Protein AF-A0A9D6YKF4-F1 (afdb_monomer_lite)

Foldseek 3Di:
DDDDDDDDDDPPPPPPPDDDPPDDDAAFFWFWQDKDDWKWWDDPPHNDTDTDDHGDTDHAFTKMAAAPPMKTWIQGPLFKIKIFFHRWIWGWHDDVQEIEIETEAAKMKMAGHQVPADDSHWYWYHYLWKIKIDHHFIKMKGWDWQDDDPDDDGTWIKIKIATQAAKIWMFTAQNPPRDTDDHTDIAGHQWMWMDTHPDDIDIDGHDPVCVCVSCPRRDDPDNPDPDDDDPPPPDVSSVVSVVVRVCVVPPDDDDDDDDDDDDDDDDDDDDDDDDDDDDDDDDDDDDDDDDDDDDDDDDDDDDDDDDDDDDDDDDDDEAAEDELEEDEAEAPDALEEADAEEEEEDYANYEAYNYEYAYPYQDEHYEDDAAYHYEYQHAPYHYANYEYHEAHEPYYFNAEYAHPHQDANYEDHEYEYEHLYEPYEQEAAGEYEHAYANYAHEAYEYHHAAEDYEFHNGYAYYNYAEANYEEELYEYAHHAAAAAHEPYEFDDANGEHEHAYAPYDYEQYAYEYRHAEHYEFYQLGEYHHNHAEENYEYEHYEYAYHVNYAPYEFENNGEHAHLHEHDAYANYEYHYALVEANYEYEQAGEYEHNEEPEHYHLYEDASDQEYENYEYENQYEYHHPDDPNYHEHLYEYHYQEPYEQAYANYEYHEEFAPYAYANYEYEYQAHYDHPDDVHNYDYHYAYDAQGENYEAHLYEYEHDHAAYEHEEPAPLDDAAEEYHHAHYDHEHQYEYEERHEDYEDASYEYPHAEANYHAYNYEYHYNYPYANYEYDHHEYEYNHAHEDHAQYEYEYAAENYEAAAAYEYNHQDANYEAEQYEYAYLHEHYEHDDDQHEYEHAAEPYAYAAYEYEHAAEPYEYEHYEYYYDQAQHENYHAENYAYEYAYEHYEYDHAYEAEGSHAPEAYAHHEEYYQAEPYEWDAQYEHAAPDQYANYEEHQYEYEYAEPYHWEHLYEYAYQHAHYDYAHPEHYYHHQAAHEDFDHNAAYHYADAEENYEYEAYEYEGAAHPPHANHEEEADDWDFDWDDDPQDIDGFTAADRARYHYNYAHDEYANYEYEHAEHEEYESHEYEAQDANEAYYHAYEYEHAEAHYEYEARYEYAYPYQENYEHENYEYEYNAYEPYAFENRYEAHALHEDYEWYDQYEYYHNEYAHYEFAHNGEYEHAAAPYEYYAANYEYEHEYQQAFPDADQQFGEREPDDLEEEEEENVHRNYHQDPHRNYFYAYNNRTRDGRDDDDGRHGNYYYYHNTYYYYHRDHDD

Secondary structure (DSSP, 8-state):
---------TTSSSSS-PPP--PPPPPEEEEEEEEES-EEEE-TT-SSPEEP-TTPEEETT-EEEE-TT-EEEEEETTTEEEEE-TT-EEEEEEETTEEEEEEEEEEEEEEE-GGGSPTT-EEEEE-SSEEEEESS-EEEEEEEE-PPPSSS-PPPEEEEEEEEES-EEEEEE-TTT--EEEEEEEE-TTEEEEEETTSPPEEEEPPHHHHHHHHTT-S-SS-S--S----TTS-HHHHHHHHHTTTTTS------------------------------------------------------PPPPPP-PPP-S---EEEESSEEEEPTT--SEEE-SEEEE-SS-SEEEES-EEEE-SSS-SEEE-TT-EEEESS-SEEEEEEEEEESS-SEEESSEEEE--SS-SEEEEEEEEEESS-SEEE-TT-EEEESS-SEEEES-EEEESS-SSEEES-EEEE--SS-SEEEES-EEEES-TTS--EEEEEESTT-EEEESS-SEEEES-EEEE-SSEEEEEETT-EEEE-SSS-SEEEESSEEEE-TT-EEEEEETT-EEEESS-SEEEES-EEE--SSS-SEEEESS-EEEESS-SEEEES-EEE--SSSEEEEE-SS-EEEESSS-SEEEES-EEE-SEEEE--SSS-EEEEES-SEEEES-EEEES-SEE--STT---EEEEE--TT-EEEEEES-EEEE-STB--SEEE--SSSSPEEE-SEEEEEESS-EEEESB-SEEESSEEE--SS-SEEEES-EEEE-SSS-SEEE-SS-EEESS-SEEEES-EEEESS-SEEE-S-EEE--SS-SEEEES-EEEESS-SEEE--TT-EEEESS-SEEEESSEEEESS-SEEEES-EEEE-SS---SEEEES-EEEESS-SEEEETT-EEEESS-SEEEESSEEEESS-SEEE-TT-EEEE-SSS-SEEEES--EEEEEEEEE-SS-EEEESS-SEEEEESS--EEEEEEEEEE-TT-EEEE--SS-SEEEEESEEEES-STT--SEEEE---EEEEEEE-SSSEEEEEEE---SEEESS-SEEEES-EEEES-SEEEES-EEEESS-SEEEETT-EEEESS-SEEEETT-EEEE-SSEEEEEES-EEEESSS-SEEE-TT-EEEESSEEEEEETT-EEEESSS-SEEE-TT-EEEESS-SEEEESSS-EEEE--S----EEETTEEEEE-SSS-EEEE-SSS-SEESTTSTT-EEEETTEEPPTT--S--SS-SEEE-TT-EEEESSPPP-

pLDDT: mean 86.77, std 19.15, range [21.38, 98.88]

Structure (mmCIF, N/CA/C/O backbone):
data_AF-A0A9D6YKF4-F1
#
_entry.id   AF-A0A9D6YKF4-F1
#
loop_
_atom_site.group_PDB
_atom_site.id
_atom_site.type_symbol
_atom_site.label_atom_id
_atom_site.label_alt_id
_atom_site.label_comp_id
_atom_site.label_asym_id
_atom_site.label_entity_id
_atom_site.label_seq_id
_atom_site.pdbx_PDB_ins_code
_atom_site.Cartn_x
_atom_site.Cartn_y
_atom_site.Cartn_z
_atom_site.occupancy
_atom_site.B_iso_or_equiv
_atom_site.auth_seq_id
_atom_site.auth_comp_id
_atom_site.auth_asym_id
_atom_site.auth_atom_id
_atom_site.pdbx_PDB_model_num
ATOM 1 N N . MET A 1 1 ? 38.698 -15.172 72.729 1.00 34.56 1 MET A N 1
ATOM 2 C CA . MET A 1 1 ? 38.782 -16.650 72.629 1.00 34.56 1 MET A CA 1
ATOM 3 C C . MET A 1 1 ? 39.152 -17.042 71.193 1.00 34.56 1 MET A C 1
ATOM 5 O O . MET A 1 1 ? 39.134 -16.173 70.329 1.00 34.56 1 MET A O 1
ATOM 9 N N . LEU A 1 2 ? 39.599 -18.284 70.977 1.00 32.84 2 LEU A N 1
ATOM 10 C CA . LEU A 1 2 ? 40.195 -18.828 69.737 1.00 32.84 2 LEU A CA 1
ATOM 11 C C . LEU A 1 2 ? 39.171 -18.828 68.568 1.00 32.84 2 LEU A C 1
ATOM 13 O O . LEU A 1 2 ? 37.990 -18.978 68.854 1.00 32.84 2 LEU A O 1
ATOM 17 N N . ARG A 1 3 ? 39.447 -18.636 67.260 1.00 37.81 3 ARG A N 1
ATOM 18 C CA . ARG A 1 3 ? 40.645 -18.526 66.376 1.00 37.81 3 ARG A CA 1
ATOM 19 C C . ARG A 1 3 ? 41.132 -19.825 65.668 1.00 37.81 3 ARG A C 1
ATOM 21 O O . ARG A 1 3 ? 41.648 -20.719 66.322 1.00 37.81 3 ARG A O 1
ATOM 28 N N . PHE A 1 4 ? 41.106 -19.782 64.319 1.00 36.00 4 PHE A N 1
ATOM 29 C CA . PHE A 1 4 ? 41.789 -20.601 63.273 1.00 36.00 4 PHE A CA 1
ATOM 30 C C . PHE A 1 4 ? 41.055 -21.710 62.463 1.00 36.00 4 PHE A C 1
ATOM 32 O O . PHE A 1 4 ? 39.895 -22.019 62.699 1.00 36.00 4 PHE A O 1
ATOM 39 N N . ARG A 1 5 ? 41.706 -22.124 61.352 1.00 40.22 5 ARG A N 1
ATOM 40 C CA . ARG A 1 5 ? 41.169 -22.691 60.083 1.00 40.22 5 ARG A CA 1
ATOM 41 C C . ARG A 1 5 ? 41.543 -24.177 59.879 1.00 40.22 5 ARG A C 1
ATOM 43 O O . ARG A 1 5 ? 42.599 -24.540 60.369 1.00 40.22 5 ARG A O 1
ATOM 50 N N . ARG A 1 6 ? 40.788 -24.884 59.000 1.00 42.84 6 ARG A N 1
ATOM 51 C CA . ARG A 1 6 ? 41.163 -25.951 58.001 1.00 42.84 6 ARG A CA 1
ATOM 52 C C . ARG A 1 6 ? 42.121 -27.098 58.447 1.00 42.84 6 ARG A C 1
ATOM 54 O O . ARG A 1 6 ? 43.123 -26.811 59.083 1.00 42.84 6 ARG A O 1
ATOM 61 N N . PRO A 1 7 ? 41.929 -28.370 58.004 1.00 43.72 7 PRO A N 1
ATOM 62 C CA . PRO A 1 7 ? 41.644 -28.702 56.595 1.00 43.72 7 PRO A CA 1
ATOM 63 C C . PRO A 1 7 ? 40.648 -29.851 56.317 1.00 43.72 7 PRO A C 1
ATOM 65 O O . PRO A 1 7 ? 40.443 -30.747 57.126 1.00 43.72 7 PRO A O 1
ATOM 68 N N . ALA A 1 8 ? 40.115 -29.868 55.092 1.00 37.78 8 ALA A N 1
ATOM 69 C CA . ALA A 1 8 ? 39.428 -31.010 54.484 1.00 37.78 8 ALA A CA 1
ATOM 70 C C . ALA A 1 8 ? 39.888 -31.111 53.019 1.00 37.78 8 ALA A C 1
ATOM 72 O O . ALA A 1 8 ? 39.495 -30.284 52.201 1.00 37.78 8 ALA A O 1
ATOM 73 N N . VAL A 1 9 ? 40.809 -32.039 52.721 1.00 41.12 9 VAL A N 1
ATOM 74 C CA . VAL A 1 9 ? 41.468 -32.154 51.396 1.00 41.12 9 VAL A CA 1
ATOM 75 C C . VAL A 1 9 ? 41.734 -33.615 50.998 1.00 41.12 9 VAL A C 1
ATOM 77 O O . VAL A 1 9 ? 41.424 -34.010 49.881 1.00 41.12 9 VAL A O 1
ATOM 80 N N . SER A 1 10 ? 42.281 -34.443 51.894 1.00 38.00 10 SER A N 1
ATOM 81 C CA . SER A 1 10 ? 43.006 -35.660 51.479 1.00 38.00 10 SER A CA 1
ATOM 82 C C . SER A 1 10 ? 42.198 -36.955 51.290 1.00 38.00 10 SER A C 1
ATOM 84 O O . SER A 1 10 ? 42.817 -37.981 51.031 1.00 38.00 10 SER A O 1
ATOM 86 N N . LEU A 1 11 ? 40.862 -36.958 51.418 1.00 39.47 11 LEU A N 1
ATOM 87 C CA . LEU A 1 11 ? 40.054 -38.196 51.311 1.00 39.47 11 LEU A CA 1
ATOM 88 C C . LEU A 1 11 ? 39.027 -38.218 50.162 1.00 39.47 11 LEU A C 1
ATOM 90 O O . LEU A 1 11 ? 38.420 -39.254 49.920 1.00 39.47 11 LEU A O 1
ATOM 94 N N . LEU A 1 12 ? 38.855 -37.118 49.418 1.00 40.81 12 LEU A N 1
ATOM 95 C CA . LEU A 1 12 ? 37.931 -37.048 48.269 1.00 40.81 12 LEU A CA 1
ATOM 96 C C . LEU A 1 12 ? 38.642 -37.205 46.906 1.00 40.81 12 LEU A C 1
ATOM 98 O O . LEU A 1 12 ? 38.023 -37.079 45.857 1.00 40.81 12 LEU A O 1
ATOM 102 N N . VAL A 1 13 ? 39.952 -37.474 46.911 1.00 44.94 13 VAL A N 1
ATOM 103 C CA . VAL A 1 13 ? 40.814 -37.462 45.709 1.00 44.94 13 VAL A CA 1
ATOM 104 C C . VAL A 1 13 ? 40.966 -38.852 45.064 1.00 44.94 13 VAL A C 1
ATOM 106 O O . VAL A 1 13 ? 41.466 -38.962 43.951 1.00 44.94 13 VAL A O 1
ATOM 109 N N . MET A 1 14 ? 40.516 -39.928 45.725 1.00 39.34 14 MET A N 1
ATOM 110 C CA . MET A 1 14 ? 40.787 -41.313 45.295 1.00 39.34 14 MET A CA 1
ATOM 111 C C . MET A 1 14 ? 39.572 -42.078 44.735 1.00 39.34 14 MET A C 1
ATOM 113 O O . MET A 1 14 ? 39.664 -43.282 44.521 1.00 39.34 14 MET A O 1
ATOM 117 N N . LEU A 1 15 ? 38.443 -41.401 44.477 1.00 39.53 15 LEU A N 1
ATOM 118 C CA . LEU A 1 15 ? 37.226 -42.025 43.920 1.00 39.53 15 LEU A CA 1
ATOM 119 C C . LEU A 1 15 ? 36.815 -41.500 42.530 1.00 39.53 15 LEU A C 1
ATOM 121 O O . LEU A 1 15 ? 35.823 -41.956 41.975 1.00 39.53 15 LEU A O 1
ATOM 125 N N . THR A 1 16 ? 37.567 -40.5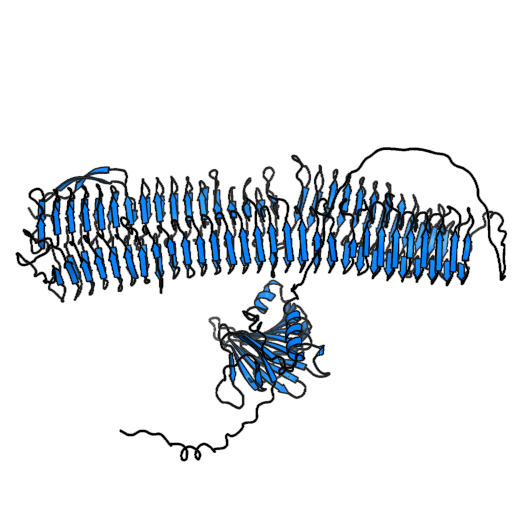58 41.957 1.00 41.94 16 THR A N 1
ATOM 126 C CA . THR A 1 16 ? 37.279 -39.921 40.655 1.00 41.94 16 THR A CA 1
ATOM 127 C C . THR A 1 16 ? 38.113 -40.475 39.493 1.00 41.94 16 THR A C 1
ATOM 129 O O . THR A 1 16 ? 37.946 -40.043 38.357 1.00 41.94 16 THR A O 1
ATOM 132 N N . LEU A 1 17 ? 38.994 -41.448 39.749 1.00 41.19 17 LEU A N 1
ATOM 133 C CA . LEU A 1 17 ? 39.866 -42.087 38.754 1.00 41.19 17 LEU A CA 1
ATOM 134 C C . LEU A 1 17 ? 39.233 -43.352 38.147 1.00 41.19 17 LEU A C 1
ATOM 136 O O . LEU A 1 17 ? 39.831 -44.426 38.132 1.00 41.19 17 LEU A O 1
ATOM 140 N N . TRP A 1 18 ? 38.007 -43.222 37.639 1.00 30.59 18 TRP A N 1
ATOM 141 C CA . TRP A 1 18 ? 37.447 -44.184 36.686 1.00 30.59 18 TRP A CA 1
ATOM 142 C C . TRP A 1 18 ? 37.701 -43.643 35.273 1.00 30.59 18 TRP A C 1
ATOM 144 O O . TRP A 1 18 ? 37.288 -42.516 34.994 1.00 30.59 18 TRP A O 1
ATOM 154 N N . PRO A 1 19 ? 38.383 -44.383 34.379 1.00 35.16 19 PRO A N 1
ATOM 155 C CA . PRO A 1 19 ? 38.598 -43.918 33.017 1.00 35.16 19 PRO A CA 1
ATOM 156 C C . PRO A 1 19 ? 37.252 -43.848 32.294 1.00 35.16 19 PRO A C 1
ATOM 158 O O . PRO A 1 19 ? 36.581 -44.865 32.105 1.00 35.16 19 PRO A O 1
ATOM 161 N N . THR A 1 20 ? 36.851 -42.648 31.881 1.00 33.00 20 THR A N 1
ATOM 162 C CA . THR A 1 20 ? 35.724 -42.484 30.967 1.00 33.00 20 THR A CA 1
ATOM 163 C C . THR A 1 20 ? 36.057 -43.178 29.652 1.00 33.00 20 THR A C 1
ATOM 165 O O . THR A 1 20 ? 37.099 -42.928 29.044 1.00 33.00 20 THR A O 1
ATOM 168 N N . LEU A 1 21 ? 35.170 -44.069 29.204 1.00 32.75 21 LEU A N 1
ATOM 169 C CA . LEU A 1 21 ? 35.268 -44.656 27.874 1.00 32.75 21 LEU A CA 1
ATOM 170 C C . LEU A 1 21 ? 35.082 -43.536 26.849 1.00 32.75 21 LEU A C 1
ATOM 172 O O . LEU A 1 21 ? 33.969 -43.055 26.636 1.00 32.75 21 LEU A O 1
ATOM 176 N N . VAL A 1 22 ? 36.185 -43.111 26.233 1.00 33.59 22 VAL A N 1
ATOM 177 C CA . VAL A 1 22 ? 36.159 -42.202 25.087 1.00 33.59 22 VAL A CA 1
ATOM 178 C C . VAL A 1 22 ? 35.598 -42.984 23.906 1.00 33.59 22 VAL A C 1
ATOM 180 O O . VAL A 1 22 ? 36.328 -43.647 23.170 1.00 33.59 22 VAL A O 1
ATOM 183 N N . PHE A 1 23 ? 34.276 -42.930 23.746 1.00 41.81 23 PHE A N 1
ATOM 184 C CA . PHE A 1 23 ? 33.636 -43.281 22.487 1.00 41.81 23 PHE A CA 1
ATOM 185 C C . PHE A 1 23 ? 34.255 -42.404 21.398 1.00 41.81 23 PHE A C 1
ATOM 187 O O . PHE A 1 23 ? 34.275 -41.178 21.528 1.00 41.81 23 PHE A O 1
ATOM 194 N N . GLY A 1 24 ? 34.805 -43.035 20.358 1.00 42.47 24 GLY A N 1
ATOM 195 C CA . GLY A 1 24 ? 35.419 -42.315 19.249 1.00 42.47 24 GLY A CA 1
ATOM 196 C C . GLY A 1 24 ? 34.422 -41.327 18.648 1.00 42.47 24 GLY A C 1
ATOM 197 O O . GLY A 1 24 ? 33.269 -41.685 18.398 1.00 42.47 24 GLY A O 1
ATOM 198 N N . GLN A 1 25 ? 34.858 -40.083 18.443 1.00 54.41 25 GLN A N 1
ATOM 199 C CA . GLN A 1 25 ? 34.055 -39.097 17.727 1.00 54.41 25 GLN A CA 1
ATOM 200 C C . GLN A 1 25 ? 33.746 -39.636 16.326 1.00 54.41 25 GLN A C 1
ATOM 202 O O . GLN A 1 25 ? 34.602 -40.261 15.694 1.00 54.41 25 GLN A O 1
ATOM 207 N N . GLY A 1 26 ? 32.517 -39.415 15.857 1.00 61.69 26 GLY A N 1
ATOM 208 C CA . GLY A 1 26 ? 32.136 -39.781 14.497 1.00 61.69 26 GLY A CA 1
ATOM 209 C C . GLY A 1 26 ? 32.982 -39.033 13.465 1.00 61.69 26 GLY A C 1
ATOM 210 O O . GLY A 1 26 ? 33.617 -38.020 13.766 1.00 61.69 26 GLY A O 1
ATOM 211 N N . VAL A 1 27 ? 32.968 -39.504 12.221 1.00 76.25 27 VAL A N 1
ATOM 212 C CA . VAL A 1 27 ? 33.533 -38.727 11.112 1.00 76.25 27 VAL A CA 1
ATOM 213 C C . VAL A 1 27 ? 32.683 -37.465 10.943 1.00 76.25 27 VAL A C 1
ATOM 215 O O . VAL A 1 27 ? 31.461 -37.551 10.825 1.00 76.25 27 VAL A O 1
ATOM 218 N N . LYS A 1 28 ? 33.320 -36.291 10.979 1.00 83.00 28 LYS A N 1
ATOM 219 C CA . LYS A 1 28 ? 32.652 -34.993 10.830 1.00 83.00 28 LYS A CA 1
ATOM 220 C C . LYS A 1 28 ? 32.140 -34.828 9.397 1.00 83.00 28 LYS A C 1
ATOM 222 O O . LYS A 1 28 ? 32.935 -34.756 8.466 1.00 83.00 28 LYS A O 1
ATOM 227 N N . ALA A 1 29 ? 30.823 -34.722 9.248 1.00 81.31 29 ALA A N 1
ATOM 228 C CA . ALA A 1 29 ? 30.140 -34.472 7.981 1.00 81.31 29 ALA A CA 1
ATOM 229 C C . ALA A 1 29 ? 30.063 -32.971 7.649 1.00 81.31 29 ALA A C 1
ATOM 231 O O . ALA A 1 29 ? 30.102 -32.573 6.482 1.00 81.31 29 ALA A O 1
ATOM 232 N N . GLY A 1 30 ? 29.955 -32.124 8.678 1.00 86.19 30 GLY A N 1
ATOM 233 C CA . GLY A 1 30 ? 29.786 -30.686 8.507 1.00 86.19 30 GLY A CA 1
ATOM 234 C C . GLY A 1 30 ? 29.794 -29.891 9.808 1.00 86.19 30 GLY A C 1
ATOM 235 O O . GLY A 1 30 ? 30.208 -30.384 10.858 1.00 86.19 30 GLY A O 1
ATOM 236 N N . VAL A 1 31 ? 29.350 -28.638 9.725 1.00 87.62 31 VAL A N 1
ATOM 237 C CA . VAL A 1 31 ? 29.249 -27.700 10.854 1.00 87.62 31 VAL A CA 1
ATOM 238 C C . VAL A 1 31 ? 27.980 -26.850 10.742 1.00 87.62 31 VAL A C 1
ATOM 240 O O . VAL A 1 31 ? 27.573 -26.480 9.637 1.00 87.62 31 VAL A O 1
ATOM 243 N N . VAL A 1 32 ? 27.358 -26.530 11.877 1.00 88.31 32 VAL A N 1
ATOM 244 C CA . VAL A 1 32 ? 26.195 -25.631 11.953 1.00 88.31 32 VAL A CA 1
ATOM 245 C C . VAL A 1 32 ? 26.634 -24.177 11.736 1.00 88.31 32 VAL A C 1
ATOM 247 O O . VAL A 1 32 ? 27.400 -23.626 12.529 1.00 88.31 32 VAL A O 1
ATOM 250 N N . THR A 1 33 ? 26.123 -23.531 10.687 1.00 84.88 33 THR A N 1
ATOM 251 C CA . THR A 1 33 ? 26.432 -22.133 10.330 1.00 84.88 33 THR A CA 1
ATOM 252 C C . THR A 1 33 ? 25.321 -21.138 10.674 1.00 84.88 33 THR A C 1
ATOM 254 O O . THR A 1 33 ? 25.572 -19.936 10.671 1.00 84.88 33 THR A O 1
ATOM 257 N N . THR A 1 34 ? 24.098 -21.605 10.944 1.00 84.69 34 THR A N 1
ATOM 258 C CA . THR A 1 34 ? 22.957 -20.794 11.428 1.00 84.69 34 THR A CA 1
ATOM 259 C C . THR A 1 34 ? 21.958 -21.731 12.111 1.00 84.69 34 THR A C 1
ATOM 261 O O . THR A 1 34 ? 21.789 -22.860 11.642 1.00 84.69 34 THR A O 1
ATOM 264 N N . LEU A 1 35 ? 21.330 -21.317 13.213 1.00 85.75 35 LEU A N 1
ATOM 265 C CA . LEU A 1 35 ? 20.374 -22.141 13.962 1.00 85.75 35 LEU A CA 1
ATOM 266 C C . LEU A 1 35 ? 19.364 -21.280 14.728 1.00 85.75 35 LEU A C 1
ATOM 268 O O . LEU A 1 35 ? 19.699 -20.669 15.742 1.00 85.75 35 LEU A O 1
ATOM 272 N N . GLU A 1 36 ? 18.118 -21.287 14.272 1.00 86.12 36 GLU A N 1
ATOM 273 C CA . GLU A 1 36 ? 16.974 -20.642 14.917 1.00 86.12 36 GLU A CA 1
ATOM 274 C C . GLU A 1 36 ? 15.996 -21.690 15.466 1.00 86.12 36 GLU A C 1
ATOM 276 O O . GLU A 1 36 ? 15.887 -22.800 14.938 1.00 86.12 36 GLU A O 1
ATOM 281 N N . GLY A 1 37 ? 15.276 -21.333 16.531 1.00 86.00 37 GLY A N 1
ATOM 282 C CA . GLY A 1 37 ? 14.347 -22.229 17.223 1.00 86.00 37 GLY A CA 1
ATOM 283 C C . GLY A 1 37 ? 15.033 -23.408 17.926 1.00 86.00 37 GLY A C 1
ATOM 284 O O . GLY A 1 37 ? 16.145 -23.292 18.442 1.00 86.00 37 GLY A O 1
ATOM 285 N N . ASN A 1 38 ? 14.345 -24.550 17.991 1.00 86.94 38 ASN A N 1
ATOM 286 C CA . ASN A 1 38 ? 14.835 -25.774 18.621 1.00 86.94 38 ASN A CA 1
ATOM 287 C C . ASN A 1 38 ? 15.274 -26.783 17.554 1.00 86.94 38 ASN A C 1
ATOM 289 O O . ASN A 1 38 ? 14.454 -27.305 16.796 1.00 86.94 38 ASN A O 1
ATOM 293 N N . VAL A 1 39 ? 16.568 -27.097 17.528 1.00 91.69 39 VAL A N 1
ATOM 294 C CA . VAL A 1 39 ? 17.145 -28.090 16.619 1.00 91.69 39 VAL A CA 1
ATOM 295 C C . VAL A 1 39 ? 17.958 -29.093 17.426 1.00 91.69 39 VAL A C 1
ATOM 297 O O . VAL A 1 39 ? 18.748 -28.724 18.299 1.00 91.69 39 VAL A O 1
ATOM 300 N N . THR A 1 40 ? 17.767 -30.378 17.138 1.00 91.12 40 THR A N 1
ATOM 301 C CA . THR A 1 40 ? 18.436 -31.481 17.839 1.00 91.12 40 THR A CA 1
ATOM 302 C C . THR A 1 40 ? 19.096 -32.447 16.863 1.00 91.12 40 THR A C 1
ATOM 304 O O . THR A 1 40 ? 18.608 -32.639 15.751 1.00 91.12 40 THR A O 1
ATOM 307 N N . ALA A 1 41 ? 20.191 -33.074 17.289 1.00 89.00 41 ALA A N 1
ATOM 308 C CA . ALA A 1 41 ? 20.840 -34.189 16.613 1.00 89.00 41 ALA A CA 1
ATOM 309 C C . ALA A 1 41 ? 20.846 -35.422 17.527 1.00 89.00 41 ALA A C 1
ATOM 311 O O . ALA A 1 41 ? 21.423 -35.400 18.617 1.00 89.00 41 ALA A O 1
ATOM 312 N N . ALA A 1 42 ? 20.228 -36.514 17.081 1.00 86.50 42 ALA A N 1
ATOM 313 C CA . ALA A 1 42 ? 20.439 -37.831 17.671 1.00 86.50 42 ALA A CA 1
ATOM 314 C C . ALA A 1 42 ? 21.666 -38.471 17.007 1.00 86.50 42 ALA A C 1
ATOM 316 O O . ALA A 1 42 ? 21.659 -38.727 15.802 1.00 86.50 42 ALA A O 1
ATOM 317 N N . ARG A 1 43 ? 22.727 -38.691 17.790 1.00 83.06 43 ARG A N 1
ATOM 318 C CA . ARG A 1 43 ? 24.005 -39.228 17.301 1.00 83.06 43 ARG A CA 1
ATOM 319 C C . ARG A 1 43 ? 23.975 -40.750 17.295 1.00 83.06 43 ARG A C 1
ATOM 321 O O . ARG A 1 43 ? 23.533 -41.348 18.274 1.00 83.06 43 ARG A O 1
ATOM 328 N N . ALA A 1 44 ? 24.539 -41.388 16.270 1.00 64.56 44 ALA A N 1
ATOM 329 C CA . ALA A 1 44 ? 24.547 -42.853 16.139 1.00 64.56 44 ALA A CA 1
ATOM 330 C C . ALA A 1 44 ? 25.181 -43.608 17.336 1.00 64.56 44 ALA A C 1
ATOM 332 O O . ALA A 1 44 ? 24.902 -44.786 17.547 1.00 64.56 44 ALA A O 1
ATOM 333 N N . THR A 1 45 ? 26.008 -42.935 18.145 1.00 59.19 45 THR A N 1
ATOM 334 C CA . THR A 1 45 ? 26.661 -43.480 19.349 1.00 59.19 45 THR A CA 1
ATOM 335 C C . THR A 1 45 ? 26.023 -43.055 20.682 1.00 59.19 45 THR A C 1
ATOM 337 O O . THR A 1 45 ? 26.493 -43.495 21.731 1.00 59.19 45 THR A O 1
ATOM 340 N N . VAL A 1 46 ? 24.971 -42.220 20.689 1.00 60.56 46 VAL A N 1
ATOM 341 C CA . VAL A 1 46 ? 24.375 -41.646 21.915 1.00 60.56 46 VAL A CA 1
ATOM 342 C C . VAL A 1 46 ? 22.840 -41.786 21.903 1.00 60.56 46 VAL A C 1
ATOM 344 O O . VAL A 1 46 ? 22.188 -41.121 21.103 1.00 60.56 46 VAL A O 1
ATOM 347 N N . PRO A 1 47 ? 22.221 -42.573 22.811 1.00 54.34 47 PRO A N 1
ATOM 348 C CA . PRO A 1 47 ? 20.774 -42.856 22.786 1.00 54.34 47 PRO A CA 1
ATOM 349 C C . PRO A 1 47 ? 19.806 -41.689 23.065 1.00 54.34 47 PRO A C 1
ATOM 351 O O . PRO A 1 47 ? 18.603 -41.925 23.156 1.00 54.34 47 PRO A O 1
ATOM 354 N N . GLN A 1 48 ? 20.287 -40.459 23.260 1.00 70.25 48 GLN A N 1
ATOM 355 C CA . GLN A 1 48 ? 19.458 -39.284 23.552 1.00 70.25 48 GLN A CA 1
ATOM 356 C C . GLN A 1 48 ? 19.791 -38.133 22.587 1.00 70.25 48 GLN A C 1
ATOM 358 O O . GLN A 1 48 ? 20.978 -37.866 22.374 1.00 70.25 48 GLN A O 1
ATOM 363 N N . PRO A 1 49 ? 18.786 -37.434 22.018 1.00 81.12 49 PRO A N 1
ATOM 364 C CA . PRO A 1 49 ? 19.017 -36.262 21.178 1.00 81.12 49 PRO A CA 1
ATOM 365 C C . PRO A 1 49 ? 19.741 -35.142 21.931 1.00 81.12 49 PRO A C 1
ATOM 367 O O . PRO A 1 49 ? 19.382 -34.795 23.056 1.00 81.12 49 PRO A O 1
ATOM 370 N N . VAL A 1 50 ? 20.739 -34.547 21.283 1.00 85.38 50 VAL A N 1
ATOM 371 C CA . VAL A 1 50 ? 21.498 -33.395 21.780 1.00 85.38 50 VAL A CA 1
ATOM 372 C C . VAL A 1 50 ? 20.993 -32.143 21.067 1.00 85.38 50 VAL A C 1
ATOM 374 O O . VAL A 1 50 ? 20.893 -32.142 19.844 1.00 85.38 50 VAL A O 1
ATOM 377 N N . SER A 1 51 ? 20.676 -31.073 21.799 1.00 88.19 51 SER A N 1
ATOM 378 C CA . SER A 1 51 ? 20.358 -29.775 21.184 1.00 88.19 51 SER A CA 1
ATOM 379 C C . SER A 1 51 ? 21.612 -29.176 20.543 1.00 88.19 51 SER A C 1
ATOM 381 O O . SER A 1 51 ? 22.648 -29.075 21.204 1.00 88.19 51 SER A O 1
ATOM 383 N N . LEU A 1 52 ? 21.510 -28.827 19.258 1.00 87.94 52 LEU A N 1
ATOM 384 C CA . LEU A 1 52 ? 22.588 -28.228 18.473 1.00 87.94 52 LEU A CA 1
ATOM 385 C C . LEU A 1 52 ? 22.701 -26.721 18.739 1.00 87.94 52 LEU A C 1
ATOM 387 O O . LEU A 1 52 ? 21.732 -26.056 19.106 1.00 87.94 52 LEU A O 1
ATOM 391 N N . LYS A 1 53 ? 23.893 -26.177 18.496 1.00 87.50 53 LYS A N 1
ATOM 392 C CA . LYS A 1 53 ? 24.227 -24.750 18.572 1.00 87.50 53 LYS A CA 1
ATOM 393 C C . LYS A 1 53 ? 25.021 -24.311 17.342 1.00 87.50 53 LYS A C 1
ATOM 395 O O . LYS A 1 53 ? 25.555 -25.129 16.597 1.00 87.50 53 LYS A O 1
ATOM 400 N N . PHE A 1 54 ? 25.136 -23.001 17.133 1.00 83.62 54 PHE A N 1
ATOM 401 C CA . PHE A 1 54 ? 26.060 -22.450 16.138 1.00 83.62 54 PHE A CA 1
ATOM 402 C C . PHE A 1 54 ? 27.502 -22.931 16.383 1.00 83.62 54 PHE A C 1
ATOM 404 O O . PHE A 1 54 ? 27.952 -22.976 17.527 1.00 83.62 54 PHE A O 1
ATOM 411 N N . LYS A 1 55 ? 28.220 -23.257 15.297 1.00 81.88 55 LYS A N 1
ATOM 412 C CA . LYS A 1 55 ? 29.551 -23.893 15.278 1.00 81.88 55 LYS A CA 1
ATOM 413 C C . LYS A 1 55 ? 29.630 -25.315 15.863 1.00 81.88 55 LYS A C 1
ATOM 415 O O . LYS A 1 55 ? 30.736 -25.849 15.909 1.00 81.88 55 LYS A O 1
ATOM 420 N N . ASP A 1 56 ? 28.520 -25.964 16.229 1.00 86.12 56 ASP A N 1
ATOM 421 C CA . ASP A 1 56 ? 28.562 -27.394 16.567 1.00 86.12 56 ASP A CA 1
ATOM 422 C C . ASP A 1 56 ? 28.912 -28.248 15.337 1.00 86.12 56 ASP A C 1
ATOM 424 O O . ASP A 1 56 ? 28.456 -27.998 14.214 1.00 86.12 56 ASP A O 1
ATOM 428 N N . ASP A 1 57 ? 29.705 -29.291 15.576 1.00 86.25 57 ASP A N 1
ATOM 429 C CA . ASP A 1 57 ? 30.030 -30.314 14.587 1.00 86.25 57 ASP A CA 1
ATOM 430 C C . ASP A 1 57 ? 28.845 -31.262 14.367 1.00 86.25 57 ASP A C 1
ATOM 432 O O . ASP A 1 57 ? 28.251 -31.777 15.319 1.00 86.25 57 ASP A O 1
ATOM 436 N N . VAL A 1 58 ? 28.560 -31.531 13.091 1.00 86.94 58 VAL A N 1
ATOM 437 C CA . VAL A 1 58 ? 27.617 -32.560 12.640 1.00 86.94 58 VAL A CA 1
ATOM 438 C C . VAL A 1 58 ? 28.412 -33.761 12.147 1.00 86.94 58 VAL A C 1
ATOM 440 O O . VAL A 1 58 ? 29.330 -33.611 11.332 1.00 86.94 58 VAL A O 1
ATOM 443 N N . PHE A 1 59 ? 28.056 -34.954 12.610 1.00 86.38 59 PHE A N 1
ATOM 444 C CA . PHE A 1 59 ? 28.733 -36.205 12.277 1.00 86.38 59 PHE A CA 1
ATOM 445 C C . PHE A 1 59 ? 27.941 -37.034 11.257 1.00 86.38 59 PHE A C 1
ATOM 447 O O . PHE A 1 59 ? 26.733 -36.865 11.084 1.00 86.38 59 PHE A O 1
ATOM 454 N N . LEU A 1 60 ? 28.620 -37.946 10.558 1.00 83.88 60 LEU A N 1
ATOM 455 C CA . LEU A 1 60 ? 27.939 -38.936 9.722 1.00 83.88 60 LEU A CA 1
ATOM 456 C C . LEU A 1 60 ? 26.993 -39.789 10.577 1.00 83.88 60 LEU A C 1
ATOM 458 O O . LEU A 1 60 ? 27.342 -40.195 11.684 1.00 83.88 60 LEU A O 1
ATOM 462 N N . GLN A 1 61 ? 25.822 -40.091 10.017 1.00 84.88 61 GLN A N 1
ATOM 463 C CA . GLN A 1 61 ? 24.697 -40.769 10.669 1.00 84.88 61 GLN A CA 1
ATOM 464 C C . GLN A 1 61 ? 24.008 -39.973 11.796 1.00 84.88 61 GLN A C 1
ATOM 466 O O . GLN A 1 61 ? 23.117 -40.519 12.446 1.00 84.88 61 GLN A O 1
ATOM 471 N N . ASP A 1 62 ? 24.332 -38.689 12.005 1.00 86.25 62 ASP A N 1
ATOM 472 C CA . ASP A 1 62 ? 23.521 -37.829 12.874 1.00 86.25 62 ASP A CA 1
ATOM 473 C C . ASP A 1 62 ? 22.132 -37.608 12.259 1.00 86.25 62 ASP A C 1
ATOM 475 O O . ASP A 1 62 ? 21.991 -37.169 11.111 1.00 86.25 62 ASP A O 1
ATOM 479 N N . LYS A 1 63 ? 21.091 -37.885 13.051 1.00 90.69 63 LYS A N 1
ATOM 480 C CA . LYS A 1 63 ? 19.698 -37.607 12.702 1.00 90.69 63 LYS A CA 1
ATOM 481 C C . LYS A 1 63 ? 19.290 -36.246 13.252 1.00 90.69 63 LYS A C 1
ATOM 483 O O . LYS A 1 63 ? 19.067 -36.099 14.454 1.00 90.69 63 LYS A O 1
ATOM 488 N N . ILE A 1 64 ? 19.202 -35.262 12.363 1.00 91.69 64 ILE A N 1
ATOM 489 C CA . ILE A 1 64 ? 18.863 -33.874 12.677 1.00 91.69 64 ILE A CA 1
ATOM 490 C C . ILE A 1 64 ? 17.347 -33.698 12.595 1.00 91.69 64 ILE A C 1
ATOM 492 O O . ILE A 1 64 ? 16.718 -34.132 11.631 1.00 91.69 64 ILE A O 1
ATOM 496 N N . THR A 1 65 ? 16.765 -33.076 13.618 1.00 93.81 65 THR A N 1
ATOM 497 C CA . THR A 1 65 ? 15.331 -32.778 13.733 1.00 93.81 65 THR A CA 1
ATOM 498 C C . THR A 1 65 ? 15.141 -31.313 14.117 1.00 93.81 65 THR A C 1
ATOM 500 O O . THR A 1 65 ? 15.651 -30.881 15.156 1.00 93.81 65 THR A O 1
ATOM 503 N N . THR A 1 66 ? 14.406 -30.560 13.297 1.00 93.44 66 THR A N 1
ATOM 504 C CA . THR A 1 66 ? 13.962 -29.187 13.587 1.00 93.44 66 THR A CA 1
ATOM 505 C C . THR A 1 66 ? 12.557 -29.199 14.201 1.00 93.44 66 THR A C 1
ATOM 507 O O . THR A 1 66 ? 11.678 -29.950 13.771 1.00 93.44 66 THR A O 1
ATOM 510 N N . GLY A 1 67 ? 12.336 -28.376 15.227 1.00 89.31 67 GLY A N 1
ATOM 511 C CA . GLY A 1 67 ? 11.017 -28.147 15.820 1.00 89.31 67 GLY A CA 1
ATOM 512 C C . GLY A 1 67 ? 10.143 -27.203 14.988 1.00 89.31 67 GLY A C 1
ATOM 513 O O . GLY A 1 67 ? 10.459 -26.896 13.839 1.00 89.31 67 GLY A O 1
ATOM 514 N N . ASP A 1 68 ? 9.056 -26.721 15.586 1.00 85.75 68 ASP A N 1
ATOM 515 C CA . ASP A 1 68 ? 8.246 -25.617 15.051 1.00 85.75 68 ASP A CA 1
ATOM 516 C C . ASP A 1 68 ? 9.026 -24.294 15.101 1.00 85.75 68 ASP A C 1
ATOM 518 O O . ASP A 1 68 ? 9.844 -24.107 16.007 1.00 85.75 68 ASP A O 1
ATOM 522 N N . ARG A 1 69 ? 8.797 -23.376 14.147 1.00 84.06 69 ARG A N 1
ATOM 523 C CA . ARG A 1 69 ? 9.489 -22.070 14.050 1.00 84.06 69 ARG A CA 1
ATOM 524 C C . ARG A 1 69 ? 11.019 -22.180 14.193 1.00 84.06 69 ARG A C 1
ATOM 526 O O . ARG A 1 69 ? 11.651 -21.394 14.894 1.00 84.06 69 ARG A O 1
ATOM 533 N N . SER A 1 70 ? 11.603 -23.219 13.597 1.00 88.00 70 SER A N 1
ATOM 534 C CA . SER A 1 70 ? 13.015 -23.584 13.763 1.00 88.00 70 SER A CA 1
ATOM 535 C C . SER A 1 70 ? 13.695 -23.775 12.409 1.00 88.00 70 SER A C 1
ATOM 537 O O . SER A 1 70 ? 13.177 -24.513 11.581 1.00 88.00 70 SER A O 1
ATOM 539 N N . VAL A 1 71 ? 14.862 -23.174 12.179 1.00 90.56 71 VAL A N 1
ATOM 540 C CA . VAL A 1 71 ? 15.606 -23.274 10.907 1.00 90.56 71 VAL A CA 1
ATOM 541 C C . VAL A 1 71 ? 17.064 -23.608 11.200 1.00 90.56 71 VAL A C 1
ATOM 543 O O . VAL A 1 71 ? 17.691 -22.963 12.037 1.00 90.56 71 VAL A O 1
ATOM 546 N N . ALA A 1 72 ? 17.631 -24.596 10.508 1.00 90.56 72 ALA A N 1
ATOM 547 C CA . ALA A 1 72 ? 19.044 -24.963 10.645 1.00 90.56 72 ALA A CA 1
ATOM 548 C C . ALA A 1 72 ? 19.780 -24.820 9.314 1.00 90.56 72 ALA A C 1
ATOM 550 O O . ALA A 1 72 ? 19.282 -25.261 8.284 1.00 90.56 72 ALA A O 1
ATOM 551 N N . ARG A 1 73 ? 20.995 -24.271 9.326 1.00 90.50 73 ARG A N 1
ATOM 552 C CA . ARG A 1 73 ? 21.863 -24.182 8.149 1.00 90.50 73 ARG A CA 1
ATOM 553 C C . ARG A 1 73 ? 23.189 -24.875 8.421 1.00 90.50 73 ARG A C 1
ATOM 555 O O . ARG A 1 73 ? 23.850 -24.588 9.419 1.00 90.50 73 ARG A O 1
ATOM 562 N N . LEU A 1 74 ? 23.560 -25.792 7.534 1.00 90.19 74 LEU A N 1
ATOM 563 C CA . LEU A 1 74 ? 24.668 -26.729 7.687 1.00 90.19 74 LEU A CA 1
ATOM 564 C C . LEU A 1 74 ? 25.627 -26.592 6.499 1.00 90.19 74 LEU A C 1
ATOM 566 O O . LEU A 1 74 ? 25.193 -26.666 5.350 1.00 90.19 74 LEU A O 1
ATOM 570 N N . LEU A 1 75 ? 26.927 -26.451 6.763 1.00 88.62 75 LEU A N 1
ATOM 571 C CA . LEU A 1 75 ? 27.971 -26.537 5.738 1.00 88.62 75 LEU A CA 1
ATOM 572 C C . LEU A 1 75 ? 28.542 -27.961 5.732 1.00 88.62 75 LEU A C 1
ATOM 574 O O . LEU A 1 75 ? 29.227 -28.352 6.680 1.00 88.62 75 LEU A O 1
ATOM 578 N N . LEU A 1 76 ? 28.256 -28.726 4.677 1.00 85.31 76 LEU A N 1
ATOM 579 C CA . LEU A 1 76 ? 28.670 -30.121 4.498 1.00 85.31 76 LEU A CA 1
ATOM 580 C C . LEU A 1 76 ? 29.862 -30.211 3.535 1.00 85.31 76 LEU A C 1
ATOM 582 O O . LEU A 1 76 ? 29.891 -29.535 2.502 1.00 85.31 76 LEU A O 1
ATOM 586 N N . GLY A 1 77 ? 30.878 -31.002 3.894 1.00 74.50 77 GLY A N 1
ATOM 587 C CA . GLY A 1 77 ? 32.104 -31.216 3.098 1.00 74.50 77 GLY A CA 1
ATOM 588 C C . GLY A 1 77 ? 32.963 -29.970 2.792 1.00 74.50 77 GLY A C 1
ATOM 589 O O . GLY A 1 77 ? 34.057 -30.095 2.254 1.00 74.50 77 GLY A O 1
ATOM 590 N N . GLY A 1 78 ? 32.496 -28.759 3.123 1.00 74.25 78 GLY A N 1
ATOM 591 C CA . GLY A 1 78 ? 33.078 -27.486 2.680 1.00 74.25 78 GLY A CA 1
ATOM 592 C C . GLY A 1 78 ? 32.649 -27.035 1.272 1.00 74.25 78 GLY A C 1
ATOM 593 O O . GLY A 1 78 ? 33.094 -25.974 0.829 1.00 74.25 78 GLY A O 1
ATOM 594 N N . ALA A 1 79 ? 31.789 -27.798 0.587 1.00 77.88 79 ALA A N 1
ATOM 595 C CA . ALA A 1 79 ? 31.347 -27.547 -0.793 1.00 77.88 79 ALA A CA 1
ATOM 596 C C . ALA A 1 79 ? 29.815 -27.444 -0.959 1.00 77.88 79 ALA A C 1
ATOM 598 O O . ALA A 1 79 ? 29.346 -26.964 -1.991 1.00 77.88 79 ALA A O 1
ATOM 599 N N . ALA A 1 80 ? 29.032 -27.864 0.040 1.00 83.94 80 ALA A N 1
ATOM 600 C CA . ALA A 1 80 ? 27.573 -27.871 -0.015 1.00 83.94 80 ALA A CA 1
ATOM 601 C C . ALA A 1 80 ? 26.951 -27.197 1.214 1.00 83.94 80 ALA A C 1
ATOM 603 O O . ALA A 1 80 ? 27.403 -27.404 2.341 1.00 83.94 80 ALA A O 1
ATOM 604 N N . VAL A 1 81 ? 25.888 -26.421 1.006 1.00 89.31 81 VAL A N 1
ATOM 605 C CA . VAL A 1 81 ? 25.091 -25.804 2.074 1.00 89.31 81 VAL A CA 1
ATOM 606 C C . VAL A 1 81 ? 23.696 -26.409 2.055 1.00 89.31 81 VAL A C 1
ATOM 608 O O . VAL A 1 81 ? 23.005 -26.322 1.042 1.00 89.31 81 VAL A O 1
ATOM 611 N N . VAL A 1 82 ? 23.282 -26.989 3.182 1.00 91.56 82 VAL A N 1
ATOM 612 C CA . VAL A 1 82 ? 21.912 -27.466 3.410 1.00 91.56 82 VAL A CA 1
ATOM 613 C C . VAL A 1 82 ? 21.222 -26.519 4.385 1.00 91.56 82 VAL A C 1
ATOM 615 O O . VAL A 1 82 ? 21.673 -26.387 5.524 1.00 91.56 82 VAL A O 1
ATOM 618 N N . THR A 1 83 ? 20.120 -25.899 3.970 1.00 92.50 83 THR A N 1
ATOM 619 C CA . THR A 1 83 ? 19.190 -25.220 4.884 1.00 92.50 83 THR A CA 1
ATOM 620 C C . THR A 1 83 ? 17.979 -26.114 5.118 1.00 92.50 83 THR A C 1
ATOM 622 O O . THR A 1 83 ? 17.419 -26.669 4.177 1.00 92.50 83 THR A O 1
ATOM 625 N N . VAL A 1 84 ? 17.584 -26.265 6.375 1.00 93.44 84 VAL A N 1
ATOM 626 C CA . VAL A 1 84 ? 16.557 -27.183 6.865 1.00 93.44 84 VAL A CA 1
ATOM 627 C C . VAL A 1 84 ? 15.439 -26.350 7.477 1.00 93.44 84 VAL A C 1
ATOM 629 O O . VAL A 1 84 ? 15.681 -25.634 8.451 1.00 93.44 84 VAL A O 1
ATOM 632 N N . ARG A 1 85 ? 14.233 -26.438 6.905 1.00 92.75 85 ARG A N 1
ATOM 633 C CA . ARG A 1 85 ? 13.028 -25.780 7.429 1.00 92.75 85 ARG A CA 1
ATOM 634 C C . ARG A 1 85 ? 12.604 -26.418 8.764 1.00 92.75 85 ARG A C 1
ATOM 636 O O . ARG A 1 85 ? 13.055 -27.506 9.118 1.00 92.75 85 ARG A O 1
ATOM 643 N N . GLU A 1 86 ? 11.704 -25.770 9.491 1.00 91.00 86 GLU A N 1
ATOM 644 C CA . GLU A 1 86 ? 10.958 -26.329 10.628 1.00 91.00 86 GLU A CA 1
ATOM 645 C C . GLU A 1 86 ? 10.321 -27.699 10.329 1.00 91.00 86 GLU A C 1
ATOM 647 O O . GLU A 1 86 ? 10.111 -28.071 9.169 1.00 91.00 86 GLU A O 1
ATOM 652 N N . ARG A 1 87 ? 10.001 -28.451 11.392 1.00 91.19 87 ARG A N 1
ATOM 653 C CA . ARG A 1 87 ? 9.289 -29.747 11.349 1.00 91.19 87 ARG A CA 1
ATOM 654 C C . ARG A 1 87 ? 9.920 -30.782 10.398 1.00 91.19 87 ARG A C 1
ATOM 656 O O . ARG A 1 87 ? 9.234 -31.670 9.888 1.00 91.19 87 ARG A O 1
ATOM 663 N N . SER A 1 88 ? 11.223 -30.664 10.153 1.00 93.94 88 SER A N 1
ATOM 664 C CA . SER A 1 88 ? 11.966 -31.439 9.160 1.00 93.94 88 SER A CA 1
ATOM 665 C C . SER A 1 88 ? 12.947 -32.399 9.826 1.00 93.94 88 SER A C 1
ATOM 667 O O . SER A 1 88 ? 13.513 -32.116 10.885 1.00 93.94 88 SER A O 1
ATOM 669 N N . VAL A 1 89 ? 13.142 -33.559 9.200 1.00 93.75 89 VAL A N 1
ATOM 670 C CA . VAL A 1 89 ? 13.935 -34.668 9.742 1.00 93.75 89 VAL A CA 1
ATOM 671 C C . VAL A 1 89 ? 14.861 -35.199 8.657 1.00 93.75 89 VAL A C 1
ATOM 673 O O . VAL A 1 89 ? 14.383 -35.684 7.629 1.00 93.75 89 VAL A O 1
ATOM 676 N N . LEU A 1 90 ? 16.176 -35.134 8.883 1.00 93.25 90 LEU A N 1
ATOM 677 C CA . LEU A 1 90 ? 17.170 -35.640 7.935 1.00 93.25 90 LEU A CA 1
ATOM 678 C C . LEU A 1 90 ? 18.312 -36.420 8.593 1.00 93.25 90 LEU A C 1
ATOM 680 O O . LEU A 1 90 ? 18.601 -36.264 9.780 1.00 93.25 90 LEU A O 1
ATOM 684 N N . THR A 1 91 ? 18.996 -37.248 7.808 1.00 90.94 91 THR A N 1
ATOM 685 C CA . THR A 1 91 ? 20.212 -37.969 8.212 1.00 90.94 91 THR A CA 1
ATOM 686 C C . THR A 1 91 ? 21.244 -37.938 7.092 1.00 90.94 91 THR A C 1
ATOM 688 O O . THR A 1 91 ? 20.957 -38.317 5.955 1.00 90.94 91 THR A O 1
ATOM 691 N N . ILE A 1 92 ? 22.461 -37.499 7.411 1.00 86.38 92 ILE A N 1
ATOM 692 C CA . ILE A 1 92 ? 23.568 -37.413 6.451 1.00 86.38 92 ILE A CA 1
ATOM 693 C C . ILE A 1 92 ? 24.356 -38.724 6.489 1.00 86.38 92 ILE A C 1
ATOM 695 O O . ILE A 1 92 ? 24.829 -39.143 7.546 1.00 86.38 92 ILE A O 1
ATOM 699 N N . THR A 1 93 ? 24.515 -39.371 5.339 1.00 82.25 93 THR A N 1
ATOM 700 C CA . THR A 1 93 ? 25.281 -40.617 5.188 1.00 82.25 93 THR A CA 1
ATOM 701 C C . THR A 1 93 ? 26.288 -40.479 4.057 1.00 82.25 93 THR A C 1
ATOM 703 O O . THR A 1 93 ? 25.968 -39.886 3.033 1.00 82.25 93 THR A O 1
ATOM 706 N N . GLU A 1 94 ? 27.472 -41.066 4.201 1.00 69.88 94 GLU A N 1
ATOM 707 C CA . GLU A 1 94 ? 28.503 -41.061 3.161 1.00 69.88 94 GLU A CA 1
ATOM 708 C C . GLU A 1 94 ? 28.882 -42.495 2.780 1.00 69.88 94 GLU A C 1
ATOM 710 O O . GLU A 1 94 ? 29.033 -43.374 3.632 1.00 69.88 94 GLU A O 1
ATOM 715 N N . VAL A 1 95 ? 29.045 -42.709 1.479 1.00 65.75 95 VAL A N 1
ATOM 716 C CA . VAL A 1 95 ? 29.662 -43.877 0.846 1.00 65.75 95 VAL A CA 1
ATOM 717 C C . VAL A 1 95 ? 30.879 -43.342 0.076 1.00 65.75 95 VAL A C 1
ATOM 719 O O . VAL A 1 95 ? 30.795 -42.233 -0.441 1.00 65.75 95 VAL A O 1
ATOM 722 N N . PRO A 1 96 ? 32.022 -44.045 -0.037 1.00 57.41 96 PRO A N 1
ATOM 723 C CA . PRO A 1 96 ? 33.215 -43.479 -0.677 1.00 57.41 96 PRO A CA 1
ATOM 724 C C . PRO A 1 96 ? 32.952 -42.883 -2.077 1.00 57.41 96 PRO A C 1
ATOM 726 O O . PRO A 1 96 ? 32.627 -43.606 -3.016 1.00 57.41 96 PRO A O 1
ATOM 729 N N . GLY A 1 97 ? 33.088 -41.554 -2.203 1.00 63.59 97 GLY A N 1
ATOM 730 C CA . GLY A 1 97 ? 32.808 -40.780 -3.427 1.00 63.59 97 GLY A CA 1
ATOM 731 C C . GLY A 1 97 ? 31.380 -40.216 -3.560 1.00 63.59 97 GLY A C 1
ATOM 732 O O . GLY A 1 97 ? 31.125 -39.426 -4.472 1.00 63.59 97 GLY A O 1
ATOM 733 N N . LYS A 1 98 ? 30.462 -40.577 -2.654 1.00 72.00 98 LYS A N 1
ATOM 734 C CA . LYS A 1 98 ? 29.064 -40.125 -2.618 1.00 72.00 98 LYS A CA 1
ATOM 735 C C . LYS A 1 98 ? 28.619 -39.719 -1.214 1.00 72.00 98 LYS A C 1
ATOM 737 O O . LYS A 1 98 ? 28.459 -40.558 -0.330 1.00 72.00 98 LYS A O 1
ATOM 742 N N . SER A 1 99 ? 28.324 -38.437 -1.037 1.00 79.19 99 SER A N 1
ATOM 743 C CA . SER A 1 99 ? 27.539 -37.976 0.113 1.00 79.19 99 SER A CA 1
ATOM 744 C C . SER A 1 99 ? 26.043 -38.070 -0.207 1.00 79.19 99 SER A C 1
ATOM 746 O O . SER A 1 99 ? 25.633 -37.785 -1.330 1.00 79.19 99 SER A O 1
ATOM 748 N N . THR A 1 100 ? 25.216 -38.431 0.772 1.00 86.62 100 THR A N 1
ATOM 749 C CA . THR A 1 100 ? 23.756 -38.534 0.630 1.00 86.62 100 THR A CA 1
ATOM 750 C C . THR A 1 100 ? 23.058 -37.846 1.802 1.00 86.62 100 THR A C 1
ATOM 752 O O . THR A 1 100 ? 23.285 -38.185 2.966 1.00 86.62 100 THR A O 1
ATOM 755 N N . VAL A 1 101 ? 22.170 -36.898 1.500 1.00 91.00 101 VAL A N 1
ATOM 756 C CA . VAL A 1 101 ? 21.253 -36.276 2.464 1.00 91.00 101 VAL A CA 1
ATOM 757 C C . VAL A 1 101 ? 19.923 -37.019 2.393 1.00 91.00 101 VAL A C 1
ATOM 759 O O . VAL A 1 101 ? 19.183 -36.879 1.420 1.00 91.00 101 VAL A O 1
ATOM 762 N N . ASN A 1 102 ? 19.616 -37.825 3.408 1.00 92.12 102 ASN A N 1
ATOM 763 C CA . ASN A 1 102 ? 18.352 -38.555 3.492 1.00 92.12 102 ASN A CA 1
ATOM 764 C C . ASN A 1 102 ? 17.318 -37.676 4.203 1.00 92.12 102 ASN A C 1
ATOM 766 O O . ASN A 1 102 ? 17.498 -37.381 5.381 1.00 92.12 102 ASN A O 1
ATOM 770 N N . LEU A 1 103 ? 16.256 -37.263 3.514 1.00 94.44 103 LEU A N 1
ATOM 771 C CA . LEU A 1 103 ? 15.146 -36.471 4.047 1.00 94.44 103 LEU A CA 1
ATOM 772 C C . LEU A 1 103 ? 13.952 -37.394 4.336 1.00 94.44 103 LEU A C 1
ATOM 774 O O . LEU A 1 103 ? 13.357 -37.946 3.412 1.00 94.44 103 LEU A O 1
ATOM 778 N N . GLU A 1 104 ? 13.595 -37.570 5.610 1.00 91.12 104 GLU A N 1
ATOM 779 C CA . GLU A 1 104 ? 12.465 -38.420 6.028 1.00 91.12 104 GLU A CA 1
ATOM 780 C C . GLU A 1 104 ? 11.115 -37.687 5.971 1.00 91.12 104 GLU A C 1
ATOM 782 O O . GLU A 1 104 ? 10.078 -38.301 5.706 1.00 91.12 104 GLU A O 1
ATOM 787 N N . SER A 1 105 ? 11.123 -36.383 6.260 1.00 91.44 105 SER A N 1
ATOM 788 C CA . SER A 1 105 ? 9.953 -35.499 6.238 1.00 91.44 105 SER A CA 1
ATOM 789 C C . SER A 1 105 ? 10.370 -34.030 6.283 1.00 91.44 105 SER A C 1
ATOM 791 O O . SER A 1 105 ? 11.410 -33.707 6.858 1.00 91.44 105 SER A O 1
ATOM 793 N N . GLY A 1 106 ? 9.520 -33.142 5.764 1.00 92.06 106 GLY A N 1
ATOM 794 C CA . GLY A 1 106 ? 9.724 -31.691 5.795 1.00 92.06 106 GLY A CA 1
ATOM 795 C C . GLY A 1 106 ? 10.405 -31.158 4.533 1.00 92.06 106 GLY A C 1
ATOM 796 O O . GLY A 1 106 ? 10.290 -31.775 3.475 1.00 92.06 106 GLY A O 1
ATOM 797 N N . LYS A 1 107 ? 11.083 -30.008 4.622 1.00 93.88 107 LYS A N 1
ATOM 798 C CA . LYS A 1 107 ? 11.639 -29.280 3.466 1.00 93.88 107 LYS A CA 1
ATOM 799 C C . LYS A 1 107 ? 13.095 -28.863 3.705 1.00 93.88 107 LYS A C 1
ATOM 801 O O . LYS A 1 107 ? 13.437 -28.364 4.778 1.00 93.88 107 LYS A O 1
ATOM 806 N N . ILE A 1 108 ? 13.943 -29.021 2.688 1.00 94.44 108 ILE A N 1
ATOM 807 C CA . ILE A 1 108 ? 15.328 -28.527 2.678 1.00 94.44 108 ILE A CA 1
ATOM 808 C C . ILE A 1 108 ? 15.640 -27.765 1.388 1.00 94.44 108 ILE A C 1
ATOM 810 O O . ILE A 1 108 ? 15.137 -28.114 0.323 1.00 94.44 108 ILE A O 1
ATOM 814 N N . ALA A 1 109 ? 16.530 -26.782 1.471 1.00 92.06 109 ALA A N 1
ATOM 815 C CA . ALA A 1 109 ? 17.270 -26.253 0.331 1.00 92.06 109 ALA A CA 1
ATOM 816 C C . ALA A 1 109 ? 18.685 -26.834 0.350 1.00 92.06 109 ALA A C 1
ATOM 818 O O . ALA A 1 109 ? 19.313 -26.892 1.408 1.00 92.06 109 ALA A O 1
ATOM 819 N N . LEU A 1 110 ? 19.195 -27.226 -0.813 1.00 91.12 110 LEU A N 1
ATOM 820 C CA . LEU A 1 110 ? 20.575 -27.643 -1.011 1.00 91.12 110 LEU A CA 1
ATOM 821 C C . LEU A 1 110 ? 21.188 -26.840 -2.162 1.00 91.12 110 LEU A C 1
ATOM 823 O O . LEU A 1 110 ? 20.712 -26.901 -3.297 1.00 91.12 110 LEU A O 1
ATOM 827 N N . THR A 1 111 ? 22.290 -26.154 -1.867 1.00 87.88 111 THR A N 1
ATOM 828 C CA . THR A 1 111 ? 23.130 -25.490 -2.870 1.00 87.88 111 THR A CA 1
ATOM 829 C C . THR A 1 111 ? 24.527 -26.098 -2.857 1.00 87.88 111 THR A C 1
ATOM 831 O O . THR A 1 111 ? 25.078 -26.374 -1.788 1.00 87.88 111 THR A O 1
ATOM 834 N N . VAL A 1 112 ? 25.112 -26.309 -4.041 1.00 85.62 112 VAL A N 1
ATOM 835 C CA . VAL A 1 112 ? 26.410 -26.987 -4.204 1.00 85.62 112 VAL A CA 1
ATOM 836 C C . VAL A 1 112 ? 27.344 -26.196 -5.114 1.00 85.62 112 VAL A C 1
ATOM 838 O O . VAL A 1 112 ? 27.023 -25.966 -6.278 1.00 85.62 112 VAL A O 1
ATOM 841 N N . ALA A 1 113 ? 28.525 -25.857 -4.599 1.00 80.50 113 ALA A N 1
ATOM 842 C CA . ALA A 1 113 ? 29.616 -25.206 -5.321 1.00 80.50 113 ALA A CA 1
ATOM 843 C C . ALA A 1 113 ? 30.344 -26.212 -6.237 1.00 80.50 113 ALA A C 1
ATOM 845 O O . ALA A 1 113 ? 31.078 -27.078 -5.751 1.00 80.50 113 ALA A O 1
ATOM 846 N N . ARG A 1 114 ? 30.153 -26.129 -7.563 1.00 76.50 114 ARG A N 1
ATOM 847 C CA . ARG A 1 114 ? 30.714 -27.096 -8.537 1.00 76.50 114 ARG A CA 1
ATOM 848 C C . ARG A 1 114 ? 32.241 -27.126 -8.495 1.00 76.50 114 ARG A C 1
ATOM 850 O O . ARG A 1 114 ? 32.847 -28.191 -8.541 1.00 76.50 114 ARG A O 1
ATOM 857 N N . GLU A 1 115 ? 32.827 -25.945 -8.393 1.00 77.06 115 GLU A N 1
ATOM 858 C CA . GLU A 1 115 ? 34.250 -25.630 -8.354 1.00 77.06 115 GLU A CA 1
ATOM 859 C C . GLU A 1 115 ? 34.956 -26.075 -7.063 1.00 77.06 115 GLU A C 1
ATOM 861 O O . GLU A 1 115 ? 36.184 -26.051 -6.999 1.00 77.06 115 GLU A O 1
ATOM 866 N N . ARG A 1 116 ? 34.204 -26.522 -6.044 1.00 75.56 116 ARG A N 1
ATOM 867 C CA . ARG A 1 116 ? 34.761 -27.086 -4.800 1.00 75.56 116 ARG A CA 1
ATOM 868 C C . ARG A 1 116 ? 34.611 -28.601 -4.668 1.00 75.56 116 ARG A C 1
ATOM 870 O O . ARG A 1 116 ? 35.168 -29.169 -3.732 1.00 75.56 116 ARG A O 1
ATOM 877 N N . MET A 1 117 ? 33.904 -29.254 -5.591 1.00 76.50 117 MET A N 1
ATOM 878 C CA . MET A 1 117 ? 33.792 -30.715 -5.637 1.00 76.50 117 MET A CA 1
ATOM 879 C C . MET A 1 117 ? 34.991 -31.331 -6.362 1.00 76.50 117 MET A C 1
ATOM 881 O O . MET A 1 117 ? 35.440 -30.829 -7.395 1.00 76.50 117 MET A O 1
ATOM 885 N N . ARG A 1 118 ? 35.484 -32.470 -5.874 1.00 77.00 118 ARG A N 1
ATOM 886 C CA . ARG A 1 118 ? 36.544 -33.237 -6.540 1.00 77.00 118 ARG A CA 1
ATOM 887 C C . ARG A 1 118 ? 36.019 -33.925 -7.804 1.00 77.00 118 ARG A C 1
ATOM 889 O O . ARG A 1 118 ? 34.827 -34.193 -7.962 1.00 77.00 118 ARG A O 1
ATOM 896 N N . ALA A 1 119 ? 36.923 -34.261 -8.722 1.00 65.31 119 ALA A N 1
ATOM 897 C CA . ALA A 1 119 ? 36.572 -35.057 -9.896 1.00 65.31 119 ALA A CA 1
ATOM 898 C C . ALA A 1 119 ? 36.064 -36.450 -9.466 1.00 65.31 119 ALA A C 1
ATOM 900 O O . ALA A 1 119 ? 36.791 -37.202 -8.821 1.00 65.31 119 ALA A O 1
ATOM 901 N N . GLY A 1 120 ? 34.815 -36.773 -9.816 1.00 67.69 120 GLY A N 1
ATOM 902 C CA . GLY A 1 120 ? 34.129 -38.007 -9.404 1.00 67.69 120 GLY A CA 1
ATOM 903 C C . GLY A 1 120 ? 33.312 -37.901 -8.108 1.00 67.69 120 GLY A C 1
ATOM 904 O O . GLY A 1 120 ? 32.614 -38.850 -7.767 1.00 67.69 120 GLY A O 1
ATOM 905 N N . GLU A 1 121 ? 33.351 -36.765 -7.409 1.00 73.75 121 GLU A N 1
ATOM 906 C CA . GLU A 1 121 ? 32.519 -36.508 -6.231 1.00 73.75 121 GLU A CA 1
ATOM 907 C C . GLU A 1 121 ? 31.086 -36.135 -6.645 1.00 73.75 121 GLU A C 1
ATOM 909 O O . GLU A 1 121 ? 30.875 -35.353 -7.578 1.00 73.75 121 GLU A O 1
ATOM 914 N N . SER A 1 122 ? 30.094 -36.684 -5.942 1.00 75.62 122 SER A N 1
ATOM 915 C CA . SER A 1 122 ? 28.677 -36.349 -6.133 1.00 75.62 122 SER A CA 1
ATOM 916 C C . SER A 1 122 ? 27.929 -36.295 -4.801 1.00 75.62 122 SER A C 1
ATOM 918 O O . SER A 1 122 ? 28.268 -37.003 -3.850 1.00 75.62 122 SER A O 1
ATOM 920 N N . LEU A 1 123 ? 26.917 -35.430 -4.741 1.00 87.31 123 LEU A N 1
ATOM 921 C CA . LEU A 1 123 ? 26.005 -35.299 -3.611 1.00 87.31 123 LEU A CA 1
ATOM 922 C C . LEU A 1 123 ? 24.611 -35.735 -4.068 1.00 87.31 123 LEU A C 1
ATOM 924 O O . LEU A 1 123 ? 24.161 -35.341 -5.142 1.00 87.31 123 LEU A O 1
ATOM 928 N N . GLU A 1 124 ? 23.936 -36.549 -3.269 1.00 91.06 124 GLU A N 1
ATOM 929 C CA . GLU A 1 124 ? 22.576 -37.017 -3.540 1.00 91.06 124 GLU A CA 1
ATOM 930 C C . GLU A 1 124 ? 21.602 -36.505 -2.476 1.00 91.06 124 GLU A C 1
ATOM 932 O O . GLU A 1 124 ? 21.914 -36.542 -1.284 1.00 91.06 124 GLU A O 1
ATOM 937 N N . ILE A 1 125 ? 20.396 -36.092 -2.875 1.00 93.44 125 ILE A N 1
ATOM 938 C CA . ILE A 1 125 ? 19.259 -36.015 -1.946 1.00 93.44 125 ILE A CA 1
ATOM 939 C C . ILE A 1 125 ? 18.439 -37.284 -2.119 1.00 93.44 125 ILE A C 1
ATOM 941 O O . ILE A 1 125 ? 17.993 -37.587 -3.224 1.00 93.44 125 ILE A O 1
ATOM 945 N N . ARG A 1 126 ? 18.199 -38.003 -1.026 1.00 92.69 126 ARG A N 1
ATOM 946 C CA . ARG A 1 126 ? 17.348 -39.192 -0.985 1.00 92.69 126 ARG A CA 1
ATOM 947 C C . ARG A 1 126 ? 16.100 -38.899 -0.161 1.00 92.69 126 ARG A C 1
ATOM 949 O O . ARG A 1 126 ? 16.185 -38.452 0.976 1.00 92.69 126 ARG A O 1
ATOM 956 N N . THR A 1 127 ? 14.945 -39.171 -0.741 1.00 93.12 127 THR A N 1
ATOM 957 C CA . THR A 1 127 ? 13.614 -39.072 -0.125 1.00 93.12 127 THR A CA 1
ATOM 958 C C . THR A 1 127 ? 12.988 -40.475 -0.068 1.00 93.12 127 THR A C 1
ATOM 960 O O . THR A 1 127 ? 13.598 -41.418 -0.579 1.00 93.12 127 THR A O 1
ATOM 963 N N . PRO A 1 128 ? 11.791 -40.673 0.516 1.00 89.50 128 PRO A N 1
ATOM 964 C CA . PRO A 1 128 ? 11.155 -41.992 0.539 1.00 89.50 128 PRO A CA 1
ATOM 965 C C . PRO A 1 128 ? 10.813 -42.555 -0.851 1.00 89.50 128 PRO A C 1
ATOM 967 O O . PRO A 1 128 ? 10.904 -43.765 -1.038 1.00 89.50 128 PRO A O 1
ATOM 970 N N . ASN A 1 129 ? 10.468 -41.700 -1.827 1.00 89.62 129 ASN A N 1
ATOM 971 C CA . ASN A 1 129 ? 10.026 -42.139 -3.160 1.00 89.62 129 ASN A CA 1
ATOM 972 C C . ASN A 1 129 ? 11.000 -41.787 -4.302 1.00 89.62 129 ASN A C 1
ATOM 974 O O . ASN A 1 129 ? 10.764 -42.192 -5.438 1.00 89.62 129 ASN A O 1
ATOM 978 N N . ALA A 1 130 ? 12.049 -40.995 -4.057 1.00 91.06 130 ALA A N 1
ATOM 979 C CA . ALA A 1 130 ? 12.951 -40.512 -5.108 1.00 91.06 130 ALA A CA 1
ATOM 980 C C . ALA A 1 130 ? 14.373 -40.201 -4.607 1.00 91.06 130 ALA A C 1
ATOM 982 O O . ALA A 1 130 ? 14.575 -39.826 -3.449 1.00 91.06 130 ALA A O 1
ATOM 983 N N . VAL A 1 131 ? 15.360 -40.289 -5.496 1.00 92.62 131 VAL A N 1
ATOM 984 C CA . VAL A 1 131 ? 16.735 -39.814 -5.282 1.00 92.62 131 VAL A CA 1
ATOM 985 C C . VAL A 1 131 ? 17.131 -38.856 -6.406 1.00 92.62 131 VAL A C 1
ATOM 987 O O . VAL A 1 131 ? 16.790 -39.098 -7.559 1.00 92.62 131 VAL A O 1
ATOM 990 N N . ALA A 1 132 ? 17.835 -37.774 -6.080 1.00 91.69 132 ALA A N 1
ATOM 991 C CA . ALA A 1 132 ? 18.351 -36.803 -7.043 1.00 91.69 132 ALA A CA 1
ATOM 992 C C . ALA A 1 132 ? 19.866 -36.641 -6.905 1.00 91.69 132 ALA A C 1
ATOM 994 O O . ALA A 1 132 ? 20.354 -36.400 -5.800 1.00 91.69 132 ALA A O 1
ATOM 995 N N . GLY A 1 133 ? 20.594 -36.726 -8.020 1.00 90.19 133 GLY A N 1
ATOM 996 C CA . GLY A 1 133 ? 22.009 -36.363 -8.121 1.00 90.19 133 GLY A CA 1
ATOM 997 C C . GLY A 1 133 ? 22.187 -34.855 -8.318 1.00 90.19 133 GLY A C 1
ATOM 998 O O . GLY A 1 133 ? 21.559 -34.261 -9.194 1.00 90.19 133 GLY A O 1
ATOM 999 N N . VAL A 1 134 ? 23.044 -34.236 -7.501 1.00 88.19 134 VAL A N 1
ATOM 1000 C CA . VAL A 1 134 ? 23.158 -32.777 -7.327 1.00 88.19 134 VAL A CA 1
ATOM 1001 C C . VAL A 1 134 ? 24.614 -32.335 -7.545 1.00 88.19 134 VAL A C 1
ATOM 1003 O O . VAL A 1 134 ? 25.518 -32.807 -6.849 1.00 88.19 134 VAL A O 1
ATOM 1006 N N . ARG A 1 135 ? 24.874 -31.446 -8.523 1.00 81.50 135 ARG A N 1
ATOM 1007 C CA . ARG A 1 135 ? 26.247 -31.025 -8.895 1.00 81.50 135 ARG A CA 1
ATOM 1008 C C . ARG A 1 135 ? 26.327 -29.647 -9.580 1.00 81.50 135 ARG A C 1
ATOM 1010 O O . ARG A 1 135 ? 26.324 -29.538 -10.812 1.00 81.50 135 ARG A O 1
ATOM 1017 N N . GLY A 1 136 ? 26.530 -28.590 -8.793 1.00 76.56 136 GLY A N 1
ATOM 1018 C CA . GLY A 1 136 ? 26.565 -27.212 -9.310 1.00 76.56 136 GLY A CA 1
ATOM 1019 C C . GLY A 1 136 ? 25.163 -26.683 -9.577 1.00 76.56 136 GLY A C 1
ATOM 1020 O O . GLY A 1 136 ? 24.824 -26.399 -10.722 1.00 76.56 136 GLY A O 1
ATOM 1021 N N . THR A 1 137 ? 24.334 -26.690 -8.538 1.00 83.31 137 THR A N 1
ATOM 1022 C CA . THR A 1 137 ? 22.874 -26.565 -8.626 1.00 83.31 137 THR A CA 1
ATOM 1023 C C . THR A 1 137 ? 22.303 -25.974 -7.341 1.00 83.31 137 THR A C 1
ATOM 1025 O O . THR A 1 137 ? 22.827 -26.255 -6.257 1.00 83.31 137 THR A O 1
ATOM 1028 N N . VAL A 1 138 ? 21.182 -25.261 -7.461 1.00 87.56 138 VAL A N 1
ATOM 1029 C CA . VAL A 1 138 ? 20.287 -24.897 -6.351 1.00 87.56 138 VAL A CA 1
ATOM 1030 C C . VAL A 1 138 ? 19.022 -25.742 -6.489 1.00 87.56 138 VAL A C 1
ATOM 1032 O O . VAL A 1 138 ? 18.308 -25.630 -7.489 1.00 87.56 138 VAL A O 1
ATOM 1035 N N . VAL A 1 139 ? 18.737 -26.586 -5.497 1.00 92.62 139 VAL A N 1
ATOM 1036 C CA . VAL A 1 139 ? 17.558 -27.462 -5.483 1.00 92.62 139 VAL A CA 1
ATOM 1037 C C . VAL A 1 139 ? 16.866 -27.415 -4.121 1.00 92.62 139 VAL A C 1
ATOM 1039 O O . VAL A 1 139 ? 17.514 -27.470 -3.076 1.00 92.62 139 VAL A O 1
ATOM 1042 N N . VAL A 1 140 ? 15.538 -27.327 -4.122 1.00 94.81 140 VAL A N 1
ATOM 1043 C CA . VAL A 1 140 ? 14.706 -27.526 -2.927 1.00 94.81 140 VAL A CA 1
ATOM 1044 C C . VAL A 1 140 ? 14.119 -28.932 -2.981 1.00 94.81 140 VAL A C 1
ATOM 1046 O O . VAL A 1 140 ? 13.635 -29.357 -4.027 1.00 94.81 140 VAL A O 1
ATOM 1049 N N . ALA A 1 141 ? 14.159 -29.658 -1.867 1.00 95.12 141 ALA A N 1
ATOM 1050 C CA . ALA A 1 141 ? 13.545 -30.973 -1.727 1.00 95.12 141 ALA A CA 1
ATOM 1051 C C . ALA A 1 141 ? 12.503 -30.953 -0.607 1.00 95.12 141 ALA A C 1
ATOM 1053 O O . ALA A 1 141 ? 12.755 -30.422 0.476 1.00 95.12 141 ALA A O 1
ATOM 1054 N N . GLU A 1 142 ? 11.342 -31.548 -0.861 1.00 94.94 142 GLU A N 1
ATOM 1055 C CA . GLU A 1 142 ? 10.218 -31.581 0.068 1.00 94.94 142 GLU A CA 1
ATOM 1056 C C . GLU A 1 142 ? 9.618 -32.986 0.158 1.00 94.94 142 GLU A C 1
ATOM 1058 O O . GLU A 1 142 ? 9.410 -33.664 -0.849 1.00 94.94 142 GLU A O 1
ATOM 1063 N N . VAL A 1 143 ? 9.346 -33.425 1.388 1.00 93.69 143 VAL A N 1
ATOM 1064 C CA . VAL A 1 143 ? 8.716 -34.707 1.704 1.00 93.69 143 VAL A CA 1
ATOM 1065 C C . VAL A 1 143 ? 7.514 -34.449 2.602 1.00 93.69 143 VAL A C 1
ATOM 1067 O O . VAL A 1 143 ? 7.639 -34.267 3.818 1.00 93.69 143 VAL A O 1
ATOM 1070 N N . SER A 1 144 ? 6.337 -34.439 1.985 1.00 89.50 144 SER A N 1
ATOM 1071 C CA . SER A 1 144 ? 5.050 -34.263 2.652 1.00 89.50 144 SER A CA 1
ATOM 1072 C C . SER A 1 144 ? 4.304 -35.597 2.761 1.00 89.50 144 SER A C 1
ATOM 1074 O O . SER A 1 144 ? 4.644 -36.599 2.124 1.00 89.50 144 SER A O 1
ATOM 1076 N N . ARG A 1 145 ? 3.277 -35.639 3.613 1.00 80.25 145 ARG A N 1
ATOM 1077 C CA . ARG A 1 145 ? 2.346 -36.769 3.710 1.00 80.25 145 ARG A CA 1
ATOM 1078 C C . ARG A 1 145 ? 0.956 -36.236 3.422 1.00 80.25 145 ARG A C 1
ATOM 1080 O O . ARG A 1 145 ? 0.491 -35.371 4.159 1.00 80.25 145 ARG A O 1
ATOM 1087 N N . ALA A 1 146 ? 0.308 -36.747 2.380 1.00 61.44 146 ALA A N 1
ATOM 1088 C CA . ALA A 1 146 ? -1.072 -36.404 2.078 1.00 61.44 146 ALA A CA 1
ATOM 1089 C C . ALA A 1 146 ? -1.965 -36.890 3.230 1.00 61.44 146 ALA A C 1
ATOM 1091 O O . ALA A 1 146 ? -2.156 -38.095 3.416 1.00 61.44 146 ALA A O 1
ATOM 1092 N N . THR A 1 147 ? -2.467 -35.959 4.041 1.00 48.47 147 THR A N 1
ATOM 1093 C CA . THR A 1 147 ? -3.455 -36.248 5.081 1.00 48.47 147 THR A CA 1
ATOM 1094 C C . THR A 1 147 ? -4.755 -36.696 4.422 1.00 48.47 147 THR A C 1
ATOM 1096 O O . THR A 1 147 ? -5.179 -36.145 3.408 1.00 48.47 147 THR A O 1
ATOM 1099 N N . ALA A 1 148 ? -5.354 -37.762 4.952 1.00 43.12 148 ALA A N 1
ATOM 1100 C CA . ALA A 1 148 ? -6.414 -38.470 4.249 1.00 43.12 148 ALA A CA 1
ATOM 1101 C C . ALA A 1 148 ? -7.673 -37.604 4.065 1.00 43.12 148 ALA A C 1
ATOM 1103 O O . ALA A 1 148 ? -8.287 -37.167 5.040 1.00 43.12 148 ALA A O 1
ATOM 1104 N N . GLN A 1 149 ? -8.112 -37.454 2.811 1.00 40.78 149 GLN A N 1
ATOM 1105 C CA . GLN A 1 149 ? -9.528 -37.234 2.517 1.00 40.78 149 GLN A CA 1
ATOM 1106 C C . GLN A 1 149 ? -10.346 -38.407 3.085 1.00 40.78 149 GLN A C 1
ATOM 1108 O O . GLN A 1 149 ? -9.822 -39.507 3.263 1.00 40.78 149 GLN A O 1
ATOM 1113 N N . VAL A 1 150 ? -11.631 -38.190 3.376 1.00 38.78 150 VAL A N 1
ATOM 1114 C CA . VAL A 1 150 ? -12.487 -39.187 4.044 1.00 38.78 150 VAL A CA 1
ATOM 1115 C C . VAL A 1 150 ? -12.798 -40.367 3.107 1.00 38.78 150 VAL A C 1
ATOM 1117 O O . VAL A 1 150 ? -13.815 -40.404 2.421 1.00 38.78 150 VAL A O 1
ATOM 1120 N N . GLY A 1 151 ? -11.891 -41.342 3.090 1.00 42.00 151 GLY A N 1
ATOM 1121 C CA . GLY A 1 151 ? -11.938 -42.571 2.304 1.00 42.00 151 GLY A CA 1
ATOM 1122 C C . GLY A 1 151 ? -10.752 -43.466 2.678 1.00 42.00 151 GLY A C 1
ATOM 1123 O O . GLY A 1 151 ? -9.667 -42.975 2.975 1.00 42.00 151 GLY A O 1
ATOM 1124 N N . ALA A 1 152 ? -10.955 -44.783 2.741 1.00 45.94 152 ALA A N 1
ATOM 1125 C CA . ALA A 1 152 ? -9.982 -45.691 3.350 1.00 45.94 152 ALA A CA 1
ATOM 1126 C C . ALA A 1 152 ? -8.723 -45.909 2.483 1.00 45.94 152 ALA A C 1
ATOM 1128 O O . ALA A 1 152 ? -8.696 -46.779 1.614 1.00 45.94 152 ALA A O 1
ATOM 1129 N N . GLY A 1 153 ? -7.657 -45.161 2.777 1.00 51.38 153 GLY A N 1
ATOM 1130 C CA . GLY A 1 153 ? -6.313 -45.358 2.235 1.00 51.38 153 GLY A CA 1
ATOM 1131 C C . GLY A 1 153 ? -5.241 -44.837 3.197 1.00 51.38 153 GLY A C 1
ATOM 1132 O O . GLY A 1 153 ? -5.476 -43.887 3.942 1.00 51.38 153 GLY A O 1
ATOM 1133 N N . SER A 1 154 ? -4.063 -45.465 3.205 1.00 54.03 154 SER A N 1
ATOM 1134 C CA . SER A 1 154 ? -2.915 -44.960 3.974 1.00 54.03 154 SER A CA 1
ATOM 1135 C C . SER A 1 154 ? -2.441 -43.611 3.412 1.00 54.03 154 SER A C 1
ATOM 1137 O O . SER A 1 154 ? -2.448 -43.446 2.190 1.00 54.03 154 SER A O 1
ATOM 1139 N N . PRO A 1 155 ? -1.985 -42.664 4.257 1.00 60.38 155 PRO A N 1
ATOM 1140 C CA . PRO A 1 155 ? -1.520 -41.357 3.798 1.00 60.38 155 PRO A CA 1
ATOM 1141 C C . PRO A 1 155 ? -0.322 -41.516 2.859 1.00 60.38 155 PRO A C 1
ATOM 1143 O O . PRO A 1 155 ? 0.739 -42.004 3.259 1.00 60.38 155 PRO A O 1
ATOM 1146 N N . VAL A 1 156 ? -0.498 -41.115 1.599 1.00 75.69 156 VAL A N 1
ATOM 1147 C CA . VAL A 1 156 ? 0.538 -41.236 0.570 1.00 75.69 156 VAL A CA 1
ATOM 1148 C C . VAL A 1 156 ? 1.647 -40.231 0.868 1.00 75.69 156 VAL A C 1
ATOM 1150 O O . VAL A 1 156 ? 1.403 -39.030 0.990 1.00 75.69 156 VAL A O 1
ATOM 1153 N N . VAL A 1 157 ? 2.879 -40.722 0.993 1.00 85.19 157 VAL A N 1
ATOM 1154 C CA . VAL A 1 157 ? 4.063 -39.859 1.036 1.00 85.19 157 VAL A CA 1
ATOM 1155 C C . VAL A 1 157 ? 4.264 -39.276 -0.357 1.00 85.19 157 VAL A C 1
ATOM 1157 O O . VAL A 1 157 ? 4.263 -40.025 -1.335 1.00 85.19 157 VAL A O 1
ATOM 1160 N N . VAL A 1 158 ? 4.470 -37.967 -0.449 1.00 89.88 158 VAL A N 1
ATOM 1161 C CA . VAL A 1 158 ? 4.855 -37.281 -1.686 1.00 89.88 158 VAL A CA 1
ATOM 1162 C C . VAL A 1 158 ? 6.284 -36.785 -1.520 1.00 89.88 158 VAL A C 1
ATOM 1164 O O . VAL A 1 158 ? 6.665 -36.303 -0.455 1.00 89.88 158 VAL A O 1
ATOM 1167 N N . SER A 1 159 ? 7.098 -36.950 -2.556 1.00 92.88 159 SER A N 1
ATOM 1168 C CA . SER A 1 159 ? 8.472 -36.456 -2.615 1.00 92.88 159 SER A CA 1
ATOM 1169 C C . SER A 1 159 ? 8.612 -35.567 -3.842 1.00 92.88 159 SER A C 1
ATOM 1171 O O . SER A 1 159 ? 8.309 -36.017 -4.946 1.00 92.88 159 SER A O 1
ATOM 1173 N N . ALA A 1 160 ? 9.038 -34.323 -3.643 1.00 93.81 160 ALA A N 1
ATOM 1174 C CA . ALA A 1 160 ? 9.198 -33.330 -4.696 1.00 93.81 160 ALA A CA 1
ATOM 1175 C C . ALA A 1 160 ? 10.614 -32.740 -4.680 1.00 93.81 160 ALA A C 1
ATOM 1177 O O . ALA A 1 160 ? 11.150 -32.420 -3.616 1.00 93.81 160 ALA A O 1
ATOM 1178 N N . PHE A 1 161 ? 11.197 -32.573 -5.864 1.00 95.75 161 PHE A N 1
ATOM 1179 C CA . PHE A 1 161 ? 12.406 -31.785 -6.097 1.00 95.75 161 PHE A CA 1
ATOM 1180 C C . PHE A 1 161 ? 12.057 -30.582 -6.973 1.00 95.75 161 PHE A C 1
ATOM 1182 O O . PHE A 1 161 ? 11.378 -30.750 -7.981 1.00 95.75 161 PHE A O 1
ATOM 1189 N N . TYR A 1 162 ? 12.546 -29.395 -6.622 1.00 95.06 162 TYR A N 1
ATOM 1190 C CA . TYR A 1 162 ? 12.340 -28.148 -7.360 1.00 95.06 162 TYR A CA 1
ATOM 1191 C C . TYR A 1 162 ? 13.700 -27.549 -7.728 1.00 95.06 162 TYR A C 1
ATOM 1193 O O . TYR A 1 162 ? 14.485 -27.207 -6.838 1.00 95.06 162 TYR A O 1
ATOM 1201 N N . VAL A 1 163 ? 14.002 -27.432 -9.021 1.00 93.94 163 VAL A N 1
ATOM 1202 C CA . VAL A 1 163 ? 15.312 -26.973 -9.506 1.00 93.94 163 VAL A CA 1
ATOM 1203 C C . VAL A 1 163 ? 15.262 -25.477 -9.790 1.00 93.94 163 VAL A C 1
ATOM 1205 O O . VAL A 1 163 ? 14.608 -25.024 -10.728 1.00 93.94 163 VAL A O 1
ATOM 1208 N N . LEU A 1 164 ? 15.976 -24.703 -8.975 1.00 87.88 164 LEU A N 1
ATOM 1209 C CA . LEU A 1 164 ? 16.044 -23.246 -9.104 1.00 87.88 164 LEU A CA 1
ATOM 1210 C C . LEU A 1 164 ? 17.279 -22.792 -9.898 1.00 87.88 164 LEU A C 1
ATOM 1212 O O . LEU A 1 164 ? 17.262 -21.709 -10.469 1.00 87.88 164 LEU A O 1
ATOM 1216 N N . GLN A 1 165 ? 18.333 -23.615 -9.968 1.00 85.75 165 GLN A N 1
ATOM 1217 C CA . GLN A 1 165 ? 19.517 -23.349 -10.791 1.00 85.75 165 GLN A CA 1
ATOM 1218 C C . GLN A 1 165 ? 20.236 -24.655 -11.173 1.00 85.75 165 GLN A C 1
ATOM 1220 O O . GLN A 1 165 ? 20.382 -25.552 -10.340 1.00 85.75 165 GLN A O 1
ATOM 1225 N N . GLY A 1 166 ? 20.733 -24.737 -12.411 1.00 86.19 166 GLY A N 1
ATOM 1226 C CA . GLY A 1 166 ? 21.396 -25.916 -12.978 1.00 86.19 166 GLY A CA 1
ATOM 1227 C C . GLY A 1 166 ? 20.432 -27.048 -13.377 1.00 86.19 166 GLY A C 1
ATOM 1228 O O . GLY A 1 166 ? 19.295 -26.798 -13.763 1.00 86.19 166 GLY A O 1
ATOM 1229 N N . VAL A 1 167 ? 20.902 -28.297 -13.331 1.00 88.75 167 VAL A N 1
ATOM 1230 C CA . VAL A 1 167 ? 20.144 -29.501 -13.720 1.00 88.75 167 VAL A CA 1
ATOM 1231 C C . VAL A 1 167 ? 20.446 -30.647 -12.751 1.00 88.75 167 VAL A C 1
ATOM 1233 O O . VAL A 1 167 ? 21.605 -30.835 -12.373 1.00 88.75 167 VAL A O 1
ATOM 1236 N N . ILE A 1 168 ? 19.423 -31.407 -12.354 1.00 92.75 168 ILE A N 1
ATOM 1237 C CA . ILE A 1 168 ? 19.572 -32.636 -11.553 1.00 92.75 168 ILE A CA 1
ATOM 1238 C C . ILE A 1 168 ? 19.170 -33.868 -12.367 1.00 92.75 168 ILE A C 1
ATOM 1240 O O . ILE A 1 168 ? 18.343 -33.794 -13.277 1.00 92.75 168 ILE A O 1
ATOM 1244 N N . GLU A 1 169 ? 19.728 -35.013 -11.989 1.00 92.00 169 GLU A N 1
ATOM 1245 C CA . GLU A 1 169 ? 19.311 -36.331 -12.469 1.00 92.00 169 GLU A CA 1
ATOM 1246 C C . GLU A 1 169 ? 18.476 -37.002 -11.369 1.00 92.00 169 GLU A C 1
ATOM 1248 O O . GLU A 1 169 ? 19.005 -37.339 -10.308 1.00 92.00 169 GLU A O 1
ATOM 1253 N N . ALA A 1 170 ? 17.169 -37.149 -11.589 1.00 92.38 170 ALA A N 1
ATOM 1254 C CA . ALA A 1 170 ? 16.224 -37.697 -10.619 1.00 92.38 170 ALA A CA 1
ATOM 1255 C C . ALA A 1 170 ? 15.787 -39.121 -10.997 1.00 92.38 170 ALA A C 1
ATOM 1257 O O . ALA A 1 170 ? 15.385 -39.384 -12.129 1.00 92.38 170 ALA A O 1
ATOM 1258 N N . LEU A 1 171 ? 15.834 -40.048 -10.041 1.00 90.44 171 LEU A N 1
ATOM 1259 C CA . LEU A 1 171 ? 15.336 -41.415 -10.181 1.00 90.44 171 LEU A CA 1
ATOM 1260 C C . LEU A 1 171 ? 14.240 -41.664 -9.145 1.00 90.44 171 LEU A C 1
ATOM 1262 O O . LEU A 1 171 ? 14.381 -41.308 -7.974 1.00 90.44 171 LEU A O 1
ATOM 1266 N N . GLN A 1 172 ? 13.165 -42.332 -9.558 1.00 90.25 172 GLN A N 1
ATOM 1267 C CA . GLN A 1 172 ? 12.187 -42.878 -8.623 1.00 90.25 172 GLN A CA 1
ATOM 1268 C C . GLN A 1 172 ? 12.809 -44.026 -7.815 1.00 90.25 172 GLN A C 1
ATOM 1270 O O . GLN A 1 172 ? 13.676 -44.747 -8.305 1.00 90.25 172 GLN A O 1
ATOM 1275 N N . LEU A 1 173 ? 12.353 -44.204 -6.578 1.00 88.00 173 LEU A N 1
ATOM 1276 C CA . LEU A 1 173 ? 12.686 -45.322 -5.704 1.00 88.00 173 LEU A CA 1
ATOM 1277 C C . LEU A 1 173 ? 11.458 -46.213 -5.495 1.00 88.00 173 LEU A C 1
ATOM 1279 O O . LEU A 1 173 ? 10.333 -45.725 -5.401 1.00 88.00 173 LEU A O 1
ATOM 1283 N N . ASP A 1 174 ? 11.684 -47.516 -5.357 1.00 78.50 174 ASP A N 1
ATOM 1284 C CA . ASP A 1 174 ? 10.682 -48.444 -4.835 1.00 78.50 174 ASP A CA 1
ATOM 1285 C C . ASP A 1 174 ? 10.406 -48.129 -3.344 1.00 78.50 174 ASP A C 1
ATOM 1287 O O . ASP A 1 174 ? 11.344 -48.194 -2.542 1.00 78.50 174 ASP A O 1
ATOM 1291 N N . PRO A 1 175 ? 9.158 -47.826 -2.926 1.00 71.88 175 PRO A N 1
ATOM 1292 C CA . PRO A 1 175 ? 8.865 -47.424 -1.544 1.00 71.88 175 PRO A CA 1
ATOM 1293 C C . PRO A 1 175 ? 9.077 -48.509 -0.472 1.00 71.88 175 PRO A C 1
ATOM 1295 O O . PRO A 1 175 ? 8.960 -48.213 0.716 1.00 71.88 175 PRO A O 1
ATOM 1298 N N . VAL A 1 176 ? 9.342 -49.764 -0.859 1.00 72.44 176 VAL A N 1
ATOM 1299 C CA . VAL A 1 176 ? 9.523 -50.905 0.056 1.00 72.44 176 VAL A CA 1
ATOM 1300 C C . VAL A 1 176 ? 10.981 -51.367 0.100 1.00 72.44 176 VAL A C 1
ATOM 1302 O O . VAL A 1 176 ? 11.502 -51.665 1.173 1.00 72.44 176 VAL A O 1
ATOM 1305 N N . THR A 1 177 ? 11.654 -51.424 -1.052 1.00 77.75 177 THR A N 1
ATOM 1306 C CA . THR A 1 177 ? 13.048 -51.881 -1.180 1.00 77.75 177 THR A CA 1
ATOM 1307 C C . THR A 1 177 ? 14.068 -50.744 -1.241 1.00 77.75 177 THR A C 1
ATOM 1309 O O . THR A 1 177 ? 15.262 -51.005 -1.112 1.00 77.75 177 THR A O 1
ATOM 1312 N N . LEU A 1 178 ? 13.618 -49.497 -1.431 1.00 75.06 178 LEU A N 1
ATOM 1313 C CA . LEU A 1 178 ? 14.432 -48.277 -1.523 1.00 75.06 178 LEU A CA 1
ATOM 1314 C C . LEU A 1 178 ? 15.493 -48.276 -2.646 1.00 75.06 178 LEU A C 1
ATOM 1316 O O . LEU A 1 178 ? 16.391 -47.424 -2.656 1.00 75.06 178 LEU A O 1
ATOM 1320 N N . ASN A 1 179 ? 15.374 -49.184 -3.617 1.00 81.06 179 ASN A N 1
ATOM 1321 C CA . ASN A 1 179 ? 16.201 -49.230 -4.826 1.00 81.06 179 ASN A CA 1
ATOM 1322 C C . ASN A 1 179 ? 15.645 -48.310 -5.930 1.00 81.06 179 ASN A C 1
ATOM 1324 O O . ASN A 1 179 ? 14.427 -48.147 -6.000 1.00 81.06 179 ASN A O 1
ATOM 1328 N N . PRO A 1 180 ? 16.490 -47.747 -6.817 1.00 82.12 180 PRO A N 1
ATOM 1329 C CA . PRO A 1 180 ? 16.024 -47.010 -7.990 1.00 82.12 180 PRO A CA 1
ATOM 1330 C C . PRO A 1 180 ? 15.197 -47.865 -8.960 1.00 82.12 180 PRO A C 1
ATOM 1332 O O . PRO A 1 180 ? 15.531 -49.022 -9.217 1.00 82.12 180 PRO A O 1
ATOM 1335 N N . VAL A 1 181 ? 14.143 -47.272 -9.522 1.00 79.75 181 VAL A N 1
ATOM 1336 C CA . VAL A 1 181 ? 13.218 -47.889 -10.484 1.00 79.75 181 VAL A CA 1
ATOM 1337 C C . VAL A 1 181 ? 12.965 -46.925 -11.645 1.00 79.75 181 VAL A C 1
ATOM 1339 O O . VAL A 1 181 ? 12.801 -45.724 -11.442 1.00 79.75 181 VAL A O 1
ATOM 1342 N N . GLY A 1 182 ? 12.892 -47.462 -12.864 1.00 77.19 182 GLY A N 1
ATOM 1343 C CA . GLY A 1 182 ? 12.654 -46.687 -14.083 1.00 77.19 182 GLY A CA 1
ATOM 1344 C C . GLY A 1 182 ? 13.934 -46.147 -14.727 1.00 77.19 182 GLY A C 1
ATOM 1345 O O . GLY A 1 182 ? 15.033 -46.634 -14.471 1.00 77.19 182 GLY A O 1
ATOM 1346 N N . VAL A 1 183 ? 13.766 -45.161 -15.609 1.00 77.62 183 VAL A N 1
ATOM 1347 C CA . VAL A 1 183 ? 14.860 -44.433 -16.273 1.00 77.62 183 VAL A CA 1
ATOM 1348 C C . VAL A 1 183 ? 15.071 -43.108 -15.544 1.00 77.62 183 VAL A C 1
ATOM 1350 O O . VAL A 1 183 ? 14.109 -42.512 -15.062 1.00 77.62 183 VAL A O 1
ATOM 1353 N N . ALA A 1 184 ? 16.319 -42.649 -15.463 1.00 83.44 184 ALA A N 1
ATOM 1354 C CA . ALA A 1 184 ? 16.644 -41.368 -14.855 1.00 83.44 184 ALA A CA 1
ATOM 1355 C C . ALA A 1 184 ? 16.068 -40.188 -15.655 1.00 83.44 184 ALA A C 1
ATOM 1357 O O . ALA A 1 184 ? 16.130 -40.150 -16.885 1.00 83.44 184 ALA A O 1
ATOM 1358 N N . ALA A 1 185 ? 15.504 -39.226 -14.933 1.00 87.44 185 ALA A N 1
ATOM 1359 C CA . ALA A 1 185 ? 14.822 -38.058 -15.458 1.00 87.44 185 ALA A CA 1
ATOM 1360 C C . ALA A 1 185 ? 15.692 -36.809 -15.251 1.00 87.44 185 ALA A C 1
ATOM 1362 O O . ALA A 1 185 ? 16.051 -36.479 -14.120 1.00 87.44 185 ALA A O 1
ATOM 1363 N N . LEU A 1 186 ? 16.030 -36.105 -16.334 1.00 91.38 186 LEU A N 1
ATOM 1364 C CA . LEU A 1 186 ? 16.716 -34.812 -16.255 1.00 91.38 186 LEU A CA 1
ATOM 1365 C C . LEU A 1 186 ? 15.704 -33.711 -15.934 1.00 91.38 186 LEU A C 1
ATOM 1367 O O . LEU A 1 186 ? 14.748 -33.513 -16.683 1.00 91.38 186 LEU A O 1
ATOM 1371 N N . VAL A 1 187 ? 15.933 -32.995 -14.835 1.00 92.44 187 VAL A N 1
ATOM 1372 C CA . VAL A 1 187 ? 15.063 -31.914 -14.349 1.00 92.44 187 VAL A CA 1
ATOM 1373 C C . VAL A 1 187 ? 15.852 -30.610 -14.429 1.00 92.44 187 VAL A C 1
ATOM 1375 O O . VAL A 1 187 ? 16.874 -30.454 -13.757 1.00 92.44 187 VAL A O 1
ATOM 1378 N N . ASN A 1 188 ? 15.415 -29.710 -15.307 1.00 93.38 188 ASN A N 1
ATOM 1379 C CA . ASN A 1 188 ? 16.126 -28.479 -15.661 1.00 93.38 188 ASN A CA 1
ATOM 1380 C C . ASN A 1 188 ? 15.723 -27.304 -14.753 1.00 93.38 188 ASN A C 1
ATOM 1382 O O . ASN A 1 188 ? 14.803 -27.419 -13.948 1.00 93.38 188 ASN A O 1
ATOM 1386 N N . VAL A 1 189 ? 16.387 -26.155 -14.913 1.00 90.56 189 VAL A N 1
ATOM 1387 C CA . VAL A 1 189 ? 16.005 -24.878 -14.280 1.00 90.56 189 VAL A CA 1
ATOM 1388 C C . VAL A 1 189 ? 14.511 -24.592 -14.475 1.00 90.56 189 VAL A C 1
ATOM 1390 O O . VAL A 1 189 ? 13.986 -24.775 -15.571 1.00 90.56 189 VAL A O 1
ATOM 1393 N N . LEU A 1 190 ? 13.838 -24.152 -13.405 1.00 88.25 190 LEU A N 1
ATOM 1394 C CA . LEU A 1 190 ? 12.386 -23.934 -13.351 1.00 88.25 190 LEU A CA 1
ATOM 1395 C C . LEU A 1 190 ? 11.563 -25.180 -13.724 1.00 88.25 190 LEU A C 1
ATOM 1397 O O . LEU A 1 190 ? 10.452 -25.081 -14.241 1.00 88.25 190 LEU A O 1
ATOM 1401 N N . GLN A 1 191 ? 12.070 -26.372 -13.404 1.00 94.81 191 GLN A N 1
ATOM 1402 C CA . GLN A 1 191 ? 11.295 -27.609 -13.421 1.00 94.81 191 GLN A CA 1
ATOM 1403 C C . GLN A 1 191 ? 11.283 -28.280 -12.049 1.00 94.81 191 GLN A C 1
ATOM 1405 O O . GLN A 1 191 ? 12.221 -28.191 -11.251 1.00 94.81 191 GLN A O 1
ATOM 1410 N N . SER A 1 192 ? 10.181 -28.971 -11.792 1.00 94.00 192 SER A N 1
ATOM 1411 C CA . SER A 1 192 ? 9.961 -29.815 -10.629 1.00 94.00 192 SER A CA 1
ATOM 1412 C C . SER A 1 192 ? 9.869 -31.279 -11.046 1.00 94.00 192 SER A C 1
ATOM 1414 O O . SER A 1 192 ? 9.505 -31.579 -12.182 1.00 94.00 192 SER A O 1
ATOM 1416 N N . PHE A 1 193 ? 10.180 -32.191 -10.128 1.00 94.00 193 PHE A N 1
ATOM 1417 C CA . PHE A 1 193 ? 9.967 -33.629 -10.278 1.00 94.00 193 PHE A CA 1
ATOM 1418 C C . PHE A 1 193 ? 9.281 -34.172 -9.030 1.00 94.00 193 PHE A C 1
ATOM 1420 O O . PHE A 1 193 ? 9.832 -34.072 -7.932 1.00 94.00 193 PHE A O 1
ATOM 1427 N N . THR A 1 194 ? 8.088 -34.743 -9.202 1.00 92.06 194 THR A N 1
ATOM 1428 C CA . THR A 1 194 ? 7.209 -35.146 -8.096 1.00 92.06 194 THR A CA 1
ATOM 1429 C C . THR A 1 194 ? 6.832 -36.622 -8.193 1.00 92.06 194 THR A C 1
ATOM 1431 O O . THR A 1 194 ? 6.416 -37.098 -9.251 1.00 92.06 194 THR A O 1
ATOM 1434 N N . VAL A 1 195 ? 6.949 -37.345 -7.073 1.00 90.44 195 VAL A N 1
ATOM 1435 C CA . VAL A 1 195 ? 6.643 -38.780 -6.944 1.00 90.44 195 VAL A CA 1
ATOM 1436 C C . VAL A 1 195 ? 5.746 -39.030 -5.729 1.00 90.44 195 VAL A C 1
ATOM 1438 O O . VAL A 1 195 ? 6.135 -38.764 -4.588 1.00 90.44 195 VAL A O 1
ATOM 1441 N N . ALA A 1 196 ? 4.556 -39.585 -5.962 1.00 86.25 196 ALA A N 1
ATOM 1442 C CA . ALA A 1 196 ? 3.584 -39.940 -4.927 1.00 86.25 196 ALA A CA 1
ATOM 1443 C C . ALA A 1 196 ? 3.550 -41.466 -4.717 1.00 86.25 196 ALA A C 1
ATOM 1445 O O . ALA A 1 196 ? 2.951 -42.210 -5.496 1.00 86.25 196 ALA A O 1
ATOM 1446 N N . GLY A 1 197 ? 4.219 -41.944 -3.665 1.00 79.31 197 GLY A N 1
ATOM 1447 C CA . GLY A 1 197 ? 4.404 -43.370 -3.394 1.00 79.31 197 GLY A CA 1
ATOM 1448 C C . GLY A 1 197 ? 5.017 -44.118 -4.586 1.00 79.31 197 GLY A C 1
ATOM 1449 O O . GLY A 1 197 ? 6.083 -43.759 -5.076 1.00 79.31 197 GLY A O 1
ATOM 1450 N N . GLY A 1 198 ? 4.329 -45.164 -5.052 1.00 70.44 198 GLY A N 1
ATOM 1451 C CA . GLY A 1 198 ? 4.739 -45.974 -6.207 1.00 70.44 198 GLY A CA 1
ATOM 1452 C C . GLY A 1 198 ? 4.247 -45.478 -7.575 1.00 70.44 198 GLY A C 1
ATOM 1453 O O . GLY A 1 198 ? 4.420 -46.191 -8.559 1.00 70.44 198 GLY A O 1
ATOM 1454 N N . ALA A 1 199 ? 3.599 -44.309 -7.666 1.00 78.06 199 ALA A N 1
ATOM 1455 C CA . ALA A 1 199 ? 3.187 -43.739 -8.953 1.00 78.06 199 ALA A CA 1
ATOM 1456 C C . ALA A 1 199 ? 4.399 -43.205 -9.734 1.00 78.06 199 ALA A C 1
ATOM 1458 O O . ALA A 1 199 ? 5.338 -42.702 -9.122 1.00 78.06 199 ALA A O 1
ATOM 1459 N N . ALA A 1 200 ? 4.380 -43.296 -11.067 1.00 77.81 200 ALA A N 1
ATOM 1460 C CA . ALA A 1 200 ? 5.480 -42.827 -11.912 1.00 77.81 200 ALA A CA 1
ATOM 1461 C C . ALA A 1 200 ? 5.767 -41.327 -11.703 1.00 77.81 200 ALA A C 1
ATOM 1463 O O . ALA A 1 200 ? 4.838 -40.518 -11.673 1.00 77.81 200 ALA A O 1
ATOM 1464 N N . GLY A 1 201 ? 7.046 -40.962 -11.576 1.00 82.75 201 GLY A N 1
ATOM 1465 C CA . GLY A 1 201 ? 7.459 -39.571 -11.374 1.00 82.75 201 GLY A CA 1
ATOM 1466 C C . GLY A 1 201 ? 7.092 -38.650 -12.542 1.00 82.75 201 GLY A C 1
ATOM 1467 O O . GLY A 1 201 ? 7.331 -38.985 -13.703 1.00 82.75 201 GLY A O 1
ATOM 1468 N N . ARG A 1 202 ? 6.532 -37.475 -12.233 1.00 88.19 202 ARG A N 1
ATOM 1469 C CA . ARG A 1 202 ? 6.128 -36.456 -13.217 1.00 88.19 202 ARG A CA 1
ATOM 1470 C C . ARG A 1 202 ? 7.064 -35.249 -13.158 1.00 88.19 202 ARG A C 1
ATOM 1472 O O . ARG A 1 202 ? 7.349 -34.763 -12.066 1.00 88.19 202 ARG A O 1
ATOM 1479 N N . ILE A 1 203 ? 7.497 -34.758 -14.325 1.00 90.56 203 ILE A N 1
ATOM 1480 C CA . ILE A 1 203 ? 8.142 -33.442 -14.463 1.00 90.56 203 ILE A CA 1
ATOM 1481 C C . ILE A 1 203 ? 7.076 -32.387 -14.765 1.00 90.56 203 ILE A C 1
ATOM 1483 O O . ILE A 1 203 ? 6.223 -32.605 -15.629 1.00 90.56 203 ILE A O 1
ATOM 1487 N N . GLU A 1 204 ? 7.146 -31.239 -14.089 1.00 92.00 204 GLU A N 1
ATOM 1488 C CA . GLU A 1 204 ? 6.268 -30.084 -14.327 1.00 92.00 204 GLU A CA 1
ATOM 1489 C C . GLU A 1 204 ? 7.065 -28.771 -14.297 1.00 92.00 204 GLU A C 1
ATOM 1491 O O . GLU A 1 204 ? 7.957 -28.639 -13.453 1.00 92.00 204 GLU A O 1
ATOM 1496 N N . PRO A 1 205 ? 6.770 -27.791 -15.173 1.00 90.25 205 PRO A N 1
ATOM 1497 C CA . PRO A 1 205 ? 7.369 -26.463 -15.080 1.00 90.25 205 PRO A CA 1
ATOM 1498 C C . PRO A 1 205 ? 6.929 -25.771 -13.784 1.00 90.25 205 PRO A C 1
ATOM 1500 O O . PRO A 1 205 ? 5.746 -25.770 -13.443 1.00 90.25 205 PRO A O 1
ATOM 1503 N N . ILE A 1 206 ? 7.886 -25.171 -13.081 1.00 89.56 206 ILE A N 1
ATOM 1504 C CA . ILE A 1 206 ? 7.642 -24.309 -11.923 1.00 89.56 206 ILE A CA 1
ATOM 1505 C C . ILE A 1 206 ? 7.197 -22.950 -12.456 1.00 89.56 206 ILE A C 1
ATOM 1507 O O . ILE A 1 206 ? 7.916 -22.319 -13.230 1.00 89.56 206 ILE A O 1
ATOM 1511 N N . ARG A 1 207 ? 6.019 -22.495 -12.034 1.00 86.31 207 ARG A N 1
ATOM 1512 C CA . ARG A 1 207 ? 5.521 -21.155 -12.364 1.00 86.31 207 ARG A CA 1
ATOM 1513 C C . ARG A 1 207 ? 6.113 -20.099 -11.412 1.00 86.31 207 ARG A C 1
ATOM 1515 O O . ARG A 1 207 ? 6.449 -20.453 -10.279 1.00 86.31 207 ARG A O 1
ATOM 1522 N N . PRO A 1 208 ? 6.231 -18.817 -11.815 1.00 76.31 208 PRO A N 1
ATOM 1523 C CA . PRO A 1 208 ? 6.826 -17.773 -10.973 1.00 76.31 208 PRO A CA 1
ATOM 1524 C C . PRO A 1 208 ? 6.173 -17.625 -9.587 1.00 76.31 208 PRO A C 1
ATOM 1526 O O . PRO A 1 208 ? 6.884 -17.555 -8.585 1.00 76.31 208 PRO A O 1
ATOM 1529 N N . ASP A 1 209 ? 4.839 -17.695 -9.512 1.00 70.88 209 ASP A N 1
ATOM 1530 C CA . ASP A 1 209 ? 4.040 -17.653 -8.275 1.00 70.88 209 ASP A CA 1
ATOM 1531 C C . ASP A 1 209 ? 4.427 -18.753 -7.268 1.00 70.88 209 ASP A C 1
ATOM 1533 O O . ASP A 1 209 ? 4.431 -18.552 -6.050 1.00 70.88 209 ASP A O 1
ATOM 1537 N N . GLN A 1 210 ? 4.842 -19.916 -7.770 1.00 79.56 210 GLN A N 1
ATOM 1538 C CA . GLN A 1 210 ? 5.216 -21.059 -6.942 1.00 79.56 210 GLN A CA 1
ATOM 1539 C C . GLN A 1 210 ? 6.599 -20.886 -6.299 1.00 79.56 210 GLN A C 1
ATOM 1541 O O . GLN A 1 210 ? 6.878 -21.521 -5.281 1.00 79.56 210 GLN A O 1
ATOM 1546 N N . ILE A 1 211 ? 7.477 -20.026 -6.835 1.00 78.62 211 ILE A N 1
ATOM 1547 C CA . ILE A 1 211 ? 8.862 -19.879 -6.352 1.00 78.62 211 ILE A CA 1
ATOM 1548 C C . ILE A 1 211 ? 8.891 -19.361 -4.906 1.00 78.62 211 ILE A C 1
ATOM 1550 O O . ILE A 1 211 ? 9.674 -19.864 -4.094 1.00 78.62 211 ILE A O 1
ATOM 1554 N N . GLY A 1 212 ? 8.003 -18.424 -4.553 1.00 73.62 212 GLY A N 1
ATOM 1555 C CA . GLY A 1 212 ? 7.851 -17.936 -3.178 1.00 73.62 212 GLY A CA 1
ATOM 1556 C C . GLY A 1 212 ? 7.423 -19.047 -2.213 1.00 73.62 212 GLY A C 1
ATOM 1557 O O . GLY A 1 212 ? 8.047 -19.249 -1.171 1.00 73.62 212 GLY A O 1
ATOM 1558 N N . GLN A 1 213 ? 6.430 -19.854 -2.598 1.00 83.38 213 GLN A N 1
ATOM 1559 C CA . GLN A 1 213 ? 5.951 -20.994 -1.803 1.00 83.38 213 GLN A CA 1
ATOM 1560 C C . GLN A 1 213 ? 7.015 -22.099 -1.660 1.00 83.38 213 GLN A C 1
ATOM 1562 O O . GLN A 1 213 ? 7.175 -22.693 -0.588 1.00 83.38 213 GLN A O 1
ATOM 1567 N N . ILE A 1 214 ? 7.797 -22.345 -2.716 1.00 86.06 214 ILE A N 1
ATOM 1568 C CA . ILE A 1 214 ? 8.929 -23.279 -2.713 1.00 86.06 214 ILE A CA 1
ATOM 1569 C C . ILE A 1 214 ? 9.998 -22.810 -1.718 1.00 86.06 214 ILE A C 1
ATOM 1571 O O . ILE A 1 214 ? 10.408 -23.615 -0.881 1.00 86.06 214 ILE A O 1
ATOM 1575 N N . ARG A 1 215 ? 10.388 -21.525 -1.748 1.00 84.75 215 ARG A N 1
ATOM 1576 C CA . ARG A 1 215 ? 11.387 -20.915 -0.843 1.00 84.75 215 ARG A CA 1
ATOM 1577 C C . ARG A 1 215 ? 10.877 -20.653 0.588 1.00 84.75 215 ARG A C 1
ATOM 1579 O O . ARG A 1 215 ? 11.693 -20.466 1.488 1.00 84.75 215 ARG A O 1
ATOM 1586 N N . SER A 1 216 ? 9.564 -20.645 0.821 1.00 83.12 216 SER A N 1
ATOM 1587 C CA . SER A 1 216 ? 8.971 -20.311 2.124 1.00 83.12 216 SER A CA 1
ATOM 1588 C C . SER A 1 216 ? 9.487 -21.201 3.268 1.00 83.12 216 SER A C 1
ATOM 1590 O O . SER A 1 216 ? 9.530 -22.433 3.163 1.00 83.12 216 SER A O 1
ATOM 1592 N N . GLY A 1 217 ? 9.900 -20.556 4.366 1.00 76.69 217 GLY A N 1
ATOM 1593 C CA . GLY A 1 217 ? 10.484 -21.191 5.553 1.00 76.69 217 GLY A CA 1
ATOM 1594 C C . GLY A 1 217 ? 11.919 -21.718 5.389 1.00 76.69 217 GLY A C 1
ATOM 1595 O O . GLY A 1 217 ? 12.369 -22.493 6.230 1.00 76.69 217 GLY A O 1
ATOM 1596 N N . LEU A 1 218 ? 12.632 -21.337 4.319 1.00 82.06 218 LEU A N 1
ATOM 1597 C CA . LEU A 1 218 ? 14.043 -21.695 4.082 1.00 82.06 218 LEU A CA 1
ATOM 1598 C C . LEU A 1 218 ? 15.023 -20.517 4.239 1.00 82.06 218 LEU A C 1
ATOM 1600 O O . LEU A 1 218 ? 16.221 -20.686 4.009 1.00 82.06 218 LEU A O 1
ATOM 1604 N N . ALA A 1 219 ? 14.537 -19.346 4.651 1.00 76.19 219 ALA A N 1
ATOM 1605 C CA . ALA A 1 219 ? 15.358 -18.223 5.095 1.00 76.19 219 ALA A CA 1
ATOM 1606 C C . ALA A 1 219 ? 15.360 -18.155 6.638 1.00 76.19 219 ALA A C 1
ATOM 1608 O O . ALA A 1 219 ? 14.304 -18.368 7.237 1.00 76.19 219 ALA A O 1
ATOM 1609 N N . PRO A 1 220 ? 16.507 -17.889 7.293 1.00 66.06 220 PRO A N 1
ATOM 1610 C CA . PRO A 1 220 ? 16.541 -17.526 8.707 1.00 66.06 220 PRO A CA 1
ATOM 1611 C C . PRO A 1 220 ? 16.015 -16.096 8.908 1.00 66.06 220 PRO A C 1
ATOM 1613 O O . PRO A 1 220 ? 16.150 -15.249 8.026 1.00 66.06 220 PRO A O 1
ATOM 1616 N N . SER A 1 221 ? 15.459 -15.835 10.085 1.00 56.00 221 SER A N 1
ATOM 1617 C CA . SER A 1 221 ? 14.858 -14.560 10.490 1.00 56.00 221 SER A CA 1
ATOM 1618 C C . SER A 1 221 ? 15.890 -13.441 10.664 1.00 56.00 221 SER A C 1
ATOM 1620 O O . SER A 1 221 ? 15.556 -12.276 10.469 1.00 56.00 221 SER A O 1
ATOM 1622 N N . ALA A 1 222 ? 17.137 -13.766 11.035 1.00 50.91 222 ALA A N 1
ATOM 1623 C CA . ALA A 1 222 ? 18.222 -12.784 11.120 1.00 50.91 222 ALA A CA 1
ATOM 1624 C C . ALA A 1 222 ? 19.631 -13.383 10.895 1.00 50.91 222 ALA A C 1
ATOM 1626 O O . ALA A 1 222 ? 19.900 -14.533 11.259 1.00 50.91 222 ALA A O 1
ATOM 1627 N N . PRO A 1 223 ? 20.605 -12.595 10.392 1.00 53.84 223 PRO A N 1
ATOM 1628 C CA . PRO A 1 223 ? 22.018 -12.970 10.416 1.00 53.84 223 PRO A CA 1
ATOM 1629 C C . PRO A 1 223 ? 22.544 -13.002 11.861 1.00 53.84 223 PRO A C 1
ATOM 1631 O O . PRO A 1 223 ? 22.907 -11.978 12.433 1.00 53.84 223 PRO A O 1
ATOM 1634 N N . GLN A 1 224 ? 22.626 -14.191 12.463 1.00 49.31 224 GLN A N 1
ATOM 1635 C CA . GLN A 1 224 ? 22.936 -14.355 13.896 1.00 49.31 224 GLN A CA 1
ATOM 1636 C C . GLN A 1 224 ? 24.310 -13.814 14.357 1.00 49.31 224 GLN A C 1
ATOM 1638 O O . GLN A 1 224 ? 24.559 -13.745 15.563 1.00 49.31 224 GLN A O 1
ATOM 1643 N N . HIS A 1 225 ? 25.218 -13.453 13.439 1.00 46.88 225 HIS A N 1
ATOM 1644 C CA . HIS A 1 225 ? 26.604 -13.087 13.755 1.00 46.88 225 HIS A CA 1
ATOM 1645 C C . HIS A 1 225 ? 27.129 -11.901 12.930 1.00 46.88 225 HIS A C 1
ATOM 1647 O O . HIS A 1 225 ? 27.844 -12.086 11.948 1.00 46.88 225 HIS A O 1
ATOM 1653 N N . THR A 1 226 ? 26.858 -10.682 13.396 1.00 39.84 226 THR A N 1
ATOM 1654 C CA . THR A 1 226 ? 27.581 -9.456 12.996 1.00 39.84 226 THR A CA 1
ATOM 1655 C C . THR A 1 226 ? 28.759 -9.122 13.931 1.00 39.84 226 THR A C 1
ATOM 1657 O O . THR A 1 226 ? 29.539 -8.218 13.649 1.00 39.84 226 THR A O 1
ATOM 1660 N N . GLY A 1 227 ? 28.922 -9.856 15.042 1.00 35.12 227 GLY A N 1
ATOM 1661 C CA . GLY A 1 227 ? 29.965 -9.625 16.051 1.00 35.12 227 GLY A CA 1
ATOM 1662 C C . GLY A 1 227 ? 31.264 -10.412 15.826 1.00 35.12 227 GLY A C 1
ATOM 1663 O O . GLY A 1 227 ? 31.254 -11.623 15.593 1.00 35.12 227 GLY A O 1
ATOM 1664 N N . THR A 1 228 ? 32.404 -9.734 15.963 1.00 41.91 228 THR A N 1
ATOM 1665 C CA . THR A 1 228 ? 33.753 -10.292 15.786 1.00 41.91 228 THR A CA 1
ATOM 1666 C C . THR A 1 228 ? 34.246 -11.073 17.011 1.00 41.91 228 THR A C 1
ATOM 1668 O O . THR A 1 228 ? 34.651 -10.502 18.019 1.00 41.91 228 THR A O 1
ATOM 1671 N N . ALA A 1 229 ? 34.298 -12.407 16.905 1.00 32.53 229 ALA A N 1
ATOM 1672 C CA . ALA A 1 229 ? 34.997 -13.262 17.870 1.00 32.53 229 ALA A CA 1
ATOM 1673 C C . ALA A 1 229 ? 35.641 -14.498 17.207 1.00 32.53 229 ALA A C 1
ATOM 1675 O O . ALA A 1 229 ? 34.955 -15.349 16.633 1.00 32.53 229 ALA A O 1
ATOM 1676 N N . ASN A 1 230 ? 36.965 -14.615 17.361 1.00 38.97 230 ASN A N 1
ATOM 1677 C CA . ASN A 1 230 ? 37.804 -15.782 17.048 1.00 38.97 230 ASN A CA 1
ATOM 1678 C C . ASN A 1 230 ? 37.715 -16.296 15.591 1.00 38.97 230 ASN A C 1
ATOM 1680 O O . ASN A 1 230 ? 37.150 -17.361 15.328 1.00 38.97 230 ASN A O 1
ATOM 1684 N N . GLN A 1 231 ? 38.328 -15.564 14.650 1.00 39.56 231 GLN A N 1
ATOM 1685 C CA . GLN A 1 231 ? 38.479 -15.993 13.247 1.00 39.56 231 GLN A CA 1
ATOM 1686 C C . GLN A 1 231 ? 39.600 -17.034 13.014 1.00 39.56 231 GLN A C 1
ATOM 1688 O O . GLN A 1 231 ? 39.533 -17.777 12.042 1.00 39.56 231 GLN A O 1
ATOM 1693 N N . GLU A 1 232 ? 40.604 -17.152 13.892 1.00 40.19 232 GLU A N 1
ATOM 1694 C CA . GLU A 1 232 ? 41.814 -17.958 13.613 1.00 40.19 232 GLU A CA 1
ATOM 1695 C C . GLU A 1 232 ? 41.655 -19.492 13.713 1.00 40.19 232 GLU A C 1
ATOM 1697 O O . GLU A 1 232 ? 42.560 -20.219 13.309 1.00 40.19 232 GLU A O 1
ATOM 1702 N N . GLN A 1 233 ? 40.529 -20.020 14.215 1.00 43.41 233 GLN A N 1
ATOM 1703 C CA . GLN A 1 233 ? 40.317 -21.477 14.363 1.00 43.41 233 GLN A CA 1
ATOM 1704 C C . GLN A 1 233 ? 39.179 -22.078 13.521 1.00 43.41 233 GLN A C 1
ATOM 1706 O O . GLN A 1 233 ? 38.920 -23.277 13.614 1.00 43.41 233 GLN A O 1
ATOM 1711 N N . VAL A 1 234 ? 38.542 -21.298 12.641 1.00 41.56 234 VAL A N 1
ATOM 1712 C CA . VAL A 1 234 ? 37.701 -21.840 11.558 1.00 41.56 234 VAL A CA 1
ATOM 1713 C C . VAL A 1 234 ? 38.157 -21.187 10.261 1.00 41.56 234 VAL A C 1
ATOM 1715 O O . VAL A 1 234 ? 37.913 -20.006 10.042 1.00 41.56 234 VAL A O 1
ATOM 1718 N N . SER A 1 235 ? 38.863 -21.950 9.422 1.00 44.31 235 SER A N 1
ATOM 1719 C CA . SER A 1 235 ? 39.566 -21.444 8.236 1.00 44.31 235 SER A CA 1
ATOM 1720 C C . SER A 1 235 ? 38.682 -20.545 7.365 1.00 44.31 235 SER A C 1
ATOM 1722 O O . SER A 1 235 ? 37.586 -20.961 6.979 1.00 44.31 235 SER A O 1
ATOM 1724 N N . GLY A 1 236 ? 39.185 -19.368 6.973 1.00 42.94 236 GLY A N 1
ATOM 1725 C CA . GLY A 1 236 ? 38.430 -18.381 6.186 1.00 42.94 236 GLY A CA 1
ATOM 1726 C C . GLY A 1 236 ? 37.801 -18.938 4.900 1.00 42.94 236 GLY A C 1
ATOM 1727 O O . GLY A 1 236 ? 36.719 -18.515 4.517 1.00 42.94 236 GLY A O 1
ATOM 1728 N N . GLN A 1 237 ? 38.392 -19.976 4.300 1.00 46.72 237 GLN A N 1
ATOM 1729 C CA . GLN A 1 237 ? 37.852 -20.714 3.148 1.00 46.72 237 GLN A CA 1
ATOM 1730 C C . GLN A 1 237 ? 36.581 -21.552 3.415 1.00 46.72 237 GLN A C 1
ATOM 1732 O O . GLN A 1 237 ? 36.050 -22.143 2.472 1.00 46.72 237 GLN A O 1
ATOM 1737 N N . GLN A 1 238 ? 36.083 -21.631 4.652 1.00 46.50 238 GLN A N 1
ATOM 1738 C CA . GLN A 1 238 ? 34.741 -22.148 4.960 1.00 46.50 238 GLN A CA 1
ATOM 1739 C C . GLN A 1 238 ? 33.720 -21.010 5.082 1.00 46.50 238 GLN A C 1
ATOM 1741 O O . GLN A 1 238 ? 32.618 -21.132 4.556 1.00 46.50 238 GLN A O 1
ATOM 1746 N N . VAL A 1 239 ? 34.103 -19.877 5.684 1.00 49.28 239 VAL A N 1
ATOM 1747 C CA . VAL A 1 239 ? 33.247 -18.681 5.775 1.00 49.28 239 VAL A CA 1
ATOM 1748 C C . VAL A 1 239 ? 33.062 -18.037 4.400 1.00 49.28 239 VAL A C 1
ATOM 1750 O O . VAL A 1 239 ? 31.930 -17.824 3.986 1.00 49.28 239 VAL A O 1
ATOM 1753 N N . ALA A 1 240 ? 34.143 -17.815 3.646 1.00 45.44 240 ALA A N 1
ATOM 1754 C CA . ALA A 1 240 ? 34.099 -17.201 2.318 1.00 45.44 240 ALA A CA 1
ATOM 1755 C C . ALA A 1 240 ? 33.208 -17.978 1.335 1.00 45.44 240 ALA A C 1
ATOM 1757 O O . ALA A 1 240 ? 32.464 -17.369 0.580 1.00 45.44 240 ALA A O 1
ATOM 1758 N N . THR A 1 241 ? 33.211 -19.315 1.389 1.00 49.69 241 THR A N 1
ATOM 1759 C CA . THR A 1 241 ? 32.301 -20.143 0.580 1.00 49.69 241 THR A CA 1
ATOM 1760 C C . THR A 1 241 ? 30.884 -20.170 1.141 1.00 49.69 241 THR A C 1
ATOM 1762 O O . THR A 1 241 ? 29.931 -20.135 0.372 1.00 49.69 241 THR A O 1
ATOM 1765 N N . ALA A 1 242 ? 30.701 -20.174 2.464 1.00 45.28 242 ALA A N 1
ATOM 1766 C CA . ALA A 1 242 ? 29.369 -20.013 3.042 1.00 45.28 242 ALA A CA 1
ATOM 1767 C C . ALA A 1 242 ? 28.743 -18.644 2.706 1.00 45.28 242 ALA A C 1
ATOM 1769 O O . ALA A 1 242 ? 27.518 -18.554 2.720 1.00 45.28 242 ALA A O 1
ATOM 1770 N N . VAL A 1 243 ? 29.554 -17.622 2.399 1.00 49.00 243 VAL A N 1
ATOM 1771 C CA . VAL A 1 243 ? 29.134 -16.291 1.928 1.00 49.00 243 VAL A CA 1
ATOM 1772 C C . VAL A 1 243 ? 28.954 -16.255 0.407 1.00 49.00 243 VAL A C 1
ATOM 1774 O O . VAL A 1 243 ? 27.888 -15.863 -0.044 1.00 49.00 243 VAL A O 1
ATOM 1777 N N . SER A 1 244 ? 29.893 -16.747 -0.410 1.00 46.25 244 SER A N 1
ATOM 1778 C CA . SER A 1 244 ? 29.707 -16.769 -1.874 1.00 46.25 244 SER A CA 1
ATOM 1779 C C . SER A 1 244 ? 28.498 -17.615 -2.297 1.00 46.25 244 SER A C 1
ATOM 1781 O O . SER A 1 244 ? 27.826 -17.291 -3.270 1.00 46.25 244 SER A O 1
ATOM 1783 N N . LEU A 1 245 ? 28.169 -18.658 -1.526 1.00 45.53 245 LEU A N 1
ATOM 1784 C CA . LEU A 1 245 ? 26.972 -19.478 -1.721 1.00 45.53 245 LEU A CA 1
ATOM 1785 C C . LEU A 1 245 ? 25.703 -18.904 -1.051 1.00 45.53 245 LEU A C 1
ATOM 1787 O O . LEU A 1 245 ? 24.613 -19.394 -1.332 1.00 45.53 245 LEU A O 1
ATOM 1791 N N . ILE A 1 246 ? 25.819 -17.875 -0.194 1.00 46.25 246 ILE A N 1
ATOM 1792 C CA . ILE A 1 246 ? 24.692 -16.977 0.135 1.00 46.25 246 ILE A CA 1
ATOM 1793 C C . ILE A 1 246 ? 24.436 -16.058 -1.056 1.00 46.25 246 ILE A C 1
ATOM 1795 O O . ILE A 1 246 ? 23.300 -15.992 -1.505 1.00 46.25 246 ILE A O 1
ATOM 1799 N N . ASN A 1 247 ? 25.478 -15.435 -1.613 1.00 40.03 247 ASN A N 1
ATOM 1800 C CA . ASN A 1 247 ? 25.367 -14.488 -2.728 1.00 40.03 247 ASN A CA 1
ATOM 1801 C C . ASN A 1 247 ? 24.886 -15.142 -4.049 1.00 40.03 247 ASN A C 1
ATOM 1803 O O . ASN A 1 247 ? 24.546 -14.449 -5.001 1.00 40.03 247 ASN A O 1
ATOM 1807 N N . ALA A 1 248 ? 24.850 -16.479 -4.110 1.00 43.75 248 ALA A N 1
ATOM 1808 C CA . ALA A 1 248 ? 24.232 -17.261 -5.188 1.00 43.75 248 ALA A CA 1
ATOM 1809 C C . ALA A 1 248 ? 22.759 -17.654 -4.915 1.00 43.75 248 ALA A C 1
ATOM 1811 O O . ALA A 1 248 ? 22.085 -18.181 -5.796 1.00 43.75 248 ALA A O 1
ATOM 1812 N N . LEU A 1 249 ? 22.259 -17.439 -3.692 1.00 38.84 249 LEU A N 1
ATOM 1813 C CA . LEU A 1 249 ? 20.880 -17.724 -3.262 1.00 38.84 249 LEU A CA 1
ATOM 1814 C C . LEU A 1 249 ? 20.077 -16.433 -2.989 1.00 38.84 249 LEU A C 1
ATOM 1816 O O . LEU A 1 249 ? 18.852 -16.419 -3.143 1.00 38.84 249 LEU A O 1
ATOM 1820 N N . ILE A 1 250 ? 20.790 -15.368 -2.619 1.00 47.56 250 ILE A N 1
ATOM 1821 C CA . ILE A 1 250 ? 20.358 -13.983 -2.420 1.00 47.56 250 ILE A CA 1
ATOM 1822 C C . ILE A 1 250 ? 21.255 -13.132 -3.329 1.00 47.56 250 ILE A C 1
ATOM 1824 O O . ILE A 1 250 ? 22.472 -13.190 -3.176 1.00 47.56 250 ILE A O 1
ATOM 1828 N N . GLY A 1 251 ? 20.686 -12.391 -4.284 1.00 30.28 251 GLY A N 1
ATOM 1829 C CA . GLY A 1 251 ? 21.471 -11.533 -5.184 1.00 30.28 251 GLY A CA 1
ATOM 1830 C C . GLY A 1 251 ? 22.248 -10.447 -4.418 1.00 30.28 251 GLY A C 1
ATOM 1831 O O . GLY A 1 251 ? 21.826 -10.059 -3.326 1.00 30.28 251 GLY A O 1
ATOM 1832 N N . PRO A 1 252 ? 23.400 -9.978 -4.931 1.00 31.88 252 PRO A N 1
ATOM 1833 C CA . PRO A 1 252 ? 24.249 -9.046 -4.201 1.00 31.88 252 PRO A CA 1
ATOM 1834 C C . PRO A 1 252 ? 23.670 -7.624 -4.183 1.00 31.88 252 PRO A C 1
ATOM 1836 O O . PRO A 1 252 ? 23.668 -6.939 -5.198 1.00 31.88 252 PRO A O 1
ATOM 1839 N N . ALA A 1 253 ? 23.298 -7.155 -2.994 1.00 28.73 253 ALA A N 1
ATOM 1840 C CA . ALA A 1 253 ? 23.144 -5.738 -2.674 1.00 28.73 253 ALA A CA 1
ATOM 1841 C C . ALA A 1 253 ? 24.129 -5.366 -1.552 1.00 28.73 253 ALA A C 1
ATOM 1843 O O . ALA A 1 253 ? 24.392 -6.176 -0.657 1.00 28.73 253 ALA A O 1
ATOM 1844 N N . GLY A 1 254 ? 24.690 -4.156 -1.581 1.00 27.64 254 GLY A N 1
ATOM 1845 C CA . GLY A 1 254 ? 25.595 -3.684 -0.532 1.00 27.64 254 GLY A CA 1
ATOM 1846 C C . GLY A 1 254 ? 26.178 -2.300 -0.802 1.00 27.64 254 GLY A C 1
ATOM 1847 O O . GLY A 1 254 ? 26.311 -1.891 -1.950 1.00 27.64 254 GLY A O 1
ATOM 1848 N N . GLY A 1 255 ? 26.572 -1.594 0.260 1.00 27.89 255 GLY A N 1
ATOM 1849 C CA . GLY A 1 255 ? 27.232 -0.295 0.145 1.00 27.89 255 GLY A CA 1
ATOM 1850 C C . GLY A 1 255 ? 28.031 0.099 1.389 1.00 27.89 255 GLY A C 1
ATOM 1851 O O . GLY A 1 255 ? 27.659 -0.289 2.490 1.00 27.89 255 GLY A O 1
ATOM 1852 N N . THR A 1 256 ? 29.069 0.926 1.165 1.00 29.27 256 THR A N 1
ATOM 1853 C CA . THR A 1 256 ? 29.545 2.071 1.999 1.00 29.27 256 THR A CA 1
ATOM 1854 C C . THR A 1 256 ? 29.911 1.866 3.496 1.00 29.27 256 THR A C 1
ATOM 1856 O O . THR A 1 256 ? 29.507 0.888 4.111 1.00 29.27 256 THR A O 1
ATOM 1859 N N . PRO A 1 257 ? 30.551 2.845 4.184 1.00 48.25 257 PRO A N 1
ATOM 1860 C CA . PRO A 1 257 ? 31.707 3.704 3.834 1.00 48.25 257 PRO A CA 1
ATOM 1861 C C . PRO A 1 257 ? 32.768 3.773 4.985 1.00 48.25 257 PRO A C 1
ATOM 1863 O O . PRO A 1 257 ? 32.606 3.085 5.983 1.00 48.25 257 PRO A O 1
ATOM 1866 N N . THR A 1 258 ? 33.814 4.627 4.874 1.00 24.72 258 THR A N 1
ATOM 1867 C CA . THR A 1 258 ? 34.488 5.458 5.943 1.00 24.72 258 THR A CA 1
ATOM 1868 C C . THR A 1 258 ? 35.692 6.219 5.321 1.00 24.72 258 THR A C 1
ATOM 1870 O O . THR A 1 258 ? 36.412 5.605 4.542 1.00 24.72 258 THR A O 1
ATOM 1873 N N . GLN A 1 259 ? 35.835 7.559 5.407 1.00 27.48 259 GLN A N 1
ATOM 1874 C CA . GLN A 1 259 ? 36.428 8.419 6.481 1.00 27.48 259 GLN A CA 1
ATOM 1875 C C . GLN A 1 259 ? 37.935 8.177 6.762 1.00 27.48 259 GLN A C 1
ATOM 1877 O O . GLN A 1 259 ? 38.341 7.023 6.835 1.00 27.48 259 GLN A O 1
ATOM 1882 N N . GLU A 1 260 ? 38.832 9.167 6.949 1.00 26.05 260 GLU A N 1
ATOM 1883 C CA . GLU A 1 260 ? 38.794 10.662 7.046 1.00 26.05 260 GLU A CA 1
ATOM 1884 C C . GLU A 1 260 ? 40.191 11.245 6.616 1.00 26.05 260 GLU A C 1
ATOM 1886 O O . GLU A 1 260 ? 41.053 10.447 6.254 1.00 26.05 260 GLU A O 1
ATOM 1891 N N . GLY A 1 261 ? 40.572 12.543 6.617 1.00 22.61 261 GLY A N 1
ATOM 1892 C CA . GLY A 1 261 ? 39.975 13.839 7.029 1.00 22.61 261 GLY A CA 1
ATOM 1893 C C . GLY A 1 261 ? 41.047 14.974 7.156 1.00 22.61 261 GLY A C 1
ATOM 1894 O O . GLY A 1 261 ? 42.232 14.650 7.190 1.00 22.61 261 GLY A O 1
ATOM 1895 N N . ALA A 1 262 ? 40.638 16.262 7.272 1.00 24.47 262 ALA A N 1
ATOM 1896 C CA . ALA A 1 262 ? 41.428 17.488 7.637 1.00 24.47 262 ALA A CA 1
ATOM 1897 C C . ALA A 1 262 ? 42.617 17.966 6.730 1.00 24.47 262 ALA A C 1
ATOM 1899 O O . ALA A 1 262 ? 43.379 17.150 6.231 1.00 24.47 262 ALA A O 1
ATOM 1900 N N . GLU A 1 263 ? 42.939 19.263 6.505 1.00 25.41 263 GLU A N 1
ATOM 1901 C CA . GLU A 1 263 ? 42.342 20.598 6.797 1.00 25.41 263 GLU A CA 1
ATOM 1902 C C . GLU A 1 263 ? 42.955 21.713 5.873 1.00 25.41 263 GLU A C 1
ATOM 1904 O O . GLU A 1 263 ? 44.086 21.554 5.422 1.00 25.41 263 GLU A O 1
ATOM 1909 N N . GLN A 1 264 ? 42.281 22.882 5.736 1.00 23.94 264 GLN A N 1
ATOM 1910 C CA . GLN A 1 264 ? 42.802 24.224 5.308 1.00 23.94 264 GLN A CA 1
ATOM 1911 C C . GLN A 1 264 ? 43.288 24.408 3.826 1.00 23.94 264 GLN A C 1
ATOM 1913 O O . GLN A 1 264 ? 43.666 23.447 3.174 1.00 23.94 264 GLN A O 1
ATOM 1918 N N . LEU A 1 265 ? 43.285 25.600 3.177 1.00 21.56 265 LEU A N 1
ATOM 1919 C CA . LEU A 1 265 ? 43.161 27.006 3.634 1.00 21.56 265 LEU A CA 1
ATOM 1920 C C . LEU A 1 265 ? 42.606 27.997 2.549 1.00 21.56 265 LEU A C 1
ATOM 1922 O O . LEU A 1 265 ? 42.928 27.859 1.378 1.00 21.56 265 LEU A O 1
ATOM 1926 N N . LEU A 1 266 ? 41.903 29.061 2.987 1.00 24.41 266 LEU A N 1
ATOM 1927 C CA . LEU A 1 266 ? 41.595 30.373 2.335 1.00 24.41 266 LEU A CA 1
ATOM 1928 C C . LEU A 1 266 ? 40.872 30.499 0.952 1.00 24.41 266 LEU A C 1
ATOM 1930 O O . LEU A 1 266 ? 41.436 30.305 -0.117 1.00 24.41 266 LEU A O 1
ATOM 1934 N N . THR A 1 267 ? 39.661 31.073 1.029 1.00 21.38 267 THR A N 1
ATOM 1935 C CA . THR A 1 267 ? 39.095 32.244 0.289 1.00 21.38 267 THR A CA 1
ATOM 1936 C C . THR A 1 267 ? 40.050 33.154 -0.522 1.00 21.38 267 THR A C 1
ATOM 1938 O O . THR A 1 267 ? 41.187 33.318 -0.089 1.00 21.38 267 THR A O 1
ATOM 1941 N N . LEU A 1 268 ? 39.689 33.989 -1.522 1.00 24.27 268 LEU A N 1
ATOM 1942 C CA . LEU A 1 268 ? 38.516 34.355 -2.383 1.00 24.27 268 LEU A CA 1
ATOM 1943 C C . LEU A 1 268 ? 39.086 35.383 -3.445 1.00 24.27 268 LEU A C 1
ATOM 1945 O O . LEU A 1 268 ? 40.292 35.615 -3.419 1.00 24.27 268 LEU A O 1
ATOM 1949 N N . THR A 1 269 ? 38.430 36.085 -4.397 1.00 24.22 269 THR A N 1
ATOM 1950 C CA . THR A 1 269 ? 37.026 36.424 -4.773 1.00 24.22 269 THR A CA 1
ATOM 1951 C C . THR A 1 269 ? 36.994 36.941 -6.239 1.00 24.22 269 THR A C 1
ATOM 1953 O O . THR A 1 269 ? 37.981 37.545 -6.651 1.00 24.22 269 THR A O 1
ATOM 1956 N N . GLY A 1 270 ? 35.838 36.917 -6.930 1.00 23.62 270 GLY A N 1
ATOM 1957 C CA . GLY A 1 270 ? 35.426 38.007 -7.853 1.00 23.62 270 GLY A CA 1
ATOM 1958 C C . GLY A 1 270 ? 35.362 37.745 -9.374 1.00 23.62 270 GLY A C 1
ATOM 1959 O O . GLY A 1 270 ? 36.379 37.499 -10.012 1.00 23.62 270 GLY A O 1
ATOM 1960 N N . ALA A 1 271 ? 34.168 37.928 -9.957 1.00 28.95 271 ALA A N 1
ATOM 1961 C CA . ALA A 1 271 ? 33.936 38.204 -11.390 1.00 28.95 271 ALA A CA 1
ATOM 1962 C C . ALA A 1 271 ? 34.023 39.737 -11.664 1.00 28.95 271 ALA A C 1
ATOM 1964 O O . ALA A 1 271 ? 34.066 40.490 -10.681 1.00 28.95 271 ALA A O 1
ATOM 1965 N N . PRO A 1 272 ? 34.080 40.239 -12.925 1.00 32.56 272 PRO A N 1
ATOM 1966 C CA . PRO A 1 272 ? 32.911 40.246 -13.832 1.00 32.56 272 PRO A CA 1
ATOM 1967 C C . PRO A 1 272 ? 33.224 40.091 -15.349 1.00 32.56 272 PRO A C 1
ATOM 1969 O O . PRO A 1 272 ? 34.380 40.032 -15.760 1.00 32.56 272 PRO A O 1
ATOM 1972 N N . GLU A 1 273 ? 32.176 40.093 -16.185 1.00 32.28 273 GLU A N 1
ATOM 1973 C CA . GLU A 1 273 ? 32.244 40.301 -17.651 1.00 32.28 273 GLU A CA 1
ATOM 1974 C C . GLU A 1 273 ? 32.629 41.762 -18.023 1.00 32.28 273 GLU A C 1
ATOM 1976 O O . GLU A 1 273 ? 32.618 42.629 -17.137 1.00 32.28 273 GLU A O 1
ATOM 1981 N N . PRO A 1 274 ? 32.952 42.089 -19.304 1.00 33.75 274 PRO A N 1
ATOM 1982 C CA . PRO A 1 274 ? 31.876 42.413 -20.264 1.00 33.75 274 PRO A CA 1
ATOM 1983 C C . PRO A 1 274 ? 32.103 42.091 -21.771 1.00 33.75 274 PRO A C 1
ATOM 1985 O O . PRO A 1 274 ? 33.175 42.283 -22.335 1.00 33.75 274 PRO A O 1
ATOM 1988 N N . ILE A 1 275 ? 30.990 41.706 -22.403 1.00 25.12 275 ILE A N 1
ATOM 1989 C CA . ILE A 1 275 ? 30.451 41.956 -23.765 1.00 25.12 275 ILE A CA 1
ATOM 1990 C C . ILE A 1 275 ? 31.171 42.905 -24.784 1.00 25.12 275 ILE A C 1
ATOM 1992 O O . ILE A 1 275 ? 31.676 43.964 -24.420 1.00 25.12 275 ILE A O 1
ATOM 1996 N N . ILE A 1 276 ? 30.939 42.600 -26.083 1.00 24.72 276 ILE A N 1
ATOM 1997 C CA . ILE A 1 276 ? 30.905 43.441 -27.326 1.00 24.72 276 ILE A CA 1
ATOM 1998 C C . ILE A 1 276 ? 32.123 43.466 -28.300 1.00 24.72 276 ILE A C 1
ATOM 2000 O O . ILE A 1 276 ? 33.168 44.037 -28.018 1.00 24.72 276 ILE A O 1
ATOM 2004 N N . GLU A 1 277 ? 31.847 42.921 -29.503 1.00 24.27 277 GLU A N 1
ATOM 2005 C CA . GLU A 1 277 ? 32.278 43.218 -30.899 1.00 24.27 277 GLU A CA 1
ATOM 2006 C C . GLU A 1 277 ? 33.730 43.556 -31.318 1.00 24.27 277 GLU A C 1
ATOM 2008 O O . GLU A 1 277 ? 34.448 44.339 -30.704 1.00 24.27 277 GLU A O 1
ATOM 2013 N N . GLY A 1 278 ? 34.087 43.095 -32.534 1.00 24.86 278 GLY A N 1
ATOM 2014 C CA . GLY A 1 278 ? 35.236 43.611 -33.292 1.00 24.86 278 GLY A CA 1
ATOM 2015 C C . GLY A 1 278 ? 35.538 42.907 -34.627 1.00 24.86 278 GLY A C 1
ATOM 2016 O O . GLY A 1 278 ? 36.533 42.194 -34.723 1.00 24.86 278 GLY A O 1
ATOM 2017 N N . PHE A 1 279 ? 34.747 43.132 -35.686 1.00 31.44 279 PHE A N 1
ATOM 2018 C CA . PHE A 1 279 ? 35.142 42.721 -37.049 1.00 31.44 279 PHE A CA 1
ATOM 2019 C C . PHE A 1 279 ? 36.368 43.522 -37.537 1.00 31.44 279 PHE A C 1
ATOM 2021 O O . PHE A 1 279 ? 36.357 44.753 -37.520 1.00 31.44 279 PHE A O 1
ATOM 2028 N N . GLY A 1 280 ? 37.394 42.840 -38.057 1.00 24.56 280 GLY A N 1
ATOM 2029 C CA . GLY A 1 280 ? 38.574 43.471 -38.661 1.00 24.56 280 GLY A CA 1
ATOM 2030 C C . GLY A 1 280 ? 39.300 42.523 -39.618 1.00 24.56 280 GLY A C 1
ATOM 2031 O O . GLY A 1 280 ? 39.539 41.370 -39.278 1.00 24.56 280 GLY A O 1
ATOM 2032 N N . ALA A 1 281 ? 39.629 42.991 -40.825 1.00 27.25 281 ALA A N 1
ATOM 2033 C CA . ALA A 1 281 ? 40.121 42.148 -41.919 1.00 27.25 281 ALA A CA 1
ATOM 2034 C C . ALA A 1 281 ? 41.449 42.642 -42.528 1.00 27.25 281 ALA A C 1
ATOM 2036 O O . ALA A 1 281 ? 41.806 43.811 -42.397 1.00 27.25 281 ALA A O 1
ATOM 2037 N N . VAL A 1 282 ? 42.078 41.751 -43.310 1.00 27.38 282 VAL A N 1
ATOM 2038 C CA . VAL A 1 282 ? 43.237 41.963 -44.208 1.00 27.38 282 VAL A CA 1
ATOM 2039 C C . VAL A 1 282 ? 44.617 42.070 -43.531 1.00 27.38 282 VAL A C 1
ATOM 2041 O O . VAL A 1 282 ? 44.894 42.981 -42.761 1.00 27.38 282 VAL A O 1
ATOM 2044 N N . GLY A 1 283 ? 45.539 41.184 -43.937 1.00 24.41 283 GLY A N 1
ATOM 2045 C CA . GLY A 1 283 ? 46.958 41.237 -43.563 1.00 24.41 283 GLY A CA 1
ATOM 2046 C C . GLY A 1 283 ? 47.818 40.205 -44.305 1.00 24.41 283 GLY A C 1
ATOM 2047 O O . GLY A 1 283 ? 48.020 39.100 -43.820 1.00 24.41 283 GLY A O 1
ATOM 2048 N N . VAL A 1 284 ? 48.338 40.556 -45.485 1.00 27.56 284 VAL A N 1
ATOM 2049 C CA . VAL A 1 284 ? 49.254 39.705 -46.277 1.00 27.56 284 VAL A CA 1
ATOM 2050 C C . VAL A 1 284 ? 50.707 40.116 -46.008 1.00 27.56 284 VAL A C 1
ATOM 2052 O O . VAL A 1 284 ? 50.998 41.299 -46.180 1.00 27.56 284 VAL A O 1
ATOM 2055 N N . SER A 1 285 ? 51.613 39.174 -45.676 1.00 25.50 285 SER A N 1
ATOM 2056 C CA . SER A 1 285 ? 52.982 39.017 -46.262 1.00 25.50 285 SER A CA 1
ATOM 2057 C C . SER A 1 285 ? 54.003 38.256 -45.382 1.00 25.50 285 SER A C 1
ATOM 2059 O O . SER A 1 285 ? 54.363 38.720 -44.310 1.00 25.50 285 SER A O 1
ATOM 2061 N N . THR A 1 286 ? 54.550 37.164 -45.941 1.00 28.48 286 THR A N 1
ATOM 2062 C CA . THR A 1 286 ? 55.976 36.717 -45.943 1.00 28.48 286 THR A CA 1
ATOM 2063 C C . THR A 1 286 ? 56.852 36.662 -44.674 1.00 28.48 286 THR A C 1
ATOM 2065 O O . THR A 1 286 ? 57.098 37.688 -44.053 1.00 28.48 286 THR A O 1
ATOM 2068 N N . LEU A 1 287 ? 57.507 35.503 -44.478 1.00 26.28 287 LEU A N 1
ATOM 2069 C CA . LEU A 1 287 ? 58.923 35.225 -44.096 1.00 26.28 287 LEU A CA 1
ATOM 2070 C C . LEU A 1 287 ? 59.047 33.667 -44.155 1.00 26.28 287 LEU A C 1
ATOM 2072 O O . LEU A 1 287 ? 58.133 33.014 -43.667 1.00 26.28 287 LEU A O 1
ATOM 2076 N N . THR A 1 288 ? 59.961 32.928 -44.813 1.00 26.72 288 THR A N 1
ATOM 2077 C CA . THR A 1 288 ? 61.439 32.968 -44.986 1.00 26.72 288 THR A CA 1
ATOM 2078 C C . THR A 1 288 ? 62.173 33.165 -43.654 1.00 26.72 288 THR A C 1
ATOM 2080 O O . THR A 1 288 ? 62.023 34.215 -43.049 1.00 26.72 288 THR A O 1
ATOM 2083 N N . ASP A 1 289 ? 62.974 32.232 -43.129 1.00 28.78 289 ASP A N 1
ATOM 2084 C CA . ASP A 1 289 ? 63.983 31.420 -43.835 1.00 28.78 289 ASP A CA 1
ATOM 2085 C C . ASP A 1 289 ? 64.310 30.064 -43.142 1.00 28.78 289 ASP A C 1
ATOM 2087 O O . ASP A 1 289 ? 63.711 29.710 -42.128 1.00 28.78 289 ASP A O 1
ATOM 2091 N N . ILE A 1 290 ? 65.256 29.297 -43.705 1.00 34.56 290 ILE A N 1
ATOM 2092 C CA . ILE A 1 290 ? 65.607 27.902 -43.326 1.00 34.56 290 ILE A CA 1
ATOM 2093 C C . ILE A 1 290 ? 66.681 27.808 -42.207 1.00 34.56 290 ILE A C 1
ATOM 2095 O O . ILE A 1 290 ? 67.424 28.762 -41.965 1.00 34.56 290 ILE A O 1
ATOM 2099 N N . PRO A 1 291 ? 66.874 26.624 -41.586 1.00 30.56 291 PRO A N 1
ATOM 2100 C CA . PRO A 1 291 ? 68.191 25.976 -41.722 1.00 30.56 291 PRO A CA 1
ATOM 2101 C C . PRO A 1 291 ? 68.129 24.496 -42.158 1.00 30.56 291 PRO A C 1
ATOM 2103 O O . PRO A 1 291 ? 67.168 23.778 -41.901 1.00 30.56 291 PRO A O 1
ATOM 2106 N N . LEU A 1 292 ? 69.191 24.038 -42.828 1.00 28.89 292 LEU A N 1
ATOM 2107 C CA . LEU A 1 292 ? 69.260 22.785 -43.596 1.00 28.89 292 LEU A CA 1
ATOM 2108 C C . LEU A 1 292 ? 70.394 21.855 -43.101 1.00 28.89 292 LEU A C 1
ATOM 2110 O O . LEU A 1 292 ? 71.353 22.349 -42.512 1.00 28.89 292 LEU A O 1
ATOM 2114 N N . LEU A 1 293 ? 70.326 20.572 -43.516 1.00 28.19 293 LEU A N 1
ATOM 2115 C CA . LEU A 1 293 ? 71.381 19.520 -43.585 1.00 28.19 293 LEU A CA 1
ATOM 2116 C C . LEU A 1 293 ? 71.591 18.588 -42.359 1.00 28.19 293 LEU A C 1
ATOM 2118 O O . LEU A 1 293 ? 71.406 19.047 -41.234 1.00 28.19 293 LEU A O 1
ATOM 2122 N N . PRO A 1 294 ? 72.103 17.334 -42.541 1.00 39.97 294 PRO A N 1
ATOM 2123 C CA . PRO A 1 294 ? 72.341 16.567 -43.793 1.00 39.97 294 PRO A CA 1
ATOM 2124 C C . PRO A 1 294 ? 71.915 15.065 -43.810 1.00 39.97 294 PRO A C 1
ATOM 2126 O O . PRO A 1 294 ? 72.141 14.346 -42.845 1.00 39.97 294 PRO A O 1
ATOM 2129 N N . GLY A 1 295 ? 71.535 14.557 -44.997 1.00 26.03 295 GLY A N 1
ATOM 2130 C CA . GLY A 1 295 ? 71.674 13.136 -45.415 1.00 26.03 295 GLY A CA 1
ATOM 2131 C C . GLY A 1 295 ? 70.652 12.117 -44.863 1.00 26.03 295 GLY A C 1
ATOM 2132 O O . GLY A 1 295 ? 70.091 12.321 -43.798 1.00 26.03 295 GLY A O 1
ATOM 2133 N N . GLU A 1 296 ? 70.347 10.996 -45.535 1.00 29.14 296 GLU A N 1
ATOM 2134 C CA . GLU A 1 296 ? 70.858 10.443 -46.812 1.00 29.14 296 GLU A CA 1
ATOM 2135 C C . GLU A 1 296 ? 69.725 10.111 -47.825 1.00 29.14 296 GLU A C 1
ATOM 2137 O O . GLU A 1 296 ? 68.581 10.524 -47.658 1.00 29.14 296 GLU A O 1
ATOM 2142 N N . SER A 1 297 ? 70.055 9.456 -48.947 1.00 28.56 297 SER A N 1
ATOM 2143 C CA . SER A 1 297 ? 69.247 9.389 -50.181 1.00 28.56 297 SER A CA 1
ATOM 2144 C C . SER A 1 297 ? 68.457 8.090 -50.402 1.00 28.56 297 SER A C 1
ATOM 2146 O O . SER A 1 297 ? 68.996 7.013 -50.154 1.00 28.56 297 SER A O 1
ATOM 2148 N N . GLY A 1 298 ? 67.285 8.163 -51.058 1.00 25.08 298 GLY A N 1
ATOM 2149 C CA . GLY A 1 298 ? 66.566 6.963 -51.519 1.00 25.08 298 GLY A CA 1
ATOM 2150 C C . GLY A 1 298 ? 65.389 7.173 -52.490 1.00 25.08 298 GLY A C 1
ATOM 2151 O O . GLY A 1 298 ? 64.247 7.047 -52.083 1.00 25.08 298 GLY A O 1
ATOM 2152 N N . GLY A 1 299 ? 65.666 7.407 -53.781 1.00 26.36 299 GLY A N 1
ATOM 2153 C CA . GLY A 1 299 ? 64.776 7.023 -54.898 1.00 26.36 299 GLY A CA 1
ATOM 2154 C C . GLY A 1 299 ? 63.451 7.780 -55.117 1.00 26.36 299 GLY A C 1
ATOM 2155 O O . GLY A 1 299 ? 62.394 7.331 -54.692 1.00 26.36 299 GLY A O 1
ATOM 2156 N N . SER A 1 300 ? 63.467 8.837 -55.937 1.00 25.44 300 SER A N 1
ATOM 2157 C CA . SER A 1 300 ? 62.242 9.379 -56.553 1.00 25.44 300 SER A CA 1
ATOM 2158 C C . SER A 1 300 ? 61.835 8.571 -57.793 1.00 25.44 300 SER A C 1
ATOM 2160 O O . SER A 1 300 ? 62.655 8.386 -58.694 1.00 25.44 300 SER A O 1
ATOM 2162 N N . ILE A 1 301 ? 60.563 8.171 -57.890 1.00 27.69 301 ILE A N 1
ATOM 2163 C CA . ILE A 1 301 ? 59.953 7.606 -59.107 1.00 27.69 301 ILE A CA 1
ATOM 2164 C C . ILE A 1 301 ? 58.710 8.409 -59.505 1.00 27.69 301 ILE A C 1
ATOM 2166 O O . ILE A 1 301 ? 57.628 8.234 -58.957 1.00 27.69 301 ILE A O 1
ATOM 2170 N N . SER A 1 302 ? 58.866 9.309 -60.476 1.00 25.23 302 SER A N 1
ATOM 2171 C CA . SER A 1 302 ? 57.749 10.067 -61.048 1.00 25.23 302 SER A CA 1
ATOM 2172 C C . SER A 1 302 ? 57.036 9.248 -62.122 1.00 25.23 302 SER A C 1
ATOM 2174 O O . SER A 1 302 ? 57.590 9.040 -63.203 1.00 25.23 302 SER A O 1
ATOM 2176 N N . PHE A 1 303 ? 55.790 8.847 -61.869 1.00 29.17 303 PHE A N 1
ATOM 2177 C CA . PHE A 1 303 ? 54.888 8.385 -62.924 1.00 29.17 303 PHE A CA 1
ATOM 2178 C C . PHE A 1 303 ? 54.096 9.566 -63.487 1.00 29.17 303 PHE A C 1
ATOM 2180 O O . PHE A 1 303 ? 53.220 10.121 -62.832 1.00 29.17 303 PHE A O 1
ATOM 2187 N N . LEU A 1 304 ? 54.420 9.951 -64.723 1.00 28.38 304 LEU A N 1
ATOM 2188 C CA . LEU A 1 304 ? 53.648 10.926 -65.486 1.00 28.38 304 LEU A CA 1
ATOM 2189 C C . LEU A 1 304 ? 52.470 10.207 -66.159 1.00 28.38 304 LEU A C 1
ATOM 2191 O O . LEU A 1 304 ? 52.612 9.681 -67.264 1.00 28.38 304 LEU A O 1
ATOM 2195 N N . LEU A 1 305 ? 51.317 10.177 -65.491 1.00 31.52 305 LEU A N 1
ATOM 2196 C CA . LEU A 1 305 ? 50.061 9.783 -66.127 1.00 31.52 305 LEU A CA 1
ATOM 2197 C C . LEU A 1 305 ? 49.533 10.942 -66.984 1.00 31.52 305 LEU A C 1
ATOM 2199 O O . LEU A 1 305 ? 49.534 12.098 -66.568 1.00 31.52 305 LEU A O 1
ATOM 2203 N N . THR A 1 306 ? 49.120 10.613 -68.205 1.00 29.88 306 THR A N 1
ATOM 2204 C CA . THR A 1 306 ? 48.424 11.518 -69.134 1.00 29.88 306 THR A CA 1
ATOM 2205 C C . THR A 1 306 ? 46.923 11.236 -69.083 1.00 29.88 306 THR A C 1
ATOM 2207 O O . THR A 1 306 ? 46.527 10.161 -68.636 1.00 29.88 306 THR A O 1
ATOM 2210 N N . GLU A 1 307 ? 46.097 12.198 -69.509 1.00 32.91 307 GLU A N 1
ATOM 2211 C CA . GLU A 1 307 ? 44.629 12.112 -69.440 1.00 32.91 307 GLU A CA 1
ATOM 2212 C C . GLU A 1 307 ? 44.074 10.779 -69.989 1.00 32.91 307 GLU A C 1
ATOM 2214 O O . GLU A 1 307 ? 44.401 10.396 -71.121 1.00 32.91 307 GLU A O 1
ATOM 2219 N N . PRO A 1 308 ? 43.197 10.081 -69.243 1.00 38.16 308 PRO A N 1
ATOM 2220 C CA . PRO A 1 308 ? 42.522 8.898 -69.748 1.00 38.16 308 PRO A CA 1
ATOM 2221 C C . PRO A 1 308 ? 41.387 9.292 -70.703 1.00 38.16 308 PRO A C 1
ATOM 2223 O O . PRO A 1 308 ? 40.437 9.978 -70.333 1.00 38.16 308 PRO A O 1
ATOM 2226 N N . THR A 1 309 ? 41.440 8.783 -71.934 1.00 31.38 309 THR A N 1
ATOM 2227 C CA . THR A 1 309 ? 40.231 8.650 -72.764 1.00 31.38 309 THR A CA 1
ATOM 2228 C C . THR A 1 309 ? 39.526 7.334 -72.410 1.00 31.38 309 THR A C 1
ATOM 2230 O O . THR A 1 309 ? 40.205 6.359 -72.082 1.00 31.38 309 THR A O 1
ATOM 2233 N N . PRO A 1 310 ? 38.181 7.272 -72.444 1.00 39.62 310 PRO A N 1
ATOM 2234 C CA . PRO A 1 310 ? 37.446 6.116 -71.938 1.00 39.62 310 PRO A CA 1
ATOM 2235 C C . PRO A 1 310 ? 37.676 4.863 -72.794 1.00 39.62 310 PRO A C 1
ATOM 2237 O O . PRO A 1 310 ? 37.518 4.884 -74.017 1.00 39.62 310 PRO A O 1
ATOM 2240 N N . ALA A 1 311 ? 38.004 3.755 -72.129 1.00 30.00 311 ALA A N 1
ATOM 2241 C CA . ALA A 1 311 ? 38.211 2.433 -72.715 1.00 30.00 311 ALA A CA 1
ATOM 2242 C C . ALA A 1 311 ? 37.337 1.385 -71.987 1.00 30.00 311 ALA A C 1
ATOM 2244 O O . ALA A 1 311 ? 37.032 1.571 -70.809 1.00 30.00 311 ALA A O 1
ATOM 2245 N N . PRO A 1 312 ? 36.893 0.306 -72.661 1.00 37.88 312 PRO A N 1
ATOM 2246 C CA . PRO A 1 312 ? 35.949 -0.656 -72.085 1.00 37.88 312 PRO A CA 1
ATOM 2247 C C . PRO A 1 312 ? 36.555 -1.482 -70.937 1.00 37.88 312 PRO A C 1
ATOM 2249 O O . PRO A 1 312 ? 37.750 -1.772 -70.930 1.00 37.88 312 PRO A O 1
ATOM 2252 N N . GLY A 1 313 ? 35.699 -1.859 -69.980 1.00 36.25 313 GLY A N 1
ATOM 2253 C CA . GLY A 1 313 ? 36.095 -2.346 -68.655 1.00 36.25 313 GLY A CA 1
ATOM 2254 C C . GLY A 1 313 ? 36.825 -3.703 -68.589 1.00 36.25 313 GLY A C 1
ATOM 2255 O O . GLY A 1 313 ? 36.780 -4.499 -69.532 1.00 36.25 313 GLY A O 1
ATOM 2256 N N . PRO A 1 314 ? 37.495 -3.985 -67.453 1.00 38.47 314 PRO A N 1
ATOM 2257 C CA . PRO A 1 314 ? 38.384 -5.133 -67.291 1.00 38.47 314 PRO A CA 1
ATOM 2258 C C . PRO A 1 314 ? 37.632 -6.450 -67.043 1.00 38.47 314 PRO A C 1
ATOM 2260 O O . PRO A 1 314 ? 36.968 -6.635 -66.027 1.00 38.47 314 PRO A O 1
ATOM 2263 N N . THR A 1 315 ? 37.815 -7.432 -67.927 1.00 38.53 315 THR A N 1
ATOM 2264 C CA . THR A 1 315 ? 37.354 -8.810 -67.695 1.00 38.53 315 THR A CA 1
ATOM 2265 C C . THR A 1 315 ? 38.440 -9.652 -67.015 1.00 38.53 315 THR A C 1
ATOM 2267 O O . THR A 1 315 ? 39.272 -10.244 -67.703 1.00 38.53 315 THR A O 1
ATOM 2270 N N . GLY A 1 316 ? 38.400 -9.746 -65.682 1.00 38.19 316 GLY A N 1
ATOM 2271 C CA . GLY A 1 316 ? 39.120 -10.764 -64.900 1.00 38.19 316 GLY A CA 1
ATOM 2272 C C . GLY A 1 316 ? 40.635 -10.563 -64.761 1.00 38.19 316 GLY A C 1
ATOM 2273 O O . GLY A 1 316 ? 41.419 -11.255 -65.410 1.00 38.19 316 GLY A O 1
ATOM 2274 N N . GLY A 1 317 ? 41.038 -9.666 -63.859 1.00 38.69 317 GLY A N 1
ATOM 2275 C CA . GLY A 1 317 ? 42.398 -9.571 -63.311 1.00 38.69 317 GLY A CA 1
ATOM 2276 C C . GLY A 1 317 ? 42.376 -9.623 -61.773 1.00 38.69 317 GLY A C 1
ATOM 2277 O O . GLY A 1 317 ? 41.289 -9.527 -61.202 1.00 38.69 317 GLY A O 1
ATOM 2278 N N . PRO A 1 318 ? 43.533 -9.795 -61.107 1.00 47.28 318 PRO A N 1
ATOM 2279 C CA . PRO A 1 318 ? 43.628 -9.741 -59.646 1.00 47.28 318 PRO A CA 1
ATOM 2280 C C . PRO A 1 318 ? 43.372 -8.322 -59.112 1.00 47.28 318 PRO A C 1
ATOM 2282 O O . PRO A 1 318 ? 43.508 -7.345 -59.853 1.00 47.28 318 PRO A O 1
ATOM 2285 N N . GLY A 1 319 ? 43.028 -8.224 -57.825 1.00 65.19 319 GLY A N 1
ATOM 2286 C CA . GLY A 1 319 ? 42.772 -6.958 -57.134 1.00 65.19 319 GLY A CA 1
ATOM 2287 C C . GLY A 1 319 ? 43.984 -6.022 -57.028 1.00 65.19 319 GLY A C 1
ATOM 2288 O O . GLY A 1 319 ? 45.138 -6.413 -57.236 1.00 65.19 319 GLY A O 1
ATOM 2289 N N . LEU A 1 320 ? 43.712 -4.760 -56.693 1.00 84.06 320 LEU A N 1
ATOM 2290 C CA . LEU A 1 320 ? 44.712 -3.712 -56.502 1.00 84.06 320 LEU A CA 1
ATOM 2291 C C . LEU A 1 320 ? 45.410 -3.876 -55.144 1.00 84.06 320 LEU A C 1
ATOM 2293 O O . LEU A 1 320 ? 44.944 -3.354 -54.135 1.00 84.06 320 LEU A O 1
ATOM 2297 N N . LEU A 1 321 ? 46.540 -4.583 -55.131 1.00 88.56 321 LEU A N 1
ATOM 2298 C CA . LEU A 1 321 ? 47.412 -4.694 -53.959 1.00 88.56 321 LEU A CA 1
ATOM 2299 C C . LEU A 1 321 ? 48.390 -3.510 -53.873 1.00 88.56 321 LEU A C 1
ATOM 2301 O O . LEU A 1 321 ? 49.190 -3.293 -54.787 1.00 88.56 321 LEU A O 1
ATOM 2305 N N . ILE A 1 322 ? 48.388 -2.807 -52.740 1.00 89.94 322 ILE A N 1
ATOM 2306 C CA . ILE A 1 322 ? 49.419 -1.838 -52.341 1.00 89.94 322 ILE A CA 1
ATOM 2307 C C . ILE A 1 322 ? 50.063 -2.350 -51.050 1.00 89.94 322 ILE A C 1
ATOM 2309 O O . ILE A 1 322 ? 49.373 -2.601 -50.067 1.00 89.94 322 ILE A O 1
ATOM 2313 N N . GLN A 1 323 ? 51.389 -2.511 -51.041 1.00 92.88 323 GLN A N 1
ATOM 2314 C CA . GLN A 1 323 ? 52.109 -3.042 -49.882 1.00 92.88 323 GLN A CA 1
ATOM 2315 C C . GLN A 1 323 ? 53.362 -2.222 -49.553 1.00 92.88 323 GLN A C 1
ATOM 2317 O O . GLN A 1 323 ? 54.108 -1.842 -50.460 1.00 92.88 323 GLN A O 1
ATOM 2322 N N . GLY A 1 324 ? 53.599 -1.952 -48.264 1.00 91.81 324 GLY A N 1
ATOM 2323 C CA . GLY A 1 324 ? 54.839 -1.355 -47.744 1.00 91.81 324 GLY A CA 1
ATOM 2324 C C . GLY A 1 324 ? 55.183 0.044 -48.276 1.00 91.81 324 GLY A C 1
ATOM 2325 O O . GLY A 1 324 ? 56.353 0.432 -48.264 1.00 91.81 324 GLY A O 1
ATOM 2326 N N . THR A 1 325 ? 54.211 0.772 -48.834 1.00 93.00 325 THR A N 1
ATOM 2327 C CA . THR A 1 325 ? 54.422 2.025 -49.582 1.00 93.00 325 THR A CA 1
ATOM 2328 C C . THR A 1 325 ? 53.244 2.985 -49.431 1.00 93.00 325 THR A C 1
ATOM 2330 O O . THR A 1 325 ? 52.116 2.564 -49.184 1.00 93.00 325 THR A O 1
ATOM 2333 N N . THR A 1 326 ? 53.499 4.285 -49.610 1.00 92.56 326 THR A N 1
ATOM 2334 C CA . THR A 1 326 ? 52.457 5.322 -49.653 1.00 92.56 326 THR A CA 1
ATOM 2335 C C . THR A 1 326 ? 52.152 5.724 -51.096 1.00 92.56 326 THR A C 1
ATOM 2337 O O . THR A 1 326 ? 53.020 6.261 -51.786 1.00 92.56 326 THR A O 1
ATOM 2340 N N . LEU A 1 327 ? 50.915 5.504 -51.542 1.00 92.44 327 LEU A N 1
ATOM 2341 C CA . LEU A 1 327 ? 50.369 6.065 -52.776 1.00 92.44 327 LEU A CA 1
ATOM 2342 C C . LEU A 1 327 ? 49.856 7.486 -52.511 1.00 92.44 327 LEU A C 1
ATOM 2344 O O . LEU A 1 327 ? 49.170 7.727 -51.520 1.00 92.44 327 LEU A O 1
ATOM 2348 N N . VAL A 1 328 ? 50.159 8.420 -53.415 1.00 91.25 328 VAL A N 1
ATOM 2349 C CA . VAL A 1 328 ? 49.645 9.795 -53.368 1.00 91.25 328 VAL A CA 1
ATOM 2350 C C . VAL A 1 328 ? 48.799 10.057 -54.610 1.00 91.25 328 VAL A C 1
ATOM 2352 O O . VAL A 1 328 ? 49.317 9.990 -55.725 1.00 91.25 328 VAL A O 1
ATOM 2355 N N . LEU A 1 329 ? 47.518 10.359 -54.406 1.00 88.56 329 LEU A N 1
ATOM 2356 C CA . LEU A 1 329 ? 46.572 10.754 -55.449 1.00 88.56 329 LEU A CA 1
ATOM 2357 C C . LEU A 1 329 ? 46.533 12.284 -55.555 1.00 88.56 329 LEU A C 1
ATOM 2359 O O . LEU A 1 329 ? 46.486 12.994 -54.545 1.00 88.56 329 LEU A O 1
ATOM 2363 N N . LEU A 1 330 ? 46.580 12.790 -56.786 1.00 89.12 330 LEU A N 1
ATOM 2364 C CA . LEU A 1 330 ? 46.479 14.220 -57.096 1.00 89.12 330 LEU A CA 1
ATOM 2365 C C . LEU A 1 330 ? 45.019 14.605 -57.400 1.00 89.12 330 LEU A C 1
ATOM 2367 O O . LEU A 1 330 ? 44.275 13.737 -57.846 1.00 89.12 330 LEU A O 1
ATOM 2371 N N . PRO A 1 331 ? 44.618 15.885 -57.249 1.00 85.44 331 PRO A N 1
ATOM 2372 C CA . PRO A 1 331 ? 43.278 16.344 -57.626 1.00 85.44 331 PRO A CA 1
ATOM 2373 C C . PRO A 1 331 ? 42.861 15.900 -59.035 1.00 85.44 331 PRO A C 1
ATOM 2375 O O . PRO A 1 331 ? 43.656 15.988 -59.978 1.00 85.44 331 PRO A O 1
ATOM 2378 N N . GLY A 1 332 ? 41.617 15.441 -59.173 1.00 80.62 332 GLY A N 1
ATOM 2379 C CA . GLY A 1 332 ? 41.079 14.817 -60.382 1.00 80.62 332 GLY A CA 1
ATOM 2380 C C . GLY A 1 332 ? 41.463 13.342 -60.575 1.00 80.62 332 GLY A C 1
ATOM 2381 O O . GLY A 1 332 ? 41.373 12.842 -61.698 1.00 80.62 332 GLY A O 1
ATOM 2382 N N . GLN A 1 333 ? 41.927 12.641 -59.534 1.00 85.75 333 GLN A N 1
ATOM 2383 C CA . GLN A 1 333 ? 42.225 11.202 -59.567 1.00 85.75 333 GLN A CA 1
ATOM 2384 C C . GLN A 1 333 ? 41.372 10.452 -58.545 1.00 85.75 333 GLN A C 1
ATOM 2386 O O . GLN A 1 333 ? 41.247 10.878 -57.410 1.00 85.75 333 GLN A O 1
ATOM 2391 N N . THR A 1 334 ? 40.849 9.285 -58.908 1.00 86.81 334 THR A N 1
ATOM 2392 C CA . THR A 1 334 ? 40.217 8.353 -57.959 1.00 86.81 334 THR A CA 1
ATOM 2393 C C . THR A 1 334 ? 41.071 7.090 -57.866 1.00 86.81 334 THR A C 1
ATOM 2395 O O . THR A 1 334 ? 41.796 6.760 -58.810 1.00 86.81 334 THR A O 1
ATOM 2398 N N . LEU A 1 335 ? 41.020 6.370 -56.741 1.00 88.62 335 LEU A N 1
ATOM 2399 C CA . LEU A 1 335 ? 41.725 5.090 -56.605 1.00 88.62 335 LEU A CA 1
ATOM 2400 C C . LEU A 1 335 ? 41.080 4.020 -57.496 1.00 88.62 335 LEU A C 1
ATOM 2402 O O . LEU A 1 335 ? 41.786 3.207 -58.093 1.00 88.62 335 LEU A O 1
ATOM 2406 N N . LEU A 1 336 ? 39.746 4.039 -57.602 1.00 90.31 336 LEU A N 1
ATOM 2407 C CA . LEU A 1 336 ? 38.987 3.171 -58.498 1.00 90.31 336 LEU A CA 1
ATOM 2408 C C . LEU A 1 336 ? 37.617 3.771 -58.852 1.00 90.31 336 LEU A C 1
ATOM 2410 O O . LEU A 1 336 ? 36.845 4.139 -57.969 1.00 90.31 336 LEU A O 1
ATOM 2414 N N . THR A 1 337 ? 37.284 3.798 -60.147 1.00 91.25 337 THR A N 1
ATOM 2415 C CA . THR A 1 337 ? 35.931 4.101 -60.648 1.00 91.25 337 THR A CA 1
ATOM 2416 C C . THR A 1 337 ? 35.304 2.851 -61.263 1.00 91.25 337 THR A C 1
ATOM 2418 O O . THR A 1 337 ? 35.838 2.291 -62.224 1.00 91.25 337 THR A O 1
ATOM 2421 N N . PHE A 1 338 ? 34.144 2.433 -60.764 1.00 92.69 338 PHE A N 1
ATOM 2422 C CA . PHE A 1 338 ? 33.317 1.399 -61.376 1.00 92.69 338 PHE A CA 1
ATOM 2423 C C . PHE A 1 338 ? 32.309 2.030 -62.337 1.00 92.69 338 PHE A C 1
ATOM 2425 O O . PHE A 1 338 ? 31.548 2.911 -61.948 1.00 92.69 338 PHE A O 1
ATOM 2432 N N . SER A 1 339 ? 32.264 1.546 -63.578 1.00 90.88 339 SER A N 1
ATOM 2433 C CA . SER A 1 339 ? 31.321 2.004 -64.605 1.00 90.88 339 SER A CA 1
ATOM 2434 C C . SER A 1 339 ? 30.714 0.829 -65.377 1.00 90.88 339 SER A C 1
ATOM 2436 O O . SER A 1 339 ? 31.349 -0.216 -65.568 1.00 90.88 339 SER A O 1
ATOM 2438 N N . GLY A 1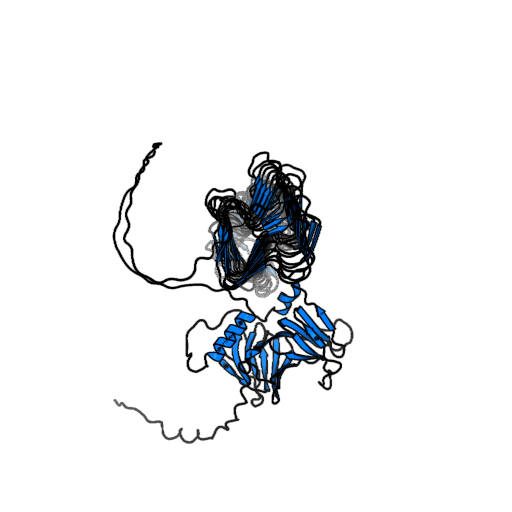 340 ? 29.463 0.995 -65.820 1.00 90.81 340 GLY A N 1
ATOM 2439 C CA . GLY A 1 340 ? 28.689 -0.054 -66.491 1.00 90.81 340 GLY A CA 1
ATOM 2440 C C . GLY A 1 340 ? 28.347 -1.249 -65.588 1.00 90.81 340 GLY A C 1
ATOM 2441 O O . GLY A 1 340 ? 28.469 -1.186 -64.367 1.00 90.81 340 GLY A O 1
ATOM 2442 N N . ALA A 1 341 ? 27.889 -2.348 -66.192 1.00 91.50 341 ALA A N 1
ATOM 2443 C CA . ALA A 1 341 ? 27.534 -3.566 -65.463 1.00 91.50 341 ALA A CA 1
ATOM 2444 C C . ALA A 1 341 ? 28.749 -4.497 -65.291 1.00 91.50 341 ALA A C 1
ATOM 2446 O O . ALA A 1 341 ? 29.385 -4.857 -66.285 1.00 91.50 341 ALA A O 1
ATOM 2447 N N . GLN A 1 342 ? 29.056 -4.913 -64.057 1.00 89.62 342 GLN A N 1
ATOM 2448 C CA . GLN A 1 342 ? 30.210 -5.769 -63.740 1.00 89.62 342 GLN A CA 1
ATOM 2449 C C . GLN A 1 342 ? 29.865 -6.812 -62.667 1.00 89.62 342 GLN A C 1
ATOM 2451 O O . GLN A 1 342 ? 29.125 -6.523 -61.732 1.00 89.62 342 GLN A O 1
ATOM 2456 N N . ASN A 1 343 ? 30.444 -8.012 -62.773 1.00 88.12 343 ASN A N 1
ATOM 2457 C CA . ASN A 1 343 ? 30.333 -9.078 -61.772 1.00 88.12 343 ASN A CA 1
ATOM 2458 C C . ASN A 1 343 ? 31.746 -9.501 -61.348 1.00 88.12 343 ASN A C 1
ATOM 2460 O O . ASN A 1 343 ? 32.523 -9.954 -62.190 1.00 88.12 343 ASN A O 1
ATOM 2464 N N . LEU A 1 344 ? 32.076 -9.340 -60.067 1.00 87.06 344 LEU A N 1
ATOM 2465 C CA . LEU A 1 344 ? 33.433 -9.434 -59.524 1.00 87.06 344 LEU A CA 1
ATOM 2466 C C . LEU A 1 344 ? 33.476 -10.465 -58.383 1.00 87.06 344 LEU A C 1
ATOM 2468 O O . LEU A 1 344 ? 32.743 -10.354 -57.401 1.00 87.06 344 LEU A O 1
ATOM 2472 N N . THR A 1 345 ? 34.293 -11.512 -58.538 1.00 79.94 345 THR A N 1
ATOM 2473 C CA . THR A 1 345 ? 34.147 -12.767 -57.766 1.00 79.94 345 THR A CA 1
ATOM 2474 C C . THR A 1 345 ? 35.467 -13.392 -57.290 1.00 79.94 345 THR A C 1
ATOM 2476 O O . THR A 1 345 ? 35.503 -14.593 -57.021 1.00 79.94 345 THR A O 1
ATOM 2479 N N . SER A 1 346 ? 36.565 -12.636 -57.246 1.00 70.12 346 SER A N 1
ATOM 2480 C CA . SER A 1 346 ? 37.903 -13.153 -56.916 1.00 70.12 346 SER A CA 1
ATOM 2481 C C . SER A 1 346 ? 38.784 -12.076 -56.288 1.00 70.12 346 SER A C 1
ATOM 2483 O O . SER A 1 346 ? 38.907 -11.007 -56.882 1.00 70.12 346 SER A O 1
ATOM 2485 N N . ASP A 1 347 ? 39.419 -12.421 -55.162 1.00 74.88 347 ASP A N 1
ATOM 2486 C CA . ASP A 1 347 ? 40.294 -11.586 -54.316 1.00 74.88 347 ASP A CA 1
ATOM 2487 C C . ASP A 1 347 ? 39.626 -10.291 -53.783 1.00 74.88 347 ASP A C 1
ATOM 2489 O O . ASP A 1 347 ? 38.556 -9.905 -54.264 1.00 74.88 347 ASP A O 1
ATOM 2493 N N . PRO A 1 348 ? 40.172 -9.622 -52.747 1.00 78.19 348 PRO A N 1
ATOM 2494 C CA . PRO A 1 348 ? 39.726 -8.278 -52.382 1.00 78.19 348 PRO A CA 1
ATOM 2495 C C . PRO A 1 348 ? 39.995 -7.308 -53.539 1.00 78.19 348 PRO A C 1
ATOM 2497 O O . PRO A 1 348 ? 41.062 -7.366 -54.152 1.00 78.19 348 PRO A O 1
ATOM 2500 N N . ILE A 1 349 ? 39.048 -6.423 -53.866 1.00 90.38 349 ILE A N 1
ATOM 2501 C CA . ILE A 1 349 ? 39.192 -5.543 -55.043 1.00 90.38 349 ILE A CA 1
ATOM 2502 C C . ILE A 1 349 ? 40.317 -4.516 -54.848 1.00 90.38 349 ILE A C 1
ATOM 2504 O O . ILE A 1 349 ? 41.066 -4.239 -55.787 1.00 90.38 349 ILE A O 1
ATOM 2508 N N . VAL A 1 350 ? 40.467 -4.005 -53.626 1.00 91.88 350 VAL A N 1
ATOM 2509 C CA . VAL A 1 350 ? 41.619 -3.235 -53.150 1.00 91.88 350 VAL A CA 1
ATOM 2510 C C . VAL A 1 350 ? 42.143 -3.908 -51.882 1.00 91.88 350 VAL A C 1
ATOM 2512 O O . VAL A 1 350 ? 41.365 -4.181 -50.968 1.00 91.88 350 VAL A O 1
ATOM 2515 N N . GLN A 1 351 ? 43.451 -4.158 -51.816 1.00 92.81 351 GLN A N 1
ATOM 2516 C CA . GLN A 1 351 ? 44.119 -4.692 -50.630 1.00 92.81 351 GLN A CA 1
ATOM 2517 C C . GLN A 1 351 ? 45.306 -3.803 -50.237 1.00 92.81 351 GLN A C 1
ATOM 2519 O O . GLN A 1 351 ? 46.150 -3.486 -51.077 1.00 92.81 351 GLN A O 1
ATOM 2524 N N . LEU A 1 352 ? 45.382 -3.408 -48.967 1.00 94.44 352 LEU A N 1
ATOM 2525 C CA . LEU A 1 352 ? 46.438 -2.564 -48.406 1.00 94.44 352 LEU A CA 1
ATOM 2526 C C . LEU A 1 352 ? 47.136 -3.314 -47.260 1.00 94.44 352 LEU A C 1
ATOM 2528 O O . LEU A 1 352 ? 46.474 -3.826 -46.359 1.00 94.44 352 LEU A O 1
ATOM 2532 N N . ILE A 1 353 ? 48.466 -3.406 -47.286 1.00 94.06 353 ILE A N 1
ATOM 2533 C CA . ILE A 1 353 ? 49.244 -4.104 -46.246 1.00 94.06 353 ILE A CA 1
ATOM 2534 C C . ILE A 1 353 ? 50.480 -3.271 -45.902 1.00 94.06 353 ILE A C 1
ATOM 2536 O O . ILE A 1 353 ? 51.321 -3.037 -46.770 1.00 94.06 353 ILE A O 1
ATOM 2540 N N . ASP A 1 354 ? 50.609 -2.815 -44.655 1.00 95.38 354 ASP A N 1
ATOM 2541 C CA . ASP A 1 354 ? 51.687 -1.904 -44.226 1.00 95.38 354 ASP A CA 1
ATOM 2542 C C . ASP A 1 354 ? 51.787 -0.643 -45.127 1.00 95.38 354 ASP A C 1
ATOM 2544 O O . ASP A 1 354 ? 52.881 -0.183 -45.472 1.00 95.38 354 ASP A O 1
ATOM 2548 N N . ALA A 1 355 ? 50.647 -0.139 -45.619 1.00 94.06 355 ALA A N 1
ATOM 2549 C CA . ALA A 1 355 ? 50.573 0.796 -46.743 1.00 94.06 355 ALA A CA 1
ATOM 2550 C C . ALA A 1 355 ? 49.830 2.097 -46.403 1.00 94.06 355 ALA A C 1
ATOM 2552 O O . ALA A 1 355 ? 49.043 2.168 -45.465 1.00 94.06 355 ALA A O 1
ATOM 2553 N N . GLY A 1 356 ? 50.070 3.142 -47.198 1.00 92.00 356 GLY A N 1
ATOM 2554 C CA . GLY A 1 356 ? 49.375 4.423 -47.081 1.00 92.00 356 GLY A CA 1
ATOM 2555 C C . GLY A 1 356 ? 48.691 4.833 -48.383 1.00 92.00 356 GLY A C 1
ATOM 2556 O O . GLY A 1 356 ? 49.238 4.619 -49.465 1.00 92.00 356 GLY A O 1
ATOM 2557 N N . VAL A 1 357 ? 47.540 5.490 -48.289 1.00 93.00 357 VAL A N 1
ATOM 2558 C CA . VAL A 1 357 ? 46.898 6.212 -49.396 1.00 93.00 357 VAL A CA 1
ATOM 2559 C C . VAL A 1 357 ? 46.642 7.642 -48.933 1.00 93.00 357 VAL A C 1
ATOM 2561 O O . VAL A 1 357 ? 45.968 7.847 -47.931 1.00 93.00 357 VAL A O 1
ATOM 2564 N N . ILE A 1 358 ? 47.183 8.633 -49.643 1.00 90.88 358 ILE A N 1
ATOM 2565 C CA . ILE A 1 358 ? 46.978 10.058 -49.347 1.00 90.88 358 ILE A CA 1
ATOM 2566 C C . ILE A 1 358 ? 46.386 10.735 -50.577 1.00 90.88 358 ILE A C 1
ATOM 2568 O O . ILE A 1 358 ? 47.031 10.804 -51.623 1.00 90.88 358 ILE A O 1
ATOM 2572 N N . HIS A 1 359 ? 45.180 11.272 -50.446 1.00 89.62 359 HIS A N 1
ATOM 2573 C CA . HIS A 1 359 ? 44.515 12.033 -51.489 1.00 89.62 359 HIS A CA 1
ATOM 2574 C C . HIS A 1 359 ? 44.644 13.538 -51.223 1.00 89.62 359 HIS A C 1
ATOM 2576 O O . HIS A 1 359 ? 44.226 14.034 -50.182 1.00 89.62 359 HIS A O 1
ATOM 2582 N N . LEU A 1 360 ? 45.246 14.267 -52.167 1.00 80.38 360 LEU A N 1
ATOM 2583 C CA . LEU A 1 360 ? 45.514 15.707 -52.063 1.00 80.38 360 LEU A CA 1
ATOM 2584 C C . LEU A 1 360 ? 44.456 16.592 -52.757 1.00 80.38 360 LEU A C 1
ATOM 2586 O O . LEU A 1 360 ? 44.737 17.759 -53.037 1.00 80.38 360 LEU A O 1
ATOM 2590 N N . GLY A 1 361 ? 43.276 16.051 -53.074 1.00 74.44 361 GLY A N 1
ATOM 2591 C CA . GLY A 1 361 ? 42.193 16.738 -53.787 1.00 74.44 361 GLY A CA 1
ATOM 2592 C C . GLY A 1 361 ? 40.803 16.329 -53.302 1.00 74.44 361 GLY A C 1
ATOM 2593 O O . GLY A 1 361 ? 40.659 15.312 -52.630 1.00 74.44 361 GLY A O 1
ATOM 2594 N N . PHE A 1 362 ? 39.799 17.139 -53.645 1.00 79.62 362 PHE A N 1
ATOM 2595 C CA . PHE A 1 362 ? 38.396 16.986 -53.232 1.00 79.62 362 PHE A CA 1
ATOM 2596 C C . PHE A 1 362 ? 37.626 15.988 -54.113 1.00 79.62 362 PHE A C 1
ATOM 2598 O O . PHE A 1 362 ? 36.513 16.262 -54.552 1.00 79.62 362 PHE A O 1
ATOM 2605 N N . ASP A 1 363 ? 38.251 14.854 -54.420 1.00 85.62 363 ASP A N 1
ATOM 2606 C CA . ASP A 1 363 ? 37.690 13.803 -55.262 1.00 85.62 363 ASP A CA 1
ATOM 2607 C C . ASP A 1 363 ? 37.531 12.524 -54.416 1.00 85.62 363 ASP A C 1
ATOM 2609 O O . ASP A 1 363 ? 38.406 12.169 -53.617 1.00 85.62 363 ASP A O 1
ATOM 2613 N N . SER A 1 364 ? 36.415 11.812 -54.564 1.00 89.75 364 SER A N 1
ATOM 2614 C CA . SER A 1 364 ? 36.128 10.626 -53.751 1.00 89.75 364 SER A CA 1
ATOM 2615 C C . SER A 1 364 ? 37.063 9.456 -54.112 1.00 89.75 364 SER A C 1
ATOM 2617 O O . SER A 1 364 ? 37.417 9.254 -55.276 1.00 89.75 364 SER A O 1
ATOM 2619 N N . THR A 1 365 ? 37.504 8.661 -53.132 1.00 89.31 365 THR A N 1
ATOM 2620 C CA . THR A 1 365 ? 38.554 7.645 -53.353 1.00 89.31 365 THR A CA 1
ATOM 2621 C C . THR A 1 365 ? 38.062 6.446 -54.166 1.00 89.31 365 THR A C 1
ATOM 2623 O O . THR A 1 365 ? 38.740 6.040 -55.113 1.00 89.31 365 THR A O 1
ATOM 2626 N N . LEU A 1 366 ? 36.897 5.893 -53.836 1.00 93.44 366 LEU A N 1
ATOM 2627 C CA . LEU A 1 366 ? 36.225 4.831 -54.587 1.00 93.44 366 LEU A CA 1
ATOM 2628 C C . LEU A 1 366 ? 34.888 5.371 -55.106 1.00 93.44 366 LEU A C 1
ATOM 2630 O O . LEU A 1 366 ? 34.132 5.959 -54.339 1.00 93.44 366 LEU A O 1
ATOM 2634 N N . VAL A 1 367 ? 34.577 5.168 -56.388 1.00 94.38 367 VAL A N 1
ATOM 2635 C CA . VAL A 1 367 ? 33.358 5.712 -57.017 1.00 94.38 367 VAL A CA 1
ATOM 2636 C C . VAL A 1 367 ? 32.609 4.629 -57.787 1.00 94.38 367 VAL A C 1
ATOM 2638 O O . VAL A 1 367 ? 33.185 3.971 -58.651 1.00 94.38 367 VAL A O 1
ATOM 2641 N N . VAL A 1 368 ? 31.310 4.473 -57.531 1.00 96.50 368 VAL A N 1
ATOM 2642 C CA . VAL A 1 368 ? 30.376 3.716 -58.381 1.00 96.50 368 VAL A CA 1
ATOM 2643 C C . VAL A 1 368 ? 29.575 4.718 -59.209 1.00 96.50 368 VAL A C 1
ATOM 2645 O O . VAL A 1 368 ? 28.698 5.390 -58.676 1.00 96.50 368 VAL A O 1
ATOM 2648 N N . ASP A 1 369 ? 29.909 4.841 -60.494 1.00 95.12 369 ASP A N 1
ATOM 2649 C CA . ASP A 1 369 ? 29.429 5.894 -61.402 1.00 95.12 369 ASP A CA 1
ATOM 2650 C C . ASP A 1 369 ? 27.935 5.755 -61.774 1.00 95.12 369 ASP A C 1
ATOM 2652 O O . ASP A 1 369 ? 27.325 4.691 -61.626 1.00 95.12 369 ASP A O 1
ATOM 2656 N N . VAL A 1 370 ? 27.335 6.835 -62.283 1.00 93.12 370 VAL A N 1
ATOM 2657 C CA . VAL A 1 370 ? 25.911 6.924 -62.640 1.00 93.12 370 VAL A CA 1
ATOM 2658 C C . VAL A 1 370 ? 25.535 5.828 -63.641 1.00 93.12 370 VAL A C 1
ATOM 2660 O O . VAL A 1 370 ? 26.052 5.754 -64.756 1.00 93.12 370 VAL A O 1
ATOM 2663 N N . GLY A 1 371 ? 24.589 4.969 -63.256 1.00 88.44 371 GLY A N 1
ATOM 2664 C CA . GLY A 1 371 ? 24.143 3.846 -64.088 1.00 88.44 371 GLY A CA 1
ATOM 2665 C C . GLY A 1 371 ? 25.116 2.659 -64.153 1.00 88.44 371 GLY A C 1
ATOM 2666 O O . GLY A 1 371 ? 24.907 1.749 -64.961 1.00 88.44 371 GLY A O 1
ATOM 2667 N N . ALA A 1 372 ? 26.156 2.625 -63.313 1.00 94.19 372 ALA A N 1
ATOM 2668 C CA . ALA A 1 372 ? 26.900 1.401 -63.038 1.00 94.19 372 ALA A CA 1
ATOM 2669 C C . ALA A 1 372 ? 26.019 0.377 -62.293 1.00 94.19 372 ALA A C 1
ATOM 2671 O O . ALA A 1 372 ? 25.106 0.744 -61.554 1.00 94.19 372 ALA A O 1
ATOM 2672 N N . ALA A 1 373 ? 26.295 -0.914 -62.487 1.00 94.69 373 ALA A N 1
ATOM 2673 C CA . ALA A 1 373 ? 25.559 -2.019 -61.869 1.00 94.69 373 ALA A CA 1
ATOM 2674 C C . ALA A 1 373 ? 26.533 -3.143 -61.489 1.00 94.69 373 ALA A C 1
ATOM 2676 O O . ALA A 1 373 ? 26.860 -4.016 -62.299 1.00 94.69 373 ALA A O 1
ATOM 2677 N N . ILE A 1 374 ? 27.055 -3.075 -60.269 1.00 95.38 374 ILE A N 1
ATOM 2678 C CA . ILE A 1 374 ? 28.216 -3.839 -59.814 1.00 95.38 374 ILE A CA 1
ATOM 2679 C C . ILE A 1 374 ? 27.776 -4.909 -58.815 1.00 95.38 374 ILE A C 1
ATOM 2681 O O . ILE A 1 374 ? 27.265 -4.584 -57.746 1.00 95.38 374 ILE A O 1
ATOM 2685 N N . THR A 1 375 ? 28.016 -6.183 -59.128 1.00 94.19 375 THR A N 1
ATOM 2686 C CA . THR A 1 375 ? 27.818 -7.294 -58.184 1.00 94.19 375 THR A CA 1
ATOM 2687 C C . THR A 1 375 ? 29.165 -7.799 -57.680 1.00 94.19 375 THR A C 1
ATOM 2689 O O . THR A 1 375 ? 29.998 -8.245 -58.469 1.00 94.19 375 THR A O 1
ATOM 2692 N N . LEU A 1 376 ? 29.365 -7.772 -56.365 1.00 92.00 376 LEU A N 1
ATOM 2693 C CA . LEU A 1 376 ? 30.522 -8.333 -55.672 1.00 92.00 376 LEU A CA 1
ATOM 2694 C C . LEU A 1 376 ? 30.152 -9.668 -55.017 1.00 92.00 376 LEU A C 1
ATOM 2696 O O . LEU A 1 376 ? 29.080 -9.805 -54.433 1.00 92.00 376 LEU A O 1
ATOM 2700 N N . ALA A 1 377 ? 31.057 -10.642 -55.060 1.00 89.31 377 ALA A N 1
ATOM 2701 C CA . ALA A 1 377 ? 31.023 -11.843 -54.213 1.00 89.31 377 ALA A CA 1
ATOM 2702 C C . ALA A 1 377 ? 32.237 -11.904 -53.258 1.00 89.31 377 ALA A C 1
ATOM 2704 O O . ALA A 1 377 ? 32.598 -12.968 -52.762 1.00 89.31 377 ALA A O 1
ATOM 2705 N N . THR A 1 378 ? 32.889 -10.758 -53.050 1.00 87.94 378 THR A N 1
ATOM 2706 C CA . THR A 1 378 ? 34.180 -10.581 -52.372 1.00 87.94 378 THR A CA 1
ATOM 2707 C C . THR A 1 378 ? 34.237 -9.202 -51.698 1.00 87.94 378 THR A C 1
ATOM 2709 O O . THR A 1 378 ? 33.386 -8.351 -51.966 1.00 87.94 378 THR A O 1
ATOM 2712 N N . THR A 1 379 ? 35.225 -8.983 -50.835 1.00 91.94 379 THR A N 1
ATOM 2713 C CA . THR A 1 379 ? 35.485 -7.710 -50.145 1.00 91.94 379 THR A CA 1
ATOM 2714 C C . THR A 1 379 ? 35.946 -6.626 -51.132 1.00 91.94 379 THR A C 1
ATOM 2716 O O . THR A 1 379 ? 36.706 -6.900 -52.062 1.00 91.94 379 THR A O 1
ATOM 2719 N N . LEU A 1 380 ? 35.480 -5.387 -50.951 1.00 94.12 380 LEU A N 1
ATOM 2720 C CA . LEU A 1 380 ? 35.858 -4.231 -51.774 1.00 94.12 380 LEU A CA 1
ATOM 2721 C C . LEU A 1 380 ? 37.192 -3.631 -51.316 1.00 94.12 380 LEU A C 1
ATOM 2723 O O . LEU A 1 380 ? 38.045 -3.361 -52.158 1.00 94.12 380 LEU A O 1
ATOM 2727 N N . LEU A 1 381 ? 37.371 -3.456 -50.004 1.00 94.44 381 LEU A N 1
ATOM 2728 C CA . LEU A 1 381 ? 38.588 -2.922 -49.391 1.00 94.44 381 LEU A CA 1
ATOM 2729 C C . LEU A 1 381 ? 39.004 -3.780 -48.188 1.00 94.44 381 LEU A C 1
ATOM 2731 O O . LEU A 1 381 ? 38.227 -3.950 -47.254 1.00 94.44 381 LEU A O 1
ATOM 2735 N N . ASP A 1 382 ? 40.229 -4.290 -48.218 1.00 95.19 382 ASP A N 1
ATOM 2736 C CA . ASP A 1 382 ? 40.868 -5.059 -47.145 1.00 95.19 382 ASP A CA 1
ATOM 2737 C C . ASP A 1 382 ? 42.183 -4.359 -46.764 1.00 95.19 382 ASP A C 1
ATOM 2739 O O . ASP A 1 382 ? 43.100 -4.315 -47.584 1.00 95.19 382 ASP A O 1
ATOM 2743 N N . ALA A 1 383 ? 42.277 -3.734 -45.584 1.00 95.44 383 ALA A N 1
ATOM 2744 C CA . ALA A 1 383 ? 43.460 -2.957 -45.192 1.00 95.44 383 ALA A CA 1
ATOM 2745 C C . ALA A 1 383 ? 44.000 -3.328 -43.807 1.00 95.44 383 ALA A C 1
ATOM 2747 O O . ALA A 1 383 ? 43.299 -3.239 -42.799 1.00 95.44 383 ALA A O 1
ATOM 2748 N N . SER A 1 384 ? 45.290 -3.662 -43.750 1.00 96.25 384 SER A N 1
ATOM 2749 C CA . SER A 1 384 ? 45.975 -4.054 -42.516 1.00 96.25 384 SER A CA 1
ATOM 2750 C C . SER A 1 384 ? 47.243 -3.244 -42.254 1.00 96.25 384 SER A C 1
ATOM 2752 O O . SER A 1 384 ? 48.007 -2.946 -43.178 1.00 96.25 384 SER A O 1
ATOM 2754 N N . ASN A 1 385 ? 47.449 -2.851 -40.992 1.00 96.00 385 ASN A N 1
ATOM 2755 C CA . ASN A 1 385 ? 48.514 -1.941 -40.530 1.00 96.00 385 ASN A CA 1
ATOM 2756 C C . ASN A 1 385 ? 48.703 -0.704 -41.437 1.00 96.00 385 ASN A C 1
ATOM 2758 O O . ASN A 1 385 ? 49.829 -0.311 -41.749 1.00 96.00 385 ASN A O 1
ATOM 2762 N N . SER A 1 386 ? 47.599 -0.133 -41.924 1.00 97.31 386 SER A N 1
ATOM 2763 C CA . SER A 1 386 ? 47.598 0.825 -43.038 1.00 97.31 386 SER A CA 1
ATOM 2764 C C . SER A 1 386 ? 47.008 2.190 -42.660 1.00 97.31 386 SER A C 1
ATOM 2766 O O . SER A 1 386 ? 46.458 2.377 -41.572 1.00 97.31 386 SER A O 1
ATOM 2768 N N . SER A 1 387 ? 47.117 3.171 -43.558 1.00 96.00 387 SER A N 1
ATOM 2769 C CA . SER A 1 387 ? 46.462 4.474 -43.411 1.00 96.00 387 SER A CA 1
ATOM 2770 C C . SER A 1 387 ? 45.806 4.973 -44.700 1.00 96.00 387 SER A C 1
ATOM 2772 O O . SER A 1 387 ? 46.349 4.832 -45.796 1.00 96.00 387 SER A O 1
ATOM 2774 N N . LEU A 1 388 ? 44.626 5.580 -44.569 1.00 95.19 388 LEU A N 1
ATOM 2775 C CA . LEU A 1 388 ? 43.907 6.250 -45.648 1.00 95.19 388 LEU A CA 1
ATOM 2776 C C . LEU A 1 388 ? 43.610 7.691 -45.226 1.00 95.19 388 LEU A C 1
ATOM 2778 O O . LEU A 1 388 ? 42.915 7.927 -44.242 1.00 95.19 388 LEU A O 1
ATOM 2782 N N . THR A 1 389 ? 44.112 8.655 -45.988 1.00 93.75 389 THR A N 1
ATOM 2783 C CA . THR A 1 389 ? 43.750 10.071 -45.891 1.00 93.75 389 THR A CA 1
ATOM 2784 C C . THR A 1 389 ? 43.041 10.459 -47.180 1.00 93.75 389 THR A C 1
ATOM 2786 O O . THR A 1 389 ? 43.653 10.471 -48.248 1.00 93.75 389 THR A O 1
ATOM 2789 N N . VAL A 1 390 ? 41.749 10.747 -47.084 1.00 90.06 390 VAL A N 1
ATOM 2790 C CA . VAL A 1 390 ? 40.842 11.009 -48.203 1.00 90.06 390 VAL A CA 1
ATOM 2791 C C . VAL A 1 390 ? 40.440 12.483 -48.199 1.00 90.06 390 VAL A C 1
ATOM 2793 O O . VAL A 1 390 ? 40.106 13.030 -47.151 1.00 90.06 390 VAL A O 1
ATOM 2796 N N . GLY A 1 391 ? 40.507 13.130 -49.365 1.00 80.69 391 GLY A N 1
ATOM 2797 C CA . GLY A 1 391 ? 40.257 14.568 -49.521 1.00 80.69 391 GLY A CA 1
ATOM 2798 C C . GLY A 1 391 ? 38.811 14.947 -49.867 1.00 80.69 391 GLY A C 1
ATOM 2799 O O . GLY A 1 391 ? 38.505 16.138 -49.903 1.00 80.69 391 GLY A O 1
ATOM 2800 N N . ASP A 1 392 ? 37.938 13.954 -50.043 1.00 89.38 392 ASP A N 1
ATOM 2801 C CA . ASP A 1 392 ? 36.470 14.044 -50.026 1.00 89.38 392 ASP A CA 1
ATOM 2802 C C . ASP A 1 392 ? 35.921 12.764 -49.343 1.00 89.38 392 ASP A C 1
ATOM 2804 O O . ASP A 1 392 ? 36.232 12.533 -48.170 1.00 89.38 392 ASP A O 1
ATOM 2808 N N . THR A 1 393 ? 35.197 11.901 -50.065 1.00 93.62 393 THR A N 1
ATOM 2809 C CA . THR A 1 393 ? 34.487 10.725 -49.550 1.00 93.62 393 THR A CA 1
ATOM 2810 C C . THR A 1 393 ? 35.259 9.432 -49.821 1.00 93.62 393 THR A C 1
ATOM 2812 O O . THR A 1 393 ? 35.833 9.272 -50.903 1.00 93.62 393 THR A O 1
ATOM 2815 N N . LEU A 1 394 ? 35.294 8.467 -48.888 1.00 95.50 394 LEU A N 1
ATOM 2816 C CA . LEU A 1 394 ? 36.006 7.196 -49.133 1.00 95.50 394 LEU A CA 1
ATOM 2817 C C . LEU A 1 394 ? 35.292 6.324 -50.186 1.00 95.50 394 LEU A C 1
ATOM 2819 O O . LEU A 1 394 ? 35.961 5.846 -51.107 1.00 95.50 394 LEU A O 1
ATOM 2823 N N . LEU A 1 395 ? 33.969 6.137 -50.089 1.00 96.62 395 LEU A N 1
ATOM 2824 C CA . LEU A 1 395 ? 33.163 5.406 -51.080 1.00 96.62 395 LEU A CA 1
ATOM 2825 C C . LEU A 1 395 ? 31.898 6.176 -51.495 1.00 96.62 395 LEU A C 1
ATOM 2827 O O . LEU A 1 395 ? 30.934 6.277 -50.739 1.00 96.62 395 LEU A O 1
ATOM 2831 N N . GLN A 1 396 ? 31.896 6.642 -52.742 1.00 96.62 396 GLN A N 1
ATOM 2832 C CA . GLN A 1 396 ? 30.798 7.345 -53.401 1.00 96.62 396 GLN A CA 1
ATOM 2833 C C . GLN A 1 396 ? 29.933 6.379 -54.223 1.00 96.62 396 GLN A C 1
ATOM 2835 O O . GLN A 1 396 ? 30.461 5.643 -55.066 1.00 96.62 396 GLN A O 1
ATOM 2840 N N . ILE A 1 397 ? 28.607 6.409 -54.054 1.00 97.88 397 ILE A N 1
ATOM 2841 C CA . ILE A 1 397 ? 27.679 5.528 -54.783 1.00 97.88 397 ILE A CA 1
ATOM 2842 C C . ILE A 1 397 ? 26.615 6.342 -55.538 1.00 97.88 397 ILE A C 1
ATOM 2844 O O . ILE A 1 397 ? 25.636 6.801 -54.961 1.00 97.88 397 ILE A O 1
ATOM 2848 N N . LEU A 1 398 ? 26.814 6.477 -56.856 1.00 96.44 398 LEU A N 1
ATOM 2849 C CA . LEU A 1 398 ? 25.891 7.095 -57.828 1.00 96.44 398 LEU A CA 1
ATOM 2850 C C . LEU A 1 398 ? 25.151 6.053 -58.696 1.00 96.44 398 LEU A C 1
ATOM 2852 O O . LEU A 1 398 ? 24.154 6.358 -59.350 1.00 96.44 398 LEU A O 1
ATOM 2856 N N . GLY A 1 399 ? 25.677 4.827 -58.759 1.00 95.75 399 GLY A N 1
ATOM 2857 C CA . GLY A 1 399 ? 25.068 3.668 -59.417 1.00 95.75 399 GLY A CA 1
ATOM 2858 C C . GLY A 1 399 ? 24.568 2.626 -58.413 1.00 95.75 399 GLY A C 1
ATOM 2859 O O . GLY A 1 399 ? 24.297 2.932 -57.255 1.00 95.75 399 GLY A O 1
ATOM 2860 N N . SER A 1 400 ? 24.458 1.369 -58.843 1.00 97.00 400 SER A N 1
ATOM 2861 C CA . SER A 1 400 ? 24.082 0.244 -57.976 1.00 97.00 400 SER A CA 1
ATOM 2862 C C . SER A 1 400 ? 25.287 -0.636 -57.627 1.00 97.00 400 SER A C 1
ATOM 2864 O O . SER A 1 400 ? 25.989 -1.113 -58.521 1.00 97.00 400 SER A O 1
ATOM 2866 N N . LEU A 1 401 ? 25.481 -0.911 -56.337 1.00 97.44 401 LEU A N 1
ATOM 2867 C CA . LEU A 1 401 ? 26.486 -1.822 -55.785 1.00 97.44 401 LEU A CA 1
ATOM 2868 C C . LEU A 1 401 ? 25.795 -2.912 -54.952 1.00 97.44 401 LEU A C 1
ATOM 2870 O O . LEU A 1 401 ? 25.023 -2.616 -54.047 1.00 97.44 401 LEU A O 1
ATOM 2874 N N . THR A 1 402 ? 26.043 -4.185 -55.252 1.00 96.94 402 THR A N 1
ATOM 2875 C CA . THR A 1 402 ? 25.422 -5.336 -54.574 1.00 96.94 402 THR A CA 1
ATOM 2876 C C . THR A 1 402 ? 26.484 -6.335 -54.126 1.00 96.94 402 THR A C 1
ATOM 2878 O O . THR A 1 402 ? 27.030 -7.072 -54.945 1.00 96.94 402 THR A O 1
ATOM 2881 N N . SER A 1 403 ? 26.768 -6.398 -52.825 1.00 95.62 403 SER A N 1
ATOM 2882 C CA . SER A 1 403 ? 27.614 -7.437 -52.237 1.00 95.62 403 SER A CA 1
ATOM 2883 C C . SER A 1 403 ? 26.795 -8.663 -51.845 1.00 95.62 403 SER A C 1
ATOM 2885 O O . SER A 1 403 ? 25.918 -8.608 -50.987 1.00 95.62 403 SER A O 1
ATOM 2887 N N . THR A 1 404 ? 27.127 -9.785 -52.474 1.00 93.62 404 THR A N 1
ATOM 2888 C CA . THR A 1 404 ? 26.580 -11.131 -52.243 1.00 93.62 404 THR A CA 1
ATOM 2889 C C . THR A 1 404 ? 27.559 -12.046 -51.496 1.00 93.62 404 THR A C 1
ATOM 2891 O O . THR A 1 404 ? 27.269 -13.223 -51.284 1.00 93.62 404 THR A O 1
ATOM 2894 N N . GLY A 1 405 ? 28.734 -11.524 -51.123 1.00 86.31 405 GLY A N 1
ATOM 2895 C CA . GLY A 1 405 ? 29.754 -12.260 -50.378 1.00 86.31 405 GLY A CA 1
ATOM 2896 C C . GLY A 1 405 ? 29.371 -12.491 -48.913 1.00 86.31 405 GLY A C 1
ATOM 2897 O O . GLY A 1 405 ? 28.493 -11.827 -48.370 1.00 86.31 405 GLY A O 1
ATOM 2898 N N . THR A 1 406 ? 30.058 -13.435 -48.264 1.00 89.00 406 THR A N 1
ATOM 2899 C CA . THR A 1 406 ? 29.940 -13.696 -46.814 1.00 89.00 406 THR A CA 1
ATOM 2900 C C . THR A 1 406 ? 31.019 -12.996 -45.981 1.00 89.00 406 THR A C 1
ATOM 2902 O O . THR A 1 406 ? 30.978 -13.056 -44.757 1.00 89.00 406 THR A O 1
ATOM 2905 N N . ALA A 1 407 ? 32.005 -12.384 -46.639 1.00 90.81 407 ALA A N 1
ATOM 2906 C CA . ALA A 1 407 ? 32.991 -11.489 -46.038 1.00 90.81 407 ALA A CA 1
ATOM 2907 C C . ALA A 1 407 ? 32.447 -10.046 -46.055 1.00 90.81 407 ALA A C 1
ATOM 2909 O O . ALA A 1 407 ? 31.619 -9.740 -46.920 1.00 90.81 407 ALA A O 1
ATOM 2910 N N . PRO A 1 408 ? 32.878 -9.165 -45.135 1.00 95.69 408 PRO A N 1
ATOM 2911 C CA . PRO A 1 408 ? 32.412 -7.783 -45.111 1.00 95.69 408 PRO A CA 1
ATOM 2912 C C . PRO A 1 408 ? 32.833 -7.020 -46.374 1.00 95.69 408 PRO A C 1
ATOM 2914 O O . PRO A 1 408 ? 33.799 -7.394 -47.049 1.00 95.69 408 PRO A O 1
ATOM 2917 N N . LEU A 1 409 ? 32.113 -5.942 -46.701 1.00 96.25 409 LEU A N 1
ATOM 2918 C CA . LEU A 1 409 ? 32.464 -5.101 -47.851 1.00 96.25 409 LEU A CA 1
ATOM 2919 C C . LEU A 1 409 ? 33.783 -4.349 -47.611 1.00 96.25 409 LEU A C 1
ATOM 2921 O O . LEU A 1 409 ? 34.590 -4.244 -48.534 1.00 96.25 409 LEU A O 1
ATOM 2925 N N . ILE A 1 410 ? 34.013 -3.885 -46.382 1.00 97.00 410 ILE A N 1
ATOM 2926 C CA . ILE A 1 410 ? 35.250 -3.249 -45.925 1.00 97.00 410 ILE A CA 1
ATOM 2927 C C . ILE A 1 410 ? 35.766 -3.998 -44.680 1.00 97.00 410 ILE A C 1
ATOM 2929 O O . ILE A 1 410 ? 34.999 -4.252 -43.749 1.00 97.00 410 ILE A O 1
ATOM 2933 N N . ALA A 1 411 ? 37.049 -4.364 -44.667 1.00 96.88 411 ALA A N 1
ATOM 2934 C CA . ALA A 1 411 ? 37.739 -5.028 -43.556 1.00 96.88 411 ALA A CA 1
ATOM 2935 C C . ALA A 1 411 ? 39.008 -4.248 -43.179 1.00 96.88 411 ALA A C 1
ATOM 2937 O O . ALA A 1 411 ? 39.814 -3.959 -44.065 1.00 96.88 411 ALA A O 1
ATOM 2938 N N . LEU A 1 412 ? 39.179 -3.894 -41.899 1.00 97.00 412 LEU A N 1
ATOM 2939 C CA . LEU A 1 412 ? 40.251 -3.006 -41.422 1.00 97.00 412 LEU A CA 1
ATOM 2940 C C . LEU A 1 412 ? 40.902 -3.555 -40.126 1.00 97.00 412 LEU A C 1
ATOM 2942 O O . LEU A 1 412 ? 40.207 -3.743 -39.133 1.00 97.00 412 LEU A O 1
ATOM 2946 N N . ASP A 1 413 ? 42.215 -3.845 -40.131 1.00 95.06 413 ASP A N 1
ATOM 2947 C CA . ASP A 1 413 ? 42.915 -4.514 -39.000 1.00 95.06 413 ASP A CA 1
ATOM 2948 C C . ASP A 1 413 ? 44.434 -4.208 -38.889 1.00 95.06 413 ASP A C 1
ATOM 2950 O O . ASP A 1 413 ? 45.260 -4.793 -39.600 1.00 95.06 413 ASP A O 1
ATOM 2954 N N . PRO A 1 414 ? 44.852 -3.332 -37.962 1.00 95.25 414 PRO A N 1
ATOM 2955 C CA . PRO A 1 414 ? 44.237 -2.042 -37.681 1.00 95.25 414 PRO A CA 1
ATOM 2956 C C . PRO A 1 414 ? 44.543 -1.056 -38.817 1.00 95.25 414 PRO A C 1
ATOM 2958 O O . PRO A 1 414 ? 45.585 -1.143 -39.474 1.00 95.25 414 PRO A O 1
ATOM 2961 N N . THR A 1 415 ? 43.664 -0.079 -39.043 1.00 96.81 415 THR A N 1
ATOM 2962 C CA . THR A 1 415 ? 43.889 0.979 -40.043 1.00 96.81 415 THR A CA 1
ATOM 2963 C C . THR A 1 415 ? 43.452 2.349 -39.523 1.00 96.81 415 THR A C 1
ATOM 2965 O O . THR A 1 415 ? 42.400 2.487 -38.900 1.00 96.81 415 THR A O 1
ATOM 2968 N N . THR A 1 416 ? 44.247 3.388 -39.797 1.00 97.62 416 THR A N 1
ATOM 2969 C CA . THR A 1 416 ? 43.836 4.784 -39.575 1.00 97.62 416 THR A CA 1
ATOM 2970 C C . THR A 1 416 ? 43.110 5.314 -40.808 1.00 97.62 416 THR A C 1
ATOM 2972 O O . THR A 1 416 ? 43.694 5.357 -41.889 1.00 97.62 416 THR A O 1
ATOM 2975 N N . VAL A 1 417 ? 41.873 5.781 -40.649 1.00 97.25 417 VAL A N 1
ATOM 2976 C CA . VAL A 1 417 ? 41.108 6.466 -41.696 1.00 97.25 417 VAL A CA 1
ATOM 2977 C C . VAL A 1 417 ? 40.896 7.929 -41.308 1.00 97.25 417 VAL A C 1
ATOM 2979 O O . VAL A 1 417 ? 40.531 8.259 -40.179 1.00 97.25 417 VAL A O 1
ATOM 2982 N N . THR A 1 418 ? 41.121 8.829 -42.256 1.00 96.06 418 THR A N 1
ATOM 2983 C CA . THR A 1 418 ? 40.764 10.245 -42.161 1.00 96.06 418 THR A CA 1
ATOM 2984 C C . THR A 1 418 ? 40.072 10.657 -43.448 1.00 96.06 418 THR A C 1
ATOM 2986 O O . THR A 1 418 ? 40.651 10.487 -44.521 1.00 96.06 418 THR A O 1
ATOM 2989 N N . THR A 1 419 ? 38.866 11.206 -43.351 1.00 94.50 419 THR A N 1
ATOM 2990 C CA . THR A 1 419 ? 38.137 11.813 -44.475 1.00 94.50 419 THR A CA 1
ATOM 2991 C C . THR A 1 419 ? 37.927 13.296 -44.180 1.00 94.50 419 THR A C 1
ATOM 2993 O O . THR A 1 419 ? 37.862 13.703 -43.021 1.00 94.50 419 THR A O 1
ATOM 2996 N N . THR A 1 420 ? 37.842 14.130 -45.211 1.00 91.19 420 THR A N 1
ATOM 2997 C CA . THR A 1 420 ? 37.386 15.528 -45.070 1.00 91.19 420 THR A CA 1
ATOM 2998 C C . THR A 1 420 ? 35.867 15.642 -45.170 1.00 91.19 420 THR A C 1
ATOM 3000 O O . THR A 1 420 ? 35.301 16.583 -44.622 1.00 91.19 420 THR A O 1
ATOM 3003 N N . ASN A 1 421 ? 35.240 14.692 -45.866 1.00 91.94 421 ASN A N 1
ATOM 3004 C CA . ASN A 1 421 ? 33.803 14.554 -46.046 1.00 91.94 421 ASN A CA 1
ATOM 3005 C C . ASN A 1 421 ? 33.381 13.162 -45.525 1.00 91.94 421 ASN A C 1
ATOM 3007 O O . ASN A 1 421 ? 33.871 12.742 -44.468 1.00 91.94 421 ASN A O 1
ATOM 3011 N N . ASP A 1 422 ? 32.537 12.425 -46.244 1.00 94.81 422 ASP A N 1
ATOM 3012 C CA . ASP A 1 422 ? 31.933 11.191 -45.738 1.00 94.81 422 ASP A CA 1
ATOM 3013 C C . ASP A 1 422 ? 32.864 9.964 -45.770 1.00 94.81 422 ASP A C 1
ATOM 3015 O O . ASP A 1 422 ? 33.810 9.857 -46.556 1.00 94.81 422 ASP A O 1
ATOM 3019 N N . PHE A 1 423 ? 32.577 8.959 -44.945 1.00 96.94 423 PHE A N 1
ATOM 3020 C CA . PHE A 1 423 ? 33.167 7.627 -45.115 1.00 96.94 423 PHE A CA 1
ATOM 3021 C C . PHE A 1 423 ? 32.427 6.852 -46.224 1.00 96.94 423 PHE A C 1
ATOM 3023 O O . PHE A 1 423 ? 33.068 6.285 -47.113 1.00 96.94 423 PHE A O 1
ATOM 3030 N N . ILE A 1 424 ? 31.090 6.882 -46.255 1.00 97.81 424 ILE A N 1
ATOM 3031 C CA . ILE A 1 424 ? 30.279 6.322 -47.351 1.00 97.81 424 ILE A CA 1
ATOM 3032 C C . ILE A 1 424 ? 29.074 7.233 -47.616 1.00 97.81 424 ILE A C 1
ATOM 3034 O O . ILE A 1 424 ? 28.320 7.515 -46.691 1.00 97.81 424 ILE A O 1
ATOM 3038 N N . HIS A 1 425 ? 28.840 7.606 -48.877 1.00 97.62 425 HIS A N 1
ATOM 3039 C CA . HIS A 1 425 ? 27.672 8.396 -49.290 1.00 97.62 425 HIS A CA 1
ATOM 3040 C C . HIS A 1 425 ? 26.939 7.725 -50.464 1.00 97.62 425 HIS A C 1
ATOM 3042 O O . HIS A 1 425 ? 27.532 7.381 -51.497 1.00 97.62 425 HIS A O 1
ATOM 3048 N N . VAL A 1 426 ? 25.635 7.495 -50.282 1.00 97.94 426 VAL A N 1
ATOM 3049 C CA . VAL A 1 426 ? 24.724 6.881 -51.259 1.00 97.94 426 VAL A CA 1
ATOM 3050 C C . VAL A 1 426 ? 23.761 7.949 -51.773 1.00 97.94 426 VAL A C 1
ATOM 3052 O O . VAL A 1 426 ? 22.706 8.174 -51.185 1.00 97.94 426 VAL A O 1
ATOM 3055 N N . ALA A 1 427 ? 24.147 8.593 -52.873 1.00 95.31 427 ALA A N 1
ATOM 3056 C CA . ALA A 1 427 ? 23.456 9.751 -53.434 1.00 95.31 427 ALA A CA 1
ATOM 3057 C C . ALA A 1 427 ? 22.156 9.391 -54.181 1.00 95.31 427 ALA A C 1
ATOM 3059 O O . ALA A 1 427 ? 21.848 8.219 -54.426 1.00 95.31 427 ALA A O 1
ATOM 3060 N N . ALA A 1 428 ? 21.431 10.424 -54.623 1.00 94.25 428 ALA A N 1
ATOM 3061 C CA . ALA A 1 428 ? 20.095 10.313 -55.197 1.00 94.25 428 ALA A CA 1
ATOM 3062 C C . ALA A 1 428 ? 20.009 9.325 -56.378 1.00 94.25 428 ALA A C 1
ATOM 3064 O O . ALA A 1 428 ? 20.627 9.506 -57.431 1.00 94.25 428 ALA A O 1
ATOM 3065 N N . GLY A 1 429 ? 19.202 8.272 -56.213 1.00 89.56 429 GLY A N 1
ATOM 3066 C CA . GLY A 1 429 ? 19.048 7.185 -57.192 1.00 89.56 429 GLY A CA 1
ATOM 3067 C C . GLY A 1 429 ? 20.173 6.136 -57.209 1.00 89.56 429 GLY A C 1
ATOM 3068 O O . GLY A 1 429 ? 20.059 5.144 -57.936 1.00 89.56 429 GLY A O 1
ATOM 3069 N N . GLY A 1 430 ? 21.223 6.310 -56.405 1.00 96.75 430 GLY A N 1
ATOM 3070 C CA . GLY A 1 430 ? 22.219 5.285 -56.105 1.00 96.75 430 GLY A CA 1
ATOM 3071 C C . GLY A 1 430 ? 21.659 4.197 -55.182 1.00 96.75 430 GLY A C 1
ATOM 3072 O O . GLY A 1 430 ? 20.678 4.399 -54.461 1.00 96.75 430 GLY A O 1
ATOM 3073 N N . SER A 1 431 ? 22.270 3.009 -55.190 1.00 97.81 431 SER A N 1
ATOM 3074 C CA . SER A 1 431 ? 21.861 1.924 -54.292 1.00 97.81 431 SER A CA 1
ATOM 3075 C C . SER A 1 431 ? 23.016 1.044 -53.826 1.00 97.81 431 SER A C 1
ATOM 3077 O O . SER A 1 431 ? 23.845 0.608 -54.625 1.00 97.81 431 SER A O 1
ATOM 3079 N N . LEU A 1 432 ? 23.020 0.733 -52.530 1.00 98.31 432 LEU A N 1
ATOM 3080 C CA . LEU A 1 432 ? 23.951 -0.172 -51.870 1.00 98.31 432 LEU A CA 1
ATOM 3081 C C . LEU A 1 432 ? 23.182 -1.341 -51.243 1.00 98.31 432 LEU A C 1
ATOM 3083 O O . LEU A 1 432 ? 22.395 -1.155 -50.321 1.00 98.31 432 LEU A O 1
ATOM 3087 N N . THR A 1 433 ? 23.433 -2.561 -51.713 1.00 98.12 433 THR A N 1
ATOM 3088 C CA . THR A 1 433 ? 22.926 -3.802 -51.108 1.00 98.12 433 THR A CA 1
ATOM 3089 C C . THR A 1 433 ? 24.085 -4.637 -50.563 1.00 98.12 433 THR A C 1
ATOM 3091 O O . THR A 1 433 ? 25.067 -4.842 -51.275 1.00 98.12 433 THR A O 1
ATOM 3094 N N . VAL A 1 434 ? 23.983 -5.161 -49.338 1.00 97.44 434 VAL A N 1
ATOM 3095 C CA . VAL A 1 434 ? 25.000 -6.034 -48.721 1.00 97.44 434 VAL A CA 1
ATOM 3096 C C . VAL A 1 434 ? 24.391 -7.272 -48.045 1.00 97.44 434 VAL A C 1
ATOM 3098 O O . VAL A 1 434 ? 23.390 -7.188 -47.339 1.00 97.44 434 VAL A O 1
ATOM 3101 N N . ALA A 1 435 ? 25.001 -8.441 -48.258 1.00 95.25 435 ALA A N 1
ATOM 3102 C CA . ALA A 1 435 ? 24.609 -9.715 -47.637 1.00 95.25 435 ALA A CA 1
ATOM 3103 C C . ALA A 1 435 ? 25.393 -10.055 -46.350 1.00 95.25 435 ALA A C 1
ATOM 3105 O O . ALA A 1 435 ? 25.008 -10.951 -45.598 1.00 95.25 435 ALA A O 1
ATOM 3106 N N . ALA A 1 436 ? 26.479 -9.327 -46.103 1.00 94.69 436 ALA A N 1
ATOM 3107 C CA . ALA A 1 436 ? 27.371 -9.402 -44.949 1.00 94.69 436 ALA A CA 1
ATOM 3108 C C . ALA A 1 436 ? 27.575 -7.971 -44.391 1.00 94.69 436 ALA A C 1
ATOM 3110 O O . ALA A 1 436 ? 27.008 -7.034 -44.962 1.00 94.69 436 ALA A O 1
ATOM 3111 N N . PRO A 1 437 ? 28.340 -7.760 -43.301 1.00 97.38 437 PRO A N 1
ATOM 3112 C CA . PRO A 1 437 ? 28.579 -6.418 -42.769 1.00 97.38 437 PRO A CA 1
ATOM 3113 C C . PRO A 1 437 ? 29.168 -5.467 -43.817 1.00 97.38 437 PRO A C 1
ATOM 3115 O O . PRO A 1 437 ? 29.922 -5.872 -44.705 1.00 97.38 437 PRO A O 1
ATOM 3118 N N . LEU A 1 438 ? 28.841 -4.185 -43.698 1.00 97.88 438 LEU A N 1
ATOM 3119 C CA . LEU A 1 438 ? 29.436 -3.132 -44.514 1.00 97.88 438 LEU A CA 1
ATOM 3120 C C . LEU A 1 438 ? 30.883 -2.880 -44.081 1.00 97.88 438 LEU A C 1
ATOM 3122 O O . LEU A 1 438 ? 31.762 -2.777 -44.933 1.00 97.88 438 LEU A O 1
ATOM 3126 N N . LEU A 1 439 ? 31.120 -2.871 -42.767 1.00 98.00 439 LEU A N 1
ATOM 3127 C CA . LEU A 1 439 ? 32.427 -2.695 -42.146 1.00 98.00 439 LEU A CA 1
ATOM 3128 C C . LEU A 1 439 ? 32.635 -3.703 -41.007 1.00 98.00 439 LEU A C 1
ATOM 3130 O O . LEU A 1 439 ? 31.753 -3.881 -40.165 1.00 98.00 439 LEU A O 1
ATOM 3134 N N . VAL A 1 440 ? 33.825 -4.304 -40.956 1.00 98.19 440 VAL A N 1
ATOM 3135 C CA . VAL A 1 440 ? 34.387 -4.936 -39.752 1.00 98.19 440 VAL A CA 1
ATOM 3136 C C . VAL A 1 440 ? 35.766 -4.338 -39.489 1.00 98.19 440 VAL A C 1
ATOM 3138 O O . VAL A 1 440 ? 36.628 -4.367 -40.369 1.00 98.19 440 VAL A O 1
ATOM 3141 N N . ASP A 1 441 ? 35.960 -3.825 -38.279 1.00 98.19 441 ASP A N 1
ATOM 3142 C CA . ASP A 1 441 ? 37.192 -3.195 -37.813 1.00 98.19 441 ASP A CA 1
ATOM 3143 C C . ASP A 1 441 ? 37.742 -3.860 -36.541 1.00 98.19 441 ASP A C 1
ATOM 3145 O O . ASP A 1 441 ? 36.982 -4.260 -35.650 1.00 98.19 441 ASP A O 1
ATOM 3149 N N . LEU A 1 442 ? 39.071 -3.932 -36.456 1.00 97.94 442 LEU A N 1
ATOM 3150 C CA . LEU A 1 442 ? 39.825 -4.318 -35.269 1.00 97.94 442 LEU A CA 1
ATOM 3151 C C . LEU A 1 442 ? 40.951 -3.301 -35.018 1.00 97.94 442 LEU A C 1
ATOM 3153 O O . LEU A 1 442 ? 41.896 -3.205 -35.798 1.00 97.94 442 LEU A O 1
ATOM 3157 N N . GLY A 1 443 ? 40.868 -2.543 -33.923 1.00 96.25 443 GLY A N 1
ATOM 3158 C CA . GLY A 1 443 ? 41.902 -1.592 -33.498 1.00 96.25 443 GLY A CA 1
ATOM 3159 C C . GLY A 1 443 ? 42.095 -0.367 -34.404 1.00 96.25 443 GLY A C 1
ATOM 3160 O O . GLY A 1 443 ? 43.140 0.283 -34.327 1.00 96.25 443 GLY A O 1
ATOM 3161 N N . GLY A 1 444 ? 41.144 -0.057 -35.290 1.00 97.31 444 GLY A N 1
ATOM 3162 C CA . GLY A 1 444 ? 41.218 1.079 -36.204 1.00 97.31 444 GLY A CA 1
ATOM 3163 C C . GLY A 1 444 ? 41.022 2.441 -35.535 1.00 97.31 444 GLY A C 1
ATOM 3164 O O . GLY A 1 444 ? 40.612 2.567 -34.380 1.00 97.31 444 GLY A O 1
ATOM 3165 N N . THR A 1 445 ? 41.332 3.502 -36.281 1.00 98.06 445 THR A N 1
ATOM 3166 C CA . THR A 1 445 ? 41.197 4.894 -35.821 1.00 98.06 445 THR A CA 1
ATOM 3167 C C . THR A 1 445 ? 40.573 5.752 -36.914 1.00 98.06 445 THR A C 1
ATOM 3169 O O . THR A 1 445 ? 41.208 5.991 -37.939 1.00 98.06 445 THR A O 1
ATOM 3172 N N . TYR A 1 446 ? 39.358 6.248 -36.693 1.00 97.88 446 TYR A N 1
ATOM 3173 C CA . TYR A 1 446 ? 38.570 6.987 -37.679 1.00 97.88 446 TYR A CA 1
ATOM 3174 C C . TYR A 1 446 ? 38.451 8.454 -37.275 1.00 97.88 446 TYR A C 1
ATOM 3176 O O . TYR A 1 446 ? 38.099 8.765 -36.141 1.00 97.88 446 TYR A O 1
ATOM 3184 N N . ASN A 1 447 ? 38.732 9.347 -38.220 1.00 96.19 447 ASN A N 1
ATOM 3185 C CA . ASN A 1 447 ? 38.560 10.791 -38.092 1.00 96.19 447 ASN A CA 1
ATOM 3186 C C . ASN A 1 447 ? 37.750 11.246 -39.312 1.00 96.19 447 ASN A C 1
ATOM 3188 O O . ASN A 1 447 ? 38.324 11.539 -40.362 1.00 96.19 447 ASN A O 1
ATOM 3192 N N . ILE A 1 448 ? 36.426 11.175 -39.210 1.00 96.25 448 ILE A N 1
ATOM 3193 C CA . ILE A 1 448 ? 35.513 11.428 -40.326 1.00 96.25 448 ILE A CA 1
ATOM 3194 C C . ILE A 1 448 ? 35.110 12.900 -40.311 1.00 96.25 448 ILE A C 1
ATOM 3196 O O . ILE A 1 448 ? 34.622 13.387 -39.294 1.00 96.25 448 ILE A O 1
ATOM 3200 N N . GLY A 1 449 ? 35.359 13.618 -41.406 1.00 91.44 449 GLY A N 1
ATOM 3201 C CA . GLY A 1 449 ? 35.150 15.069 -41.479 1.00 91.44 449 GLY A CA 1
ATOM 3202 C C . GLY A 1 449 ? 33.686 15.495 -41.611 1.00 91.44 449 GLY A C 1
ATOM 3203 O O . GLY A 1 449 ? 33.331 16.577 -41.143 1.00 91.44 449 GLY A O 1
ATOM 3204 N N . PHE A 1 450 ? 32.846 14.639 -42.199 1.00 92.06 450 PHE A N 1
ATOM 3205 C CA . PHE A 1 450 ? 31.395 14.818 -42.251 1.00 92.06 450 PHE A CA 1
ATOM 3206 C C . PHE A 1 450 ? 30.685 13.551 -41.732 1.00 92.06 450 PHE A C 1
ATOM 3208 O O . PHE A 1 450 ? 30.812 13.279 -40.535 1.00 92.06 450 PHE A O 1
ATOM 3215 N N . ASP A 1 451 ? 30.020 12.744 -42.562 1.00 95.12 451 ASP A N 1
ATOM 3216 C CA . ASP A 1 451 ? 29.181 11.621 -42.110 1.00 95.12 451 ASP A CA 1
ATOM 3217 C C . ASP A 1 451 ? 29.831 10.242 -42.261 1.00 95.12 451 ASP A C 1
ATOM 3219 O O . ASP A 1 451 ? 30.563 9.953 -43.210 1.00 95.12 451 ASP A O 1
ATOM 3223 N N . PHE A 1 452 ? 29.557 9.321 -41.333 1.00 97.31 452 PHE A N 1
ATOM 3224 C CA . PHE A 1 452 ? 30.105 7.961 -41.452 1.00 97.31 452 PHE A CA 1
ATOM 3225 C C . PHE A 1 452 ? 29.352 7.125 -42.506 1.00 97.31 452 PHE A C 1
ATOM 3227 O O . PHE A 1 452 ? 29.956 6.330 -43.230 1.00 97.31 452 PHE A O 1
ATOM 3234 N N . LEU A 1 453 ? 28.033 7.293 -42.613 1.00 97.75 453 LEU A N 1
ATOM 3235 C CA . LEU A 1 453 ? 27.223 6.653 -43.646 1.00 97.75 453 LEU A CA 1
ATOM 3236 C C . LEU A 1 453 ? 25.973 7.487 -43.945 1.00 97.75 453 LEU A C 1
ATOM 3238 O O . LEU A 1 453 ? 25.045 7.527 -43.138 1.00 97.75 453 LEU A O 1
ATOM 3242 N N . ASP A 1 454 ? 25.938 8.100 -45.122 1.00 97.31 454 ASP A N 1
ATOM 3243 C CA . ASP A 1 454 ? 24.817 8.914 -45.587 1.00 97.31 454 ASP A CA 1
ATOM 3244 C C . ASP A 1 454 ? 24.039 8.257 -46.739 1.00 97.31 454 ASP A C 1
ATOM 3246 O O . ASP A 1 454 ? 24.594 7.540 -47.581 1.00 97.31 454 ASP A O 1
ATOM 3250 N N . VAL A 1 455 ? 22.732 8.520 -46.769 1.00 98.06 455 VAL A N 1
ATOM 3251 C CA . VAL A 1 455 ? 21.778 8.067 -47.785 1.00 98.06 455 VAL A CA 1
ATOM 3252 C C . VAL A 1 455 ? 20.865 9.243 -48.159 1.00 98.06 455 VAL A C 1
ATOM 3254 O O . VAL A 1 455 ? 19.739 9.354 -47.671 1.00 98.06 455 VAL A O 1
ATOM 3257 N N . GLU A 1 456 ? 21.361 10.111 -49.041 1.00 96.38 456 GLU A N 1
ATOM 3258 C CA . GLU A 1 456 ? 20.655 11.272 -49.602 1.00 96.38 456 GLU A CA 1
ATOM 3259 C C . GLU A 1 456 ? 19.922 10.857 -50.887 1.00 96.38 456 GLU A C 1
ATOM 3261 O O . GLU A 1 456 ? 20.543 10.547 -51.901 1.00 96.38 456 GLU A O 1
ATOM 3266 N N . GLY A 1 457 ? 18.592 10.740 -50.842 1.00 94.38 457 GLY A N 1
ATOM 3267 C CA . GLY A 1 457 ? 17.758 10.278 -51.967 1.00 94.38 457 GLY A CA 1
ATOM 3268 C C . GLY A 1 457 ? 18.064 8.857 -52.499 1.00 94.38 457 GLY A C 1
ATOM 3269 O O . GLY A 1 457 ? 17.557 8.466 -53.558 1.00 94.38 457 GLY A O 1
ATOM 3270 N N . GLY A 1 458 ? 18.933 8.098 -51.823 1.00 96.56 458 GLY A N 1
ATOM 3271 C CA . GLY A 1 458 ? 19.454 6.794 -52.250 1.00 96.56 458 GLY A CA 1
ATOM 3272 C C . GLY A 1 458 ? 18.709 5.579 -51.677 1.00 96.56 458 GLY A C 1
ATOM 3273 O O . GLY A 1 458 ? 17.627 5.674 -51.097 1.00 96.56 458 GLY A O 1
ATOM 3274 N N . THR A 1 459 ? 19.268 4.376 -51.837 1.00 98.19 459 THR A N 1
ATOM 3275 C CA . THR A 1 459 ? 18.697 3.146 -51.247 1.00 98.19 459 THR A CA 1
ATOM 3276 C C . THR A 1 459 ? 19.756 2.208 -50.672 1.00 98.19 459 THR A C 1
ATOM 3278 O O . THR A 1 459 ? 20.508 1.577 -51.419 1.00 98.19 459 THR A O 1
ATOM 3281 N N . LEU A 1 460 ? 19.753 2.045 -49.348 1.00 98.38 460 LEU A N 1
ATOM 3282 C CA . LEU A 1 460 ? 20.571 1.086 -48.604 1.00 98.38 460 LEU A CA 1
ATOM 3283 C C . LEU A 1 460 ? 19.760 -0.173 -48.245 1.00 98.38 460 LEU A C 1
ATOM 3285 O O . LEU A 1 460 ? 18.614 -0.103 -47.802 1.00 98.38 460 LEU A O 1
ATOM 3289 N N . THR A 1 461 ? 20.347 -1.358 -48.395 1.00 98.19 461 THR A N 1
ATOM 3290 C CA . THR A 1 461 ? 19.735 -2.628 -47.975 1.00 98.19 461 THR A CA 1
ATOM 3291 C C . THR A 1 461 ? 20.783 -3.588 -47.417 1.00 98.19 461 THR A C 1
ATOM 3293 O O . THR A 1 461 ? 21.704 -3.984 -48.123 1.00 98.19 461 THR A O 1
ATOM 3296 N N . SER A 1 462 ? 20.624 -4.028 -46.169 1.00 97.44 462 SER A N 1
ATOM 3297 C CA . SER A 1 462 ? 21.396 -5.133 -45.596 1.00 97.44 462 SER A CA 1
ATOM 3298 C C . SER A 1 462 ? 20.504 -6.343 -45.376 1.00 97.44 462 SER A C 1
ATOM 3300 O O . SER A 1 462 ? 19.543 -6.282 -44.610 1.00 97.44 462 SER A O 1
ATOM 3302 N N . THR A 1 463 ? 20.841 -7.461 -46.017 1.00 96.00 463 THR A N 1
ATOM 3303 C CA . THR A 1 463 ? 20.165 -8.753 -45.816 1.00 96.00 463 THR A CA 1
ATOM 3304 C C . THR A 1 463 ? 20.918 -9.667 -44.843 1.00 96.00 463 THR A C 1
ATOM 3306 O O . THR A 1 463 ? 20.507 -10.809 -44.637 1.00 96.00 463 THR A O 1
ATOM 3309 N N . GLY A 1 464 ? 22.034 -9.201 -44.273 1.00 93.56 464 GLY A N 1
ATOM 3310 C CA . GLY A 1 464 ? 22.799 -9.919 -43.253 1.00 93.56 464 GLY A CA 1
ATOM 3311 C C . GLY A 1 464 ? 22.200 -9.741 -41.854 1.00 93.56 464 GLY A C 1
ATOM 3312 O O . GLY A 1 464 ? 21.691 -8.675 -41.529 1.00 93.56 464 GLY A O 1
ATOM 3313 N N . LEU A 1 465 ? 22.280 -10.780 -41.015 1.00 93.50 465 LEU A N 1
ATOM 3314 C CA . LEU A 1 465 ? 21.777 -10.752 -39.627 1.00 93.50 465 LEU A CA 1
ATOM 3315 C C . LEU A 1 465 ? 22.786 -10.186 -38.607 1.00 93.50 465 LEU A C 1
ATOM 3317 O O . LEU A 1 465 ? 22.426 -9.949 -37.457 1.00 93.50 465 LEU A O 1
ATOM 3321 N N . GLY A 1 466 ? 24.051 -10.013 -39.002 1.00 93.75 466 GLY A N 1
ATOM 3322 C CA . GLY A 1 466 ? 25.061 -9.326 -38.192 1.00 93.75 466 GLY A CA 1
ATOM 3323 C C . GLY A 1 466 ? 24.935 -7.806 -38.305 1.00 93.75 466 GLY A C 1
ATOM 3324 O O . GLY A 1 466 ? 24.275 -7.310 -39.216 1.00 93.75 466 GLY A O 1
ATOM 3325 N N . ALA A 1 467 ? 25.585 -7.070 -37.402 1.00 97.56 467 ALA A N 1
ATOM 3326 C CA . ALA A 1 467 ? 25.578 -5.611 -37.452 1.00 97.56 467 ALA A CA 1
ATOM 3327 C C . ALA A 1 467 ? 26.239 -5.083 -38.737 1.00 97.56 467 ALA A C 1
ATOM 3329 O O . ALA A 1 467 ? 27.211 -5.676 -39.217 1.00 97.56 467 ALA A O 1
ATOM 3330 N N . LEU A 1 468 ? 25.717 -3.977 -39.273 1.00 98.12 468 LEU A N 1
ATOM 3331 C CA . LEU A 1 468 ? 26.214 -3.333 -40.490 1.00 98.12 468 LEU A CA 1
ATOM 3332 C C . LEU A 1 468 ? 27.636 -2.787 -40.301 1.00 98.12 468 LEU A C 1
ATOM 3334 O O . LEU A 1 468 ? 28.493 -3.022 -41.152 1.00 98.12 468 LEU A O 1
ATOM 3338 N N . LEU A 1 469 ? 27.870 -2.100 -39.182 1.00 98.44 469 LEU A N 1
ATOM 3339 C CA . LEU A 1 469 ? 29.161 -1.579 -38.745 1.00 98.44 469 LEU A CA 1
ATOM 3340 C C . LEU A 1 469 ? 29.602 -2.335 -37.483 1.00 98.44 469 LEU A C 1
ATOM 3342 O O . LEU A 1 469 ? 28.843 -2.427 -36.512 1.00 98.44 469 LEU A O 1
ATOM 3346 N N . GLN A 1 470 ? 30.812 -2.893 -37.498 1.00 98.44 470 GLN A N 1
ATOM 3347 C CA . GLN A 1 470 ? 31.381 -3.646 -36.377 1.00 98.44 470 GLN A CA 1
ATOM 3348 C C . GLN A 1 470 ? 32.746 -3.083 -35.991 1.00 98.44 470 GLN A C 1
ATOM 3350 O O . GLN A 1 470 ? 33.634 -3.008 -36.835 1.00 98.44 470 GLN A O 1
ATOM 3355 N N . PHE A 1 471 ? 32.900 -2.726 -34.715 1.00 98.56 471 PHE A N 1
ATOM 3356 C CA . PHE A 1 471 ? 34.111 -2.126 -34.146 1.00 98.56 471 PHE A CA 1
ATOM 3357 C C . PHE A 1 471 ? 34.593 -2.945 -32.942 1.00 98.56 471 PHE A C 1
ATOM 3359 O O . PHE A 1 471 ? 33.781 -3.359 -32.106 1.00 98.56 471 PHE A O 1
ATOM 3366 N N . THR A 1 472 ? 35.900 -3.191 -32.849 1.00 98.44 472 THR A N 1
ATOM 3367 C CA . THR A 1 472 ? 36.527 -3.949 -31.755 1.00 98.44 472 THR A CA 1
ATOM 3368 C C . THR A 1 472 ? 37.832 -3.278 -31.349 1.00 98.44 472 THR A C 1
ATOM 3370 O O . THR A 1 472 ? 38.745 -3.184 -32.163 1.00 98.44 472 THR A O 1
ATOM 3373 N N . ASP A 1 473 ? 37.927 -2.829 -30.094 1.00 98.25 473 ASP A N 1
ATOM 3374 C CA . ASP A 1 473 ? 39.067 -2.062 -29.563 1.00 98.25 473 ASP A CA 1
ATOM 3375 C C . ASP A 1 473 ? 39.410 -0.795 -30.408 1.00 98.25 473 ASP A C 1
ATOM 3377 O O . ASP A 1 473 ? 40.556 -0.345 -30.432 1.00 98.25 473 ASP A O 1
ATOM 3381 N N . SER A 1 474 ? 38.424 -0.233 -31.125 1.00 98.44 474 SER A N 1
ATOM 3382 C CA . SER A 1 474 ? 38.569 0.858 -32.108 1.00 98.44 474 SER A CA 1
ATOM 3383 C C . SER A 1 474 ? 38.334 2.256 -31.512 1.00 98.44 474 SER A C 1
ATOM 3385 O O . SER A 1 474 ? 37.648 2.408 -30.502 1.00 98.44 474 SER A O 1
ATOM 3387 N N . THR A 1 475 ? 38.789 3.314 -32.192 1.00 98.31 475 THR A N 1
ATOM 3388 C CA . THR A 1 475 ? 38.409 4.711 -31.886 1.00 98.31 475 THR A CA 1
ATOM 3389 C C . THR A 1 475 ? 37.761 5.374 -33.100 1.00 98.31 475 THR A C 1
ATOM 3391 O O . THR A 1 475 ? 38.335 5.365 -34.189 1.00 98.31 475 THR A O 1
ATOM 3394 N N . VAL A 1 476 ? 36.583 5.975 -32.926 1.00 98.19 476 VAL A N 1
ATOM 3395 C CA . VAL A 1 476 ? 35.795 6.605 -33.995 1.00 98.19 476 VAL A CA 1
ATOM 3396 C C . VAL A 1 476 ? 35.400 8.026 -33.598 1.00 98.19 476 VAL A C 1
ATOM 3398 O O . VAL A 1 476 ? 34.635 8.205 -32.656 1.00 98.19 476 VAL A O 1
ATOM 3401 N N . THR A 1 477 ? 35.865 9.023 -34.349 1.00 97.25 477 THR A N 1
ATOM 3402 C CA . THR A 1 477 ? 35.483 10.437 -34.204 1.00 97.25 477 THR A CA 1
ATOM 3403 C C . THR A 1 477 ? 34.823 10.928 -35.491 1.00 97.25 477 THR A C 1
ATOM 3405 O O . THR A 1 477 ? 35.372 10.723 -36.577 1.00 97.25 477 THR A O 1
ATOM 3408 N N . ILE A 1 478 ? 33.653 11.562 -35.373 1.00 96.31 478 ILE A N 1
ATOM 3409 C CA . ILE A 1 478 ? 32.804 11.988 -36.497 1.00 96.31 478 ILE A CA 1
ATOM 3410 C C . ILE A 1 478 ? 32.427 13.470 -36.356 1.00 96.31 478 ILE A C 1
ATOM 3412 O O . ILE A 1 478 ? 31.832 13.879 -35.354 1.00 96.31 478 ILE A O 1
ATOM 3416 N N . GLY A 1 479 ? 32.741 14.244 -37.397 1.00 91.75 479 GLY A N 1
ATOM 3417 C CA . GLY A 1 479 ? 32.509 15.680 -37.521 1.00 91.75 479 GLY A CA 1
ATOM 3418 C C . GLY A 1 479 ? 33.363 16.557 -36.606 1.00 91.75 479 GLY A C 1
ATOM 3419 O O . GLY A 1 479 ? 34.326 16.113 -35.977 1.00 91.75 479 GLY A O 1
ATOM 3420 N N . ALA A 1 480 ? 32.962 17.822 -36.513 1.00 84.88 480 ALA A N 1
ATOM 3421 C CA . ALA A 1 480 ? 33.415 18.779 -35.512 1.00 84.88 480 ALA A CA 1
ATOM 3422 C C . ALA A 1 480 ? 32.230 19.599 -34.974 1.00 84.88 480 ALA A C 1
ATOM 3424 O O . ALA A 1 480 ? 31.168 19.655 -35.599 1.00 84.88 480 ALA A O 1
ATOM 3425 N N . ASP A 1 481 ? 32.438 20.242 -33.822 1.00 77.06 481 ASP A N 1
ATOM 3426 C CA . ASP A 1 481 ? 31.408 20.983 -33.088 1.00 77.06 481 ASP A CA 1
ATOM 3427 C C . ASP A 1 481 ? 30.608 21.945 -33.988 1.00 77.06 481 ASP A C 1
ATOM 3429 O O . ASP A 1 481 ? 31.177 22.745 -34.736 1.00 77.06 481 ASP A O 1
ATOM 3433 N N . SER A 1 482 ? 29.278 21.940 -33.842 1.00 76.94 482 SER A N 1
ATOM 3434 C CA . SER A 1 482 ? 28.338 22.803 -34.589 1.00 76.94 482 SER A CA 1
ATOM 3435 C C . SER A 1 482 ? 28.238 22.544 -36.106 1.00 76.94 482 SER A C 1
ATOM 3437 O O . SER A 1 482 ? 27.749 23.410 -36.839 1.00 76.94 482 SER A O 1
ATOM 3439 N N . GLN A 1 483 ? 28.662 21.376 -36.599 1.00 84.62 483 GLN A N 1
ATOM 3440 C CA . GLN A 1 483 ? 28.344 20.908 -37.956 1.00 84.62 483 GLN A CA 1
ATOM 3441 C C . GLN A 1 483 ? 27.122 19.975 -37.954 1.00 84.62 483 GLN A C 1
ATOM 3443 O O . GLN A 1 483 ? 26.854 19.293 -36.974 1.00 84.62 483 GLN A O 1
ATOM 3448 N N . LEU A 1 484 ? 26.382 19.902 -39.063 1.00 87.94 484 LEU A N 1
ATOM 3449 C CA . LEU A 1 484 ? 25.312 18.910 -39.229 1.00 87.94 484 LEU A CA 1
ATOM 3450 C C . LEU A 1 484 ? 25.922 17.570 -39.662 1.00 87.94 484 LEU A C 1
ATOM 3452 O O . LEU A 1 484 ? 25.927 17.271 -40.851 1.00 87.94 484 LEU A O 1
ATOM 3456 N N . THR A 1 485 ? 26.493 16.819 -38.714 1.00 91.25 485 THR A N 1
ATOM 3457 C CA . THR A 1 485 ? 27.149 15.526 -38.989 1.00 91.25 485 THR A CA 1
ATOM 3458 C C . THR A 1 485 ? 26.636 14.372 -38.130 1.00 91.25 485 THR A C 1
ATOM 3460 O O . THR A 1 485 ? 26.139 14.578 -37.013 1.00 91.25 485 THR A O 1
ATOM 3463 N N . TYR A 1 486 ? 26.769 13.158 -38.676 1.00 95.06 486 TYR A N 1
ATOM 3464 C CA . TYR A 1 486 ? 26.037 11.964 -38.264 1.00 95.06 486 TYR A CA 1
ATOM 3465 C C . TYR A 1 486 ? 26.863 10.668 -38.395 1.00 95.06 486 TYR A C 1
ATOM 3467 O O . TYR A 1 486 ? 27.655 10.491 -39.323 1.00 95.06 486 TYR A O 1
ATOM 3475 N N . LEU A 1 487 ? 26.636 9.692 -37.502 1.00 96.81 487 LEU A N 1
ATOM 3476 C CA . LEU A 1 487 ? 27.104 8.311 -37.732 1.00 96.81 487 LEU A CA 1
ATOM 3477 C C . LEU A 1 487 ? 26.253 7.637 -38.820 1.00 96.81 487 LEU A C 1
ATOM 3479 O O . LEU A 1 487 ? 26.760 6.814 -39.580 1.00 96.81 487 LEU A O 1
ATOM 3483 N N . PHE A 1 488 ? 24.967 7.981 -38.901 1.00 98.00 488 PHE A N 1
ATOM 3484 C CA . PHE A 1 488 ? 24.083 7.495 -39.949 1.00 98.00 488 PHE A CA 1
ATOM 3485 C C . PHE A 1 488 ? 22.931 8.465 -40.244 1.00 98.00 488 PHE A C 1
ATOM 3487 O O . PHE A 1 488 ? 22.207 8.843 -39.320 1.00 98.00 488 PHE A O 1
ATOM 3494 N N . ARG A 1 489 ? 22.725 8.808 -41.522 1.00 97.25 489 ARG A N 1
ATOM 3495 C CA . ARG A 1 489 ? 21.622 9.663 -41.993 1.00 97.25 489 ARG A CA 1
ATOM 3496 C C . ARG A 1 489 ? 20.829 8.997 -43.123 1.00 97.25 489 ARG A C 1
ATOM 3498 O O . ARG A 1 489 ? 21.391 8.327 -43.988 1.00 97.25 489 ARG A O 1
ATOM 3505 N N . VAL A 1 490 ? 19.511 9.214 -43.123 1.00 97.81 490 VAL A N 1
ATOM 3506 C CA . VAL A 1 490 ? 18.605 8.943 -44.254 1.00 97.81 490 VAL A CA 1
ATOM 3507 C C . VAL A 1 490 ? 17.789 10.205 -44.523 1.00 97.81 490 VAL A C 1
ATOM 3509 O O . VAL A 1 490 ? 16.980 10.599 -43.678 1.00 97.81 490 VAL A O 1
ATOM 3512 N N . ILE A 1 491 ? 17.999 10.843 -45.676 1.00 96.38 491 ILE A N 1
ATOM 3513 C CA . ILE A 1 491 ? 17.479 12.187 -45.969 1.00 96.38 491 ILE A CA 1
ATOM 3514 C C . ILE A 1 491 ? 16.957 12.320 -47.407 1.00 96.38 491 ILE A C 1
ATOM 3516 O O . ILE A 1 491 ? 17.472 11.688 -48.323 1.00 96.38 491 ILE A O 1
ATOM 3520 N N . GLU A 1 492 ? 15.959 13.185 -47.588 1.00 93.88 492 GLU A N 1
ATOM 3521 C CA . GLU A 1 492 ? 15.181 13.457 -48.809 1.00 93.88 492 GLU A CA 1
ATOM 3522 C C . GLU A 1 492 ? 14.047 12.455 -49.141 1.00 93.88 492 GLU A C 1
ATOM 3524 O O . GLU A 1 492 ? 14.161 11.242 -48.913 1.00 93.88 492 GLU A O 1
ATOM 3529 N N . PRO A 1 493 ? 12.951 12.927 -49.782 1.00 90.94 493 PRO A N 1
ATOM 3530 C CA . PRO A 1 493 ? 11.839 12.082 -50.206 1.00 90.94 493 PRO A CA 1
ATOM 3531 C C . PRO A 1 493 ? 12.242 11.002 -51.220 1.00 90.94 493 PRO A C 1
ATOM 3533 O O . PRO A 1 493 ? 12.431 11.259 -52.410 1.00 90.94 493 PRO A O 1
ATOM 3536 N N . GLY A 1 494 ? 12.279 9.755 -50.752 1.00 86.88 494 GLY A N 1
ATOM 3537 C CA . GLY A 1 494 ? 12.666 8.583 -51.542 1.00 86.88 494 GLY A CA 1
ATOM 3538 C C . GLY A 1 494 ? 13.912 7.875 -51.017 1.00 86.88 494 GLY A C 1
ATOM 3539 O O . GLY A 1 494 ? 14.147 6.731 -51.410 1.00 86.88 494 GLY A O 1
ATOM 3540 N N . ALA A 1 495 ? 14.653 8.493 -50.091 1.00 97.44 495 ALA A N 1
ATOM 3541 C CA . ALA A 1 495 ? 15.722 7.819 -49.376 1.00 97.44 495 ALA A CA 1
ATOM 3542 C C . ALA A 1 495 ? 15.177 6.689 -48.502 1.00 97.44 495 ALA A C 1
ATOM 3544 O O . ALA A 1 495 ? 14.267 6.882 -47.687 1.00 97.44 495 ALA A O 1
ATOM 3545 N N . THR A 1 496 ? 15.740 5.493 -48.670 1.00 97.69 496 THR A N 1
ATOM 3546 C CA . THR A 1 496 ? 15.340 4.316 -47.892 1.00 97.69 496 THR A CA 1
ATOM 3547 C C . THR A 1 496 ? 16.539 3.523 -47.395 1.00 97.69 496 THR A C 1
ATOM 3549 O O . THR A 1 496 ? 17.526 3.335 -48.107 1.00 97.69 496 THR A O 1
ATOM 3552 N N . ALA A 1 497 ? 16.439 3.010 -46.172 1.00 98.31 497 ALA A N 1
ATOM 3553 C CA . ALA A 1 497 ? 17.431 2.117 -45.592 1.00 98.31 497 ALA A CA 1
ATOM 3554 C C . ALA A 1 497 ? 16.751 0.955 -44.862 1.00 98.31 497 ALA A C 1
ATOM 3556 O O . ALA A 1 497 ? 16.001 1.164 -43.909 1.00 98.31 497 ALA A O 1
ATOM 3557 N N . SER A 1 498 ? 17.014 -0.281 -45.295 1.00 98.12 498 SER A N 1
ATOM 3558 C CA . SER A 1 498 ? 16.438 -1.486 -44.685 1.00 98.12 498 SER A CA 1
ATOM 3559 C C . SER A 1 498 ? 17.520 -2.451 -44.206 1.00 98.12 498 SER A C 1
ATOM 3561 O O . SER A 1 498 ? 18.307 -2.932 -45.017 1.00 98.12 498 SER A O 1
ATOM 3563 N N . LEU A 1 499 ? 17.574 -2.748 -42.902 1.00 98.19 499 LEU A N 1
ATOM 3564 C CA . LEU A 1 499 ? 18.588 -3.633 -42.308 1.00 98.19 499 LEU A CA 1
ATOM 3565 C C . LEU A 1 499 ? 17.951 -4.884 -41.677 1.00 98.19 499 LEU A C 1
ATOM 3567 O O . LEU A 1 499 ? 16.957 -4.792 -40.956 1.00 98.19 499 LEU A O 1
ATOM 3571 N N . ALA A 1 500 ? 18.529 -6.061 -41.924 1.00 96.81 500 ALA A N 1
ATOM 3572 C CA . ALA A 1 500 ? 18.127 -7.330 -41.301 1.00 96.81 500 ALA A CA 1
ATOM 3573 C C . ALA A 1 500 ? 18.851 -7.634 -39.972 1.00 96.81 500 ALA A C 1
ATOM 3575 O O . ALA A 1 500 ? 18.371 -8.450 -39.183 1.00 96.81 500 ALA A O 1
ATOM 3576 N N . GLY A 1 501 ? 19.971 -6.960 -39.710 1.00 95.19 501 GLY A N 1
ATOM 3577 C CA . GLY A 1 501 ? 20.694 -6.945 -38.436 1.00 95.19 501 GLY A CA 1
ATOM 3578 C C . GLY A 1 501 ? 20.798 -5.525 -37.856 1.00 95.19 501 GLY A C 1
ATOM 3579 O O . GLY A 1 501 ? 20.204 -4.598 -38.414 1.00 95.19 501 GLY A O 1
ATOM 3580 N N . PRO A 1 502 ? 21.543 -5.337 -36.751 1.00 97.94 502 PRO A N 1
ATOM 3581 C CA . PRO A 1 502 ? 21.812 -4.018 -36.174 1.00 97.94 502 PRO A CA 1
ATOM 3582 C C . PRO A 1 502 ? 22.516 -3.062 -37.152 1.00 97.94 502 PRO A C 1
ATOM 3584 O O . PRO A 1 502 ? 23.161 -3.488 -38.112 1.00 97.94 502 PRO A O 1
ATOM 3587 N N . LEU A 1 503 ? 22.468 -1.762 -36.870 1.00 98.25 503 LEU A N 1
ATOM 3588 C CA . LEU A 1 503 ? 23.327 -0.765 -37.511 1.00 98.25 503 LEU A CA 1
ATOM 3589 C C . LEU A 1 503 ? 24.751 -0.839 -36.940 1.00 98.25 503 LEU A C 1
ATOM 3591 O O . LEU A 1 503 ? 25.708 -0.879 -37.709 1.00 98.25 503 LEU A O 1
ATOM 3595 N N . VAL A 1 504 ? 24.892 -0.915 -35.611 1.00 98.44 504 VAL A N 1
ATOM 3596 C CA . VAL A 1 504 ? 26.193 -0.876 -34.916 1.00 98.44 504 VAL A CA 1
ATOM 3597 C C . VAL A 1 504 ? 26.314 -2.005 -33.895 1.00 98.44 504 VAL A C 1
ATOM 3599 O O . VAL A 1 504 ? 25.399 -2.236 -33.106 1.00 98.44 504 VAL A O 1
ATOM 3602 N N . SER A 1 505 ? 27.479 -2.652 -33.867 1.00 98.25 505 SER A N 1
ATOM 3603 C CA . SER A 1 505 ? 27.947 -3.486 -32.754 1.00 98.25 505 SER A CA 1
ATOM 3604 C C . SER A 1 505 ? 29.382 -3.092 -32.406 1.00 98.25 505 SER A C 1
ATOM 3606 O O . SER A 1 505 ? 30.292 -3.358 -33.193 1.00 98.25 505 SER A O 1
ATOM 3608 N N . ALA A 1 506 ? 29.602 -2.489 -31.238 1.00 98.50 506 ALA A N 1
ATOM 3609 C CA . ALA A 1 506 ? 30.924 -2.033 -30.806 1.00 98.50 506 ALA A CA 1
ATOM 3610 C C . ALA A 1 506 ? 31.364 -2.703 -29.494 1.00 98.50 506 ALA A C 1
ATOM 3612 O O . ALA A 1 506 ? 30.634 -2.693 -28.502 1.00 98.50 506 ALA A O 1
ATOM 3613 N N . THR A 1 507 ? 32.573 -3.267 -29.480 1.00 98.69 507 THR A N 1
ATOM 3614 C CA . THR A 1 507 ? 33.200 -3.874 -28.293 1.00 98.69 507 THR A CA 1
ATOM 3615 C C . THR A 1 507 ? 34.461 -3.102 -27.920 1.00 98.69 507 THR A C 1
ATOM 3617 O O . THR A 1 507 ? 35.309 -2.877 -28.781 1.00 98.69 507 THR A O 1
ATOM 3620 N N . ASN A 1 508 ? 34.592 -2.688 -26.654 1.00 98.12 508 ASN A N 1
ATOM 3621 C CA . ASN A 1 508 ? 35.730 -1.921 -26.115 1.00 98.12 508 ASN A CA 1
ATOM 3622 C C . ASN A 1 508 ? 36.119 -0.667 -26.930 1.00 98.12 508 ASN A C 1
ATOM 3624 O O . ASN A 1 508 ? 37.253 -0.209 -26.843 1.00 98.12 508 ASN A O 1
ATOM 3628 N N . SER A 1 509 ? 35.212 -0.145 -27.754 1.00 98.69 509 SER A N 1
ATOM 3629 C CA . SER A 1 509 ? 35.515 0.917 -28.716 1.00 98.69 509 SER A CA 1
ATOM 3630 C C . SER A 1 509 ? 34.978 2.258 -28.230 1.00 98.69 509 SER A C 1
ATOM 3632 O O . SER A 1 509 ? 33.930 2.307 -27.584 1.00 98.69 509 SER A O 1
ATOM 3634 N N . ASP A 1 510 ? 35.678 3.336 -28.564 1.00 98.44 510 ASP A N 1
ATOM 3635 C CA . ASP A 1 510 ? 35.313 4.702 -28.192 1.00 98.44 510 ASP A CA 1
ATOM 3636 C C . ASP A 1 510 ? 34.698 5.423 -29.396 1.00 98.44 510 ASP A C 1
ATOM 3638 O O . ASP A 1 510 ? 35.370 5.645 -30.404 1.00 98.44 510 ASP A O 1
ATOM 3642 N N . LEU A 1 511 ? 33.410 5.766 -29.304 1.00 98.19 511 LEU A N 1
ATOM 3643 C CA . LEU A 1 511 ? 32.646 6.457 -30.344 1.00 98.19 511 LEU A CA 1
ATOM 3644 C C . LEU A 1 511 ? 32.387 7.907 -29.915 1.00 98.19 511 LEU A C 1
ATOM 3646 O O . LEU A 1 511 ? 31.849 8.150 -28.838 1.00 98.19 511 LEU A O 1
ATOM 3650 N N . THR A 1 512 ? 32.732 8.871 -30.764 1.00 97.62 512 THR A N 1
ATOM 3651 C CA . THR A 1 512 ? 32.540 10.309 -30.538 1.00 97.62 512 THR A CA 1
ATOM 3652 C C . THR A 1 512 ? 31.863 10.946 -31.750 1.00 97.62 512 THR A C 1
ATOM 3654 O O . THR A 1 512 ? 32.394 10.884 -32.858 1.00 97.62 512 THR A O 1
ATOM 3657 N N . VAL A 1 513 ? 30.707 11.581 -31.544 1.00 95.75 513 VAL A N 1
ATOM 3658 C CA . VAL A 1 513 ? 29.966 12.330 -32.576 1.00 95.75 513 VAL A CA 1
ATOM 3659 C C . VAL A 1 513 ? 29.848 13.781 -32.122 1.00 95.75 513 VAL A C 1
ATOM 3661 O O . VAL A 1 513 ? 29.307 14.031 -31.049 1.00 95.75 513 VAL A O 1
ATOM 3664 N N . LEU A 1 514 ? 30.351 14.730 -32.916 1.00 93.25 514 LEU A N 1
ATOM 3665 C CA . LEU A 1 514 ? 30.415 16.161 -32.561 1.00 93.25 514 LEU A CA 1
ATOM 3666 C C . LEU A 1 514 ? 29.377 17.039 -33.296 1.00 93.25 514 LEU A C 1
ATOM 3668 O O . LEU A 1 514 ? 29.384 18.257 -33.137 1.00 93.25 514 LEU A O 1
ATOM 3672 N N . GLY A 1 515 ? 28.522 16.422 -34.118 1.00 87.12 515 GLY A N 1
ATOM 3673 C CA . GLY A 1 515 ? 27.667 17.097 -35.097 1.00 87.12 515 GLY A CA 1
ATOM 3674 C C . GLY A 1 515 ? 26.272 17.511 -34.622 1.00 87.12 515 GLY A C 1
ATOM 3675 O O . GLY A 1 515 ? 26.125 18.428 -33.818 1.00 87.12 515 GLY A O 1
ATOM 3676 N N . HIS A 1 516 ? 25.239 16.834 -35.147 1.00 90.44 516 HIS A N 1
ATOM 3677 C CA . HIS A 1 516 ? 23.832 17.075 -34.784 1.00 90.44 516 HIS A CA 1
ATOM 3678 C C . HIS A 1 516 ? 23.148 15.844 -34.176 1.00 90.44 516 HIS A C 1
ATOM 3680 O O . HIS A 1 516 ? 22.452 15.975 -33.168 1.00 90.44 516 HIS A O 1
ATOM 3686 N N . ALA A 1 517 ? 23.336 14.648 -34.736 1.00 94.88 517 ALA A N 1
ATOM 3687 C CA . ALA A 1 517 ? 22.784 13.432 -34.146 1.00 94.88 517 ALA A CA 1
ATOM 3688 C C . ALA A 1 517 ? 23.632 12.202 -34.473 1.00 94.88 517 ALA A C 1
ATOM 3690 O O . ALA A 1 517 ? 24.265 12.146 -35.520 1.00 94.88 517 ALA A O 1
ATOM 3691 N N . LEU A 1 518 ? 23.622 11.174 -33.623 1.00 96.69 518 LEU A N 1
ATOM 3692 C CA . LEU A 1 518 ? 24.240 9.893 -33.984 1.00 96.69 518 LEU A CA 1
ATOM 3693 C C . LEU A 1 518 ? 23.454 9.218 -35.123 1.00 96.69 518 LEU A C 1
ATOM 3695 O O . LEU A 1 518 ? 24.053 8.822 -36.123 1.00 96.69 518 LEU A O 1
ATOM 3699 N N . PHE A 1 519 ? 22.127 9.131 -35.004 1.00 97.75 519 PHE A N 1
ATOM 3700 C CA . PHE A 1 519 ? 21.223 8.657 -36.057 1.00 97.75 519 PHE A CA 1
ATOM 3701 C C . PHE A 1 519 ? 20.240 9.763 -36.461 1.00 97.75 519 PHE A C 1
ATOM 3703 O O . PHE A 1 519 ? 19.595 10.352 -35.589 1.00 97.75 519 PHE A O 1
ATOM 3710 N N . GLU A 1 520 ? 20.032 9.963 -37.766 1.00 96.88 520 GLU A N 1
ATOM 3711 C CA . GLU A 1 520 ? 18.976 10.830 -38.306 1.00 96.88 520 GLU A CA 1
ATOM 3712 C C . GLU A 1 520 ? 18.096 10.152 -39.376 1.00 96.88 520 GLU A C 1
ATOM 3714 O O . GLU A 1 520 ? 18.589 9.473 -40.280 1.00 96.88 520 GLU A O 1
ATOM 3719 N N . ALA A 1 521 ? 16.783 10.410 -39.312 1.00 97.19 521 ALA A N 1
ATOM 3720 C CA . ALA A 1 521 ? 15.857 10.244 -40.437 1.00 97.19 521 ALA A CA 1
ATOM 3721 C C . ALA A 1 521 ? 15.079 11.554 -40.684 1.00 97.19 521 ALA A C 1
ATOM 3723 O O . ALA A 1 521 ? 14.299 11.986 -39.830 1.00 97.19 521 ALA A O 1
ATOM 3724 N N . PHE A 1 522 ? 15.287 12.186 -41.843 1.00 95.62 522 PHE A N 1
ATOM 3725 C CA . PHE A 1 522 ? 14.865 13.568 -42.121 1.00 95.62 522 PHE A CA 1
ATOM 3726 C C . PHE A 1 522 ? 14.160 13.719 -43.479 1.00 95.62 522 PHE A C 1
ATOM 3728 O O . PHE A 1 522 ? 14.398 12.944 -44.402 1.00 95.62 522 PHE A O 1
ATOM 3735 N N . ASP A 1 523 ? 13.283 14.722 -43.592 1.00 95.69 523 ASP A N 1
ATOM 3736 C CA . ASP A 1 523 ? 12.528 15.111 -44.801 1.00 95.69 523 ASP A CA 1
ATOM 3737 C C . ASP A 1 523 ? 11.966 13.920 -45.597 1.00 95.69 523 ASP A C 1
ATOM 3739 O O . ASP A 1 523 ? 12.352 13.634 -46.729 1.00 95.69 523 ASP A O 1
ATOM 3743 N N . SER A 1 524 ? 11.038 13.192 -44.972 1.00 95.38 524 SER A N 1
ATOM 3744 C CA . SER A 1 524 ? 10.415 11.969 -45.511 1.00 95.38 524 SER A CA 1
ATOM 3745 C C . SER A 1 524 ? 11.352 10.769 -45.766 1.00 95.38 524 SER A C 1
ATOM 3747 O O . SER A 1 524 ? 10.910 9.787 -46.369 1.00 95.38 524 SER A O 1
ATOM 3749 N N . GLY A 1 525 ? 12.604 10.793 -45.294 1.00 97.19 525 GLY A N 1
ATOM 3750 C CA . GLY A 1 525 ? 13.501 9.630 -45.290 1.00 97.19 525 GLY A CA 1
ATOM 3751 C C . GLY A 1 525 ? 12.970 8.471 -44.430 1.00 97.19 525 GLY A C 1
ATOM 3752 O O . GLY A 1 525 ? 12.371 8.688 -43.370 1.00 97.19 525 GLY A O 1
ATOM 3753 N N . VAL A 1 526 ? 13.165 7.224 -44.883 1.00 98.00 526 VAL A N 1
ATOM 3754 C CA . VAL A 1 526 ? 12.567 6.024 -44.257 1.00 98.00 526 VAL A CA 1
ATOM 3755 C C . VAL A 1 526 ? 13.615 4.981 -43.866 1.00 98.00 526 VAL A C 1
ATOM 3757 O O . VAL A 1 526 ? 14.254 4.362 -44.721 1.00 98.00 526 VAL A O 1
ATOM 3760 N N . PHE A 1 527 ? 13.714 4.694 -42.568 1.00 98.56 527 PHE A N 1
ATOM 3761 C CA . PHE A 1 527 ? 14.497 3.585 -42.028 1.00 98.56 527 PHE A CA 1
ATOM 3762 C C . PHE A 1 527 ? 13.619 2.403 -41.586 1.00 98.56 527 PHE A C 1
ATOM 3764 O O . PHE A 1 527 ? 12.565 2.572 -40.966 1.00 98.56 527 PHE A O 1
ATOM 3771 N N . THR A 1 528 ? 14.060 1.172 -41.858 1.00 98.25 528 THR A N 1
ATOM 3772 C CA . THR A 1 528 ? 13.384 -0.064 -41.432 1.00 98.25 528 THR A CA 1
ATOM 3773 C C . THR A 1 528 ? 14.375 -1.138 -40.966 1.00 98.25 528 THR A C 1
ATOM 3775 O O . THR A 1 528 ? 14.985 -1.837 -41.777 1.00 98.25 528 THR A O 1
ATOM 3778 N N . GLY A 1 529 ? 14.486 -1.329 -39.652 1.00 97.94 529 GLY A N 1
ATOM 3779 C CA . GLY A 1 529 ? 15.189 -2.454 -39.036 1.00 97.94 529 GLY A CA 1
ATOM 3780 C C . GLY A 1 529 ? 14.256 -3.656 -38.881 1.00 97.94 529 GLY A C 1
ATOM 3781 O O . GLY A 1 529 ? 13.300 -3.601 -38.115 1.00 97.94 529 GLY A O 1
ATOM 3782 N N . THR A 1 530 ? 14.523 -4.753 -39.588 1.00 96.69 530 THR A N 1
ATOM 3783 C CA . THR A 1 530 ? 13.707 -5.988 -39.545 1.00 96.69 530 THR A CA 1
ATOM 3784 C C . THR A 1 530 ? 14.250 -7.058 -38.590 1.00 96.69 530 THR A C 1
ATOM 3786 O O . THR A 1 530 ? 13.581 -8.064 -38.352 1.00 96.69 530 THR A O 1
ATOM 3789 N N . GLY A 1 531 ? 15.437 -6.842 -38.016 1.00 94.62 531 GLY A N 1
ATOM 3790 C CA . GLY A 1 531 ? 15.993 -7.679 -36.953 1.00 94.62 531 GLY A CA 1
ATOM 3791 C C . GLY A 1 531 ? 15.319 -7.434 -35.597 1.00 94.62 531 GLY A C 1
ATOM 3792 O O . GLY A 1 531 ? 14.862 -6.331 -35.312 1.00 94.62 531 GLY A O 1
ATOM 3793 N N . THR A 1 532 ? 15.289 -8.458 -34.740 1.00 93.50 532 THR A N 1
ATOM 3794 C CA . THR A 1 532 ? 14.677 -8.406 -33.394 1.00 93.50 532 THR A CA 1
ATOM 3795 C C . THR A 1 532 ? 15.664 -8.027 -32.278 1.00 93.50 532 THR A C 1
ATOM 3797 O O . THR A 1 532 ? 15.338 -8.150 -31.100 1.00 93.50 532 THR A O 1
ATOM 3800 N N . GLY A 1 533 ? 16.898 -7.651 -32.627 1.00 94.38 533 GLY A N 1
ATOM 3801 C CA . GLY A 1 533 ? 17.901 -7.135 -31.688 1.00 94.38 533 GLY A CA 1
ATOM 3802 C C . GLY A 1 533 ? 17.781 -5.618 -31.487 1.00 94.38 533 GLY A C 1
ATOM 3803 O O . GLY A 1 533 ? 16.887 -5.000 -32.065 1.00 94.38 533 GLY A O 1
ATOM 3804 N N . PRO A 1 534 ? 18.665 -5.000 -30.687 1.00 97.38 534 PRO A N 1
ATOM 3805 C CA . PRO A 1 534 ? 18.832 -3.548 -30.693 1.00 97.38 534 PRO A CA 1
ATOM 3806 C C . PRO A 1 534 ? 19.375 -3.064 -32.051 1.00 97.38 534 PRO A C 1
ATOM 3808 O O . PRO A 1 534 ? 20.106 -3.791 -32.728 1.00 97.38 534 PRO A O 1
ATOM 3811 N N . LEU A 1 535 ? 19.067 -1.825 -32.436 1.00 98.25 535 LEU A N 1
ATOM 3812 C CA . LEU A 1 535 ? 19.680 -1.170 -33.597 1.00 98.25 535 LEU A CA 1
ATOM 3813 C C . LEU A 1 535 ? 21.161 -0.844 -33.345 1.00 98.25 535 LEU A C 1
ATOM 3815 O O . LEU A 1 535 ? 21.980 -0.961 -34.256 1.00 98.25 535 LEU A O 1
ATOM 3819 N N . ILE A 1 536 ? 21.503 -0.445 -32.119 1.00 98.44 536 ILE A N 1
ATOM 3820 C CA . ILE A 1 536 ? 22.863 -0.101 -31.688 1.00 98.44 536 ILE A CA 1
ATOM 3821 C C . ILE A 1 536 ? 23.176 -0.868 -30.399 1.00 98.44 536 ILE A C 1
ATOM 3823 O O . ILE A 1 536 ? 22.478 -0.703 -29.397 1.00 98.44 536 ILE A O 1
ATOM 3827 N N . GLU A 1 537 ? 24.229 -1.688 -30.422 1.00 98.38 537 GLU A N 1
ATOM 3828 C CA . GLU A 1 537 ? 24.729 -2.439 -29.265 1.00 98.38 537 GLU A CA 1
ATOM 3829 C C . GLU A 1 537 ? 26.180 -2.056 -28.939 1.00 98.38 537 GLU A C 1
ATOM 3831 O O . GLU A 1 537 ? 27.076 -2.196 -29.774 1.00 98.38 537 GLU A O 1
ATOM 3836 N N . LEU A 1 538 ? 26.414 -1.586 -27.710 1.00 98.69 538 LEU A N 1
ATOM 3837 C CA . LEU A 1 538 ? 27.737 -1.231 -27.187 1.00 98.69 538 LEU A CA 1
ATOM 3838 C C . LEU A 1 538 ? 28.087 -2.119 -25.982 1.00 98.69 538 LEU A C 1
ATOM 3840 O O . LEU A 1 538 ? 27.246 -2.364 -25.114 1.00 98.69 538 LEU A O 1
ATOM 3844 N N . THR A 1 539 ? 29.324 -2.613 -25.911 1.00 98.56 539 THR A N 1
ATOM 3845 C CA . THR A 1 539 ? 29.839 -3.394 -24.773 1.00 98.56 539 THR A CA 1
ATOM 3846 C C . THR A 1 539 ? 31.241 -2.926 -24.394 1.00 98.56 539 THR A C 1
ATOM 3848 O O . THR A 1 539 ? 32.174 -3.041 -25.187 1.00 98.56 539 THR A O 1
ATOM 3851 N N . GLY A 1 540 ? 31.407 -2.406 -23.175 1.00 97.81 540 GLY A N 1
ATOM 3852 C CA . GLY A 1 540 ? 32.617 -1.675 -22.783 1.00 97.81 540 GLY A CA 1
ATOM 3853 C C . GLY A 1 540 ? 32.789 -0.374 -23.581 1.00 97.81 540 GLY A C 1
ATOM 3854 O O . GLY A 1 540 ? 31.837 0.099 -24.203 1.00 97.81 540 GLY A O 1
ATOM 3855 N N . GLY A 1 541 ? 33.998 0.195 -23.565 1.00 97.94 541 GLY A N 1
ATOM 3856 C CA . GLY A 1 541 ? 34.327 1.421 -24.307 1.00 97.94 541 GLY A CA 1
ATOM 3857 C C . GLY A 1 541 ? 33.515 2.645 -23.866 1.00 97.94 541 GLY A C 1
ATOM 3858 O O . GLY A 1 541 ? 33.058 2.730 -22.715 1.00 97.94 541 GLY A O 1
ATOM 3859 N N . SER A 1 542 ? 33.310 3.583 -24.789 1.00 98.25 542 SER A N 1
ATOM 3860 C CA . SER A 1 542 ? 32.533 4.798 -24.547 1.00 98.25 542 SER A CA 1
ATOM 3861 C C . SER A 1 542 ? 31.700 5.254 -25.746 1.00 98.25 542 SER A C 1
ATOM 3863 O O . SER A 1 542 ? 32.004 4.959 -26.901 1.00 98.25 542 SER A O 1
ATOM 3865 N N . LEU A 1 543 ? 30.642 6.009 -25.449 1.00 98.38 543 LEU A N 1
ATOM 3866 C CA . LEU A 1 543 ? 29.923 6.845 -26.403 1.00 98.38 543 LEU A CA 1
ATOM 3867 C C . LEU A 1 543 ? 29.898 8.281 -25.873 1.00 98.38 543 LEU A C 1
ATOM 3869 O O . LEU A 1 543 ? 29.376 8.528 -24.786 1.00 98.38 543 LEU A O 1
ATOM 3873 N N . THR A 1 544 ? 30.430 9.213 -26.656 1.00 97.75 544 THR A N 1
ATOM 3874 C CA . THR A 1 544 ? 30.427 10.652 -26.381 1.00 97.75 544 THR A CA 1
ATOM 3875 C C . THR A 1 544 ? 29.642 11.384 -27.464 1.00 97.75 544 THR A C 1
ATOM 3877 O O . THR A 1 544 ? 29.923 11.233 -28.655 1.00 97.75 544 THR A O 1
ATOM 3880 N N . LEU A 1 545 ? 28.663 12.182 -27.049 1.00 96.12 545 LEU A N 1
ATOM 3881 C CA . LEU A 1 545 ? 27.895 13.080 -27.906 1.00 96.12 545 LEU A CA 1
ATOM 3882 C C . LEU A 1 545 ? 28.331 14.520 -27.590 1.00 96.12 545 LEU A C 1
ATOM 3884 O O . LEU A 1 545 ? 28.427 14.899 -26.423 1.00 96.12 545 LEU A O 1
ATOM 3888 N N . GLY A 1 546 ? 28.665 15.293 -28.622 1.00 93.31 546 GLY A N 1
ATOM 3889 C CA . GLY A 1 546 ? 29.078 16.693 -28.505 1.00 93.31 546 GLY A CA 1
ATOM 3890 C C . GLY A 1 546 ? 27.932 17.638 -28.125 1.00 93.31 546 GLY A C 1
ATOM 3891 O O . GLY A 1 546 ? 26.774 17.240 -28.023 1.00 93.31 546 GLY A O 1
ATOM 3892 N N . ALA A 1 547 ? 28.251 18.919 -27.937 1.00 92.00 547 ALA A N 1
ATOM 3893 C CA . ALA A 1 547 ? 27.250 19.927 -27.592 1.00 92.00 547 ALA A CA 1
ATOM 3894 C C . ALA A 1 547 ? 26.213 20.094 -28.721 1.00 92.00 547 ALA A C 1
ATOM 3896 O O . ALA A 1 547 ? 26.576 20.391 -29.859 1.00 92.00 547 ALA A O 1
ATOM 3897 N N . GLY A 1 548 ? 24.930 19.928 -28.395 1.00 91.19 548 GLY A N 1
ATOM 3898 C CA . GLY A 1 548 ? 23.815 19.921 -29.343 1.00 91.19 548 GLY A CA 1
ATOM 3899 C C . GLY A 1 548 ? 23.517 18.565 -29.997 1.00 91.19 548 GLY A C 1
ATOM 3900 O O . GLY A 1 548 ? 22.614 18.502 -30.831 1.00 91.19 548 GLY A O 1
ATOM 3901 N N . VAL A 1 549 ? 24.237 17.491 -29.646 1.00 94.69 549 VAL A N 1
ATOM 3902 C CA . VAL A 1 549 ? 24.138 16.192 -30.334 1.00 94.69 549 VAL A CA 1
ATOM 3903 C C . VAL A 1 549 ? 23.093 15.273 -29.692 1.00 94.69 549 VAL A C 1
ATOM 3905 O O . VAL A 1 549 ? 23.280 14.777 -28.580 1.00 94.69 549 VAL A O 1
ATOM 3908 N N . ASN A 1 550 ? 22.021 14.963 -30.427 1.00 96.19 550 ASN A N 1
ATOM 3909 C CA . ASN A 1 550 ? 21.055 13.930 -30.038 1.00 96.19 550 ASN A CA 1
ATOM 3910 C C . ASN A 1 550 ? 21.620 12.513 -30.293 1.00 96.19 550 ASN A C 1
ATOM 3912 O O . ASN A 1 550 ? 22.447 12.296 -31.179 1.00 96.19 550 ASN A O 1
ATOM 3916 N N . PHE A 1 551 ? 21.123 11.494 -29.591 1.00 97.62 551 PHE A N 1
ATOM 3917 C CA . PHE A 1 551 ? 21.370 10.101 -29.990 1.00 97.62 551 PHE A CA 1
ATOM 3918 C C . PHE A 1 551 ? 20.527 9.722 -31.219 1.00 97.62 551 PHE A C 1
ATOM 3920 O O . PHE A 1 551 ? 21.012 9.061 -32.138 1.00 97.62 551 PHE A O 1
ATOM 3927 N N . LEU A 1 552 ? 19.273 10.175 -31.252 1.00 98.06 552 LEU A N 1
ATOM 3928 C CA . LEU A 1 552 ? 18.328 9.944 -32.343 1.00 98.06 552 LEU A CA 1
ATOM 3929 C C . LEU A 1 552 ? 17.550 11.227 -32.647 1.00 98.06 552 LEU A C 1
ATOM 3931 O O . LEU A 1 552 ? 16.903 11.778 -31.756 1.00 98.06 552 LEU A O 1
ATOM 3935 N N . PHE A 1 553 ? 17.566 11.650 -33.910 1.00 97.38 553 PHE A N 1
ATOM 3936 C CA . PHE A 1 553 ? 16.744 12.739 -34.432 1.00 97.38 553 PHE A CA 1
ATOM 3937 C C . PHE A 1 553 ? 15.833 12.224 -35.557 1.00 97.38 553 PHE A C 1
ATOM 3939 O O . PHE A 1 553 ? 16.298 11.588 -36.504 1.00 97.38 553 PHE A O 1
ATOM 3946 N N . VAL A 1 554 ? 14.522 12.463 -35.465 1.00 97.75 554 VAL A N 1
ATOM 3947 C CA . VAL A 1 554 ? 13.560 12.094 -36.522 1.00 97.75 554 VAL A CA 1
ATOM 3948 C C . VAL A 1 554 ? 12.657 13.285 -36.813 1.00 97.75 554 VAL A C 1
ATOM 3950 O O . VAL A 1 554 ? 11.882 13.699 -35.953 1.00 97.75 554 VAL A O 1
ATOM 3953 N N . SER A 1 555 ? 12.749 13.861 -38.011 1.00 96.25 555 SER A N 1
ATOM 3954 C CA . SER A 1 555 ? 12.123 15.160 -38.288 1.00 96.25 555 SER A CA 1
ATOM 3955 C C . SER A 1 555 ? 11.529 15.283 -39.689 1.00 96.25 555 SER A C 1
ATOM 3957 O O . SER A 1 555 ? 11.884 14.541 -40.604 1.00 96.25 555 SER A O 1
ATOM 3959 N N . ASN A 1 556 ? 10.610 16.238 -39.857 1.00 95.81 556 ASN A N 1
ATOM 3960 C CA . ASN A 1 556 ? 9.960 16.592 -41.124 1.00 95.81 556 ASN A CA 1
ATOM 3961 C C . ASN A 1 556 ? 9.368 15.365 -41.843 1.00 95.81 556 ASN A C 1
ATOM 3963 O O . ASN A 1 556 ? 9.747 15.029 -42.963 1.00 95.81 556 ASN A O 1
ATOM 3967 N N . SER A 1 557 ? 8.448 14.662 -41.174 1.00 95.25 557 SER A N 1
ATOM 3968 C CA . SER A 1 557 ? 7.835 13.410 -41.664 1.00 95.25 557 SER A CA 1
ATOM 3969 C C . SER A 1 557 ? 8.811 12.252 -41.963 1.00 95.25 557 SER A C 1
ATOM 3971 O O . SER A 1 557 ? 8.408 11.256 -42.565 1.00 95.25 557 SER A O 1
ATOM 3973 N N . GLY A 1 558 ? 10.078 12.343 -41.536 1.00 97.56 558 GLY A N 1
ATOM 3974 C CA . GLY A 1 558 ? 11.003 11.208 -41.502 1.00 97.56 558 GLY A CA 1
ATOM 3975 C C . GLY A 1 558 ? 10.508 10.094 -40.570 1.00 97.56 558 GLY A C 1
ATOM 3976 O O . GLY A 1 558 ? 9.710 10.329 -39.656 1.00 97.56 558 GLY A O 1
ATOM 3977 N N . SER A 1 559 ? 10.957 8.857 -40.799 1.00 97.81 559 SER A N 1
ATOM 3978 C CA . SER A 1 559 ? 10.484 7.705 -40.019 1.00 97.81 559 SER A CA 1
ATOM 3979 C C . SER A 1 559 ? 11.532 6.616 -39.785 1.00 97.81 559 SER A C 1
ATOM 3981 O O . SER A 1 559 ? 12.334 6.296 -40.662 1.00 97.81 559 SER A O 1
ATOM 3983 N N . ALA A 1 560 ? 11.477 5.996 -38.604 1.00 98.25 560 ALA A N 1
ATOM 3984 C CA . ALA A 1 560 ? 12.287 4.844 -38.224 1.00 98.25 560 ALA A CA 1
ATOM 3985 C C . ALA A 1 560 ? 11.409 3.743 -37.607 1.00 98.25 560 ALA A C 1
ATOM 3987 O O . ALA A 1 560 ? 10.779 3.937 -36.567 1.00 98.25 560 ALA A O 1
ATOM 3988 N N . THR A 1 561 ? 11.365 2.571 -38.245 1.00 98.50 561 THR A N 1
ATOM 3989 C CA . THR A 1 561 ? 10.611 1.398 -37.764 1.00 98.50 561 THR A CA 1
ATOM 3990 C C . THR A 1 561 ? 11.557 0.244 -37.447 1.00 98.50 561 THR A C 1
ATOM 3992 O O . THR A 1 561 ? 12.276 -0.217 -38.330 1.00 98.50 561 THR A O 1
ATOM 3995 N N . LEU A 1 562 ? 11.551 -0.244 -36.208 1.00 98.25 562 LEU A N 1
ATOM 3996 C CA . LEU A 1 562 ? 12.403 -1.324 -35.707 1.00 98.25 562 LEU A CA 1
ATOM 3997 C C . LEU A 1 562 ? 11.544 -2.506 -35.238 1.00 98.25 562 LEU A C 1
ATOM 3999 O O . LEU A 1 562 ? 10.623 -2.335 -34.444 1.00 98.25 562 LEU A O 1
ATOM 4003 N N . ALA A 1 563 ? 11.872 -3.720 -35.680 1.00 97.50 563 ALA A N 1
ATOM 4004 C CA . ALA A 1 563 ? 11.268 -4.966 -35.195 1.00 97.50 563 ALA A CA 1
ATOM 4005 C C . ALA A 1 563 ? 11.869 -5.461 -33.860 1.00 97.50 563 ALA A C 1
ATOM 4007 O O . ALA A 1 563 ? 11.409 -6.459 -33.307 1.00 97.50 563 ALA A O 1
ATOM 4008 N N . GLY A 1 564 ? 12.890 -4.769 -33.352 1.00 96.88 564 GLY A N 1
ATOM 4009 C CA . GLY A 1 564 ? 13.497 -4.960 -32.038 1.00 96.88 564 GLY A CA 1
ATOM 4010 C C . GLY A 1 564 ? 13.649 -3.628 -31.300 1.00 96.88 564 GLY A C 1
ATOM 4011 O O . GLY A 1 564 ? 12.878 -2.695 -31.534 1.00 96.88 564 GLY A O 1
ATOM 4012 N N . GLY A 1 565 ? 14.625 -3.547 -30.396 1.00 97.38 565 GLY A N 1
ATOM 4013 C CA . GLY A 1 565 ? 14.905 -2.334 -29.622 1.00 97.38 565 GLY A CA 1
ATOM 4014 C C . GLY A 1 565 ? 15.724 -1.286 -30.384 1.00 97.38 565 GLY A C 1
ATOM 4015 O O . GLY A 1 565 ? 16.270 -1.555 -31.454 1.00 97.38 565 GLY A O 1
ATOM 4016 N N . LEU A 1 566 ? 15.855 -0.095 -29.804 1.00 98.44 566 LEU A N 1
ATOM 4017 C CA . LEU A 1 566 ? 16.690 0.987 -30.331 1.00 98.44 566 LEU A CA 1
ATOM 4018 C C . LEU A 1 566 ? 18.135 0.872 -29.819 1.00 98.44 566 LEU A C 1
ATOM 4020 O O . LEU A 1 566 ? 19.031 0.542 -30.597 1.00 98.44 566 LEU A O 1
ATOM 4024 N N . PHE A 1 567 ? 18.367 1.103 -28.525 1.00 98.50 567 PHE A N 1
ATOM 4025 C CA . PHE A 1 567 ? 19.714 1.220 -27.964 1.00 98.50 567 PHE A CA 1
ATOM 4026 C C . PHE A 1 567 ? 19.968 0.247 -26.812 1.00 98.50 567 PHE A C 1
ATOM 4028 O O . PHE A 1 567 ? 19.151 0.128 -25.897 1.00 98.50 567 PHE A O 1
ATOM 4035 N N . LYS A 1 568 ? 21.136 -0.405 -26.835 1.00 98.62 568 LYS A N 1
ATOM 4036 C CA . LYS A 1 568 ? 21.644 -1.232 -25.742 1.00 98.62 568 LYS A CA 1
ATOM 4037 C C . LYS A 1 568 ? 23.099 -0.894 -25.407 1.00 98.62 568 LYS A C 1
ATOM 4039 O O . LYS A 1 568 ? 23.953 -0.897 -26.293 1.00 98.62 568 LYS A O 1
ATOM 4044 N N . ALA A 1 569 ? 23.396 -0.715 -24.122 1.00 98.69 569 ALA A N 1
ATOM 4045 C CA . ALA A 1 569 ? 24.754 -0.546 -23.604 1.00 98.69 569 ALA A CA 1
ATOM 4046 C C . ALA A 1 569 ? 25.050 -1.527 -22.458 1.00 98.69 569 ALA A C 1
ATOM 4048 O O . ALA A 1 569 ? 24.179 -1.858 -21.651 1.00 98.69 569 ALA A O 1
ATOM 4049 N N . THR A 1 570 ? 26.284 -2.029 -22.376 1.00 98.69 570 THR A N 1
ATOM 4050 C CA . THR A 1 570 ? 26.703 -2.988 -21.340 1.00 98.69 570 THR A CA 1
ATOM 4051 C C . THR A 1 570 ? 28.109 -2.666 -20.836 1.00 98.69 570 THR A C 1
ATOM 4053 O O . THR A 1 570 ? 29.102 -2.970 -21.494 1.00 98.69 570 THR A O 1
ATOM 4056 N N . GLY A 1 571 ? 28.202 -2.029 -19.666 1.00 97.88 571 GLY A N 1
ATOM 4057 C CA . GLY A 1 571 ? 29.466 -1.556 -19.086 1.00 97.88 571 GLY A CA 1
ATOM 4058 C C . GLY A 1 571 ? 30.163 -0.459 -19.903 1.00 97.88 571 GLY A C 1
ATOM 4059 O O . GLY A 1 571 ? 31.362 -0.246 -19.744 1.00 97.88 571 GLY A O 1
ATOM 4060 N N . THR A 1 572 ? 29.431 0.200 -20.802 1.00 98.44 572 THR A N 1
ATOM 4061 C CA . THR A 1 572 ? 29.899 1.321 -21.629 1.00 98.44 572 THR A CA 1
ATOM 4062 C C . THR A 1 572 ? 29.779 2.628 -20.850 1.00 98.44 572 THR A C 1
ATOM 4064 O O . THR A 1 572 ? 28.809 2.824 -20.112 1.00 98.44 572 THR A O 1
ATOM 4067 N N . THR A 1 573 ? 30.739 3.535 -21.036 1.00 98.50 573 THR A N 1
ATOM 4068 C CA . THR A 1 573 ? 30.668 4.908 -20.507 1.00 98.50 573 THR A CA 1
ATOM 4069 C C . THR A 1 573 ? 29.845 5.775 -21.458 1.00 98.50 573 THR A C 1
ATOM 4071 O O . THR A 1 573 ? 30.225 5.915 -22.617 1.00 98.50 573 THR A O 1
ATOM 4074 N N . LEU A 1 574 ? 28.737 6.360 -20.998 1.00 98.44 574 LEU A N 1
ATOM 4075 C CA . LEU A 1 574 ? 27.924 7.273 -21.808 1.00 98.44 574 LEU A CA 1
ATOM 4076 C C . LEU A 1 574 ? 28.153 8.717 -21.355 1.00 98.44 574 LEU A C 1
ATOM 4078 O O . LEU A 1 574 ? 27.999 9.026 -20.176 1.00 98.44 574 LEU A O 1
ATOM 4082 N N . THR A 1 575 ? 28.486 9.583 -22.308 1.00 97.56 575 THR A N 1
ATOM 4083 C CA . THR A 1 575 ? 28.635 11.030 -22.123 1.00 97.56 575 THR A CA 1
ATOM 4084 C C . THR A 1 575 ? 27.730 11.734 -23.142 1.00 97.56 575 THR A C 1
ATOM 4086 O O . THR A 1 575 ? 28.203 12.095 -24.220 1.00 97.56 575 THR A O 1
ATOM 4089 N N . PRO A 1 576 ? 26.416 11.845 -22.882 1.00 95.88 576 PRO A N 1
ATOM 4090 C CA . PRO A 1 576 ? 25.527 12.656 -23.707 1.00 95.88 576 PRO A CA 1
ATOM 4091 C C . PRO A 1 576 ? 25.764 14.153 -23.442 1.00 95.88 576 PRO A C 1
ATOM 4093 O O . PRO A 1 576 ? 26.386 14.525 -22.443 1.00 95.88 576 PRO A O 1
ATOM 4096 N N . ASP A 1 577 ? 25.199 15.017 -24.283 1.00 92.94 577 ASP A N 1
ATOM 4097 C CA . ASP A 1 577 ? 24.937 16.397 -23.875 1.00 92.94 577 ASP A CA 1
ATOM 4098 C C . ASP A 1 577 ? 23.719 16.448 -22.927 1.00 92.94 577 ASP A C 1
ATOM 4100 O O . ASP A 1 577 ? 22.815 15.616 -22.991 1.00 92.94 577 ASP A O 1
ATOM 4104 N N . THR A 1 578 ? 23.717 17.431 -22.029 1.00 93.25 578 THR A N 1
ATOM 4105 C CA . THR A 1 578 ? 22.652 17.712 -21.048 1.00 93.25 578 THR A CA 1
ATOM 4106 C C . THR A 1 578 ? 21.831 18.957 -21.414 1.00 93.25 578 THR A C 1
ATOM 4108 O O . THR A 1 578 ? 20.886 19.316 -20.712 1.00 93.25 578 THR A O 1
ATOM 4111 N N . ALA A 1 579 ? 22.177 19.629 -22.520 1.00 93.88 579 ALA A N 1
ATOM 4112 C CA . ALA A 1 579 ? 21.439 20.764 -23.074 1.00 93.88 579 ALA A CA 1
ATOM 4113 C C . ALA A 1 579 ? 20.423 20.381 -24.173 1.00 93.88 579 ALA A C 1
ATOM 4115 O O . ALA A 1 579 ? 19.719 21.262 -24.671 1.00 93.88 579 ALA A O 1
ATOM 4116 N N . VAL A 1 580 ? 20.326 19.096 -24.536 1.00 93.69 580 VAL A N 1
ATOM 4117 C CA . VAL A 1 580 ? 19.384 18.540 -25.527 1.00 93.69 580 VAL A CA 1
ATOM 4118 C C . VAL A 1 580 ? 18.814 17.190 -25.057 1.00 93.69 580 VAL A C 1
ATOM 4120 O O . VAL A 1 580 ? 19.454 16.515 -24.250 1.00 93.69 580 VAL A O 1
ATOM 4123 N N . PRO A 1 581 ? 17.636 16.759 -25.548 1.00 95.56 581 PRO A N 1
ATOM 4124 C CA . PRO A 1 581 ? 17.083 15.442 -25.236 1.00 95.56 581 PRO A CA 1
ATOM 4125 C C . PRO A 1 581 ? 17.883 14.316 -25.908 1.00 95.56 581 PRO A C 1
ATOM 4127 O O . PRO A 1 581 ? 18.501 14.508 -26.960 1.00 95.56 581 PRO A O 1
ATOM 4130 N N . PHE A 1 582 ? 17.836 13.104 -25.346 1.00 97.25 582 PHE A N 1
ATOM 4131 C CA . PHE A 1 582 ? 18.543 11.953 -25.931 1.00 97.25 582 PHE A CA 1
ATOM 4132 C C . PHE A 1 582 ? 17.924 11.540 -27.278 1.00 97.25 582 PHE A C 1
ATOM 4134 O O . PHE A 1 582 ? 18.635 11.308 -28.256 1.00 97.25 582 PHE A O 1
ATOM 4141 N N . ILE A 1 583 ? 16.593 11.492 -27.342 1.00 98.06 583 ILE A N 1
ATOM 4142 C CA . ILE A 1 583 ? 15.801 11.180 -28.534 1.00 98.06 583 ILE A CA 1
ATOM 4143 C C . ILE A 1 583 ? 14.860 12.364 -28.799 1.00 98.06 583 ILE A C 1
ATOM 4145 O O . ILE A 1 583 ? 14.122 12.755 -27.902 1.00 98.06 583 ILE A O 1
ATOM 4149 N N . SER A 1 584 ? 14.847 12.911 -30.017 1.00 96.62 584 SER A N 1
ATOM 4150 C CA . SER A 1 584 ? 13.945 14.004 -30.416 1.00 96.62 584 SER A CA 1
ATOM 4151 C C . SER A 1 584 ? 13.183 13.654 -31.692 1.00 96.62 584 SER A C 1
ATOM 4153 O O . SER A 1 584 ? 13.774 13.211 -32.682 1.00 96.62 584 SER A O 1
ATOM 4155 N N . LEU A 1 585 ? 11.864 13.853 -31.669 1.00 97.25 585 LEU A N 1
ATOM 4156 C CA . LEU A 1 585 ? 10.975 13.709 -32.814 1.00 97.25 585 LEU A CA 1
ATOM 4157 C C . LEU A 1 585 ? 10.239 15.025 -33.064 1.00 97.25 585 LEU A C 1
ATOM 4159 O O . LEU A 1 585 ? 9.595 15.553 -32.159 1.00 97.25 585 LEU A O 1
ATOM 4163 N N . ARG A 1 586 ? 10.309 15.553 -34.290 1.00 94.81 586 ARG A N 1
ATOM 4164 C CA . ARG A 1 586 ? 9.758 16.878 -34.626 1.00 94.81 586 ARG A CA 1
ATOM 4165 C C . ARG A 1 586 ? 8.989 16.871 -35.945 1.00 94.81 586 ARG A C 1
ATOM 4167 O O . ARG A 1 586 ? 9.295 16.097 -36.848 1.00 94.81 586 ARG A O 1
ATOM 4174 N N . ASN A 1 587 ? 8.021 17.775 -36.095 1.00 94.75 587 ASN A N 1
ATOM 4175 C CA . ASN A 1 587 ? 7.314 18.033 -37.360 1.00 94.75 587 ASN A CA 1
ATOM 4176 C C . ASN A 1 587 ? 6.758 16.752 -38.027 1.00 94.75 587 ASN A C 1
ATOM 4178 O O . ASN A 1 587 ? 7.029 16.469 -39.201 1.00 94.75 587 ASN A O 1
ATOM 4182 N N . GLY A 1 588 ? 6.007 15.955 -37.263 1.00 94.56 588 GLY A N 1
ATOM 4183 C CA . GLY A 1 588 ? 5.432 14.688 -37.725 1.00 94.56 588 GLY A CA 1
ATOM 4184 C C . GLY A 1 588 ? 6.431 13.533 -37.853 1.00 94.56 588 GLY A C 1
ATOM 4185 O O . GLY A 1 588 ? 6.189 12.619 -38.639 1.00 94.56 588 GLY A O 1
ATOM 4186 N N . GLY A 1 589 ? 7.556 13.569 -37.132 1.00 97.12 589 GLY A N 1
ATOM 4187 C CA . GLY A 1 589 ? 8.516 12.463 -37.089 1.00 97.12 589 GLY A CA 1
ATOM 4188 C C . GLY A 1 589 ? 7.921 11.212 -36.430 1.00 97.12 589 GLY A C 1
ATOM 4189 O O . GLY A 1 589 ? 7.146 11.317 -35.477 1.00 97.12 589 GLY A O 1
ATOM 4190 N N . VAL A 1 590 ? 8.276 10.018 -36.924 1.00 98.19 590 VAL A N 1
ATOM 4191 C CA . VAL A 1 590 ? 7.712 8.743 -36.432 1.00 98.19 590 VAL A CA 1
ATOM 4192 C C . VAL A 1 590 ? 8.793 7.736 -36.038 1.00 98.19 590 VAL A C 1
ATOM 4194 O O . VAL A 1 590 ? 9.558 7.272 -36.883 1.00 98.19 590 VAL A O 1
ATOM 4197 N N . LEU A 1 591 ? 8.786 7.309 -34.774 1.00 98.44 591 LEU A N 1
ATOM 4198 C CA . LEU A 1 591 ? 9.554 6.168 -34.268 1.00 98.44 591 LEU A CA 1
ATOM 4199 C C . LEU A 1 591 ? 8.609 5.016 -33.911 1.00 98.44 591 LEU A C 1
ATOM 4201 O O . LEU A 1 591 ? 7.591 5.198 -33.246 1.00 98.44 591 LEU A O 1
ATOM 4205 N N . THR A 1 592 ? 8.940 3.799 -34.324 1.00 98.50 592 THR A N 1
ATOM 4206 C CA . THR A 1 592 ? 8.237 2.577 -33.905 1.00 98.50 592 THR A CA 1
ATOM 4207 C C . THR A 1 592 ? 9.257 1.501 -33.562 1.00 98.50 592 THR A C 1
ATOM 4209 O O . THR A 1 592 ? 10.174 1.274 -34.346 1.00 98.50 592 THR A O 1
ATOM 4212 N N . VAL A 1 593 ? 9.113 0.844 -32.410 1.00 98.31 593 VAL A N 1
ATOM 4213 C CA . VAL A 1 593 ? 10.052 -0.174 -31.907 1.00 98.31 593 VAL A CA 1
ATOM 4214 C C . VAL A 1 593 ? 9.339 -1.443 -31.430 1.00 98.31 593 VAL A C 1
ATOM 4216 O O . VAL A 1 593 ? 8.203 -1.397 -30.951 1.00 98.31 593 VAL A O 1
ATOM 4219 N N . GLY A 1 594 ? 10.012 -2.586 -31.559 1.00 97.44 594 GLY A N 1
ATOM 4220 C CA . GLY A 1 594 ? 9.564 -3.926 -31.147 1.00 97.44 594 GLY A CA 1
ATOM 4221 C C . GLY A 1 594 ? 10.215 -4.427 -29.855 1.00 97.44 594 GLY A C 1
ATOM 4222 O O . GLY A 1 594 ? 10.220 -5.627 -29.591 1.00 97.44 594 GLY A O 1
ATOM 4223 N N . GLY A 1 595 ? 10.813 -3.523 -29.082 1.00 96.00 595 GLY A N 1
ATOM 4224 C CA . GLY A 1 595 ? 11.514 -3.791 -27.830 1.00 96.00 595 GLY A CA 1
ATOM 4225 C C . GLY A 1 595 ? 11.917 -2.479 -27.144 1.00 96.00 595 GLY A C 1
ATOM 4226 O O . GLY A 1 595 ? 11.381 -1.426 -27.501 1.00 96.00 595 GLY A O 1
ATOM 4227 N N . PRO A 1 596 ? 12.883 -2.505 -26.207 1.00 98.00 596 PRO A N 1
ATOM 4228 C CA . PRO A 1 596 ? 13.287 -1.316 -25.462 1.00 98.00 596 PRO A CA 1
ATOM 4229 C C . PRO A 1 596 ? 13.780 -0.173 -26.355 1.00 98.00 596 PRO A C 1
ATOM 4231 O O . PRO A 1 596 ? 14.579 -0.379 -27.271 1.00 98.00 596 PRO A O 1
ATOM 4234 N N . LEU A 1 597 ? 13.369 1.053 -26.030 1.00 98.12 597 LEU A N 1
ATOM 4235 C CA . LEU A 1 597 ? 14.032 2.275 -26.486 1.00 98.12 597 LEU A CA 1
ATOM 4236 C C . LEU A 1 597 ? 15.442 2.364 -25.876 1.00 98.12 597 LEU A C 1
ATOM 4238 O O . LEU A 1 597 ? 16.391 2.749 -26.556 1.00 98.12 597 LEU A O 1
ATOM 4242 N N . LEU A 1 598 ? 15.566 1.957 -24.608 1.00 98.25 598 LEU A N 1
ATOM 4243 C CA . LEU A 1 598 ? 16.785 2.034 -23.808 1.00 98.25 598 LEU A CA 1
ATOM 4244 C C . LEU A 1 598 ? 16.978 0.750 -22.982 1.00 98.25 598 LEU A C 1
ATOM 4246 O O . LEU A 1 598 ? 16.136 0.419 -22.148 1.00 98.25 598 LEU A O 1
ATOM 4250 N N . ASP A 1 599 ? 18.092 0.047 -23.186 1.00 98.56 599 ASP A N 1
ATOM 4251 C CA . ASP A 1 599 ? 18.519 -1.117 -22.396 1.00 98.56 599 ASP A CA 1
ATOM 4252 C C . ASP A 1 599 ? 19.937 -0.882 -21.834 1.00 98.56 599 ASP A C 1
ATOM 4254 O O . ASP A 1 599 ? 20.920 -0.887 -22.578 1.00 98.56 599 ASP A O 1
ATOM 4258 N N . LEU A 1 600 ? 20.050 -0.642 -20.523 1.00 98.81 600 LEU A N 1
ATOM 4259 C CA . LEU A 1 600 ? 21.326 -0.389 -19.843 1.00 98.81 600 LEU A CA 1
ATOM 4260 C C . LEU A 1 600 ? 21.665 -1.511 -18.856 1.00 98.81 600 LEU A C 1
ATOM 4262 O O . LEU A 1 600 ? 20.858 -1.868 -17.993 1.00 98.81 600 LEU A O 1
ATOM 4266 N N . ILE A 1 601 ? 22.894 -2.029 -18.955 1.00 98.69 601 ILE A N 1
ATOM 4267 C CA . ILE A 1 601 ? 23.452 -3.032 -18.039 1.00 98.69 601 ILE A CA 1
ATOM 4268 C C . ILE A 1 601 ? 24.786 -2.524 -17.473 1.00 98.69 601 ILE A C 1
ATOM 4270 O O . ILE A 1 601 ? 25.770 -2.422 -18.203 1.00 98.69 601 ILE A O 1
ATOM 4274 N N . GLY A 1 602 ? 24.854 -2.236 -16.173 1.00 98.00 602 GLY A N 1
ATOM 4275 C CA . GLY A 1 602 ? 26.059 -1.706 -15.523 1.00 98.00 602 GLY A CA 1
ATOM 4276 C C . GLY A 1 602 ? 26.524 -0.337 -16.044 1.00 98.00 602 GLY A C 1
ATOM 4277 O O . GLY A 1 602 ? 27.726 -0.075 -16.037 1.00 98.00 602 GLY A O 1
ATOM 4278 N N . THR A 1 603 ? 25.605 0.504 -16.530 1.00 97.69 603 THR A N 1
ATOM 4279 C CA . THR A 1 603 ? 25.901 1.779 -17.211 1.00 97.69 603 THR A CA 1
ATOM 4280 C C . THR A 1 603 ? 25.065 2.923 -16.622 1.00 97.69 603 THR A C 1
ATOM 4282 O O . THR A 1 603 ? 23.938 2.714 -16.179 1.00 97.69 603 THR A O 1
ATOM 4285 N N . SER A 1 604 ? 25.606 4.144 -16.629 1.00 97.25 604 SER A N 1
ATOM 4286 C CA . SER A 1 604 ? 24.858 5.365 -16.298 1.00 97.25 604 SER A CA 1
ATOM 4287 C C . SER A 1 604 ? 24.502 6.138 -17.563 1.00 97.25 604 SER A C 1
ATOM 4289 O O . SER A 1 604 ? 25.357 6.287 -18.434 1.00 97.25 604 SER A O 1
ATOM 4291 N N . LEU A 1 605 ? 23.288 6.682 -17.622 1.00 98.31 605 LEU A N 1
ATOM 4292 C CA . LEU A 1 605 ? 22.888 7.740 -18.546 1.00 98.31 605 LEU A CA 1
ATOM 4293 C C . LEU A 1 605 ? 22.390 8.936 -17.725 1.00 98.31 605 LEU A C 1
ATOM 4295 O O . LEU A 1 605 ? 21.436 8.811 -16.962 1.00 98.31 605 LEU A O 1
ATOM 4299 N N . ASP A 1 606 ? 23.046 10.083 -17.864 1.00 97.38 606 ASP A N 1
ATOM 4300 C CA . ASP A 1 606 ? 22.653 11.336 -17.216 1.00 97.38 606 ASP A CA 1
ATOM 4301 C C . ASP A 1 606 ? 22.535 12.413 -18.293 1.00 97.38 606 ASP A C 1
ATOM 4303 O O . ASP A 1 606 ? 23.543 12.806 -18.874 1.00 97.38 606 ASP A O 1
ATOM 4307 N N . ILE A 1 607 ? 21.303 12.831 -18.590 1.00 94.44 607 ILE A N 1
ATOM 4308 C CA . ILE A 1 607 ? 20.996 13.912 -19.541 1.00 94.44 607 ILE A CA 1
ATOM 4309 C C . ILE A 1 607 ? 20.603 15.213 -18.820 1.00 94.44 607 ILE A C 1
ATOM 4311 O O . ILE A 1 607 ? 20.031 16.121 -19.418 1.00 94.44 607 ILE A O 1
ATOM 4315 N N . GLY A 1 608 ? 20.932 15.329 -17.530 1.00 92.56 608 GLY A N 1
ATOM 4316 C CA . GLY A 1 608 ? 20.601 16.481 -16.700 1.00 92.56 608 GLY A CA 1
ATOM 4317 C C . GLY A 1 608 ? 19.138 16.516 -16.249 1.00 92.56 608 GLY A C 1
ATOM 4318 O O . GLY A 1 608 ? 18.328 15.650 -16.562 1.00 92.56 608 GLY A O 1
ATOM 4319 N N . THR A 1 609 ? 18.786 17.544 -15.478 1.00 91.38 609 THR A N 1
ATOM 4320 C CA . THR A 1 609 ? 17.452 17.704 -14.865 1.00 91.38 609 THR A CA 1
ATOM 4321 C C . THR A 1 609 ? 16.591 18.745 -15.589 1.00 91.38 609 THR A C 1
ATOM 4323 O O . THR A 1 609 ? 15.776 19.408 -14.951 1.00 91.38 609 THR A O 1
ATOM 4326 N N . THR A 1 610 ? 16.850 18.966 -16.880 1.00 92.06 610 THR A N 1
ATOM 4327 C CA . THR A 1 610 ? 16.213 20.008 -17.716 1.00 92.06 610 THR A CA 1
ATOM 4328 C C . THR A 1 610 ? 15.928 19.532 -19.147 1.00 92.06 610 THR A C 1
ATOM 4330 O O . THR A 1 610 ? 15.817 20.352 -20.056 1.00 92.06 610 THR A O 1
ATOM 4333 N N . GLN A 1 611 ? 15.955 18.216 -19.381 1.00 94.06 611 GLN A N 1
ATOM 4334 C CA . GLN A 1 611 ? 15.792 17.580 -20.692 1.00 94.06 611 GLN A CA 1
ATOM 4335 C C . GLN A 1 611 ? 15.079 16.236 -20.544 1.00 94.06 611 GLN A C 1
ATOM 4337 O O . GLN A 1 611 ? 15.287 15.512 -19.566 1.00 94.06 611 GLN A O 1
ATOM 4342 N N . ALA A 1 612 ? 14.260 15.880 -21.529 1.00 94.50 612 ALA A N 1
ATOM 4343 C CA . ALA A 1 612 ? 13.584 14.590 -21.573 1.00 94.50 612 ALA A CA 1
ATOM 4344 C C . ALA A 1 612 ? 14.442 13.508 -22.246 1.00 94.50 612 ALA A C 1
ATOM 4346 O O . ALA A 1 612 ? 15.254 13.789 -23.130 1.00 94.50 612 ALA A O 1
ATOM 4347 N N . LEU A 1 613 ? 14.230 12.244 -21.873 1.00 97.06 613 LEU A N 1
ATOM 4348 C CA . LEU A 1 613 ? 14.825 11.115 -22.593 1.00 97.06 613 LEU A CA 1
ATOM 4349 C C . LEU A 1 613 ? 14.266 11.027 -24.021 1.00 97.06 613 LEU A C 1
ATOM 4351 O O . LEU A 1 613 ? 15.016 10.743 -24.955 1.00 97.06 613 LEU A O 1
ATOM 4355 N N . VAL A 1 614 ? 12.969 11.300 -24.177 1.00 96.81 614 VAL A N 1
ATOM 4356 C CA . VAL A 1 614 ? 12.261 11.380 -25.456 1.00 96.81 614 VAL A CA 1
ATOM 4357 C C . VAL A 1 614 ? 11.476 12.691 -25.518 1.00 96.81 614 VAL A C 1
ATOM 4359 O O . VAL A 1 614 ? 10.676 12.971 -24.633 1.00 96.81 614 VAL A O 1
ATOM 4362 N N . ASP A 1 615 ? 11.693 13.473 -26.566 1.00 95.06 615 ASP A N 1
ATOM 4363 C CA . ASP A 1 615 ? 11.054 14.765 -26.849 1.00 95.06 615 ASP A CA 1
ATOM 4364 C C . ASP A 1 615 ? 10.184 14.637 -28.110 1.00 95.06 615 ASP A C 1
ATOM 4366 O O . ASP A 1 615 ? 10.665 14.156 -29.140 1.00 95.06 615 ASP A O 1
ATOM 4370 N N . LEU A 1 616 ? 8.901 15.011 -28.027 1.00 93.94 616 LEU A N 1
ATOM 4371 C CA . LEU A 1 616 ? 7.945 14.970 -29.138 1.00 93.94 616 LEU A CA 1
ATOM 4372 C C . LEU A 1 616 ? 7.359 16.363 -29.403 1.00 93.94 616 LEU A C 1
ATOM 4374 O O . LEU A 1 616 ? 6.616 16.902 -28.588 1.00 93.94 616 LEU A O 1
ATOM 4378 N N . ASP A 1 617 ? 7.605 16.902 -30.594 1.00 91.31 617 ASP A N 1
ATOM 4379 C CA . ASP A 1 617 ? 7.124 18.219 -31.021 1.00 91.31 617 ASP A CA 1
ATOM 4380 C C . ASP A 1 617 ? 6.366 18.158 -32.362 1.00 91.31 617 ASP A C 1
ATOM 4382 O O . ASP A 1 617 ? 6.664 17.345 -33.245 1.00 91.31 617 ASP A O 1
ATOM 4386 N N . ASN A 1 618 ? 5.407 19.072 -32.537 1.00 90.12 618 ASN A N 1
ATOM 4387 C CA . ASN A 1 618 ? 4.654 19.315 -33.771 1.00 90.12 618 ASN A CA 1
ATOM 4388 C C . ASN A 1 618 ? 4.079 18.040 -34.438 1.00 90.12 618 ASN A C 1
ATOM 4390 O O . ASN A 1 618 ? 4.305 17.784 -35.625 1.00 90.12 618 ASN A O 1
ATOM 4394 N N . GLY A 1 619 ? 3.301 17.255 -33.684 1.00 91.12 619 GLY A N 1
ATOM 4395 C CA . GLY A 1 619 ? 2.502 16.137 -34.205 1.00 91.12 619 GLY A CA 1
ATOM 4396 C C . GLY A 1 619 ? 3.271 14.827 -34.392 1.00 91.12 619 GLY A C 1
ATOM 4397 O O . GLY A 1 619 ? 2.944 14.041 -35.282 1.00 91.12 619 GLY A O 1
ATOM 4398 N N . SER A 1 620 ? 4.327 14.616 -33.608 1.00 95.88 620 SER A N 1
ATOM 4399 C CA . SER A 1 620 ? 5.232 13.468 -33.731 1.00 95.88 620 SER A CA 1
ATOM 4400 C C . SER A 1 620 ? 4.717 12.220 -32.999 1.00 95.88 620 SER A C 1
ATOM 4402 O O . SER A 1 620 ? 3.842 12.302 -32.141 1.00 95.88 620 SER A O 1
ATOM 4404 N N . THR A 1 621 ? 5.216 11.030 -33.349 1.00 96.19 621 THR A N 1
ATOM 4405 C CA . THR A 1 621 ? 4.686 9.747 -32.840 1.00 96.19 621 THR A CA 1
ATOM 4406 C C . THR A 1 621 ? 5.779 8.772 -32.401 1.00 96.19 621 THR A C 1
ATOM 4408 O O . THR A 1 621 ? 6.674 8.451 -33.181 1.00 96.19 621 THR A O 1
ATOM 4411 N N . VAL A 1 622 ? 5.645 8.209 -31.195 1.00 97.12 622 VAL A N 1
ATOM 4412 C CA . VAL A 1 622 ? 6.457 7.089 -30.689 1.00 97.12 622 VAL A CA 1
ATOM 4413 C C . VAL A 1 622 ? 5.563 5.889 -30.369 1.00 97.12 622 VAL A C 1
ATOM 4415 O O . VAL A 1 622 ? 4.646 5.987 -29.557 1.00 97.12 622 VAL A O 1
ATOM 4418 N N . ASN A 1 623 ? 5.857 4.731 -30.964 1.00 97.75 623 ASN A N 1
ATOM 4419 C CA . ASN A 1 623 ? 5.152 3.474 -30.695 1.00 97.75 623 ASN A CA 1
ATOM 4420 C C . ASN A 1 623 ? 6.111 2.404 -30.150 1.00 97.75 623 ASN A C 1
ATOM 4422 O O . ASN A 1 623 ? 6.934 1.873 -30.897 1.00 97.75 623 ASN A O 1
ATOM 4426 N N . VAL A 1 624 ? 5.968 2.021 -28.881 1.00 97.88 624 VAL A N 1
ATOM 4427 C CA . VAL A 1 624 ? 6.616 0.832 -28.305 1.00 97.88 624 VAL A CA 1
ATOM 4428 C C . VAL A 1 624 ? 5.636 -0.333 -28.389 1.00 97.88 624 VAL A C 1
ATOM 4430 O O . VAL A 1 624 ? 4.647 -0.384 -27.661 1.00 97.88 624 VAL A O 1
ATOM 4433 N N . THR A 1 625 ? 5.893 -1.268 -29.302 1.00 97.06 625 THR A N 1
ATOM 4434 C CA . THR A 1 625 ? 4.970 -2.377 -29.617 1.00 97.06 625 THR A CA 1
ATOM 4435 C C . THR A 1 625 ? 5.202 -3.645 -28.786 1.00 97.06 625 THR A C 1
ATOM 4437 O O . THR A 1 625 ? 4.366 -4.548 -28.820 1.00 97.06 625 THR A O 1
ATOM 4440 N N . ALA A 1 626 ? 6.289 -3.696 -28.007 1.00 95.56 626 ALA A N 1
ATOM 4441 C CA . ALA A 1 626 ? 6.505 -4.663 -26.933 1.00 95.56 626 ALA A CA 1
ATOM 4442 C C . ALA A 1 626 ? 7.481 -4.103 -25.879 1.00 95.56 626 ALA A C 1
ATOM 4444 O O . ALA A 1 626 ? 8.569 -3.642 -26.225 1.00 95.56 626 ALA A O 1
ATOM 4445 N N . GLY A 1 627 ? 7.093 -4.154 -24.604 1.00 90.50 627 GLY A N 1
ATOM 4446 C CA . GLY A 1 627 ? 7.902 -3.706 -23.470 1.00 90.50 627 GLY A CA 1
ATOM 4447 C C . GLY A 1 627 ? 8.928 -4.740 -22.961 1.00 90.50 627 GLY A C 1
ATOM 4448 O O . GLY A 1 627 ? 8.933 -5.892 -23.405 1.00 90.50 627 GLY A O 1
ATOM 4449 N N . PRO A 1 628 ? 9.786 -4.361 -21.992 1.00 97.69 628 PRO A N 1
ATOM 4450 C CA . PRO A 1 628 ? 9.817 -3.054 -21.336 1.00 97.69 628 PRO A CA 1
ATOM 4451 C C . PRO A 1 628 ? 10.334 -1.942 -22.260 1.00 97.69 628 PRO A C 1
ATOM 4453 O O . PRO A 1 628 ? 11.296 -2.159 -22.991 1.00 97.69 628 PRO A O 1
ATOM 4456 N N . ALA A 1 629 ? 9.727 -0.751 -22.227 1.00 97.75 629 ALA A N 1
ATOM 4457 C CA . ALA A 1 629 ? 10.193 0.387 -23.031 1.00 97.75 629 ALA A CA 1
ATOM 4458 C C . ALA A 1 629 ? 11.579 0.888 -22.579 1.00 97.75 629 ALA A C 1
ATOM 4460 O O . ALA A 1 629 ? 12.406 1.263 -23.411 1.00 97.75 629 ALA A O 1
ATOM 4461 N N . ILE A 1 630 ? 11.849 0.843 -21.272 1.00 98.62 630 ILE A N 1
ATOM 4462 C CA . ILE A 1 630 ? 13.147 1.122 -20.654 1.00 98.62 630 ILE A CA 1
ATOM 4463 C C . ILE A 1 630 ? 13.506 -0.036 -19.722 1.00 98.62 630 ILE A C 1
ATOM 4465 O O . ILE A 1 630 ? 12.729 -0.387 -18.829 1.00 98.62 630 ILE A O 1
ATOM 4469 N N . ARG A 1 631 ? 14.701 -0.606 -19.902 1.00 98.62 631 ARG A N 1
ATOM 4470 C CA . ARG A 1 631 ? 15.247 -1.678 -19.063 1.00 98.62 631 ARG A CA 1
ATOM 4471 C C . ARG A 1 631 ? 16.562 -1.241 -18.426 1.00 98.62 631 ARG A C 1
ATOM 4473 O O . ARG A 1 631 ? 17.487 -0.850 -19.133 1.00 98.62 631 ARG A O 1
ATOM 4480 N N . LEU A 1 632 ? 16.657 -1.344 -17.102 1.00 98.88 632 LEU A N 1
ATOM 4481 C CA . LEU A 1 632 ? 17.850 -0.988 -16.329 1.00 98.88 632 LEU A CA 1
ATOM 4482 C C . LEU A 1 632 ? 18.261 -2.164 -15.435 1.00 98.88 632 LEU A C 1
ATOM 4484 O O . LEU A 1 632 ? 17.458 -2.652 -14.640 1.00 98.88 632 LEU A O 1
ATOM 4488 N N . ASP A 1 633 ? 19.510 -2.614 -15.542 1.00 98.62 633 ASP A N 1
ATOM 4489 C CA . ASP A 1 633 ? 20.090 -3.654 -14.683 1.00 98.62 633 ASP A CA 1
ATOM 4490 C C . ASP A 1 633 ? 21.437 -3.171 -14.124 1.00 98.62 633 ASP A C 1
ATOM 4492 O O . ASP A 1 633 ? 22.363 -2.879 -14.884 1.00 98.62 633 ASP A O 1
ATOM 4496 N N . GLY A 1 634 ? 21.538 -2.994 -12.804 1.00 98.50 634 GLY A N 1
ATOM 4497 C CA . GLY A 1 634 ? 22.722 -2.420 -12.146 1.00 98.50 634 GLY A CA 1
ATOM 4498 C C . GLY A 1 634 ? 23.122 -1.029 -12.665 1.00 98.50 634 GLY A C 1
ATOM 4499 O O . GLY A 1 634 ? 24.314 -0.734 -12.731 1.00 98.50 634 GLY A O 1
ATOM 4500 N N . SER A 1 635 ? 22.152 -0.229 -13.114 1.00 98.69 635 SER A N 1
ATOM 4501 C CA . SER A 1 635 ? 22.348 0.962 -13.953 1.00 98.69 635 SER A CA 1
ATOM 4502 C C . SER A 1 635 ? 21.713 2.219 -13.349 1.00 98.69 635 SER A C 1
ATOM 4504 O O . SER A 1 635 ? 20.941 2.145 -12.390 1.00 98.69 635 SER A O 1
ATOM 4506 N N . SER A 1 636 ? 22.014 3.389 -13.911 1.00 98.31 636 SER A N 1
ATOM 4507 C CA . SER A 1 636 ? 21.459 4.669 -13.455 1.00 98.31 636 SER A CA 1
ATOM 4508 C C . SER A 1 636 ? 20.914 5.521 -14.599 1.00 98.31 636 SER A C 1
ATOM 4510 O O . SER A 1 636 ? 21.493 5.549 -15.684 1.00 98.31 636 SER A O 1
ATOM 4512 N N . LEU A 1 637 ? 19.797 6.208 -14.343 1.00 98.50 637 LEU A N 1
ATOM 4513 C CA . LEU A 1 637 ? 19.145 7.132 -15.271 1.00 98.50 637 LEU A CA 1
ATOM 4514 C C . LEU A 1 637 ? 18.787 8.442 -14.554 1.00 98.50 637 LEU A C 1
ATOM 4516 O O . LEU A 1 637 ? 18.035 8.420 -13.576 1.00 98.50 637 LEU A O 1
ATOM 4520 N N . THR A 1 638 ? 19.282 9.563 -15.075 1.00 98.25 638 THR A N 1
ATOM 4521 C CA . THR A 1 638 ? 18.883 10.923 -14.680 1.00 98.25 638 THR A CA 1
ATOM 4522 C C . THR A 1 638 ? 18.347 11.659 -15.905 1.00 98.25 638 THR A C 1
ATOM 4524 O O . THR A 1 638 ? 19.029 11.713 -16.929 1.00 98.25 638 THR A O 1
ATOM 4527 N N . ALA A 1 639 ? 17.139 12.211 -15.795 1.00 96.88 639 ALA A N 1
ATOM 4528 C CA . ALA A 1 639 ? 16.510 13.086 -16.787 1.00 96.88 639 ALA A CA 1
ATOM 4529 C C . ALA A 1 639 ? 15.572 14.087 -16.080 1.00 96.88 639 ALA A C 1
ATOM 4531 O O . ALA A 1 639 ? 15.346 13.980 -14.872 1.00 96.88 639 ALA A O 1
ATOM 4532 N N . GLU A 1 640 ? 14.959 15.020 -16.812 1.00 94.62 640 GLU A N 1
ATOM 4533 C CA . GLU A 1 640 ? 13.739 15.680 -16.329 1.00 94.62 640 GLU A CA 1
ATOM 4534 C C . GLU A 1 640 ? 12.536 14.729 -16.441 1.00 94.62 640 GLU A C 1
ATOM 4536 O O . GLU A 1 640 ? 11.829 14.501 -15.464 1.00 94.62 640 GLU A O 1
ATOM 4541 N N . GLN A 1 641 ? 12.336 14.094 -17.594 1.00 93.69 641 GLN A N 1
ATOM 4542 C CA . GLN A 1 641 ? 11.209 13.183 -17.822 1.00 93.69 641 GLN A CA 1
ATOM 4543 C C . GLN A 1 641 ? 11.553 12.073 -18.814 1.00 93.69 641 GLN A C 1
ATOM 4545 O O . GLN A 1 641 ? 12.523 12.178 -19.567 1.00 93.69 641 GLN A O 1
ATOM 4550 N N . LEU A 1 642 ? 10.780 10.982 -18.810 1.00 95.00 642 LEU A N 1
ATOM 4551 C CA . LEU A 1 642 ? 10.967 9.909 -19.793 1.00 95.00 642 LEU A CA 1
ATOM 4552 C C . LEU A 1 642 ? 10.423 10.326 -21.162 1.00 95.00 642 LEU A C 1
ATOM 4554 O O . LEU A 1 642 ? 11.046 10.028 -22.178 1.00 95.00 642 LEU A O 1
ATOM 4558 N N . PHE A 1 643 ? 9.297 11.042 -21.171 1.00 92.81 643 PHE A N 1
ATOM 4559 C CA . PHE A 1 643 ? 8.657 11.568 -22.372 1.00 92.81 643 PHE A CA 1
ATOM 4560 C C . PHE A 1 643 ? 8.159 12.997 -22.133 1.00 92.81 643 PHE A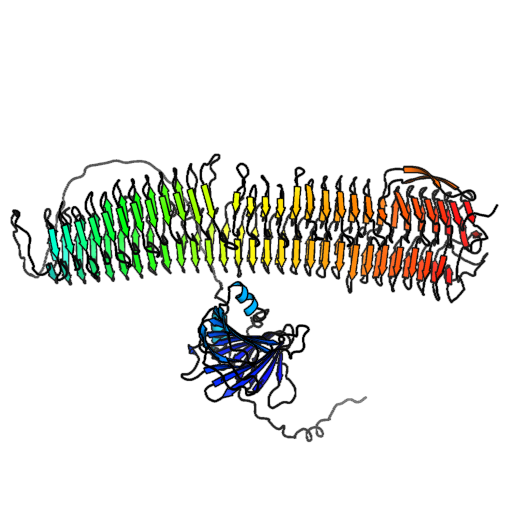 C 1
ATOM 4562 O O . PHE A 1 643 ? 7.343 13.229 -21.241 1.00 92.81 643 PHE A O 1
ATOM 4569 N N . ASP A 1 644 ? 8.613 13.931 -22.960 1.00 90.19 644 ASP A N 1
ATOM 4570 C CA . ASP A 1 644 ? 7.980 15.232 -23.153 1.00 90.19 644 ASP A CA 1
ATOM 4571 C C . ASP A 1 644 ? 7.029 15.132 -24.348 1.00 90.19 644 ASP A C 1
ATOM 4573 O O . ASP A 1 644 ? 7.448 14.801 -25.460 1.00 90.19 644 ASP A O 1
ATOM 4577 N N . GLY A 1 645 ? 5.739 15.353 -24.104 1.00 77.38 645 GLY A N 1
ATOM 4578 C CA . GLY A 1 645 ? 4.712 15.397 -25.140 1.00 77.38 645 GLY A CA 1
ATOM 4579 C C . GLY A 1 645 ? 4.268 16.813 -25.499 1.00 77.38 645 GLY A C 1
ATOM 4580 O O . GLY A 1 645 ? 3.305 16.942 -26.256 1.00 77.38 645 GLY A O 1
ATOM 4581 N N . SER A 1 646 ? 4.890 17.859 -24.940 1.00 69.56 646 SER A N 1
ATOM 4582 C CA . SER A 1 646 ? 4.344 19.218 -24.931 1.00 69.56 646 SER A CA 1
ATOM 4583 C C . SER A 1 646 ? 4.224 19.828 -26.333 1.00 69.56 646 SER A C 1
ATOM 4585 O O . SER A 1 646 ? 5.181 20.259 -26.971 1.00 69.56 646 SER A O 1
ATOM 4587 N N . GLY A 1 647 ? 2.989 19.897 -26.831 1.00 72.56 647 GLY A N 1
ATOM 4588 C CA . GLY A 1 647 ? 2.729 20.430 -28.160 1.00 72.56 647 GLY A CA 1
ATOM 4589 C C . GLY A 1 647 ? 1.253 20.394 -28.527 1.00 72.56 647 GLY A C 1
ATOM 4590 O O . GLY A 1 647 ? 0.398 20.859 -27.768 1.00 72.56 647 GLY A O 1
ATOM 4591 N N . GLN A 1 648 ? 0.983 19.907 -29.739 1.00 80.81 648 GLN A N 1
ATOM 4592 C CA . GLN A 1 648 ? -0.347 19.559 -30.234 1.00 80.81 648 GLN A CA 1
ATOM 4593 C C . GLN A 1 648 ? -0.245 18.371 -31.202 1.00 80.81 648 GLN A C 1
ATOM 4595 O O . GLN A 1 648 ? 0.436 18.455 -32.227 1.00 80.81 648 GLN A O 1
ATOM 4600 N N . GLY A 1 649 ? -1.000 17.310 -30.920 1.00 85.56 649 GLY A N 1
ATOM 4601 C CA . GLY A 1 649 ? -1.156 16.134 -31.773 1.00 85.56 649 GLY A CA 1
ATOM 4602 C C . GLY A 1 649 ? -0.040 15.096 -31.650 1.00 85.56 649 GLY A C 1
ATOM 4603 O O . GLY A 1 649 ? 0.048 14.222 -32.512 1.00 85.56 649 GLY A O 1
ATOM 4604 N N . ASN A 1 650 ? 0.813 15.187 -30.629 1.00 90.75 650 ASN A N 1
ATOM 4605 C CA . ASN A 1 650 ? 1.846 14.194 -30.348 1.00 90.75 650 ASN A CA 1
ATOM 4606 C C . ASN A 1 650 ? 1.219 12.878 -29.844 1.00 90.75 650 ASN A C 1
ATOM 4608 O O . ASN A 1 650 ? 0.199 12.893 -29.156 1.00 90.75 650 ASN A O 1
ATOM 4612 N N . VAL A 1 651 ? 1.812 11.725 -30.164 1.00 91.75 651 VAL A N 1
ATOM 4613 C CA . VAL A 1 651 ? 1.260 10.405 -29.799 1.00 91.75 651 VAL A CA 1
ATOM 4614 C C . VAL A 1 651 ? 2.336 9.494 -29.213 1.00 91.75 651 VAL A C 1
ATOM 4616 O O . VAL A 1 651 ? 3.354 9.234 -29.851 1.00 91.75 651 VAL A O 1
ATOM 4619 N N . VAL A 1 652 ? 2.080 8.944 -28.026 1.00 92.25 652 VAL A N 1
ATOM 4620 C CA . VAL A 1 652 ? 2.908 7.922 -27.375 1.00 92.25 652 VAL A CA 1
ATOM 4621 C C . VAL A 1 652 ? 2.060 6.673 -27.132 1.00 92.25 652 VAL A C 1
ATOM 4623 O O . VAL A 1 652 ? 1.165 6.668 -26.287 1.00 92.25 652 VAL A O 1
ATOM 4626 N N . THR A 1 653 ? 2.348 5.593 -27.860 1.00 94.19 653 THR A N 1
ATOM 4627 C CA . THR A 1 653 ? 1.696 4.285 -27.676 1.00 94.19 653 THR A CA 1
ATOM 4628 C C . THR A 1 653 ? 2.657 3.310 -27.003 1.00 94.19 653 THR A C 1
ATOM 4630 O O . THR A 1 653 ? 3.759 3.091 -27.506 1.00 94.19 653 THR A O 1
ATOM 4633 N N . LEU A 1 654 ? 2.234 2.682 -25.905 1.00 95.00 654 LEU A N 1
ATOM 4634 C CA . LEU A 1 654 ? 3.020 1.724 -25.124 1.00 95.00 654 LEU A CA 1
ATOM 4635 C C . LEU A 1 654 ? 2.268 0.397 -24.968 1.00 95.00 654 LEU A C 1
ATOM 4637 O O . LEU A 1 654 ? 1.156 0.356 -24.438 1.00 95.00 654 LEU A O 1
ATOM 4641 N N . VAL A 1 655 ? 2.892 -0.699 -25.399 1.00 96.94 655 VAL A N 1
ATOM 4642 C CA . VAL A 1 655 ? 2.403 -2.070 -25.206 1.00 96.94 655 VAL A CA 1
ATOM 4643 C C . VAL A 1 655 ? 3.348 -2.812 -24.261 1.00 96.94 655 VAL A C 1
ATOM 4645 O O . VAL A 1 655 ? 4.479 -3.127 -24.625 1.00 96.94 655 VAL A O 1
ATOM 4648 N N . GLY A 1 656 ? 2.864 -3.120 -23.062 1.00 96.56 656 GLY A N 1
ATOM 4649 C CA . GLY A 1 656 ? 3.626 -3.712 -21.964 1.00 96.56 656 GLY A CA 1
ATOM 4650 C C . GLY A 1 656 ? 4.306 -2.684 -21.050 1.00 96.56 656 GLY A C 1
ATOM 4651 O O . GLY A 1 656 ? 4.093 -1.479 -21.178 1.00 96.56 656 GLY A O 1
ATOM 4652 N N . THR A 1 657 ? 5.106 -3.172 -20.095 1.00 97.69 657 THR A N 1
ATOM 4653 C CA . THR A 1 657 ? 5.800 -2.349 -19.079 1.00 97.69 657 THR A CA 1
ATOM 4654 C C . THR A 1 657 ? 6.544 -1.133 -19.671 1.00 97.69 657 THR A C 1
ATOM 4656 O O . THR A 1 657 ? 7.250 -1.241 -20.673 1.00 97.69 657 THR A O 1
ATOM 4659 N N . LEU A 1 658 ? 6.451 0.028 -19.015 1.00 97.56 658 LEU A N 1
ATOM 4660 C CA . LEU A 1 658 ? 7.215 1.236 -19.357 1.00 97.56 658 LEU A CA 1
ATOM 4661 C C . LEU A 1 658 ? 8.647 1.148 -18.816 1.00 97.56 658 LEU A C 1
ATOM 4663 O O . LEU A 1 658 ? 9.600 1.238 -19.584 1.00 97.56 658 LEU A O 1
ATOM 4667 N N . LEU A 1 659 ? 8.797 0.936 -17.507 1.00 98.44 659 LEU A N 1
ATOM 4668 C CA . LEU A 1 659 ? 10.092 0.919 -16.822 1.00 98.44 659 LEU A CA 1
ATOM 4669 C C . LEU A 1 659 ? 10.273 -0.393 -16.055 1.00 98.44 659 LEU A C 1
ATOM 4671 O O . LEU A 1 659 ? 9.492 -0.685 -15.152 1.00 98.44 659 LEU A O 1
ATOM 4675 N N . ASP A 1 660 ? 11.316 -1.157 -16.381 1.00 98.75 660 ASP A N 1
ATOM 4676 C CA . ASP A 1 660 ? 11.757 -2.322 -15.606 1.00 98.75 660 ASP A CA 1
ATOM 4677 C C . ASP A 1 660 ? 13.183 -2.097 -15.088 1.00 98.75 660 ASP A C 1
ATOM 4679 O O . ASP A 1 660 ? 14.153 -2.125 -15.853 1.00 98.75 660 ASP A O 1
ATOM 4683 N N . ALA A 1 661 ? 13.300 -1.823 -13.787 1.00 98.75 661 ALA A N 1
ATOM 4684 C CA . ALA A 1 661 ? 14.549 -1.464 -13.129 1.00 98.75 661 ALA A CA 1
ATOM 4685 C C . ALA A 1 661 ? 14.929 -2.489 -12.050 1.00 98.75 661 ALA A C 1
ATOM 4687 O O . ALA A 1 661 ? 14.193 -2.725 -11.087 1.00 98.75 661 ALA A O 1
ATOM 4688 N N . THR A 1 662 ? 16.113 -3.083 -12.202 1.00 98.81 662 THR A N 1
ATOM 4689 C CA . THR A 1 662 ? 16.701 -4.070 -11.290 1.00 98.81 662 THR A CA 1
ATOM 4690 C C . THR A 1 662 ? 18.057 -3.577 -10.776 1.00 98.81 662 THR A C 1
ATOM 4692 O O . THR A 1 662 ? 18.914 -3.189 -11.565 1.00 98.81 662 THR A O 1
ATOM 4695 N N . ASN A 1 663 ? 18.267 -3.565 -9.453 1.00 98.44 663 ASN A N 1
ATOM 4696 C CA . ASN A 1 663 ? 19.464 -3.018 -8.783 1.00 98.44 663 ASN A CA 1
ATOM 4697 C C . ASN A 1 663 ? 19.887 -1.607 -9.268 1.00 98.44 663 ASN A C 1
ATOM 4699 O O . ASN A 1 663 ? 21.079 -1.311 -9.330 1.00 98.44 663 ASN A O 1
ATOM 4703 N N . SER A 1 664 ? 18.929 -0.771 -9.678 1.00 98.81 664 SER A N 1
ATOM 4704 C CA . SER A 1 664 ? 19.166 0.448 -10.465 1.00 98.81 664 SER A CA 1
ATOM 4705 C C . SER A 1 664 ? 18.623 1.711 -9.785 1.00 98.81 664 SER A C 1
ATOM 4707 O O . SER A 1 664 ? 17.768 1.630 -8.899 1.00 98.81 664 SER A O 1
ATOM 4709 N N . THR A 1 665 ? 19.098 2.889 -10.200 1.00 98.62 665 THR A N 1
ATOM 4710 C CA . THR A 1 665 ? 18.682 4.185 -9.629 1.00 98.62 665 THR A CA 1
ATOM 4711 C C . THR A 1 665 ? 18.140 5.132 -10.699 1.00 98.62 665 THR A C 1
ATOM 4713 O O . THR A 1 665 ? 18.864 5.491 -11.627 1.00 98.62 665 THR A O 1
ATOM 4716 N N . VAL A 1 666 ? 16.892 5.575 -10.554 1.00 98.69 666 VAL A N 1
ATOM 4717 C CA . VAL A 1 666 ? 16.206 6.477 -11.491 1.00 98.69 666 VAL A CA 1
ATOM 4718 C C . VAL A 1 666 ? 15.832 7.778 -10.782 1.00 98.69 666 VAL A C 1
ATOM 4720 O O . VAL A 1 666 ? 15.181 7.747 -9.734 1.00 98.69 666 VAL A O 1
ATOM 4723 N N . THR A 1 667 ? 16.232 8.912 -11.356 1.00 98.00 667 THR A N 1
ATOM 4724 C CA . THR A 1 667 ? 15.918 10.261 -10.858 1.00 98.00 667 THR A CA 1
ATOM 4725 C C . THR A 1 667 ? 15.278 11.076 -11.972 1.00 98.00 667 THR A C 1
ATOM 4727 O O . THR A 1 667 ? 15.868 11.222 -13.040 1.00 98.00 667 THR A O 1
ATOM 4730 N N . LEU A 1 668 ? 14.075 11.587 -11.716 1.00 96.94 668 LEU A N 1
ATOM 4731 C CA . LEU A 1 668 ? 13.265 12.345 -12.668 1.00 96.94 668 LEU A CA 1
ATOM 4732 C C . LEU A 1 668 ? 12.608 13.548 -11.974 1.00 96.94 668 LEU A C 1
ATOM 4734 O O . LEU A 1 668 ? 12.529 13.613 -10.744 1.00 96.94 668 LEU A O 1
ATOM 4738 N N . ALA A 1 669 ? 12.102 14.498 -12.750 1.00 92.75 669 ALA A N 1
ATOM 4739 C CA . ALA A 1 669 ? 11.082 15.452 -12.326 1.00 92.75 669 ALA A CA 1
ATOM 4740 C C . ALA A 1 669 ? 9.694 14.794 -12.387 1.00 92.75 669 ALA A C 1
ATOM 4742 O O . ALA A 1 669 ? 9.034 14.708 -11.352 1.00 92.75 669 ALA A O 1
ATOM 4743 N N . ALA A 1 670 ? 9.327 14.264 -13.560 1.00 91.00 670 ALA A N 1
ATOM 4744 C CA . ALA A 1 670 ? 8.059 13.591 -13.861 1.00 91.00 670 ALA A CA 1
ATOM 4745 C C . ALA A 1 670 ? 8.285 12.319 -14.713 1.00 91.00 670 ALA A C 1
ATOM 4747 O O . ALA A 1 670 ? 9.396 12.058 -15.177 1.00 91.00 670 ALA A O 1
ATOM 4748 N N . ILE A 1 671 ? 7.247 11.505 -14.935 1.00 91.06 671 ILE A N 1
ATOM 4749 C CA . ILE A 1 671 ? 7.323 10.361 -15.870 1.00 91.06 671 ILE A CA 1
ATOM 4750 C C . ILE A 1 671 ? 6.996 10.814 -17.302 1.00 91.06 671 ILE A C 1
ATOM 4752 O O . ILE A 1 671 ? 7.795 10.596 -18.216 1.00 91.06 671 ILE A O 1
ATOM 4756 N N . PHE A 1 672 ? 5.849 11.475 -17.463 1.00 85.81 672 PHE A N 1
ATOM 4757 C CA . PHE A 1 672 ? 5.366 12.113 -18.688 1.00 85.81 672 PHE A CA 1
ATOM 4758 C C . PHE A 1 672 ? 5.050 13.579 -18.386 1.00 85.81 672 PHE A C 1
ATOM 4760 O O . PHE A 1 672 ? 4.633 13.881 -17.269 1.00 85.81 672 PHE A O 1
ATOM 4767 N N . ASP A 1 673 ? 5.174 14.459 -19.378 1.00 82.06 673 ASP A N 1
ATOM 4768 C CA . ASP A 1 673 ? 4.655 15.828 -19.307 1.00 82.06 673 ASP A CA 1
ATOM 4769 C C . ASP A 1 673 ? 3.807 16.139 -20.549 1.00 82.06 673 ASP A C 1
ATOM 4771 O O . ASP A 1 673 ? 4.238 15.947 -21.688 1.00 82.06 673 ASP A O 1
ATOM 4775 N N . THR A 1 674 ? 2.574 16.592 -20.317 1.00 65.50 674 THR A N 1
ATOM 4776 C CA . THR A 1 674 ? 1.607 17.018 -21.343 1.00 65.50 674 THR A CA 1
ATOM 4777 C C . THR A 1 674 ? 0.971 18.366 -20.973 1.00 65.50 674 THR A C 1
ATOM 4779 O O . THR A 1 674 ? -0.178 18.637 -21.323 1.00 65.50 674 THR A O 1
ATOM 4782 N N . SER A 1 675 ? 1.677 19.207 -20.208 1.00 55.62 675 SER A N 1
ATOM 4783 C CA . SER A 1 675 ? 1.125 20.341 -19.439 1.00 55.62 675 SER A CA 1
ATOM 4784 C C . SER A 1 675 ? 0.606 21.552 -20.245 1.00 55.62 675 SER A C 1
ATOM 4786 O O . SER A 1 675 ? 0.356 22.625 -19.683 1.00 55.62 675 SER A O 1
ATOM 4788 N N . THR A 1 676 ? 0.363 21.417 -21.555 1.00 54.97 676 THR A N 1
ATOM 4789 C CA . THR A 1 676 ? -0.278 22.471 -22.356 1.00 54.97 676 THR A CA 1
ATOM 4790 C C . THR A 1 676 ? -1.801 22.455 -22.152 1.00 54.97 676 THR A C 1
ATOM 4792 O O . THR A 1 676 ? -2.502 21.475 -22.408 1.00 54.97 676 THR A O 1
ATOM 4795 N N . THR A 1 677 ? -2.366 23.568 -21.673 1.00 50.88 677 THR A N 1
ATOM 4796 C CA . THR A 1 677 ? -3.816 23.666 -21.426 1.00 50.88 677 THR A CA 1
ATOM 4797 C C . THR A 1 677 ? -4.590 23.682 -22.745 1.00 50.88 677 THR A C 1
ATOM 4799 O O . THR A 1 677 ? -4.566 24.663 -23.487 1.00 50.88 677 THR A O 1
ATOM 4802 N N . GLY A 1 678 ? -5.296 22.584 -23.030 1.00 57.25 678 GLY A N 1
ATOM 4803 C CA . GLY A 1 678 ? -5.912 22.339 -24.338 1.00 57.25 678 GLY A CA 1
ATOM 4804 C C . GLY A 1 678 ? -5.039 21.529 -25.305 1.00 57.25 678 GLY A C 1
ATOM 4805 O O . GLY A 1 678 ? -5.286 21.586 -26.510 1.00 57.25 678 GLY A O 1
ATOM 4806 N N . SER A 1 679 ? -4.048 20.791 -24.787 1.00 67.56 679 SER A N 1
ATOM 4807 C CA . SER A 1 679 ? -3.333 19.721 -25.492 1.00 67.56 679 SER A CA 1
ATOM 4808 C C . SER A 1 679 ? -4.277 18.830 -26.317 1.00 67.56 679 SER A C 1
ATOM 4810 O O . SER A 1 679 ? -5.439 18.602 -25.970 1.00 67.56 679 SER A O 1
ATOM 4812 N N . THR A 1 680 ? -3.751 18.313 -27.428 1.00 76.44 680 THR A N 1
ATOM 4813 C CA . THR A 1 680 ? -4.387 17.260 -28.246 1.00 76.44 680 THR A CA 1
ATOM 4814 C C . THR A 1 680 ? -3.521 16.000 -28.324 1.00 76.44 680 THR A C 1
ATOM 4816 O O . THR A 1 680 ? -3.732 15.146 -29.188 1.00 76.44 680 THR A O 1
ATOM 4819 N N . ASP A 1 681 ? -2.542 15.908 -27.425 1.00 80.25 681 ASP A N 1
ATOM 4820 C CA . ASP A 1 681 ? -1.542 14.853 -27.360 1.00 80.25 681 ASP A CA 1
ATOM 4821 C C . ASP A 1 681 ? -2.145 13.592 -26.708 1.00 80.25 681 ASP A C 1
ATOM 4823 O O . ASP A 1 681 ? -3.118 13.670 -25.952 1.00 80.25 681 ASP A O 1
ATOM 4827 N N . GLN A 1 682 ? -1.636 12.406 -27.050 1.00 82.62 682 GLN A N 1
ATOM 4828 C CA . GLN A 1 682 ? -2.263 11.127 -26.693 1.00 82.62 682 GLN A CA 1
ATOM 4829 C C . GLN A 1 682 ? -1.255 10.145 -26.101 1.00 82.62 682 GLN A C 1
ATOM 4831 O O . GLN A 1 682 ? -0.359 9.677 -26.802 1.00 82.62 682 GLN A O 1
ATOM 4836 N N . LEU A 1 683 ? -1.460 9.766 -24.838 1.00 85.88 683 LEU A N 1
ATOM 4837 C CA . LEU A 1 683 ? -0.801 8.623 -24.208 1.00 85.88 683 LEU A CA 1
ATOM 4838 C C . LEU A 1 683 ? -1.746 7.412 -24.236 1.00 85.88 683 LEU A C 1
ATOM 4840 O O . LEU A 1 683 ? -2.838 7.450 -23.671 1.00 85.88 683 LEU A O 1
ATOM 4844 N N . ALA A 1 684 ? -1.331 6.330 -24.895 1.00 88.56 684 ALA A N 1
ATOM 4845 C CA . ALA A 1 684 ? -2.106 5.098 -25.027 1.00 88.56 684 ALA A CA 1
ATOM 4846 C C . ALA A 1 684 ? -1.321 3.904 -24.466 1.00 88.56 684 ALA A C 1
ATOM 4848 O O . ALA A 1 684 ? -0.361 3.439 -25.077 1.00 88.56 684 ALA A O 1
ATOM 4849 N N . VAL A 1 685 ? -1.745 3.387 -23.311 1.00 91.75 685 VAL A N 1
ATOM 4850 C CA . VAL A 1 685 ? -1.078 2.283 -22.601 1.00 91.75 685 VAL A CA 1
ATOM 4851 C C . VAL A 1 685 ? -1.910 1.001 -22.693 1.00 91.75 685 VAL A C 1
ATOM 4853 O O . VAL A 1 685 ? -3.111 1.008 -22.435 1.00 91.75 685 VAL A O 1
ATOM 4856 N N . THR A 1 686 ? -1.275 -0.120 -23.043 1.00 95.25 686 THR A N 1
ATOM 4857 C CA . THR A 1 686 ? -1.882 -1.462 -23.061 1.00 95.25 686 THR A CA 1
ATOM 4858 C C . THR A 1 686 ? -1.016 -2.438 -22.268 1.00 95.25 686 THR A C 1
ATOM 4860 O O . THR A 1 686 ? 0.090 -2.755 -22.694 1.00 95.25 686 THR A O 1
ATOM 4863 N N . LEU A 1 687 ? -1.526 -2.949 -21.145 1.00 96.25 687 LEU A N 1
ATOM 4864 C CA . LEU A 1 687 ? -0.837 -3.906 -20.266 1.00 96.25 687 LEU A CA 1
ATOM 4865 C C . LEU A 1 687 ? -1.588 -5.244 -20.206 1.00 96.25 687 LEU A C 1
ATOM 4867 O O . LEU A 1 687 ? -2.822 -5.285 -20.263 1.00 96.25 687 LEU A O 1
ATOM 4871 N N . GLY A 1 688 ? -0.847 -6.345 -20.070 1.00 96.06 688 GLY A N 1
ATOM 4872 C CA . GLY A 1 688 ? -1.396 -7.661 -19.745 1.00 96.06 688 GLY A CA 1
ATOM 4873 C C . GLY A 1 688 ? -1.856 -7.787 -18.285 1.00 96.06 688 GLY A C 1
ATOM 4874 O O . GLY A 1 688 ? -1.589 -6.932 -17.446 1.00 96.06 688 GLY A O 1
ATOM 4875 N N . VAL A 1 689 ? -2.536 -8.892 -17.955 1.00 96.88 689 VAL A N 1
ATOM 4876 C CA . VAL A 1 689 ? -3.010 -9.137 -16.578 1.00 96.88 689 VAL A CA 1
ATOM 4877 C C . VAL A 1 689 ? -1.831 -9.307 -15.614 1.00 96.88 689 VAL A C 1
ATOM 4879 O O . VAL A 1 689 ? -0.960 -10.149 -15.841 1.00 96.88 689 VAL A O 1
ATOM 4882 N N . ASN A 1 690 ? -1.837 -8.530 -14.529 1.00 97.62 690 ASN A N 1
ATOM 4883 C CA . ASN A 1 690 ? -0.737 -8.331 -13.580 1.00 97.62 690 ASN A CA 1
ATOM 4884 C C . ASN A 1 690 ? 0.594 -7.879 -14.218 1.00 97.62 690 ASN A C 1
ATOM 4886 O O . ASN A 1 690 ? 1.668 -8.081 -13.642 1.00 97.62 690 ASN A O 1
ATOM 4890 N N . GLU A 1 691 ? 0.553 -7.287 -15.413 1.00 98.31 691 GLU A N 1
ATOM 4891 C CA . GLU A 1 691 ? 1.703 -6.594 -15.981 1.00 98.31 691 GLU A CA 1
ATOM 4892 C C . GLU A 1 691 ? 1.743 -5.159 -15.433 1.00 98.31 691 GLU A C 1
ATOM 4894 O O . GLU A 1 691 ? 0.739 -4.449 -15.523 1.00 98.31 691 GLU A O 1
ATOM 4899 N N . PRO A 1 692 ? 2.863 -4.721 -14.836 1.00 98.19 692 PRO A N 1
ATOM 4900 C CA . PRO A 1 692 ? 2.982 -3.385 -14.290 1.00 98.19 692 PRO A CA 1
ATOM 4901 C C . PRO A 1 692 ? 3.376 -2.368 -15.362 1.00 98.19 692 PRO A C 1
ATOM 4903 O O . PRO A 1 692 ? 4.194 -2.681 -16.234 1.00 98.19 692 PRO A O 1
ATOM 4906 N N . LEU A 1 693 ? 2.914 -1.124 -15.223 1.00 97.75 693 LEU A N 1
ATOM 4907 C CA . LEU A 1 693 ? 3.522 0.012 -15.917 1.00 97.75 693 LEU A CA 1
ATOM 4908 C C . LEU A 1 693 ? 4.966 0.221 -15.431 1.00 97.75 693 LEU A C 1
ATOM 4910 O O . LEU A 1 693 ? 5.871 0.376 -16.249 1.00 97.75 693 LEU A O 1
ATOM 4914 N N . ILE A 1 694 ? 5.198 0.155 -14.114 1.00 98.62 694 ILE A N 1
ATOM 4915 C CA . ILE A 1 694 ? 6.525 0.310 -13.497 1.00 98.62 694 ILE A CA 1
ATOM 4916 C C . ILE A 1 694 ? 6.874 -0.917 -12.640 1.00 98.62 694 ILE A C 1
ATOM 4918 O O . ILE A 1 694 ? 6.155 -1.269 -11.701 1.00 98.62 694 ILE A O 1
ATOM 4922 N N . ARG A 1 695 ? 8.012 -1.558 -12.930 1.00 98.75 695 ARG A N 1
ATOM 4923 C CA . ARG A 1 695 ? 8.598 -2.651 -12.140 1.00 98.75 695 ARG A CA 1
ATOM 4924 C C . ARG A 1 695 ? 9.908 -2.198 -11.494 1.00 98.75 695 ARG A C 1
ATOM 4926 O O . ARG A 1 695 ? 10.846 -1.825 -12.192 1.00 98.75 695 ARG A O 1
ATOM 4933 N N . LEU A 1 696 ? 9.988 -2.293 -10.167 1.00 98.88 696 LEU A N 1
ATOM 4934 C CA . LEU A 1 696 ? 11.203 -2.037 -9.388 1.00 98.88 696 LEU A CA 1
ATOM 4935 C C . LEU A 1 696 ? 11.619 -3.299 -8.617 1.00 98.88 696 LEU A C 1
ATOM 4937 O O . LEU A 1 696 ? 10.834 -3.872 -7.856 1.00 98.88 696 LEU A O 1
ATOM 4941 N N . THR A 1 697 ? 12.871 -3.721 -8.776 1.00 98.75 697 THR A N 1
ATOM 4942 C CA . THR A 1 697 ? 13.476 -4.833 -8.026 1.00 98.75 697 THR A CA 1
ATOM 4943 C C . THR A 1 697 ? 14.783 -4.361 -7.405 1.00 98.75 697 THR A C 1
ATOM 4945 O O . THR A 1 697 ? 15.732 -4.051 -8.125 1.00 98.75 697 THR A O 1
ATOM 4948 N N . SER A 1 698 ? 14.839 -4.262 -6.075 1.00 98.56 698 SER A N 1
ATOM 4949 C CA . SER A 1 698 ? 15.998 -3.727 -5.336 1.00 98.56 698 SER A CA 1
ATOM 4950 C C . SER A 1 698 ? 16.502 -2.371 -5.876 1.00 98.56 698 SER A C 1
ATOM 4952 O O . SER A 1 698 ? 17.706 -2.133 -5.925 1.00 98.56 698 SER A O 1
ATOM 4954 N N . SER A 1 699 ? 15.587 -1.510 -6.340 1.00 98.88 699 SER A N 1
ATOM 4955 C CA . SER A 1 699 ? 15.888 -0.288 -7.109 1.00 98.88 699 SER A CA 1
ATOM 4956 C C . SER A 1 699 ? 15.284 0.964 -6.473 1.00 98.88 699 SER A C 1
ATOM 4958 O O . SER A 1 699 ? 14.283 0.873 -5.763 1.00 98.88 699 SER A O 1
ATOM 4960 N N . SER A 1 700 ? 15.864 2.135 -6.743 1.00 98.56 700 SER A N 1
ATOM 4961 C CA . SER A 1 700 ? 15.357 3.421 -6.250 1.00 98.56 700 SER A CA 1
ATOM 4962 C C . SER A 1 700 ? 14.756 4.267 -7.371 1.00 98.56 700 SER A C 1
ATOM 4964 O O . SER A 1 700 ? 15.436 4.508 -8.368 1.00 98.56 700 SER A O 1
ATOM 4966 N N . LEU A 1 701 ? 13.549 4.793 -7.174 1.00 98.56 701 LEU A N 1
ATOM 4967 C CA . LEU A 1 701 ? 12.913 5.781 -8.049 1.00 98.56 701 LEU A CA 1
ATOM 4968 C C . LEU A 1 701 ? 12.623 7.067 -7.265 1.00 98.56 701 LEU A C 1
ATOM 4970 O O . LEU A 1 701 ? 12.026 7.020 -6.188 1.00 98.56 701 LEU A O 1
ATOM 4974 N N . THR A 1 702 ? 13.046 8.209 -7.803 1.00 97.69 702 THR A N 1
ATOM 4975 C CA . THR A 1 702 ? 12.825 9.536 -7.210 1.00 97.69 702 THR A CA 1
ATOM 4976 C C . THR A 1 702 ? 12.141 10.456 -8.214 1.00 97.69 702 THR A C 1
ATOM 4978 O O . THR A 1 702 ? 12.703 10.698 -9.281 1.00 97.69 702 THR A O 1
ATOM 4981 N N . LEU A 1 703 ? 10.977 10.999 -7.846 1.00 95.44 703 LEU A N 1
ATOM 4982 C CA . LEU A 1 703 ? 10.370 12.157 -8.506 1.00 95.44 703 LEU A CA 1
ATOM 4983 C C . LEU A 1 703 ? 10.679 13.419 -7.696 1.00 95.44 703 LEU A C 1
ATOM 4985 O O . LEU A 1 703 ? 10.460 13.460 -6.485 1.00 95.44 703 LEU A O 1
ATOM 4989 N N . THR A 1 704 ? 11.231 14.430 -8.363 1.00 91.75 704 THR A N 1
ATOM 4990 C CA . THR A 1 704 ? 11.813 15.625 -7.725 1.00 91.75 704 THR A CA 1
ATOM 4991 C C . THR A 1 704 ? 10.957 16.885 -7.853 1.00 91.75 704 THR A C 1
ATOM 4993 O O . THR A 1 704 ? 11.145 17.824 -7.076 1.00 91.75 704 THR A O 1
ATOM 4996 N N . ARG A 1 705 ? 10.011 16.924 -8.799 1.00 91.25 705 ARG A N 1
ATOM 4997 C CA . ARG A 1 705 ? 9.132 18.075 -9.040 1.00 91.25 705 ARG A CA 1
ATOM 4998 C C . ARG A 1 705 ? 7.903 17.968 -8.127 1.00 91.25 705 ARG A C 1
ATOM 5000 O O . ARG A 1 705 ? 7.284 16.915 -8.004 1.00 91.25 705 ARG A O 1
ATOM 5007 N N . ALA A 1 706 ? 7.606 19.044 -7.399 1.00 89.62 706 ALA A N 1
ATOM 5008 C CA . ALA A 1 706 ? 6.600 19.026 -6.338 1.00 89.62 706 ALA A CA 1
ATOM 5009 C C . ALA A 1 706 ? 5.174 18.953 -6.898 1.00 89.62 706 ALA A C 1
ATOM 5011 O O . ALA A 1 706 ? 4.826 19.718 -7.793 1.00 89.62 706 ALA A O 1
ATOM 5012 N N . GLY A 1 707 ? 4.352 18.072 -6.326 1.00 86.88 707 GLY A N 1
ATOM 5013 C CA . GLY A 1 707 ? 2.984 17.810 -6.769 1.00 86.88 707 GLY A CA 1
ATOM 5014 C C . GLY A 1 707 ? 2.847 16.743 -7.859 1.00 86.88 707 GLY A C 1
ATOM 5015 O O . GLY A 1 707 ? 1.738 16.260 -8.031 1.00 86.88 707 GLY A O 1
ATOM 5016 N N . GLU A 1 708 ? 3.927 16.327 -8.531 1.00 89.62 708 GLU A N 1
ATOM 5017 C CA . GLU A 1 708 ? 3.834 15.352 -9.629 1.00 89.62 708 GLU A CA 1
ATOM 5018 C C . GLU A 1 708 ? 3.406 13.955 -9.169 1.00 89.62 708 GLU A C 1
ATOM 5020 O O . GLU A 1 708 ? 3.957 13.390 -8.214 1.00 89.62 708 GLU A O 1
ATOM 5025 N N . THR A 1 709 ? 2.463 13.385 -9.914 1.00 91.31 709 THR A N 1
ATOM 5026 C CA . THR A 1 709 ? 1.937 12.037 -9.713 1.00 91.31 709 THR A CA 1
ATOM 5027 C C . THR A 1 709 ? 2.769 11.008 -10.485 1.00 91.31 709 THR A C 1
ATOM 5029 O O . THR A 1 709 ? 3.132 11.214 -11.642 1.00 91.31 709 THR A O 1
ATOM 5032 N N . LEU A 1 710 ? 3.075 9.863 -9.860 1.00 93.62 710 LEU A N 1
ATOM 5033 C CA . LEU A 1 710 ? 3.870 8.801 -10.497 1.00 93.62 710 LEU A CA 1
ATOM 5034 C C . LEU A 1 710 ? 3.115 8.051 -11.607 1.00 93.62 710 LEU A C 1
ATOM 5036 O O . LEU A 1 710 ? 3.709 7.730 -12.637 1.00 93.62 710 LEU A O 1
ATOM 5040 N N . VAL A 1 711 ? 1.835 7.742 -11.393 1.00 93.19 711 VAL A N 1
ATOM 5041 C CA . VAL A 1 711 ? 0.936 7.173 -12.405 1.00 93.19 711 VAL A CA 1
ATOM 5042 C C . VAL A 1 711 ? -0.388 7.928 -12.362 1.00 93.19 711 VAL A C 1
ATOM 5044 O O . VAL A 1 711 ? -1.221 7.684 -11.490 1.00 93.19 711 VAL A O 1
ATOM 5047 N N . ASP A 1 712 ? -0.561 8.851 -13.302 1.00 90.00 712 ASP A N 1
ATOM 5048 C CA . ASP A 1 712 ? -1.829 9.535 -13.535 1.00 90.00 712 ASP A CA 1
ATOM 5049 C C . ASP A 1 712 ? -2.721 8.692 -14.465 1.00 90.00 712 ASP A C 1
ATOM 5051 O O . ASP A 1 712 ? -2.294 8.227 -15.528 1.00 90.00 712 ASP A O 1
ATOM 5055 N N . ALA A 1 713 ? -3.956 8.460 -14.028 1.00 87.12 713 ALA A N 1
ATOM 5056 C CA . ALA A 1 713 ? -5.045 7.875 -14.799 1.00 87.12 713 ALA A CA 1
ATOM 5057 C C . ALA A 1 713 ? -6.375 8.614 -14.527 1.00 87.12 713 ALA A C 1
ATOM 5059 O O . ALA A 1 713 ? -7.451 8.002 -14.528 1.00 87.12 713 ALA A O 1
ATOM 5060 N N . ASN A 1 714 ? -6.301 9.923 -14.270 1.00 83.81 714 ASN A N 1
ATOM 5061 C CA . ASN A 1 714 ? -7.438 10.821 -14.143 1.00 83.81 714 ASN A CA 1
ATOM 5062 C C . ASN A 1 714 ? -7.964 11.290 -15.516 1.00 83.81 714 ASN A C 1
ATOM 5064 O O . ASN A 1 714 ? -7.244 11.427 -16.503 1.00 83.81 714 ASN A O 1
ATOM 5068 N N . VAL A 1 715 ? -9.273 11.532 -15.576 1.00 80.69 715 VAL A N 1
ATOM 5069 C CA . VAL A 1 715 ? -10.020 12.013 -16.740 1.00 80.69 715 VAL A CA 1
ATOM 5070 C C . VAL A 1 715 ? -11.063 13.027 -16.257 1.00 80.69 715 VAL A C 1
ATOM 5072 O O . VAL A 1 715 ? -12.271 12.769 -16.286 1.00 80.69 715 VAL A O 1
ATOM 5075 N N . ASP A 1 716 ? -10.597 14.205 -15.830 1.00 72.56 716 ASP A N 1
ATOM 5076 C CA . ASP A 1 716 ? -11.431 15.339 -15.386 1.00 72.56 716 ASP A CA 1
ATOM 5077 C C . ASP A 1 716 ? -12.562 15.673 -16.371 1.00 72.56 716 ASP A C 1
ATOM 5079 O O . ASP A 1 716 ? -13.694 15.973 -15.983 1.00 72.56 716 ASP A O 1
ATOM 5083 N N . SER A 1 717 ? -12.267 15.616 -17.673 1.00 70.88 717 SER A N 1
ATOM 5084 C CA . SER A 1 717 ? -13.260 15.812 -18.726 1.00 70.88 717 SER A CA 1
ATOM 5085 C C . SER A 1 717 ? -12.954 14.945 -19.943 1.00 70.88 717 SER A C 1
ATOM 5087 O O . SER A 1 717 ? -11.854 14.971 -20.486 1.00 70.88 717 SER A O 1
ATOM 5089 N N . GLY A 1 718 ? -13.937 14.158 -20.378 1.00 77.81 718 GLY A N 1
ATOM 5090 C CA . GLY A 1 718 ? -13.766 13.200 -21.467 1.00 77.81 718 GLY A CA 1
ATOM 5091 C C . GLY A 1 718 ? -14.692 11.997 -21.324 1.00 77.81 718 GLY A C 1
ATOM 5092 O O . GLY A 1 718 ? -15.538 11.951 -20.431 1.00 77.81 718 GLY A O 1
ATOM 5093 N N . SER A 1 719 ? -14.534 11.017 -22.214 1.00 83.75 719 SER A N 1
ATOM 5094 C CA . SER A 1 719 ? -15.166 9.703 -22.039 1.00 83.75 719 SER A CA 1
ATOM 5095 C C . SER A 1 719 ? -14.312 8.848 -21.098 1.00 83.75 719 SER A C 1
ATOM 5097 O O . SER A 1 719 ? -13.098 8.834 -21.295 1.00 83.75 719 SER A O 1
ATOM 5099 N N . PRO A 1 720 ? -14.902 8.121 -20.131 1.00 86.50 720 PRO A N 1
ATOM 5100 C CA . PRO A 1 720 ? -14.141 7.264 -19.232 1.00 86.50 720 PRO A CA 1
ATOM 5101 C C . PRO A 1 720 ? -13.256 6.240 -19.952 1.00 86.50 720 PRO A C 1
ATOM 5103 O O . PRO A 1 720 ? -13.685 5.611 -20.925 1.00 86.50 720 PRO A O 1
ATOM 5106 N N . VAL A 1 721 ? -12.034 6.058 -19.453 1.00 89.31 721 VAL A N 1
ATOM 5107 C CA . VAL A 1 721 ? -11.033 5.139 -20.015 1.00 89.31 721 VAL A CA 1
ATOM 5108 C C . VAL A 1 721 ? -11.094 3.760 -19.353 1.00 89.31 721 VAL A C 1
ATOM 5110 O O . VAL A 1 721 ? -11.737 3.552 -18.323 1.00 89.31 721 VAL A O 1
ATOM 5113 N N . THR A 1 722 ? -10.447 2.772 -19.967 1.00 92.44 722 THR A N 1
ATOM 5114 C CA . THR A 1 722 ? -10.353 1.402 -19.446 1.00 92.44 722 THR A CA 1
ATOM 5115 C C . THR A 1 722 ? -8.892 0.986 -19.422 1.00 92.44 722 THR A C 1
ATOM 5117 O O . THR A 1 722 ? -8.250 0.990 -20.469 1.00 92.44 722 THR A O 1
ATOM 5120 N N . LEU A 1 723 ? -8.385 0.609 -18.248 1.00 92.69 723 LEU A N 1
ATOM 5121 C CA . LEU A 1 723 ? -7.015 0.133 -18.068 1.00 92.69 723 LEU A CA 1
ATOM 5122 C C . LEU A 1 723 ? -7.011 -1.344 -17.661 1.00 92.69 723 LEU A C 1
ATOM 5124 O O . LEU A 1 723 ? -7.857 -1.800 -16.885 1.00 92.69 723 LEU A O 1
ATOM 5128 N N . GLY A 1 724 ? -6.057 -2.092 -18.209 1.00 92.69 724 GLY A N 1
ATOM 5129 C CA . GLY A 1 724 ? -5.656 -3.419 -17.739 1.00 92.69 724 GLY A CA 1
ATOM 5130 C C . GLY A 1 724 ? -4.280 -3.347 -17.077 1.00 92.69 724 GLY A C 1
ATOM 5131 O O . GLY A 1 724 ? -3.625 -2.307 -17.144 1.00 92.69 724 GLY A O 1
ATOM 5132 N N . GLY A 1 725 ? -3.839 -4.441 -16.457 1.00 97.12 725 GLY A N 1
ATOM 5133 C CA . GLY A 1 725 ? -2.587 -4.467 -15.706 1.00 97.12 725 GLY A CA 1
ATOM 5134 C C . GLY A 1 725 ? -2.643 -3.645 -14.419 1.00 97.12 725 GLY A C 1
ATOM 5135 O O . GLY A 1 725 ? -3.715 -3.369 -13.871 1.00 97.12 725 GLY A O 1
ATOM 5136 N N . VAL A 1 726 ? -1.466 -3.292 -13.907 1.00 98.12 726 VAL A N 1
ATOM 5137 C CA . VAL A 1 726 ? -1.302 -2.608 -12.616 1.00 98.12 726 VAL A CA 1
ATOM 5138 C C . VAL A 1 726 ? -0.346 -1.419 -12.734 1.00 98.12 726 VAL A C 1
ATOM 5140 O O . VAL A 1 726 ? 0.538 -1.403 -13.589 1.00 98.12 726 VAL A O 1
ATOM 5143 N N . ALA A 1 727 ? -0.491 -0.411 -11.878 1.00 97.69 727 ALA A N 1
ATOM 5144 C CA . ALA A 1 727 ? 0.373 0.769 -11.894 1.00 97.69 727 ALA A CA 1
ATOM 5145 C C . ALA A 1 727 ? 1.830 0.435 -11.508 1.00 97.69 727 ALA A C 1
ATOM 5147 O O . ALA A 1 727 ? 2.766 0.753 -12.246 1.00 97.69 727 ALA A O 1
ATOM 5148 N N . LEU A 1 728 ? 2.034 -0.245 -10.372 1.00 98.62 728 LEU A N 1
ATOM 5149 C CA . LEU A 1 728 ? 3.360 -0.445 -9.778 1.00 98.62 728 LEU A CA 1
ATOM 5150 C C . LEU A 1 728 ? 3.524 -1.833 -9.145 1.00 98.62 728 LEU A C 1
ATOM 5152 O O . LEU A 1 728 ? 2.729 -2.237 -8.298 1.00 98.62 728 LEU A O 1
ATOM 5156 N N . ILE A 1 729 ? 4.639 -2.501 -9.458 1.00 98.81 729 ILE A N 1
ATOM 5157 C CA . ILE A 1 729 ? 5.167 -3.635 -8.682 1.00 98.81 729 ILE A CA 1
ATOM 5158 C C . ILE A 1 729 ? 6.579 -3.281 -8.198 1.00 98.81 729 ILE A C 1
ATOM 5160 O O . ILE A 1 729 ? 7.518 -3.230 -8.993 1.00 98.81 729 ILE A O 1
ATOM 5164 N N . ALA A 1 730 ? 6.743 -3.066 -6.891 1.00 98.81 730 ALA A N 1
ATOM 5165 C CA . ALA A 1 730 ? 8.020 -2.742 -6.256 1.00 98.81 730 ALA A CA 1
ATOM 5166 C C . ALA A 1 730 ? 8.421 -3.815 -5.230 1.00 98.81 730 ALA A C 1
ATOM 5168 O O . ALA A 1 730 ? 7.634 -4.202 -4.361 1.00 98.81 730 ALA A O 1
ATOM 5169 N N . THR A 1 731 ? 9.649 -4.329 -5.341 1.00 98.62 731 THR A N 1
ATOM 5170 C CA . THR A 1 731 ? 10.101 -5.502 -4.576 1.00 98.62 731 THR A CA 1
ATOM 5171 C C . THR A 1 731 ? 11.536 -5.397 -4.049 1.00 98.62 731 THR A C 1
ATOM 5173 O O . THR A 1 731 ? 12.370 -4.667 -4.589 1.00 98.62 731 THR A O 1
ATOM 5176 N N . GLY A 1 732 ? 11.857 -6.181 -3.015 1.00 95.94 732 GLY A N 1
ATOM 5177 C CA . GLY A 1 732 ? 13.232 -6.604 -2.711 1.00 95.94 732 GLY A CA 1
ATOM 5178 C C . GLY A 1 732 ? 14.162 -5.528 -2.143 1.00 95.94 732 GLY A C 1
ATOM 5179 O O . GLY A 1 732 ? 15.350 -5.534 -2.456 1.00 95.94 732 GLY A O 1
ATOM 5180 N N . GLY A 1 733 ? 13.648 -4.606 -1.331 1.00 95.94 733 GLY A N 1
ATOM 5181 C CA . GLY A 1 733 ? 14.409 -3.477 -0.786 1.00 95.94 733 GLY A CA 1
ATOM 5182 C C . GLY A 1 733 ? 14.361 -2.220 -1.658 1.00 95.94 733 GLY A C 1
ATOM 5183 O O . GLY A 1 733 ? 15.234 -1.369 -1.522 1.00 95.94 733 GLY A O 1
ATOM 5184 N N . SER A 1 734 ? 13.385 -2.116 -2.567 1.00 98.75 734 SER A N 1
ATOM 5185 C CA . SER A 1 734 ? 13.213 -0.932 -3.420 1.00 98.75 734 SER A CA 1
ATOM 5186 C C . SER A 1 734 ? 12.812 0.310 -2.614 1.00 98.75 734 SER A C 1
ATOM 5188 O O . SER A 1 734 ? 12.206 0.208 -1.543 1.00 98.75 734 SER A O 1
ATOM 5190 N N . THR A 1 735 ? 13.116 1.489 -3.150 1.00 98.62 735 THR A N 1
ATOM 5191 C CA . THR A 1 735 ? 12.763 2.793 -2.572 1.00 98.62 735 THR A CA 1
ATOM 5192 C C . THR A 1 735 ? 12.013 3.657 -3.580 1.00 98.62 735 THR A C 1
ATOM 5194 O O . THR A 1 735 ? 12.438 3.799 -4.723 1.00 98.62 735 THR A O 1
ATOM 5197 N N . LEU A 1 736 ? 10.915 4.273 -3.147 1.00 98.38 736 LEU A N 1
ATOM 5198 C CA . LEU A 1 736 ? 10.235 5.339 -3.876 1.00 98.38 736 LEU A CA 1
ATOM 5199 C C . LEU A 1 736 ? 10.310 6.625 -3.056 1.00 98.38 736 LEU A C 1
ATOM 5201 O O . LEU A 1 736 ? 10.002 6.614 -1.864 1.00 98.38 736 LEU A O 1
ATOM 5205 N N . THR A 1 737 ? 10.692 7.725 -3.698 1.00 97.62 737 THR A N 1
ATOM 5206 C CA . THR A 1 737 ? 10.635 9.075 -3.123 1.00 97.62 737 THR A CA 1
ATOM 5207 C C . THR A 1 737 ? 9.781 9.948 -4.035 1.00 97.62 737 THR A C 1
ATOM 5209 O O . THR A 1 737 ? 10.104 10.088 -5.213 1.00 97.62 737 THR A O 1
ATOM 5212 N N . LEU A 1 738 ? 8.676 10.479 -3.509 1.00 95.81 738 LEU A N 1
ATOM 5213 C CA . LEU A 1 738 ? 7.624 11.151 -4.279 1.00 95.81 738 LEU A CA 1
ATOM 5214 C C . LEU A 1 738 ? 7.262 12.498 -3.647 1.00 95.81 738 LEU A C 1
ATOM 5216 O O . LEU A 1 738 ? 7.081 12.587 -2.432 1.00 95.81 738 LEU A O 1
ATOM 5220 N N . ALA A 1 739 ? 7.103 13.532 -4.472 1.00 90.06 739 ALA A N 1
ATOM 5221 C CA . ALA A 1 739 ? 6.680 14.864 -4.032 1.00 90.06 739 ALA A CA 1
ATOM 5222 C C . ALA A 1 739 ? 5.216 15.206 -4.397 1.00 90.06 739 ALA A C 1
ATOM 5224 O O . ALA A 1 739 ? 4.750 16.297 -4.065 1.00 90.06 739 ALA A O 1
ATOM 5225 N N . GLY A 1 740 ? 4.496 14.281 -5.040 1.00 92.25 740 GLY A N 1
ATOM 5226 C CA . GLY A 1 740 ? 3.045 14.286 -5.269 1.00 92.25 740 GLY A CA 1
ATOM 5227 C C . GLY A 1 740 ? 2.431 12.926 -4.913 1.00 92.25 740 GLY A C 1
ATOM 5228 O O . GLY A 1 740 ? 2.834 12.321 -3.913 1.00 92.25 740 GLY A O 1
ATOM 5229 N N . SER A 1 741 ? 1.469 12.445 -5.699 1.00 94.56 741 SER A N 1
ATOM 5230 C CA . SER A 1 741 ? 0.795 11.153 -5.476 1.00 94.56 741 SER A CA 1
ATOM 5231 C C . SER A 1 741 ? 1.559 9.977 -6.110 1.00 94.56 741 SER A C 1
ATOM 5233 O O . SER A 1 741 ? 2.422 10.148 -6.974 1.00 94.56 741 SER A O 1
ATOM 5235 N N . LEU A 1 742 ? 1.262 8.742 -5.696 1.00 96.44 742 LEU A N 1
ATOM 5236 C CA . LEU A 1 742 ? 1.753 7.528 -6.368 1.00 96.44 742 LEU A CA 1
ATOM 5237 C C . LEU A 1 742 ? 0.793 7.108 -7.489 1.00 96.44 742 LEU A C 1
ATOM 5239 O O . LEU A 1 742 ? 1.240 6.756 -8.579 1.00 96.44 742 LEU A O 1
ATOM 5243 N N . LEU A 1 743 ? -0.511 7.163 -7.226 1.00 96.31 743 LEU A N 1
ATOM 5244 C CA . LEU A 1 743 ? -1.562 6.805 -8.175 1.00 96.31 743 LEU A CA 1
ATOM 5245 C C . LEU A 1 743 ? -2.725 7.793 -8.057 1.00 96.31 743 LEU A C 1
ATOM 5247 O O . LEU A 1 743 ? -3.194 8.052 -6.951 1.00 96.31 743 LEU A O 1
ATOM 5251 N N . GLU A 1 744 ? -3.198 8.303 -9.188 1.00 94.50 744 GLU A N 1
ATOM 5252 C CA . GLU A 1 744 ? -4.304 9.261 -9.274 1.00 94.50 744 GLU A CA 1
ATOM 5253 C C . GLU A 1 744 ? -5.367 8.724 -10.237 1.00 94.50 744 GLU A C 1
ATOM 5255 O O . GLU A 1 744 ? -5.041 8.229 -11.318 1.00 94.50 744 GLU A O 1
ATOM 5260 N N . LEU A 1 745 ? -6.635 8.732 -9.816 1.00 94.81 745 LEU A N 1
ATOM 5261 C CA . LEU A 1 745 ? -7.722 8.044 -10.513 1.00 94.81 745 LEU A CA 1
ATOM 5262 C C . LEU A 1 745 ? -8.951 8.942 -10.676 1.00 94.81 745 LEU A C 1
ATOM 5264 O O . LEU A 1 745 ? -9.495 9.461 -9.705 1.00 94.81 745 LEU A O 1
ATOM 5268 N N . GLY A 1 746 ? -9.478 9.001 -11.894 1.00 93.56 746 GLY A N 1
ATOM 5269 C CA . GLY A 1 746 ? -10.747 9.659 -12.193 1.00 93.56 746 GLY A CA 1
ATOM 5270 C C . GLY A 1 746 ? -11.257 9.223 -13.558 1.00 93.56 746 GLY A C 1
ATOM 5271 O O . GLY A 1 746 ? -10.495 9.120 -14.510 1.00 93.56 746 GLY A O 1
ATOM 5272 N N . GLY A 1 747 ? -12.541 8.890 -13.671 1.00 93.00 747 GLY A N 1
ATOM 5273 C CA . GLY A 1 747 ? -13.134 8.460 -14.943 1.00 93.00 747 GLY A CA 1
ATOM 5274 C C . GLY A 1 747 ? -12.491 7.206 -15.546 1.00 93.00 747 GLY A C 1
ATOM 5275 O O . GLY A 1 747 ? -12.392 7.099 -16.766 1.00 93.00 747 GLY A O 1
ATOM 5276 N N . VAL A 1 748 ? -12.045 6.254 -14.722 1.00 94.81 748 VAL A N 1
ATOM 5277 C CA . VAL A 1 748 ? -11.327 5.052 -15.174 1.00 94.81 748 VAL A CA 1
ATOM 5278 C C . VAL A 1 748 ? -11.972 3.757 -14.677 1.00 94.81 748 VAL A C 1
ATOM 5280 O O . VAL A 1 748 ? -12.396 3.631 -13.527 1.00 94.81 748 VAL A O 1
ATOM 5283 N N . THR A 1 749 ? -12.038 2.764 -15.567 1.00 96.56 749 THR A N 1
ATOM 5284 C CA . THR A 1 749 ? -12.374 1.373 -15.238 1.00 96.56 749 THR A CA 1
ATOM 5285 C C . THR A 1 749 ? -11.097 0.535 -15.192 1.00 96.56 749 THR A C 1
ATOM 5287 O O . THR A 1 749 ? -10.495 0.255 -16.229 1.00 96.56 749 THR A O 1
ATOM 5290 N N . LEU A 1 750 ? -10.694 0.121 -13.992 1.00 97.50 750 LEU A N 1
ATOM 5291 C CA . LEU A 1 750 ? -9.543 -0.745 -13.736 1.00 97.50 750 LEU A CA 1
ATOM 5292 C C . LEU A 1 750 ? -9.993 -2.211 -13.829 1.00 97.50 750 LEU A C 1
ATOM 5294 O O . LEU A 1 750 ? -10.742 -2.702 -12.980 1.00 97.50 750 LEU A O 1
ATOM 5298 N N . THR A 1 751 ? -9.558 -2.904 -14.882 1.00 97.25 751 THR A N 1
ATOM 5299 C CA . THR A 1 751 ? -10.041 -4.249 -15.264 1.00 97.25 751 THR A CA 1
ATOM 5300 C C . THR A 1 751 ? -9.154 -5.404 -14.802 1.00 97.25 751 THR A C 1
ATOM 5302 O O . THR A 1 751 ? -9.428 -6.561 -15.122 1.00 97.25 751 THR A O 1
ATOM 5305 N N . ASP A 1 752 ? -8.105 -5.118 -14.034 1.00 97.62 752 ASP A N 1
ATOM 5306 C CA . ASP A 1 752 ? -7.235 -6.132 -13.444 1.00 97.62 752 ASP A CA 1
ATOM 5307 C C . ASP A 1 752 ? -7.741 -6.551 -12.047 1.00 97.62 752 ASP A C 1
ATOM 5309 O O . ASP A 1 752 ? -8.142 -5.682 -11.271 1.00 97.62 752 ASP A O 1
ATOM 5313 N N . PRO A 1 753 ? -7.766 -7.856 -11.703 1.00 97.56 753 PRO A N 1
ATOM 5314 C CA . PRO A 1 753 ? -8.166 -8.323 -10.372 1.00 97.56 753 PRO A CA 1
ATOM 5315 C C . PRO A 1 753 ? -7.066 -8.199 -9.301 1.00 97.56 753 PRO A C 1
ATOM 5317 O O . PRO A 1 753 ? -7.349 -8.434 -8.126 1.00 97.56 753 PRO A O 1
ATOM 5320 N N . ASN A 1 754 ? -5.820 -7.897 -9.675 1.00 97.94 754 ASN A N 1
ATOM 5321 C CA . ASN A 1 754 ? -4.704 -7.744 -8.739 1.00 97.94 754 ASN A CA 1
ATOM 5322 C C . ASN A 1 754 ? -4.639 -6.304 -8.198 1.00 97.94 754 ASN A C 1
ATOM 5324 O O . ASN A 1 754 ? -5.258 -5.390 -8.745 1.00 97.94 754 ASN A O 1
ATOM 5328 N N . ALA A 1 755 ? -3.888 -6.094 -7.113 1.00 98.38 755 ALA A N 1
ATOM 5329 C CA . ALA A 1 755 ? -3.712 -4.760 -6.545 1.00 98.38 755 ALA A CA 1
ATOM 5330 C C . ALA A 1 755 ? -2.979 -3.836 -7.532 1.00 98.38 755 ALA A C 1
ATOM 5332 O O . ALA A 1 755 ? -1.946 -4.228 -8.079 1.00 98.38 755 ALA A O 1
ATOM 5333 N N . GLN A 1 756 ? -3.475 -2.611 -7.734 1.00 98.44 756 GLN A N 1
ATOM 5334 C CA . GLN A 1 756 ? -2.825 -1.632 -8.621 1.00 98.44 756 GLN A CA 1
ATOM 5335 C C . GLN A 1 756 ? -1.423 -1.227 -8.143 1.00 98.44 756 GLN A C 1
ATOM 5337 O O . GLN A 1 756 ? -0.533 -0.987 -8.960 1.00 98.44 756 GLN A O 1
ATOM 5342 N N . VAL A 1 757 ? -1.218 -1.185 -6.826 1.00 98.81 757 VAL A N 1
ATOM 5343 C CA . VAL A 1 757 ? 0.053 -0.858 -6.180 1.00 98.81 757 VAL A CA 1
ATOM 5344 C C . VAL A 1 757 ? 0.482 -2.044 -5.314 1.00 98.81 757 VAL A C 1
ATOM 5346 O O . VAL A 1 757 ? -0.158 -2.345 -4.307 1.00 98.81 757 VAL A O 1
ATOM 5349 N N . GLN A 1 758 ? 1.561 -2.729 -5.701 1.00 98.81 758 GLN A N 1
ATOM 5350 C CA . GLN A 1 758 ? 2.094 -3.916 -5.016 1.00 98.81 758 GLN A CA 1
ATOM 5351 C C . GLN A 1 758 ? 3.491 -3.626 -4.451 1.00 98.81 758 GLN A C 1
ATOM 5353 O O . GLN A 1 758 ? 4.451 -3.445 -5.203 1.00 98.81 758 GLN A O 1
ATOM 5358 N N . LEU A 1 759 ? 3.617 -3.596 -3.121 1.00 98.88 759 LEU A N 1
ATOM 5359 C CA . LEU A 1 759 ? 4.834 -3.199 -2.404 1.00 98.88 759 LEU A CA 1
ATOM 5360 C C . LEU A 1 759 ? 5.342 -4.341 -1.509 1.00 98.88 759 LEU A C 1
ATOM 5362 O O . LEU A 1 759 ? 4.838 -4.533 -0.402 1.00 98.88 759 LEU A O 1
ATOM 5366 N N . SER A 1 760 ? 6.376 -5.075 -1.931 1.00 98.69 760 SER A N 1
ATOM 5367 C CA . SER A 1 760 ? 6.984 -6.166 -1.144 1.00 98.69 760 SER A CA 1
ATOM 5368 C C . SER A 1 760 ? 8.389 -5.806 -0.655 1.00 98.69 760 SER A C 1
ATOM 5370 O O . SER A 1 760 ? 9.319 -5.729 -1.457 1.00 98.69 760 SER A O 1
ATOM 5372 N N . GLN A 1 761 ? 8.578 -5.618 0.654 1.00 98.50 761 GLN A N 1
ATOM 5373 C CA . GLN A 1 761 ? 9.841 -5.122 1.229 1.00 98.50 761 GLN A CA 1
ATOM 5374 C C . GLN A 1 761 ? 10.298 -3.815 0.553 1.00 98.50 761 GLN A C 1
ATOM 5376 O O . GLN A 1 761 ? 11.438 -3.705 0.110 1.00 98.50 761 GLN A O 1
ATOM 5381 N N . THR A 1 762 ? 9.391 -2.852 0.398 1.00 98.88 762 THR A N 1
ATOM 5382 C CA . THR A 1 762 ? 9.651 -1.561 -0.261 1.00 98.88 762 THR A CA 1
ATOM 5383 C C . THR A 1 762 ? 9.475 -0.414 0.730 1.00 98.88 762 THR A C 1
ATOM 5385 O O . THR A 1 762 ? 8.624 -0.480 1.615 1.00 98.88 762 THR A O 1
ATOM 5388 N N . THR A 1 763 ? 10.265 0.647 0.581 1.00 98.81 763 THR A N 1
ATOM 5389 C CA . THR A 1 763 ? 10.109 1.890 1.347 1.00 98.81 763 THR A CA 1
ATOM 5390 C C . THR A 1 763 ? 9.563 2.987 0.442 1.00 98.81 763 THR A C 1
ATOM 5392 O O . THR A 1 763 ? 10.181 3.310 -0.568 1.00 98.81 763 THR A O 1
ATOM 5395 N N . VAL A 1 764 ? 8.428 3.574 0.808 1.00 98.75 764 VAL A N 1
ATOM 5396 C CA . VAL A 1 764 ? 7.816 4.723 0.134 1.00 98.75 764 VAL A CA 1
ATOM 5397 C C . VAL A 1 764 ? 7.927 5.934 1.052 1.00 98.75 764 VAL A C 1
ATOM 5399 O O . VAL A 1 764 ? 7.449 5.891 2.184 1.00 98.75 764 VAL A O 1
ATOM 5402 N N . ASN A 1 765 ? 8.546 7.002 0.555 1.00 97.81 765 ASN A N 1
ATOM 5403 C CA . ASN A 1 765 ? 8.634 8.301 1.210 1.00 97.81 765 ASN A CA 1
ATOM 5404 C C . ASN A 1 765 ? 7.896 9.325 0.342 1.00 97.81 765 ASN A C 1
ATOM 5406 O O . ASN A 1 765 ? 8.416 9.749 -0.691 1.00 97.81 765 ASN A O 1
ATOM 5410 N N . GLN A 1 766 ? 6.689 9.702 0.744 1.00 96.06 766 GLN A N 1
ATOM 5411 C CA . GLN A 1 766 ? 5.887 10.719 0.077 1.00 96.06 766 GLN A CA 1
ATOM 5412 C C . GLN A 1 766 ? 5.892 12.000 0.920 1.00 96.06 766 GLN A C 1
ATOM 5414 O O . GLN A 1 766 ? 5.666 11.953 2.129 1.00 96.06 766 GLN A O 1
ATOM 5419 N N . THR A 1 767 ? 6.222 13.126 0.284 1.00 89.88 767 THR A N 1
ATOM 5420 C CA . THR A 1 767 ? 6.373 14.445 0.931 1.00 89.88 767 THR A CA 1
ATOM 5421 C C . THR A 1 767 ? 5.509 15.529 0.277 1.00 89.88 767 THR A C 1
ATOM 5423 O O . THR A 1 767 ? 5.829 16.716 0.368 1.00 89.88 767 THR A O 1
ATOM 5426 N N . GLY A 1 768 ? 4.475 15.120 -0.462 1.00 84.12 768 GLY A N 1
ATOM 5427 C CA . GLY A 1 768 ? 3.515 16.012 -1.109 1.00 84.12 768 GLY A CA 1
ATOM 5428 C C . GLY A 1 768 ? 2.415 16.483 -0.154 1.00 84.12 768 GLY A C 1
ATOM 5429 O O . GLY A 1 768 ? 2.406 16.149 1.026 1.00 84.12 768 GLY A O 1
ATOM 5430 N N . VAL A 1 769 ? 1.463 17.255 -0.679 1.00 83.69 769 VAL A N 1
ATOM 5431 C CA . VAL A 1 769 ? 0.244 17.676 0.048 1.00 83.69 769 VAL A CA 1
ATOM 5432 C C . VAL A 1 769 ? -1.009 16.907 -0.390 1.00 83.69 769 VAL A C 1
ATOM 5434 O O . VAL A 1 769 ? -2.112 17.279 -0.011 1.00 83.69 769 VAL A O 1
ATOM 5437 N N . PHE A 1 770 ? -0.829 15.871 -1.210 1.00 88.00 770 PHE A N 1
ATOM 5438 C CA . PHE A 1 770 ? -1.882 15.013 -1.753 1.00 88.00 770 PHE A CA 1
ATOM 5439 C C . PHE A 1 770 ? -1.811 13.609 -1.145 1.00 88.00 770 PHE A C 1
ATOM 5441 O O . PHE A 1 770 ? -0.797 13.240 -0.536 1.00 88.00 770 PHE A O 1
ATOM 5448 N N . SER A 1 771 ? -2.865 12.821 -1.348 1.00 95.12 771 SER A N 1
ATOM 5449 C CA . SER A 1 771 ? -2.922 11.420 -0.931 1.00 95.12 771 SER A CA 1
ATOM 5450 C C . SER A 1 771 ? -1.855 10.574 -1.639 1.00 95.12 771 SER A C 1
ATOM 5452 O O . SER A 1 771 ? -1.455 10.862 -2.764 1.00 95.12 771 SER A O 1
ATOM 5454 N N . LEU A 1 772 ? -1.404 9.474 -1.029 1.00 97.56 772 LEU A N 1
ATOM 5455 C CA . LEU A 1 772 ? -0.532 8.519 -1.724 1.00 97.56 772 LEU A CA 1
ATOM 5456 C C . LEU A 1 772 ? -1.270 7.849 -2.896 1.00 97.56 772 LEU A C 1
ATOM 5458 O O . LEU A 1 772 ? -0.692 7.680 -3.968 1.00 97.56 772 LEU A O 1
ATOM 5462 N N . ILE A 1 773 ? -2.537 7.486 -2.694 1.00 98.00 773 ILE A N 1
ATOM 5463 C CA . ILE A 1 773 ? -3.480 7.128 -3.755 1.00 98.00 773 ILE A CA 1
ATOM 5464 C C . ILE A 1 773 ? -4.655 8.097 -3.659 1.00 98.00 773 ILE A C 1
ATOM 5466 O O . ILE A 1 773 ? -5.250 8.213 -2.587 1.00 98.00 773 ILE A O 1
ATOM 5470 N N . ASP A 1 774 ? -4.984 8.776 -4.752 1.00 95.06 774 ASP A N 1
ATOM 5471 C CA . ASP A 1 774 ? -6.054 9.774 -4.800 1.00 95.06 774 ASP A CA 1
ATOM 5472 C C . ASP A 1 774 ? -7.121 9.411 -5.847 1.00 95.06 774 ASP A C 1
ATOM 5474 O O . ASP A 1 774 ? -6.815 8.798 -6.876 1.00 95.06 774 ASP A O 1
ATOM 5478 N N . ILE A 1 775 ? -8.385 9.744 -5.568 1.00 94.81 775 ILE A N 1
ATOM 5479 C CA . ILE A 1 775 ? -9.536 9.424 -6.423 1.00 94.81 775 ILE A CA 1
ATOM 5480 C C . ILE A 1 775 ? -10.504 10.605 -6.452 1.00 94.81 775 ILE A C 1
ATOM 5482 O O . ILE A 1 775 ? -11.217 10.839 -5.475 1.00 94.81 775 ILE A O 1
ATOM 5486 N N . PHE A 1 776 ? -10.611 11.302 -7.582 1.00 90.06 776 PHE A N 1
ATOM 5487 C CA . PHE A 1 776 ? -11.515 12.446 -7.735 1.00 90.06 776 PHE A CA 1
ATOM 5488 C C . PHE A 1 776 ? -12.119 12.545 -9.146 1.00 90.06 776 PHE A C 1
ATOM 5490 O O . PHE A 1 776 ? -11.992 11.642 -9.971 1.00 90.06 776 PHE A O 1
ATOM 5497 N N . GLY A 1 777 ? -12.866 13.620 -9.408 1.00 88.81 777 GLY A N 1
ATOM 5498 C CA . GLY A 1 777 ? -13.419 13.899 -10.733 1.00 88.81 777 GLY A CA 1
ATOM 5499 C C . GLY A 1 777 ? -14.521 12.919 -11.150 1.00 88.81 777 GLY A C 1
ATOM 5500 O O . GLY A 1 777 ? -15.545 12.780 -10.476 1.00 88.81 777 GLY A O 1
ATOM 5501 N N . GLN A 1 778 ? -14.356 12.284 -12.313 1.00 90.69 778 GLN A N 1
ATOM 5502 C CA . GLN A 1 778 ? -15.350 11.358 -12.866 1.00 90.69 778 GLN A CA 1
ATOM 5503 C C . GLN A 1 778 ? -15.335 9.984 -12.170 1.00 90.69 778 GLN A C 1
ATOM 5505 O O . GLN A 1 778 ? -14.339 9.565 -11.591 1.00 90.69 778 GLN A O 1
ATOM 5510 N N . ALA A 1 779 ? -16.443 9.243 -12.263 1.00 92.94 779 ALA A N 1
ATOM 5511 C CA . ALA A 1 779 ? -16.618 7.980 -11.543 1.00 92.94 779 ALA A CA 1
ATOM 5512 C C . ALA A 1 779 ? -15.564 6.906 -11.892 1.00 92.94 779 ALA A C 1
ATOM 5514 O O . ALA A 1 779 ? -15.294 6.647 -13.068 1.00 92.94 779 ALA A O 1
ATOM 5515 N N . VAL A 1 780 ? -15.035 6.234 -10.866 1.00 96.12 780 VAL A N 1
ATOM 5516 C CA . VAL A 1 780 ? -14.004 5.188 -10.972 1.00 96.12 780 VAL A CA 1
ATOM 5517 C C . VAL A 1 780 ? -14.567 3.822 -10.577 1.00 96.12 780 VAL A C 1
ATOM 5519 O O . VAL A 1 780 ? -15.314 3.690 -9.605 1.00 96.12 780 VAL A O 1
ATOM 5522 N N . THR A 1 781 ? -14.201 2.779 -11.326 1.00 97.12 781 THR A N 1
ATOM 5523 C CA . THR A 1 781 ? -14.574 1.382 -11.038 1.00 97.12 781 THR A CA 1
ATOM 5524 C C . THR A 1 781 ? -13.333 0.500 -10.958 1.00 97.12 781 THR A C 1
ATOM 5526 O O . THR A 1 781 ? -12.545 0.470 -11.899 1.00 97.12 781 THR A O 1
ATOM 5529 N N . ALA A 1 782 ? -13.179 -0.255 -9.868 1.00 97.75 782 ALA A N 1
ATOM 5530 C CA . ALA A 1 782 ? -12.053 -1.157 -9.635 1.00 97.75 782 ALA A CA 1
ATOM 5531 C C . ALA A 1 782 ? -12.494 -2.628 -9.545 1.00 97.75 782 ALA A C 1
ATOM 5533 O O . ALA A 1 782 ? -13.434 -2.963 -8.814 1.00 97.75 782 ALA A O 1
ATOM 5534 N N . MET A 1 783 ? -11.817 -3.518 -10.279 1.00 97.06 783 MET A N 1
ATOM 5535 C CA . MET A 1 783 ? -12.037 -4.971 -10.196 1.00 97.06 783 MET A CA 1
ATOM 5536 C C . MET A 1 783 ? -11.106 -5.675 -9.194 1.00 97.06 783 MET A C 1
ATOM 5538 O O . MET A 1 783 ? -11.484 -6.707 -8.641 1.00 97.06 783 MET A O 1
ATOM 5542 N N . GLY A 1 784 ? -9.929 -5.105 -8.931 1.00 96.31 784 GLY A N 1
ATOM 5543 C CA . GLY A 1 784 ? -8.977 -5.528 -7.900 1.00 96.31 784 GLY A CA 1
ATOM 5544 C C . GLY A 1 784 ? -8.830 -4.504 -6.762 1.00 96.31 784 GLY A C 1
ATOM 5545 O O . GLY A 1 784 ? -9.483 -3.455 -6.790 1.00 96.31 784 GLY A O 1
ATOM 5546 N N . PRO A 1 785 ? -7.985 -4.790 -5.755 1.00 98.00 785 PRO A N 1
ATOM 5547 C CA . PRO A 1 785 ? -7.562 -3.819 -4.744 1.00 98.00 785 PRO A CA 1
ATOM 5548 C C . PRO A 1 785 ? -6.812 -2.613 -5.329 1.00 98.00 785 PRO A C 1
ATOM 5550 O O . PRO A 1 785 ? -6.320 -2.647 -6.459 1.00 98.00 785 PRO A O 1
ATOM 5553 N N . LEU A 1 786 ? -6.635 -1.567 -4.521 1.00 98.44 786 LEU A N 1
ATOM 5554 C CA . LEU A 1 786 ? -5.777 -0.434 -4.878 1.00 98.44 786 LEU A CA 1
ATOM 5555 C C . LEU A 1 786 ? -4.354 -0.621 -4.344 1.00 98.44 786 LEU A C 1
ATOM 5557 O O . LEU A 1 786 ? -3.401 -0.409 -5.090 1.00 98.44 786 LEU A O 1
ATOM 5561 N N . LEU A 1 787 ? -4.204 -1.079 -3.096 1.00 98.75 787 LEU A N 1
ATOM 5562 C CA . LEU A 1 787 ? -2.907 -1.197 -2.425 1.00 98.75 787 LEU A CA 1
ATOM 5563 C C . LEU A 1 787 ? -2.738 -2.544 -1.713 1.00 98.75 787 LEU A C 1
ATOM 5565 O O . LEU A 1 787 ? -3.516 -2.890 -0.827 1.00 98.75 787 LEU A O 1
ATOM 5569 N N . GLU A 1 788 ? -1.654 -3.252 -2.027 1.00 98.81 788 GLU A N 1
ATOM 5570 C CA . GLU A 1 788 ? -1.115 -4.338 -1.209 1.00 98.81 788 GLU A CA 1
ATOM 5571 C C . GLU A 1 788 ? 0.320 -4.003 -0.775 1.00 98.81 788 GLU A C 1
ATOM 5573 O O . GLU A 1 788 ? 1.209 -3.809 -1.607 1.00 98.81 788 GLU A O 1
ATOM 5578 N N . ALA A 1 789 ? 0.565 -3.961 0.537 1.00 98.81 789 ALA A N 1
ATOM 5579 C CA . ALA A 1 789 ? 1.879 -3.684 1.108 1.00 98.81 789 ALA A CA 1
ATOM 5580 C C . ALA A 1 789 ? 2.304 -4.779 2.097 1.00 98.81 789 ALA A C 1
ATOM 5582 O O . ALA A 1 789 ? 1.770 -4.888 3.204 1.00 98.81 789 ALA A O 1
ATOM 5583 N N . ILE A 1 790 ? 3.323 -5.557 1.723 1.00 98.81 790 ILE A N 1
ATOM 5584 C CA . ILE A 1 790 ? 3.861 -6.692 2.482 1.00 98.81 790 ILE A CA 1
ATOM 5585 C C . ILE A 1 790 ? 5.283 -6.375 2.962 1.00 98.81 790 ILE A C 1
ATOM 5587 O O . ILE A 1 790 ? 6.194 -6.232 2.147 1.00 98.81 790 ILE A O 1
ATOM 5591 N N . GLN A 1 791 ? 5.499 -6.332 4.281 1.00 98.56 791 GLN A N 1
ATOM 5592 C CA . GLN A 1 791 ? 6.793 -6.027 4.922 1.00 98.56 791 GLN A CA 1
ATOM 5593 C C . GLN A 1 791 ? 7.415 -4.692 4.460 1.00 98.56 791 GLN A C 1
ATOM 5595 O O . GLN A 1 791 ? 8.636 -4.547 4.412 1.00 98.56 791 GLN A O 1
ATOM 5600 N N . SER A 1 792 ? 6.571 -3.730 4.093 1.00 98.88 792 SER A N 1
ATOM 5601 C CA . SER A 1 792 ? 6.957 -2.450 3.492 1.00 98.88 792 SER A CA 1
ATOM 5602 C C . SER A 1 792 ? 6.842 -1.299 4.495 1.00 98.88 792 SER A C 1
ATOM 5604 O O . SER A 1 792 ? 6.120 -1.400 5.486 1.00 98.88 792 SER A O 1
ATOM 5606 N N . THR A 1 793 ? 7.559 -0.202 4.250 1.00 98.75 793 THR A N 1
ATOM 5607 C CA . THR A 1 793 ? 7.487 1.031 5.054 1.00 98.75 793 THR A CA 1
ATOM 5608 C C . THR A 1 793 ? 6.870 2.142 4.217 1.00 98.75 793 THR A C 1
ATOM 5610 O O . THR A 1 793 ? 7.398 2.456 3.157 1.00 98.75 793 THR A O 1
ATOM 5613 N N . LEU A 1 794 ? 5.774 2.744 4.670 1.00 98.81 794 LEU A N 1
ATOM 5614 C CA . LEU A 1 794 ? 5.126 3.883 4.019 1.00 98.81 794 LEU A CA 1
ATOM 5615 C C . LEU A 1 794 ? 5.203 5.087 4.964 1.00 98.81 794 LEU A C 1
ATOM 5617 O O . LEU A 1 794 ? 4.635 5.054 6.053 1.00 98.81 794 LEU A O 1
ATOM 5621 N N . THR A 1 795 ? 5.903 6.140 4.553 1.00 98.38 795 THR A N 1
ATOM 5622 C CA . THR A 1 795 ? 5.868 7.463 5.192 1.00 98.38 795 THR A CA 1
ATOM 5623 C C . THR A 1 795 ? 5.175 8.420 4.234 1.00 98.38 795 THR A C 1
ATOM 5625 O O . THR A 1 795 ? 5.614 8.547 3.092 1.00 98.38 795 THR A O 1
ATOM 5628 N N . VAL A 1 796 ? 4.082 9.039 4.673 1.00 97.50 796 VAL A N 1
ATOM 5629 C CA . VAL A 1 796 ? 3.172 9.822 3.826 1.00 97.50 796 VAL A CA 1
ATOM 5630 C C . VAL A 1 796 ? 2.812 11.128 4.531 1.00 97.50 796 VAL A C 1
ATOM 5632 O O . VAL A 1 796 ? 2.631 11.154 5.751 1.00 97.50 796 VAL A O 1
ATOM 5635 N N . SER A 1 797 ? 2.744 12.229 3.783 1.00 93.94 797 SER A N 1
ATOM 5636 C CA . SER A 1 797 ? 2.555 13.556 4.377 1.00 93.94 797 SER A CA 1
ATOM 5637 C C . SER A 1 797 ? 1.096 13.914 4.678 1.00 93.94 797 SER A C 1
ATOM 5639 O O . SER A 1 797 ? 0.869 14.696 5.603 1.00 93.94 797 SER A O 1
ATOM 5641 N N . ASP A 1 798 ? 0.129 13.293 4.003 1.00 93.88 798 ASP A N 1
ATOM 5642 C CA . ASP A 1 798 ? -1.302 13.441 4.297 1.00 93.88 798 ASP A CA 1
ATOM 5643 C C . ASP A 1 798 ? -1.999 12.073 4.457 1.00 93.88 798 ASP A C 1
ATOM 5645 O O . ASP A 1 798 ? -1.775 11.407 5.474 1.00 93.88 798 ASP A O 1
ATOM 5649 N N . LEU A 1 799 ? -2.779 11.622 3.465 1.00 97.00 799 LEU A N 1
ATOM 5650 C CA . LEU A 1 799 ? -3.525 10.354 3.459 1.00 97.00 799 LEU A CA 1
ATOM 5651 C C . LEU A 1 799 ? -2.808 9.237 2.689 1.00 97.00 799 LEU A C 1
ATOM 5653 O O . LEU A 1 799 ? -2.161 9.490 1.677 1.00 97.00 799 LEU A O 1
ATOM 5657 N N . VAL A 1 800 ? -3.011 7.972 3.073 1.00 97.94 800 VAL A N 1
ATOM 5658 C CA . VAL A 1 800 ? -2.636 6.822 2.222 1.00 97.94 800 VAL A CA 1
ATOM 5659 C C . VAL A 1 800 ? -3.656 6.598 1.101 1.00 97.94 800 VAL A C 1
ATOM 5661 O O . VAL A 1 800 ? -3.261 6.219 -0.000 1.00 97.94 800 VAL A O 1
ATOM 5664 N N . LEU A 1 801 ? -4.942 6.854 1.359 1.00 98.44 801 LEU A N 1
ATOM 5665 C CA . LEU A 1 801 ? -6.006 6.792 0.355 1.00 98.44 801 LEU A CA 1
ATOM 5666 C C . LEU A 1 801 ? -7.028 7.922 0.560 1.00 98.44 801 LEU A C 1
ATOM 5668 O O . LEU A 1 801 ? -7.732 7.946 1.571 1.00 98.44 801 LEU A O 1
ATOM 5672 N N . GLY A 1 802 ? -7.131 8.816 -0.419 1.00 97.12 802 GLY A N 1
ATOM 5673 C CA . GLY A 1 802 ? -8.231 9.769 -0.555 1.00 97.12 802 GLY A CA 1
ATOM 5674 C C . GLY A 1 802 ? -9.279 9.236 -1.530 1.00 97.12 802 GLY A C 1
ATOM 5675 O O . GLY A 1 802 ? -8.940 8.764 -2.614 1.00 97.12 802 GLY A O 1
ATOM 5676 N N . ILE A 1 803 ? -10.557 9.289 -1.150 1.00 96.94 803 ILE A N 1
ATOM 5677 C CA . ILE A 1 803 ? -11.685 9.054 -2.058 1.00 96.94 803 ILE A CA 1
ATOM 5678 C C . ILE A 1 803 ? -12.588 10.285 -2.008 1.00 96.94 803 ILE A C 1
ATOM 5680 O O . ILE A 1 803 ? -13.367 10.448 -1.071 1.00 96.94 803 ILE A O 1
ATOM 5684 N N . PHE A 1 804 ? -12.463 11.141 -3.019 1.00 94.50 804 PHE A N 1
ATOM 5685 C CA . PHE A 1 804 ? -13.180 12.412 -3.159 1.00 94.50 804 PHE A CA 1
ATOM 5686 C C . PHE A 1 804 ? -14.197 12.417 -4.318 1.00 94.50 804 PHE A C 1
ATOM 5688 O O . PHE A 1 804 ? -15.029 13.320 -4.407 1.00 94.50 804 PHE A O 1
ATOM 5695 N N . GLY A 1 805 ? -14.150 11.410 -5.201 1.00 92.69 805 GLY A N 1
ATOM 5696 C CA . GLY A 1 805 ? -15.095 11.191 -6.305 1.00 92.69 805 GLY A CA 1
ATOM 5697 C C . GLY A 1 805 ? -15.931 9.902 -6.178 1.00 92.69 805 GLY A C 1
ATOM 5698 O O . GLY A 1 805 ? -15.698 9.084 -5.285 1.00 92.69 805 GLY A O 1
ATOM 5699 N N . PRO A 1 806 ? -16.910 9.670 -7.078 1.00 94.06 806 PRO A N 1
ATOM 5700 C CA . PRO A 1 806 ? -17.736 8.461 -7.059 1.00 94.06 806 PRO A CA 1
ATOM 5701 C C . PRO A 1 806 ? -16.902 7.197 -7.319 1.00 94.06 806 PRO A C 1
ATOM 5703 O O . PRO A 1 806 ? -16.236 7.091 -8.350 1.00 94.06 806 PRO A O 1
ATOM 5706 N N . PHE A 1 807 ? -16.982 6.205 -6.428 1.00 95.94 807 PHE A N 1
ATOM 5707 C CA . PHE A 1 807 ? -16.114 5.023 -6.475 1.00 95.94 807 PHE A CA 1
ATOM 5708 C C . PHE A 1 807 ? -16.881 3.701 -6.326 1.00 95.94 807 PHE A C 1
ATOM 5710 O O . PHE A 1 807 ? -17.792 3.572 -5.508 1.00 95.94 807 PHE A O 1
ATOM 5717 N N . THR A 1 808 ? -16.517 2.686 -7.112 1.00 96.50 808 THR A N 1
ATOM 5718 C CA . THR A 1 808 ? -17.093 1.333 -7.023 1.00 96.50 808 THR A CA 1
ATOM 5719 C C . THR A 1 808 ? -16.005 0.261 -7.063 1.00 96.50 808 THR A C 1
ATOM 5721 O O . THR A 1 808 ? -15.413 0.004 -8.110 1.00 96.50 808 THR A O 1
ATOM 5724 N N . ALA A 1 809 ? -15.782 -0.418 -5.938 1.00 95.94 809 ALA A N 1
ATOM 5725 C CA . ALA A 1 809 ? -14.905 -1.580 -5.835 1.00 95.94 809 ALA A CA 1
ATOM 5726 C C . ALA A 1 809 ? -15.713 -2.880 -5.931 1.00 95.94 809 ALA A C 1
ATOM 5728 O O . ALA A 1 809 ? -16.516 -3.202 -5.056 1.00 95.94 809 ALA A O 1
ATOM 5729 N N . THR A 1 810 ? -15.460 -3.654 -6.986 1.00 94.69 810 THR A N 1
ATOM 5730 C CA . THR A 1 810 ? -16.067 -4.978 -7.229 1.00 94.69 810 THR A CA 1
ATOM 5731 C C . THR A 1 810 ? -15.166 -6.149 -6.813 1.00 94.69 810 THR A C 1
ATOM 5733 O O . THR A 1 810 ? -15.572 -7.305 -6.922 1.00 94.69 810 THR A O 1
ATOM 5736 N N . THR A 1 811 ? -13.966 -5.850 -6.301 1.00 92.06 811 THR A N 1
ATOM 5737 C CA . THR A 1 811 ? -13.031 -6.818 -5.708 1.00 92.06 811 THR A CA 1
ATOM 5738 C C . THR A 1 811 ? -13.646 -7.555 -4.513 1.00 92.06 811 THR A C 1
ATOM 5740 O O . THR A 1 811 ? -14.325 -6.958 -3.683 1.00 92.06 811 THR A O 1
ATOM 5743 N N . THR A 1 812 ? -13.368 -8.859 -4.401 1.00 91.44 812 THR A N 1
ATOM 5744 C CA . THR A 1 812 ? -13.688 -9.683 -3.217 1.00 91.44 812 THR A CA 1
ATOM 5745 C C . THR A 1 812 ? -12.531 -9.766 -2.213 1.00 91.44 812 THR A C 1
ATOM 5747 O O . THR A 1 812 ? -12.588 -10.563 -1.281 1.00 91.44 812 THR A O 1
ATOM 5750 N N . SER A 1 813 ? -11.466 -8.998 -2.441 1.00 93.56 813 SER A N 1
ATOM 5751 C CA . SER A 1 813 ? -10.321 -8.813 -1.544 1.00 93.56 813 SER A CA 1
ATOM 5752 C C . SER A 1 813 ? -10.292 -7.365 -1.032 1.00 93.56 813 SER A C 1
ATOM 5754 O O . SER A 1 813 ? -10.708 -6.479 -1.790 1.00 93.56 813 SER A O 1
ATOM 5756 N N . PRO A 1 814 ? -9.780 -7.110 0.189 1.00 95.81 814 PRO A N 1
ATOM 5757 C CA . PRO A 1 814 ? -9.742 -5.778 0.796 1.00 95.81 814 PRO A CA 1
ATOM 5758 C C . PRO A 1 814 ? -9.132 -4.712 -0.120 1.00 95.81 814 PRO A C 1
ATOM 5760 O O . PRO A 1 814 ? -8.171 -4.992 -0.837 1.00 95.81 814 PRO A O 1
ATOM 5763 N N . LEU A 1 815 ? -9.673 -3.491 -0.095 1.00 97.31 815 LEU A N 1
ATOM 5764 C CA . LEU A 1 815 ? -9.232 -2.402 -0.975 1.00 97.31 815 LEU A CA 1
ATOM 5765 C C . LEU A 1 815 ? -7.793 -1.953 -0.671 1.00 97.31 815 LEU A C 1
ATOM 5767 O O . LEU A 1 815 ? -7.025 -1.657 -1.594 1.00 97.31 815 LEU A O 1
ATOM 5771 N N . VAL A 1 816 ? -7.443 -1.947 0.619 1.00 98.62 816 VAL A N 1
ATOM 5772 C CA . VAL A 1 816 ? -6.095 -1.742 1.155 1.00 98.62 816 VAL A CA 1
ATOM 5773 C C . VAL A 1 816 ? -5.727 -2.935 2.048 1.00 98.62 816 VAL A C 1
ATOM 5775 O O . VAL A 1 816 ? -6.410 -3.206 3.036 1.00 98.62 816 VAL A O 1
ATOM 5778 N N . ASN A 1 817 ? -4.637 -3.631 1.713 1.00 98.44 817 ASN A N 1
ATOM 5779 C CA . ASN A 1 817 ? -4.109 -4.793 2.438 1.00 98.44 817 ASN A CA 1
ATOM 5780 C C . ASN A 1 817 ? -2.694 -4.509 2.984 1.00 98.44 817 ASN A C 1
ATOM 5782 O O . ASN A 1 817 ? -1.766 -4.264 2.205 1.00 98.44 817 ASN A O 1
ATOM 5786 N N . LEU A 1 818 ? -2.502 -4.563 4.309 1.00 98.75 818 LEU A N 1
ATOM 5787 C CA . LEU A 1 818 ? -1.228 -4.248 4.979 1.00 98.75 818 LEU A CA 1
ATOM 5788 C C . LEU A 1 818 ? -0.694 -5.438 5.802 1.00 98.75 818 LEU A C 1
ATOM 5790 O O . LEU A 1 818 ? -1.047 -5.626 6.968 1.00 98.75 818 LEU A O 1
ATOM 5794 N N . VAL A 1 819 ? 0.227 -6.223 5.237 1.00 98.75 819 VAL A N 1
ATOM 5795 C CA . VAL A 1 819 ? 0.784 -7.427 5.886 1.00 98.75 819 VAL A CA 1
ATOM 5796 C C . VAL A 1 819 ? 2.174 -7.154 6.461 1.00 98.75 819 VAL A C 1
ATOM 5798 O O . VAL A 1 819 ? 3.170 -7.098 5.742 1.00 98.75 819 VAL A O 1
ATOM 5801 N N . SER A 1 820 ? 2.268 -7.045 7.788 1.00 98.50 820 SER A N 1
ATOM 5802 C CA . SER A 1 820 ? 3.514 -6.822 8.542 1.00 98.50 820 SER A CA 1
ATOM 5803 C C . SER A 1 820 ? 4.289 -5.567 8.113 1.00 98.50 820 SER A C 1
ATOM 5805 O O . SER A 1 820 ? 5.512 -5.514 8.236 1.00 98.50 820 SER A O 1
ATOM 5807 N N . SER A 1 821 ? 3.565 -4.569 7.608 1.00 98.81 821 SER A N 1
ATOM 5808 C CA . SER A 1 821 ? 4.090 -3.296 7.111 1.00 98.81 821 SER A CA 1
ATOM 5809 C C . SER A 1 821 ? 4.021 -2.199 8.179 1.00 98.81 821 SER A C 1
ATOM 5811 O O . SER A 1 821 ? 3.220 -2.270 9.112 1.00 98.81 821 SER A O 1
ATOM 5813 N N . ALA A 1 822 ? 4.868 -1.181 8.049 1.00 98.62 822 ALA A N 1
ATOM 5814 C CA . ALA A 1 822 ? 4.870 -0.000 8.905 1.00 98.62 822 ALA A CA 1
ATOM 5815 C C . ALA A 1 822 ? 4.350 1.205 8.113 1.00 98.62 822 ALA A C 1
ATOM 5817 O O . ALA A 1 822 ? 4.897 1.530 7.063 1.00 98.62 822 ALA A O 1
ATOM 5818 N N . VAL A 1 823 ? 3.312 1.873 8.612 1.00 98.75 823 VAL A N 1
ATOM 5819 C CA . VAL A 1 823 ? 2.730 3.070 7.994 1.00 98.75 823 VAL A CA 1
ATOM 5820 C C . VAL A 1 823 ? 2.804 4.241 8.967 1.00 98.75 823 VAL A C 1
ATOM 5822 O O . VAL A 1 823 ? 2.521 4.093 10.156 1.00 98.75 823 VAL A O 1
ATOM 5825 N N . THR A 1 824 ? 3.201 5.409 8.475 1.00 98.50 824 THR A N 1
ATOM 5826 C CA . THR A 1 824 ? 3.175 6.682 9.200 1.00 98.50 824 THR A CA 1
ATOM 5827 C C . THR A 1 824 ? 2.616 7.760 8.279 1.00 98.50 824 THR A C 1
ATOM 5829 O O . THR A 1 824 ? 3.266 8.115 7.298 1.00 98.50 824 THR A O 1
ATOM 5832 N N . SER A 1 825 ? 1.430 8.266 8.609 1.00 97.06 825 SER A N 1
ATOM 5833 C CA . SER A 1 825 ? 0.785 9.410 7.958 1.00 97.06 825 SER A CA 1
ATOM 5834 C C . SER A 1 825 ? 0.751 10.596 8.918 1.00 97.06 825 SER A C 1
ATOM 5836 O O . SER A 1 825 ? 0.407 10.419 10.088 1.00 97.06 825 SER A O 1
ATOM 5838 N N . SER A 1 826 ? 1.077 11.805 8.451 1.00 94.38 826 SER A N 1
ATOM 5839 C CA . SER A 1 826 ? 0.850 13.028 9.245 1.00 94.38 826 SER A CA 1
ATOM 5840 C C . SER A 1 826 ? -0.577 13.581 9.149 1.00 94.38 826 SER A C 1
ATOM 5842 O O . SER A 1 826 ? -0.962 14.351 10.027 1.00 94.38 826 SER A O 1
ATOM 5844 N N . GLY A 1 827 ? -1.362 13.156 8.154 1.00 93.94 827 GLY A N 1
ATOM 5845 C CA . GLY A 1 827 ? -2.819 13.299 8.122 1.00 93.94 827 GLY A CA 1
ATOM 5846 C C . GLY A 1 827 ? -3.517 12.074 8.726 1.00 93.94 827 GLY A C 1
ATOM 5847 O O . GLY A 1 827 ? -3.055 11.497 9.717 1.00 93.94 827 GLY A O 1
ATOM 5848 N N . GLY A 1 828 ? -4.633 11.660 8.127 1.00 95.38 828 GLY A N 1
ATOM 5849 C CA . GLY A 1 828 ? -5.262 10.365 8.406 1.00 95.38 828 GLY A CA 1
ATOM 5850 C C . GLY A 1 828 ? -4.653 9.205 7.603 1.00 95.38 828 GLY A C 1
ATOM 5851 O O . GLY A 1 828 ? -3.692 9.391 6.864 1.00 95.38 828 GLY A O 1
ATOM 5852 N N . LEU A 1 829 ? -5.215 7.995 7.708 1.00 98.19 829 LEU A N 1
ATOM 5853 C CA . LEU A 1 829 ? -4.874 6.888 6.798 1.00 98.19 829 LEU A CA 1
ATOM 5854 C C . LEU A 1 829 ? -5.797 6.865 5.567 1.00 98.19 829 LEU A C 1
ATOM 5856 O O . LEU A 1 829 ? -5.292 6.853 4.444 1.00 98.19 829 LEU A O 1
ATOM 5860 N N . ILE A 1 830 ? -7.121 6.855 5.764 1.00 98.56 830 ILE A N 1
ATOM 5861 C CA . ILE A 1 830 ? -8.118 6.828 4.678 1.00 98.56 830 ILE A CA 1
ATOM 5862 C C . ILE A 1 830 ? -9.204 7.885 4.925 1.00 98.56 830 ILE A C 1
ATOM 5864 O O . ILE A 1 830 ? -9.775 7.925 6.014 1.00 98.56 830 ILE A O 1
ATOM 5868 N N . GLN A 1 831 ? -9.537 8.694 3.917 1.00 97.31 831 GLN A N 1
ATOM 5869 C CA . GLN A 1 831 ? -10.688 9.610 3.952 1.00 97.31 831 GLN A CA 1
ATOM 5870 C C . GLN A 1 831 ? -11.644 9.313 2.794 1.00 97.31 831 GLN A C 1
ATOM 5872 O O . GLN A 1 831 ? -11.209 9.043 1.674 1.00 97.31 831 GLN A O 1
ATOM 5877 N N . ILE A 1 832 ? -12.949 9.385 3.061 1.00 96.62 832 ILE A N 1
ATOM 5878 C CA . ILE A 1 832 ? -14.006 9.321 2.048 1.00 96.62 832 ILE A CA 1
ATOM 5879 C C . ILE A 1 832 ? -14.904 10.556 2.198 1.00 96.62 832 ILE A C 1
ATOM 5881 O O . ILE A 1 832 ? -15.580 10.703 3.214 1.00 96.62 832 ILE A O 1
ATOM 5885 N N . CYS A 1 833 ? -14.901 11.427 1.191 1.00 90.56 833 CYS A N 1
ATOM 5886 C CA . CYS A 1 833 ? -15.618 12.708 1.130 1.00 90.56 833 CYS A CA 1
ATOM 5887 C C . CYS A 1 833 ? -15.941 13.015 -0.358 1.00 90.56 833 CYS A C 1
ATOM 5889 O O . CYS A 1 833 ? -15.767 12.152 -1.212 1.00 90.56 833 CYS A O 1
ATOM 5891 N N . CYS A 1 834 ? -16.427 14.173 -0.793 1.00 76.19 834 CYS A N 1
ATOM 5892 C CA . CYS A 1 834 ? -17.498 14.960 -0.184 1.00 76.19 834 CYS A CA 1
ATOM 5893 C C . CYS A 1 834 ? -18.707 14.947 -1.161 1.00 76.19 834 CYS A C 1
ATOM 5895 O O . CYS A 1 834 ? -18.913 13.972 -1.891 1.00 76.19 834 CYS A O 1
ATOM 5897 N N . ASP A 1 835 ? -19.458 16.052 -1.242 1.00 75.19 835 ASP A N 1
ATOM 5898 C CA . ASP A 1 835 ? -20.396 16.393 -2.328 1.00 75.19 835 ASP A CA 1
ATOM 5899 C C . ASP A 1 835 ? -21.602 15.447 -2.518 1.00 75.19 835 ASP A C 1
ATOM 5901 O O . ASP A 1 835 ? -22.259 15.458 -3.564 1.00 75.19 835 ASP A O 1
ATOM 5905 N N . GLY A 1 836 ? -21.942 14.633 -1.514 1.00 73.12 836 GLY A N 1
ATOM 5906 C CA . GLY A 1 836 ? -23.045 13.672 -1.598 1.00 73.12 836 GLY A CA 1
ATOM 5907 C C . GLY A 1 836 ? -22.770 12.498 -2.544 1.00 73.12 836 GLY A C 1
ATOM 5908 O O . GLY A 1 836 ? -23.714 11.865 -3.030 1.00 73.12 836 GLY A O 1
ATOM 5909 N N . ASN A 1 837 ? -21.495 12.215 -2.831 1.00 86.12 837 ASN A N 1
ATOM 5910 C CA . ASN A 1 837 ? -21.072 11.127 -3.711 1.00 86.12 837 ASN A CA 1
ATOM 5911 C C . ASN A 1 837 ? -21.517 9.742 -3.199 1.00 86.12 837 ASN A C 1
ATOM 5913 O O . ASN A 1 837 ? -21.840 9.542 -2.027 1.00 86.12 837 ASN A O 1
ATOM 5917 N N . SER A 1 838 ? -21.517 8.749 -4.093 1.00 92.06 838 SER A N 1
ATOM 5918 C CA . SER A 1 838 ? -21.792 7.350 -3.749 1.00 92.06 838 SER A CA 1
ATOM 5919 C C . SER A 1 838 ? -20.529 6.499 -3.831 1.00 92.06 838 SER A C 1
ATOM 5921 O O . SER A 1 838 ? -19.884 6.463 -4.883 1.00 92.06 838 SER A O 1
ATOM 5923 N N . VAL A 1 839 ? -20.242 5.751 -2.766 1.00 95.50 839 VAL A N 1
ATOM 5924 C CA . VAL A 1 839 ? -19.169 4.752 -2.720 1.00 95.50 839 VAL A CA 1
ATOM 5925 C C . VAL A 1 839 ? -19.764 3.367 -2.469 1.00 95.50 839 VAL A C 1
ATOM 5927 O O . VAL A 1 839 ? -20.630 3.187 -1.606 1.00 95.50 839 VAL A O 1
ATOM 5930 N N . SER A 1 840 ? -19.319 2.371 -3.236 1.00 94.44 840 SER A N 1
ATOM 5931 C CA . SER A 1 840 ? -19.779 0.985 -3.104 1.00 94.44 840 SER A CA 1
ATOM 5932 C C . SER A 1 840 ? -18.611 0.005 -3.054 1.00 94.44 840 SER A C 1
ATOM 5934 O O . SER A 1 840 ? -17.758 0.023 -3.941 1.00 94.44 840 SER A O 1
ATOM 5936 N N . LEU A 1 841 ? -18.566 -0.837 -2.017 1.00 94.31 841 LEU A N 1
ATOM 5937 C CA . LEU A 1 841 ? -17.471 -1.775 -1.748 1.00 94.31 841 LEU A CA 1
ATOM 5938 C C . LEU A 1 841 ? -17.983 -3.223 -1.655 1.00 94.31 841 LEU A C 1
ATOM 5940 O O . LEU A 1 841 ? -18.911 -3.524 -0.903 1.00 94.31 841 LEU A O 1
ATOM 5944 N N . ALA A 1 842 ? -17.367 -4.145 -2.396 1.00 93.00 842 ALA A N 1
ATOM 5945 C CA . ALA A 1 842 ? -17.679 -5.579 -2.339 1.00 93.00 842 ALA A CA 1
ATOM 5946 C C . ALA A 1 842 ? -16.840 -6.375 -1.309 1.00 93.00 842 ALA A C 1
ATOM 5948 O O . ALA A 1 842 ? -17.155 -7.538 -1.050 1.00 93.00 842 ALA A O 1
ATOM 5949 N N . ALA A 1 843 ? -15.827 -5.748 -0.705 1.00 92.75 843 ALA A N 1
ATOM 5950 C CA . ALA A 1 843 ? -14.931 -6.292 0.319 1.00 92.75 843 ALA A CA 1
ATOM 5951 C C . ALA A 1 843 ? -14.538 -5.196 1.333 1.00 92.75 843 ALA A C 1
ATOM 5953 O O . ALA A 1 843 ? -14.975 -4.050 1.202 1.00 92.75 843 ALA A O 1
ATOM 5954 N N . GLU A 1 844 ? -13.737 -5.548 2.341 1.00 94.31 844 GLU A N 1
ATOM 5955 C CA . GLU A 1 844 ? -13.244 -4.635 3.375 1.00 94.31 844 GLU A CA 1
ATOM 5956 C C . GLU A 1 844 ? -12.536 -3.405 2.779 1.00 94.31 844 GLU A C 1
ATOM 5958 O O . GLU A 1 844 ? -11.849 -3.490 1.759 1.00 94.31 844 GLU A O 1
ATOM 5963 N N . LEU A 1 845 ? -12.653 -2.249 3.440 1.00 96.50 845 LEU A N 1
ATOM 5964 C CA . LEU A 1 845 ? -11.893 -1.057 3.048 1.00 96.50 845 LEU A CA 1
ATOM 5965 C C . LEU A 1 845 ? -10.420 -1.191 3.463 1.00 96.50 845 LEU A C 1
ATOM 5967 O O . LEU A 1 845 ? -9.526 -0.829 2.699 1.00 96.50 845 LEU A O 1
ATOM 5971 N N . LEU A 1 846 ? -10.180 -1.747 4.653 1.00 98.19 846 LEU A N 1
ATOM 5972 C CA . LEU A 1 846 ? -8.853 -1.948 5.225 1.00 98.19 846 LEU A CA 1
ATOM 5973 C C . LEU A 1 846 ? -8.760 -3.304 5.939 1.00 98.19 846 LEU A C 1
ATOM 5975 O O . LEU A 1 846 ? -9.534 -3.573 6.859 1.00 98.19 846 LEU A O 1
ATOM 5979 N N . ASP A 1 847 ? -7.769 -4.112 5.562 1.00 98.06 847 ASP A N 1
ATOM 5980 C CA . ASP A 1 847 ? -7.345 -5.308 6.300 1.00 98.06 847 ASP A CA 1
ATOM 5981 C C . ASP A 1 847 ? -5.844 -5.241 6.609 1.00 98.06 847 ASP A C 1
ATOM 5983 O O . ASP A 1 847 ? -5.033 -4.822 5.773 1.00 98.06 847 ASP A O 1
ATOM 5987 N N . THR A 1 848 ? -5.461 -5.618 7.828 1.00 98.44 848 THR A N 1
ATOM 5988 C CA . THR A 1 848 ? -4.078 -5.518 8.302 1.00 98.44 848 THR A CA 1
ATOM 5989 C C . THR A 1 848 ? -3.681 -6.749 9.113 1.00 98.44 848 THR A C 1
ATOM 5991 O O . THR A 1 848 ? -4.416 -7.207 9.983 1.00 98.44 848 THR A O 1
ATOM 5994 N N . THR A 1 849 ? -2.490 -7.294 8.847 1.00 98.38 849 THR A N 1
ATOM 5995 C CA . THR A 1 849 ? -1.954 -8.481 9.539 1.00 98.38 849 THR A CA 1
ATOM 5996 C C . THR A 1 849 ? -0.541 -8.212 10.063 1.00 98.38 849 THR A C 1
ATOM 5998 O O . THR A 1 849 ? 0.457 -8.367 9.353 1.00 98.38 849 THR A O 1
ATOM 6001 N N . GLY A 1 850 ? -0.435 -7.818 11.329 1.00 97.69 850 GLY A N 1
ATOM 6002 C CA . GLY A 1 850 ? 0.795 -7.410 12.004 1.00 97.69 850 GLY A CA 1
ATOM 6003 C C . GLY A 1 850 ? 1.224 -5.988 11.641 1.00 97.69 850 GLY A C 1
ATOM 6004 O O . GLY A 1 850 ? 0.455 -5.210 11.081 1.00 97.69 850 GLY A O 1
ATOM 6005 N N . GLY A 1 851 ? 2.473 -5.639 11.952 1.00 98.19 851 GLY A N 1
ATOM 6006 C CA . GLY A 1 851 ? 3.011 -4.312 11.646 1.00 98.19 851 GLY A CA 1
ATOM 6007 C C . GLY A 1 851 ? 2.437 -3.200 12.531 1.00 98.19 851 GLY A C 1
ATOM 6008 O O . GLY A 1 851 ? 1.970 -3.453 13.646 1.00 98.19 851 GLY A O 1
ATOM 6009 N N . SER A 1 852 ? 2.507 -1.958 12.052 1.00 98.44 852 SER A N 1
ATOM 6010 C CA . SER A 1 852 ? 2.108 -0.778 12.827 1.00 98.44 852 SER A CA 1
ATOM 6011 C C . SER A 1 852 ? 1.620 0.375 11.957 1.00 98.44 852 SER A C 1
ATOM 6013 O O . SER A 1 852 ? 2.207 0.636 10.910 1.00 98.44 852 SER A O 1
ATOM 6015 N N . ILE A 1 853 ? 0.617 1.113 12.431 1.00 98.81 853 ILE A N 1
ATOM 6016 C CA . ILE A 1 853 ? 0.047 2.291 11.769 1.00 98.81 853 ILE A CA 1
ATOM 6017 C C . ILE A 1 853 ? 0.105 3.476 12.735 1.00 98.81 853 ILE A C 1
ATOM 6019 O O . ILE A 1 853 ? -0.396 3.392 13.854 1.00 98.81 853 ILE A O 1
ATOM 6023 N N . THR A 1 854 ? 0.702 4.581 12.296 1.00 98.62 854 THR A N 1
ATOM 6024 C CA . THR A 1 854 ? 0.698 5.867 13.007 1.00 98.62 854 THR A CA 1
ATOM 6025 C C . THR A 1 854 ? -0.010 6.916 12.156 1.00 98.62 854 THR A C 1
ATOM 6027 O O . THR A 1 854 ? 0.332 7.056 10.983 1.00 98.62 854 THR A O 1
ATOM 6030 N N . VAL A 1 855 ? -0.977 7.637 12.730 1.00 98.25 855 VAL A N 1
ATOM 6031 C CA . VAL A 1 855 ? -1.751 8.699 12.054 1.00 98.25 855 VAL A CA 1
ATOM 6032 C C . VAL A 1 855 ? -1.767 9.990 12.876 1.00 98.25 855 VAL A C 1
ATOM 6034 O O . VAL A 1 855 ? -1.802 9.947 14.107 1.00 98.25 855 VAL A O 1
ATOM 6037 N N . GLY A 1 856 ? -1.745 11.141 12.206 1.00 95.81 856 GLY A N 1
ATOM 6038 C CA . GLY A 1 856 ? -1.847 12.458 12.840 1.00 95.81 856 GLY A CA 1
ATOM 6039 C C . GLY A 1 856 ? -3.276 12.830 13.242 1.00 95.81 856 GLY A C 1
ATOM 6040 O O . GLY A 1 856 ? -3.464 13.477 14.273 1.00 95.81 856 GLY A O 1
ATOM 6041 N N . ASP A 1 857 ? -4.277 12.365 12.492 1.00 94.50 857 ASP A N 1
ATOM 6042 C CA . ASP A 1 857 ? -5.693 12.532 12.844 1.00 94.50 857 ASP A CA 1
ATOM 6043 C C . ASP A 1 857 ? -6.389 11.168 13.004 1.00 94.50 857 ASP A C 1
ATOM 6045 O O . ASP A 1 857 ? -6.375 10.600 14.101 1.00 94.50 857 ASP A O 1
ATOM 6049 N N . PHE A 1 858 ? -6.918 10.599 11.916 1.00 97.56 858 PHE A N 1
ATOM 6050 C CA . PHE A 1 858 ? -7.798 9.426 11.944 1.00 97.56 858 PHE A CA 1
ATOM 6051 C C . PHE A 1 858 ? -7.261 8.190 11.217 1.00 97.56 858 PHE A C 1
ATOM 6053 O O . PHE A 1 858 ? -6.470 8.288 10.281 1.00 97.56 858 PHE A O 1
ATOM 6060 N N . LEU A 1 859 ? -7.735 6.997 11.598 1.00 98.31 859 LEU A N 1
ATOM 6061 C CA . LEU A 1 859 ? -7.565 5.807 10.755 1.00 98.31 859 LEU A CA 1
ATOM 6062 C C . LEU A 1 859 ? -8.534 5.888 9.568 1.00 98.31 859 LEU A C 1
ATOM 6064 O O . LEU A 1 859 ? -8.122 5.676 8.432 1.00 98.31 859 LEU A O 1
ATOM 6068 N N . ILE A 1 860 ? -9.802 6.228 9.822 1.00 98.31 860 ILE A N 1
ATOM 6069 C CA . ILE A 1 860 ? -10.815 6.420 8.777 1.00 98.31 860 ILE A CA 1
ATOM 6070 C C . ILE A 1 860 ? -11.702 7.627 9.095 1.00 98.31 860 ILE A C 1
ATOM 6072 O O . ILE A 1 860 ? -12.247 7.706 10.196 1.00 98.31 860 ILE A O 1
ATOM 6076 N N . ALA A 1 861 ? -11.906 8.505 8.112 1.00 97.75 861 ALA A N 1
ATOM 6077 C CA . ALA A 1 861 ? -12.962 9.519 8.114 1.00 97.75 861 ALA A CA 1
ATOM 6078 C C . ALA A 1 861 ? -13.950 9.285 6.958 1.00 97.75 861 ALA A C 1
ATOM 6080 O O . ALA A 1 861 ? -13.546 8.932 5.847 1.00 97.75 861 ALA A O 1
ATOM 6081 N N . ILE A 1 862 ? -15.249 9.451 7.227 1.00 97.50 862 ILE A N 1
ATOM 6082 C CA . ILE A 1 862 ? -16.345 9.289 6.258 1.00 97.50 862 ILE A CA 1
ATOM 6083 C C . ILE A 1 862 ? -17.299 10.485 6.389 1.00 97.50 862 ILE A C 1
ATOM 6085 O O . ILE A 1 862 ? -17.955 10.657 7.419 1.00 97.50 862 ILE A O 1
ATOM 6089 N N . GLU A 1 863 ? -17.394 11.307 5.348 1.00 96.56 863 GLU A N 1
ATOM 6090 C CA . GLU A 1 863 ? -17.976 12.651 5.421 1.00 96.56 863 GLU A CA 1
ATOM 6091 C C . GLU A 1 863 ? -18.870 12.938 4.206 1.00 96.56 863 GLU A C 1
ATOM 6093 O O . GLU A 1 863 ? -18.456 12.725 3.074 1.00 96.56 863 GLU A O 1
ATOM 6098 N N . ASP A 1 864 ? -20.106 13.405 4.433 1.00 94.81 864 ASP A N 1
ATOM 6099 C CA . ASP A 1 864 ? -21.066 13.825 3.383 1.00 94.81 864 ASP A CA 1
ATOM 6100 C C . ASP A 1 864 ? -21.161 12.880 2.156 1.00 94.81 864 ASP A C 1
ATOM 6102 O O . ASP A 1 864 ? -21.226 13.304 1.004 1.00 94.81 864 ASP A O 1
ATOM 6106 N N . VAL A 1 865 ? -21.136 11.566 2.408 1.00 95.62 865 VAL A N 1
ATOM 6107 C CA . VAL A 1 865 ? -21.050 10.515 1.379 1.00 95.62 865 VAL A CA 1
ATOM 6108 C C . VAL A 1 865 ? -22.005 9.356 1.680 1.00 95.62 865 VAL A C 1
ATOM 6110 O O . VAL A 1 865 ? -22.258 9.012 2.839 1.00 95.62 865 VAL A O 1
ATOM 6113 N N . ALA A 1 866 ? -22.538 8.723 0.634 1.00 95.00 866 ALA A N 1
ATOM 6114 C CA . ALA A 1 866 ? -23.326 7.497 0.731 1.00 95.00 866 ALA A CA 1
ATOM 6115 C C . ALA A 1 866 ? -22.424 6.263 0.543 1.00 95.00 866 ALA A C 1
ATOM 6117 O O . ALA A 1 866 ? -22.132 5.869 -0.589 1.00 95.00 866 ALA A O 1
ATOM 6118 N N . LEU A 1 867 ? -21.990 5.644 1.646 1.00 94.81 867 LEU A N 1
ATOM 6119 C CA . LEU A 1 867 ? -21.170 4.429 1.646 1.00 94.81 867 LEU A CA 1
ATOM 6120 C C . LEU A 1 867 ? -22.043 3.171 1.774 1.00 94.81 867 LEU A C 1
ATOM 6122 O O . LEU A 1 867 ? -22.818 3.003 2.720 1.00 94.81 867 LEU A O 1
ATOM 6126 N N . SER A 1 868 ? -21.873 2.251 0.830 1.00 91.62 868 SER A N 1
ATOM 6127 C CA . SER A 1 868 ? -22.621 0.996 0.740 1.00 91.62 868 SER A CA 1
ATOM 6128 C C . SER A 1 868 ? -21.697 -0.210 0.602 1.00 91.62 868 SER A C 1
ATOM 6130 O O . SER A 1 868 ? -20.673 -0.146 -0.077 1.00 91.62 868 SER A O 1
ATOM 6132 N N . PHE A 1 869 ? -22.088 -1.328 1.211 1.00 85.69 869 PHE A N 1
ATOM 6133 C CA . PHE A 1 869 ? -21.418 -2.615 1.041 1.00 85.69 869 PHE A CA 1
ATOM 6134 C C . PHE A 1 869 ? -22.248 -3.584 0.193 1.00 85.69 869 PHE A C 1
ATOM 6136 O O . PHE A 1 869 ? -23.474 -3.468 0.097 1.00 85.69 869 PHE A O 1
ATOM 6143 N N . GLY A 1 870 ? -21.570 -4.557 -0.420 1.00 71.25 870 GLY A N 1
ATOM 6144 C CA . GLY A 1 870 ? -22.201 -5.667 -1.132 1.00 71.25 870 GLY A CA 1
ATOM 6145 C C . GLY A 1 870 ? -23.121 -6.529 -0.243 1.00 71.25 870 GLY A C 1
ATOM 6146 O O . GLY A 1 870 ? -23.112 -6.418 0.981 1.00 71.25 870 GLY A O 1
ATOM 6147 N N . PRO A 1 871 ? -23.917 -7.441 -0.836 1.00 62.19 871 PRO A N 1
ATOM 6148 C CA . PRO A 1 871 ? -24.915 -8.242 -0.113 1.00 62.19 871 PRO A CA 1
ATOM 6149 C C . PRO A 1 871 ? -24.323 -9.336 0.801 1.00 62.19 871 PRO A C 1
ATOM 6151 O O . PRO A 1 871 ? -25.068 -10.084 1.434 1.00 62.19 871 PRO A O 1
ATOM 6154 N N . THR A 1 872 ? -22.999 -9.478 0.835 1.00 70.25 872 THR A N 1
ATOM 6155 C CA . THR A 1 872 ? -22.256 -10.367 1.732 1.00 70.25 872 THR A CA 1
ATOM 6156 C C . THR A 1 872 ? -21.876 -9.635 3.022 1.00 70.25 872 THR A C 1
ATOM 6158 O O . THR A 1 872 ? -21.433 -8.492 2.944 1.00 70.25 872 THR A O 1
ATOM 6161 N N . PRO A 1 873 ? -21.973 -10.274 4.205 1.00 72.00 873 PRO A N 1
ATOM 6162 C CA . PRO A 1 873 ? -21.451 -9.692 5.435 1.00 72.00 873 PRO A CA 1
ATOM 6163 C C . PRO A 1 873 ? -19.934 -9.489 5.361 1.00 72.00 873 PRO A C 1
ATOM 6165 O O . PRO A 1 873 ? -19.177 -10.456 5.364 1.00 72.00 873 PRO A O 1
ATOM 6168 N N . VAL A 1 874 ? -19.538 -8.223 5.269 1.00 74.38 874 VAL A N 1
ATOM 6169 C CA . VAL A 1 874 ? -18.184 -7.715 5.004 1.00 74.38 874 VAL A CA 1
ATOM 6170 C C . VAL A 1 874 ? -17.904 -6.595 6.007 1.00 74.38 874 VAL A C 1
ATOM 6172 O O . VAL A 1 874 ? -18.817 -5.833 6.347 1.00 74.38 874 VAL A O 1
ATOM 6175 N N . GLY A 1 875 ? -16.682 -6.529 6.530 1.00 84.12 875 GLY A N 1
ATOM 6176 C CA . GLY A 1 875 ? -16.274 -5.495 7.479 1.00 84.12 875 GLY A CA 1
ATOM 6177 C C . GLY A 1 875 ? -15.943 -4.155 6.812 1.00 84.12 875 GLY A C 1
ATOM 6178 O O . GLY A 1 875 ? -15.687 -4.100 5.615 1.00 84.12 875 GLY A O 1
ATOM 6179 N N . LEU A 1 876 ? -15.881 -3.065 7.583 1.00 94.25 876 LEU A N 1
ATOM 6180 C CA . LEU A 1 876 ? -15.149 -1.865 7.149 1.00 94.25 876 LEU A CA 1
ATOM 6181 C C . LEU A 1 876 ? -13.646 -2.036 7.433 1.00 94.25 876 LEU A C 1
ATOM 6183 O O . LEU A 1 876 ? -12.835 -1.824 6.532 1.00 94.25 876 LEU A O 1
ATOM 6187 N N . VAL A 1 877 ? -13.294 -2.443 8.662 1.00 97.75 877 VAL A N 1
ATOM 6188 C CA . VAL A 1 877 ? -11.905 -2.570 9.139 1.00 97.75 877 VAL A CA 1
ATOM 6189 C C . VAL A 1 877 ? -11.634 -3.918 9.809 1.00 97.75 877 VAL A C 1
ATOM 6191 O O . VAL A 1 877 ? -12.361 -4.325 10.721 1.00 97.75 877 VAL A O 1
ATOM 6194 N N . SER A 1 878 ? -10.526 -4.550 9.419 1.00 97.69 878 SER A N 1
ATOM 6195 C CA . SER A 1 878 ? -9.927 -5.726 10.055 1.00 97.69 878 SER A CA 1
ATOM 6196 C C . SER A 1 878 ? -8.490 -5.416 10.506 1.00 97.69 878 SER A C 1
ATOM 6198 O O . SER A 1 878 ? -7.696 -4.905 9.719 1.00 97.69 878 SER A O 1
ATOM 6200 N N . LEU A 1 879 ? -8.164 -5.688 11.778 1.00 98.38 879 LEU A N 1
ATOM 6201 C CA . LEU A 1 879 ? -6.844 -5.456 12.387 1.00 98.38 879 LEU A CA 1
ATOM 6202 C C . LEU A 1 879 ? -6.364 -6.696 13.175 1.00 98.38 879 LEU A C 1
ATOM 6204 O O . LEU A 1 879 ? -6.641 -6.807 14.372 1.00 98.38 879 LEU A O 1
ATOM 6208 N N . ASP A 1 880 ? -5.617 -7.617 12.558 1.00 98.19 880 ASP A N 1
ATOM 6209 C CA . ASP A 1 880 ? -5.011 -8.762 13.263 1.00 98.19 880 ASP A CA 1
ATOM 6210 C C . ASP A 1 880 ? -3.539 -8.500 13.613 1.00 98.19 880 ASP A C 1
ATOM 6212 O O . ASP A 1 880 ? -2.688 -8.329 12.749 1.00 98.19 880 ASP A O 1
ATOM 6216 N N . GLY A 1 881 ? -3.192 -8.461 14.896 1.00 98.12 881 GLY A N 1
ATOM 6217 C CA . GLY A 1 881 ? -1.826 -8.294 15.398 1.00 98.12 881 GLY A CA 1
ATOM 6218 C C . GLY A 1 881 ? -1.198 -6.907 15.191 1.00 98.12 881 GLY A C 1
ATOM 6219 O O . GLY A 1 881 ? -0.058 -6.702 15.611 1.00 98.12 881 GLY A O 1
ATOM 6220 N N . THR A 1 882 ? -1.900 -5.965 14.561 1.00 98.56 882 THR A N 1
ATOM 6221 C CA . THR A 1 882 ? -1.396 -4.629 14.201 1.00 98.56 882 THR A CA 1
ATOM 6222 C C . THR A 1 882 ? -1.443 -3.651 15.379 1.00 98.56 882 THR A C 1
ATOM 6224 O O . THR A 1 882 ? -2.415 -3.602 16.134 1.00 98.56 882 THR A O 1
ATOM 6227 N N . ALA A 1 883 ? -0.395 -2.840 15.539 1.00 98.56 883 ALA A N 1
ATOM 6228 C CA . ALA A 1 883 ? -0.373 -1.741 16.505 1.00 98.56 883 ALA A CA 1
ATOM 6229 C C . ALA A 1 883 ? -0.784 -0.419 15.832 1.00 98.56 883 ALA A C 1
ATOM 6231 O O . ALA A 1 883 ? -0.046 0.091 14.993 1.00 98.56 883 ALA A O 1
ATOM 6232 N N . VAL A 1 884 ? -1.936 0.143 16.198 1.00 98.69 884 VAL A N 1
ATOM 6233 C CA . VAL A 1 884 ? -2.425 1.438 15.700 1.00 98.69 884 VAL A CA 1
ATOM 6234 C C . VAL A 1 884 ? -2.260 2.512 16.775 1.00 98.69 884 VAL A C 1
ATOM 6236 O O . VAL A 1 884 ? -2.654 2.305 17.925 1.00 98.69 884 VAL A O 1
ATOM 6239 N N . SER A 1 885 ? -1.724 3.672 16.402 1.00 98.19 885 SER A N 1
ATOM 6240 C CA . SER A 1 885 ? -1.633 4.845 17.276 1.00 98.19 885 SER A CA 1
ATOM 6241 C C . SER A 1 885 ? -1.915 6.156 16.543 1.00 98.19 885 SER A C 1
ATOM 6243 O O . SER A 1 885 ? -1.527 6.298 15.386 1.00 98.19 885 SER A O 1
ATOM 6245 N N . GLY A 1 886 ? -2.535 7.134 17.208 1.00 96.19 886 GLY A N 1
ATOM 6246 C CA . GLY A 1 886 ? -2.758 8.450 16.600 1.00 96.19 886 GLY A CA 1
ATOM 6247 C C . GLY A 1 886 ? -3.302 9.531 17.531 1.00 96.19 886 GLY A C 1
ATOM 6248 O O . GLY A 1 886 ? -3.758 9.250 18.637 1.00 96.19 886 GLY A O 1
ATOM 6249 N N . THR A 1 887 ? -3.235 10.783 17.084 1.00 93.19 887 THR A N 1
ATOM 6250 C CA . THR A 1 887 ? -3.575 11.967 17.899 1.00 93.19 887 THR A CA 1
ATOM 6251 C C . THR A 1 887 ? -5.015 12.479 17.736 1.00 93.19 887 THR A C 1
ATOM 6253 O O . THR A 1 887 ? -5.413 13.391 18.460 1.00 93.19 887 THR A O 1
ATOM 6256 N N . GLY A 1 888 ? -5.813 11.887 16.840 1.00 93.81 888 GLY A N 1
ATOM 6257 C CA . GLY A 1 888 ? -7.232 12.201 16.631 1.00 93.81 888 GLY A CA 1
ATOM 6258 C C . GLY A 1 888 ? -8.185 11.064 17.025 1.00 93.81 888 GLY A C 1
ATOM 6259 O O . GLY A 1 888 ? -7.984 10.370 18.025 1.00 93.81 888 GLY A O 1
ATOM 6260 N N . VAL A 1 889 ? -9.270 10.907 16.263 1.00 96.88 889 VAL A N 1
ATOM 6261 C CA . VAL A 1 889 ? -10.309 9.870 16.439 1.00 96.88 889 VAL A CA 1
ATOM 6262 C C . VAL A 1 889 ? -9.973 8.655 15.572 1.00 96.88 889 VAL A C 1
ATOM 6264 O O . VAL A 1 889 ? -9.615 8.835 14.420 1.00 96.88 889 VAL A O 1
ATOM 6267 N N . LEU A 1 890 ? -10.127 7.415 16.055 1.00 98.31 890 LEU A N 1
ATOM 6268 C CA . LEU A 1 890 ? -9.813 6.240 15.225 1.00 98.31 890 LEU A CA 1
ATOM 6269 C C . LEU A 1 890 ? -10.726 6.153 13.984 1.00 98.31 890 LEU A C 1
ATOM 6271 O O . LEU A 1 890 ? -10.216 6.128 12.867 1.00 98.31 890 LEU A O 1
ATOM 6275 N N . ILE A 1 891 ? -12.049 6.113 14.171 1.00 98.56 891 ILE A N 1
ATOM 6276 C CA . ILE A 1 891 ? -13.035 6.157 13.081 1.00 98.56 891 ILE A CA 1
ATOM 6277 C C . ILE A 1 891 ? -14.000 7.321 13.326 1.00 98.56 891 ILE A C 1
ATOM 6279 O O . ILE A 1 891 ? -14.692 7.338 14.346 1.00 98.56 891 ILE A O 1
ATOM 6283 N N . ASP A 1 892 ? -14.061 8.275 12.399 1.00 98.00 892 ASP A N 1
ATOM 6284 C CA . ASP A 1 892 ? -15.000 9.400 12.432 1.00 98.00 892 ASP A CA 1
ATOM 6285 C C . ASP A 1 892 ? -15.988 9.336 11.263 1.00 98.00 892 ASP A C 1
ATOM 6287 O O . ASP A 1 892 ? -15.618 9.043 10.126 1.00 98.00 892 ASP A O 1
ATOM 6291 N N . ILE A 1 893 ? -17.264 9.595 11.546 1.00 97.88 893 ILE A N 1
ATOM 6292 C CA . ILE A 1 893 ? -18.340 9.570 10.552 1.00 97.88 893 ILE A CA 1
ATOM 6293 C C . ILE A 1 893 ? -19.213 10.811 10.770 1.00 97.88 893 ILE A C 1
ATOM 6295 O O . ILE A 1 893 ? -19.889 10.943 11.797 1.00 97.88 893 ILE A O 1
ATOM 6299 N N . CYS A 1 894 ? -19.177 11.758 9.835 1.00 95.94 894 CYS A N 1
ATOM 6300 C CA . CYS A 1 894 ? -19.708 13.101 10.062 1.00 95.94 894 CYS A CA 1
ATOM 6301 C C . CYS A 1 894 ? -20.566 13.649 8.920 1.00 95.94 894 CYS A C 1
ATOM 6303 O O . CYS A 1 894 ? -20.762 13.061 7.855 1.00 95.94 894 CYS A O 1
ATOM 6305 N N . CYS A 1 895 ? -21.050 14.864 9.178 1.00 93.19 895 CYS A N 1
ATOM 6306 C CA . CYS A 1 895 ? -21.356 15.841 8.140 1.00 93.19 895 CYS A CA 1
ATOM 6307 C C . CYS A 1 895 ? -22.525 15.498 7.201 1.00 93.19 895 CYS A C 1
ATOM 6309 O O . CYS A 1 895 ? -22.789 16.254 6.278 1.00 93.19 895 CYS A O 1
ATOM 6311 N N . GLY A 1 896 ? -23.291 14.443 7.505 1.00 93.06 896 GLY A N 1
ATOM 6312 C CA . GLY A 1 896 ? -24.450 14.007 6.718 1.00 93.06 896 GLY A CA 1
ATOM 6313 C C . GLY A 1 896 ? -24.274 12.648 6.040 1.00 93.06 896 GLY A C 1
ATOM 6314 O O . GLY A 1 896 ? -25.203 12.195 5.375 1.00 93.06 896 GLY A O 1
ATOM 6315 N N . ALA A 1 897 ? -23.132 11.980 6.237 1.00 95.75 897 ALA A N 1
ATOM 6316 C CA . ALA A 1 897 ? -22.856 10.682 5.636 1.00 95.75 897 ALA A CA 1
ATOM 6317 C C . ALA A 1 897 ? -23.915 9.613 5.979 1.00 95.75 897 ALA A C 1
ATOM 6319 O O . ALA A 1 897 ? -24.528 9.602 7.055 1.00 95.75 897 ALA A O 1
ATOM 6320 N N . SER A 1 898 ? -24.103 8.679 5.048 1.00 95.12 898 SER A N 1
ATOM 6321 C CA . SER A 1 898 ? -25.018 7.545 5.168 1.00 95.12 898 SER A CA 1
ATOM 6322 C C . SER A 1 898 ? -24.252 6.251 4.914 1.00 95.12 898 SER A C 1
ATOM 6324 O O . SER A 1 898 ? -23.808 6.005 3.795 1.00 95.12 898 SER A O 1
ATOM 6326 N N . VAL A 1 899 ? -24.070 5.432 5.952 1.00 95.81 899 VAL A N 1
ATOM 6327 C CA . VAL A 1 899 ? -23.232 4.223 5.904 1.00 95.81 899 VAL A CA 1
ATOM 6328 C C . VAL A 1 899 ? -24.082 2.980 6.154 1.00 95.81 899 VAL A C 1
ATOM 6330 O O . VAL A 1 899 ? -24.616 2.806 7.246 1.00 95.81 899 VAL A O 1
ATOM 6333 N N . THR A 1 900 ? -24.186 2.085 5.169 1.00 94.38 900 THR A N 1
ATOM 6334 C CA . THR A 1 900 ? -24.893 0.796 5.316 1.00 94.38 900 THR A CA 1
ATOM 6335 C C . THR A 1 900 ? -23.896 -0.359 5.387 1.00 94.38 900 THR A C 1
ATOM 6337 O O . THR A 1 900 ? -23.333 -0.756 4.368 1.00 94.38 900 THR A O 1
ATOM 6340 N N . LEU A 1 901 ? -23.688 -0.908 6.586 1.00 91.81 901 LEU A N 1
ATOM 6341 C CA . LEU A 1 901 ? -22.718 -1.973 6.857 1.00 91.81 901 LEU A CA 1
ATOM 6342 C C . LEU A 1 901 ? -23.330 -3.365 6.648 1.00 91.81 901 LEU A C 1
ATOM 6344 O O . LEU A 1 901 ? -24.382 -3.692 7.214 1.00 91.81 901 LEU A O 1
ATOM 6348 N N . GLY A 1 902 ? -22.621 -4.215 5.900 1.00 87.31 902 GLY A N 1
ATOM 6349 C CA . GLY A 1 902 ? -22.920 -5.648 5.789 1.00 87.31 902 GLY A CA 1
ATOM 6350 C C . GLY A 1 902 ? -22.436 -6.469 6.993 1.00 87.31 902 GLY A C 1
ATOM 6351 O O . GLY A 1 902 ? -23.007 -7.516 7.291 1.00 87.31 902 GLY A O 1
ATOM 6352 N N . GLY A 1 903 ? -21.395 -6.009 7.692 1.00 90.94 903 GLY A N 1
ATOM 6353 C CA . GLY A 1 903 ? -20.721 -6.715 8.787 1.00 90.94 903 GLY A CA 1
ATOM 6354 C C . GLY A 1 903 ? -20.296 -5.790 9.933 1.00 90.94 903 GLY A C 1
ATOM 6355 O O . GLY A 1 903 ? -21.047 -4.905 10.337 1.00 90.94 903 GLY A O 1
ATOM 6356 N N . GLN A 1 904 ? -19.105 -6.033 10.484 1.00 94.00 904 GLN A N 1
ATOM 6357 C CA . GLN A 1 904 ? -18.488 -5.220 11.541 1.00 94.00 904 GLN A CA 1
ATOM 6358 C C . GLN A 1 904 ? -17.975 -3.878 10.998 1.00 94.00 904 GLN A C 1
ATOM 6360 O O . GLN A 1 904 ? -17.439 -3.818 9.897 1.00 94.00 904 GLN A O 1
ATOM 6365 N N . LEU A 1 905 ? -18.055 -2.803 11.787 1.00 96.19 905 LEU A N 1
ATOM 6366 C CA . LEU A 1 905 ? -17.295 -1.584 11.490 1.00 96.19 905 LEU A CA 1
ATOM 6367 C C . LEU A 1 905 ? -15.813 -1.804 11.825 1.00 96.19 905 LEU A C 1
ATOM 6369 O O . LEU A 1 905 ? -14.941 -1.471 11.031 1.00 96.19 905 LEU A O 1
ATOM 6373 N N . LEU A 1 906 ? -15.539 -2.407 12.984 1.00 98.00 906 LEU A N 1
ATOM 6374 C CA . LEU A 1 906 ? -14.188 -2.706 13.447 1.00 98.00 906 LEU A CA 1
ATOM 6375 C C . LEU A 1 906 ? -14.120 -4.120 14.024 1.00 98.00 906 LEU A C 1
ATOM 6377 O O . LEU A 1 906 ? -14.799 -4.432 15.004 1.00 98.00 906 LEU A O 1
ATOM 6381 N N . ASN A 1 907 ? -13.258 -4.950 13.448 1.00 97.69 907 ASN A N 1
ATOM 6382 C CA . ASN A 1 907 ? -12.839 -6.228 14.007 1.00 97.69 907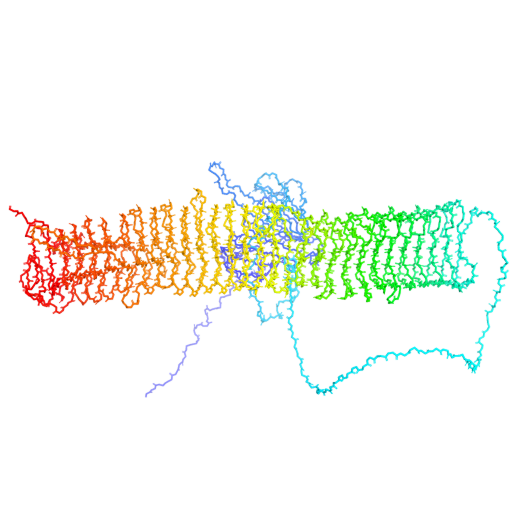 ASN A CA 1
ATOM 6383 C C . ASN A 1 907 ? -11.335 -6.171 14.299 1.00 97.69 907 ASN A C 1
ATOM 6385 O O . ASN A 1 907 ? -10.547 -5.950 13.383 1.00 97.69 907 ASN A O 1
ATOM 6389 N N . ALA A 1 908 ? -10.929 -6.362 15.554 1.00 98.25 908 ALA A N 1
ATOM 6390 C CA . ALA A 1 908 ? -9.519 -6.373 15.937 1.00 98.25 908 ALA A CA 1
ATOM 6391 C C . ALA A 1 908 ? -9.170 -7.575 16.826 1.00 98.25 908 ALA A C 1
ATOM 6393 O O . ALA A 1 908 ? -9.889 -7.895 17.781 1.00 98.25 908 ALA A O 1
ATOM 6394 N N . SER A 1 909 ? -8.041 -8.217 16.526 1.00 97.81 909 SER A N 1
ATOM 6395 C CA . SER A 1 909 ? -7.475 -9.322 17.300 1.00 97.81 909 SER A CA 1
ATOM 6396 C C . SER A 1 909 ? -5.993 -9.095 17.590 1.00 97.81 909 SER A C 1
ATOM 6398 O O . SER A 1 909 ? -5.225 -8.742 16.708 1.00 97.81 909 SER A O 1
ATOM 6400 N N . GLY A 1 910 ? -5.554 -9.281 18.837 1.00 96.50 910 GLY A N 1
ATOM 6401 C CA . GLY A 1 910 ? -4.183 -8.967 19.255 1.00 96.50 910 GLY A CA 1
ATOM 6402 C C . GLY A 1 910 ? -3.802 -7.501 18.997 1.00 96.50 910 GLY A C 1
ATOM 6403 O O . GLY A 1 910 ? -4.661 -6.622 18.967 1.00 96.50 910 GLY A O 1
ATOM 6404 N N . GLY A 1 911 ? -2.511 -7.218 18.807 1.00 97.25 911 GLY A N 1
ATOM 6405 C CA . GLY A 1 911 ? -2.051 -5.857 18.509 1.00 97.25 911 GLY A CA 1
ATOM 6406 C C . GLY A 1 911 ? -2.341 -4.865 19.644 1.00 97.25 911 GLY A C 1
ATOM 6407 O O . GLY A 1 911 ? -2.261 -5.222 20.821 1.00 97.25 911 GLY A O 1
ATOM 6408 N N . SER A 1 912 ? -2.659 -3.616 19.296 1.00 98.06 912 SER A N 1
ATOM 6409 C CA . SER A 1 912 ? -3.107 -2.575 20.240 1.00 98.06 912 SER A CA 1
ATOM 6410 C C . SER A 1 912 ? -3.665 -1.356 19.507 1.00 98.06 912 SER A C 1
ATOM 6412 O O . SER A 1 912 ? -3.163 -1.024 18.438 1.00 98.06 912 SER A O 1
ATOM 6414 N N . ILE A 1 913 ? -4.608 -0.634 20.113 1.00 98.69 913 ILE A N 1
ATOM 6415 C CA . ILE A 1 913 ? -5.123 0.651 19.611 1.00 98.69 913 ILE A CA 1
ATOM 6416 C C . ILE A 1 913 ? -4.876 1.735 20.669 1.00 98.69 913 ILE A C 1
ATOM 6418 O O . ILE A 1 913 ? -5.335 1.606 21.803 1.00 98.69 913 ILE A O 1
ATOM 6422 N N . ALA A 1 914 ? -4.178 2.812 20.315 1.00 98.44 914 ALA A N 1
ATOM 6423 C CA . ALA A 1 914 ? -3.895 3.926 21.220 1.00 98.44 914 ALA A CA 1
ATOM 6424 C C . ALA A 1 914 ? -4.150 5.279 20.541 1.00 98.44 914 ALA A C 1
ATOM 6426 O O . ALA A 1 914 ? -3.288 5.793 19.831 1.00 98.44 914 ALA A O 1
ATOM 6427 N N . VAL A 1 915 ? -5.332 5.854 20.768 1.00 98.12 915 VAL A N 1
ATOM 6428 C CA . VAL A 1 915 ? -5.722 7.162 20.220 1.00 98.12 915 VAL A CA 1
ATOM 6429 C C . VAL A 1 915 ? -5.949 8.187 21.326 1.00 98.12 915 VAL A C 1
ATOM 6431 O O . VAL A 1 915 ? -6.416 7.825 22.402 1.00 98.12 915 VAL A O 1
ATOM 6434 N N . ASP A 1 916 ? -5.659 9.463 21.074 1.00 97.44 916 ASP A N 1
ATOM 6435 C CA . ASP A 1 916 ? -5.982 10.541 22.026 1.00 97.44 916 ASP A CA 1
ATOM 6436 C C . ASP A 1 916 ? -7.481 10.921 22.003 1.00 97.44 916 ASP A C 1
ATOM 6438 O O . ASP A 1 916 ? -8.003 11.446 22.989 1.00 97.44 916 ASP A O 1
ATOM 6442 N N . GLY A 1 917 ? -8.194 10.634 20.906 1.00 96.75 917 GLY A N 1
ATOM 6443 C CA . GLY A 1 917 ? -9.624 10.896 20.719 1.00 96.75 917 GLY A CA 1
ATOM 6444 C C . GLY A 1 917 ? -10.544 9.719 21.072 1.00 96.75 917 GLY A C 1
ATOM 6445 O O . GLY A 1 917 ? -10.313 8.977 22.031 1.00 96.75 917 GLY A O 1
ATOM 6446 N N . ALA A 1 918 ? -11.658 9.594 20.346 1.00 98.00 918 ALA A N 1
ATOM 6447 C CA . ALA A 1 918 ? -12.618 8.493 20.476 1.00 98.00 918 ALA A CA 1
ATOM 6448 C C . ALA A 1 918 ? -12.232 7.303 19.576 1.00 98.00 918 ALA A C 1
ATOM 6450 O O . ALA A 1 918 ? -11.498 7.469 18.602 1.00 98.00 918 ALA A O 1
ATOM 6451 N N . VAL A 1 919 ? -12.745 6.104 19.870 1.00 98.38 919 VAL A N 1
ATOM 6452 C CA . VAL A 1 919 ? -12.582 4.929 18.985 1.00 98.38 919 VAL A CA 1
ATOM 6453 C C . VAL A 1 919 ? -13.571 4.991 17.813 1.00 98.38 919 VAL A C 1
ATOM 6455 O O . VAL A 1 919 ? -13.221 4.667 16.682 1.00 98.38 919 VAL A O 1
ATOM 6458 N N . LEU A 1 920 ? -14.790 5.457 18.070 1.00 98.56 920 LEU A N 1
ATOM 6459 C CA . LEU A 1 920 ? -15.808 5.750 17.072 1.00 98.56 920 LEU A CA 1
ATOM 6460 C C . LEU A 1 920 ? -16.493 7.068 17.436 1.00 98.56 920 LEU A C 1
ATOM 6462 O O . LEU A 1 920 ? -17.050 7.192 18.528 1.00 98.56 920 LEU A O 1
ATOM 6466 N N . ARG A 1 921 ? -16.480 8.038 16.521 1.00 98.31 921 ARG A N 1
ATOM 6467 C CA . ARG A 1 921 ? -17.300 9.251 16.594 1.00 98.31 921 ARG A CA 1
ATOM 6468 C C . ARG A 1 921 ? -18.316 9.237 15.457 1.00 98.31 921 ARG A C 1
ATOM 6470 O O . ARG A 1 921 ? -17.969 8.946 14.316 1.00 98.31 921 ARG A O 1
ATOM 6477 N N . ILE A 1 922 ? -19.572 9.540 15.773 1.00 98.31 922 ILE A N 1
ATOM 6478 C CA . ILE A 1 922 ? -20.637 9.726 14.784 1.00 98.31 922 ILE A CA 1
ATOM 6479 C C . ILE A 1 922 ? -21.356 11.037 15.116 1.00 98.31 922 ILE A C 1
ATOM 6481 O O . ILE A 1 922 ? -21.839 11.224 16.234 1.00 98.31 922 ILE A O 1
ATOM 6485 N N . SER A 1 923 ? -21.393 11.972 14.167 1.00 96.62 923 SER A N 1
ATOM 6486 C CA . SER A 1 923 ? -21.755 13.369 14.454 1.00 96.62 923 SER A CA 1
ATOM 6487 C C . SER A 1 923 ? -22.692 14.016 13.425 1.00 96.62 923 SER A C 1
ATOM 6489 O O . SER A 1 923 ? -22.965 13.464 12.359 1.00 96.62 923 SER A O 1
ATOM 6491 N N . SER A 1 924 ? -23.186 15.221 13.726 1.00 93.81 924 SER A N 1
ATOM 6492 C CA . SER A 1 924 ? -24.054 16.028 12.848 1.00 93.81 924 SER A CA 1
ATOM 6493 C C . SER A 1 924 ? -25.387 15.330 12.518 1.00 93.81 924 SER A C 1
ATOM 6495 O O . SER A 1 924 ? -26.130 15.015 13.444 1.00 93.81 924 SER A O 1
ATOM 6497 N N . SER A 1 925 ? -25.740 15.127 11.244 1.00 91.94 925 SER A N 1
ATOM 6498 C CA . SER A 1 925 ? -26.982 14.457 10.803 1.00 91.94 925 SER A CA 1
ATOM 6499 C C . SER A 1 925 ? -26.722 13.094 10.146 1.00 91.94 925 SER A C 1
ATOM 6501 O O . SER A 1 925 ? -27.465 12.660 9.269 1.00 91.94 925 SER A O 1
ATOM 6503 N N . THR A 1 926 ? -25.626 12.453 10.542 1.00 96.38 926 THR A N 1
ATOM 6504 C CA . THR A 1 926 ? -25.114 11.192 9.988 1.00 96.38 926 THR A CA 1
ATOM 6505 C C . THR A 1 926 ? -25.981 9.998 10.387 1.00 96.38 926 THR A C 1
ATOM 6507 O O . THR A 1 926 ? -26.486 9.939 11.509 1.00 96.38 926 THR A O 1
ATOM 6510 N N . THR A 1 927 ? -26.121 9.016 9.494 1.00 96.81 927 THR A N 1
ATOM 6511 C CA . THR A 1 927 ? -26.800 7.741 9.786 1.00 96.81 927 THR A CA 1
ATOM 6512 C C . THR A 1 927 ? -25.897 6.557 9.457 1.00 96.81 927 THR A C 1
ATOM 6514 O O . THR A 1 927 ? -25.429 6.424 8.327 1.00 96.81 927 THR A O 1
ATOM 6517 N N . VAL A 1 928 ? -25.692 5.669 10.428 1.00 97.56 928 VAL A N 1
ATOM 6518 C CA . VAL A 1 928 ? -24.970 4.401 10.260 1.00 97.56 928 VAL A CA 1
ATOM 6519 C C . VAL A 1 928 ? -25.928 3.250 10.557 1.00 97.56 928 VAL A C 1
ATOM 6521 O O . VAL A 1 928 ? -26.518 3.202 11.634 1.00 97.56 928 VAL A O 1
ATOM 6524 N N . THR A 1 929 ? -26.077 2.319 9.615 1.00 96.38 929 THR A N 1
ATOM 6525 C CA . THR A 1 929 ? -27.019 1.193 9.698 1.00 96.38 929 THR A CA 1
ATOM 6526 C C . THR A 1 929 ? -26.282 -0.141 9.577 1.00 96.38 929 THR A C 1
ATOM 6528 O O . THR A 1 929 ? -25.753 -0.482 8.518 1.00 96.38 929 THR A O 1
ATOM 6531 N N . GLY A 1 930 ? -26.257 -0.917 10.661 1.00 94.44 930 GLY A N 1
ATOM 6532 C CA . GLY A 1 930 ? -25.676 -2.257 10.734 1.00 94.44 930 GLY A CA 1
ATOM 6533 C C . GLY A 1 930 ? -26.703 -3.347 10.434 1.00 94.44 930 GLY A C 1
ATOM 6534 O O . GLY A 1 930 ? -27.565 -3.646 11.263 1.00 94.44 930 GLY A O 1
ATOM 6535 N N . THR A 1 931 ? -26.591 -3.984 9.267 1.00 93.19 931 THR A N 1
ATOM 6536 C CA . THR A 1 931 ? -27.526 -5.044 8.828 1.00 93.19 931 THR A CA 1
ATOM 6537 C C . THR A 1 931 ? -27.183 -6.443 9.363 1.00 93.19 931 THR A C 1
ATOM 6539 O O . THR A 1 931 ? -27.984 -7.371 9.249 1.00 93.19 931 THR A O 1
ATOM 6542 N N . SER A 1 932 ? -26.006 -6.602 9.976 1.00 92.44 932 SER A N 1
ATOM 6543 C CA . SER A 1 932 ? -25.542 -7.859 10.568 1.00 92.44 932 SER A CA 1
ATOM 6544 C C . SER A 1 932 ? -25.993 -8.033 12.016 1.00 92.44 932 SER A C 1
ATOM 6546 O O . SER A 1 932 ? -26.061 -7.069 12.772 1.00 92.44 932 SER A O 1
ATOM 6548 N N . ALA A 1 933 ? -26.204 -9.284 12.430 1.00 93.62 933 ALA A N 1
ATOM 6549 C CA . ALA A 1 933 ? -26.368 -9.652 13.839 1.00 93.62 933 ALA A CA 1
ATOM 6550 C C . ALA A 1 933 ? -25.032 -9.691 14.619 1.00 93.62 933 ALA A C 1
ATOM 6552 O O . ALA A 1 933 ? -25.038 -9.884 15.833 1.00 93.62 933 ALA A O 1
ATOM 6553 N N . LEU A 1 934 ? -23.889 -9.530 13.939 1.00 94.06 934 LEU A N 1
ATOM 6554 C CA . LEU A 1 934 ? -22.586 -9.363 14.589 1.00 94.06 934 LEU A CA 1
ATOM 6555 C C . LEU A 1 934 ? -22.532 -8.043 15.386 1.00 94.06 934 LEU A C 1
ATOM 6557 O O . LEU A 1 934 ? -23.193 -7.077 15.005 1.00 94.06 934 LEU A O 1
ATOM 6561 N N . PRO A 1 935 ? -21.729 -7.966 16.464 1.00 96.06 935 PRO A N 1
ATOM 6562 C CA . PRO A 1 935 ? -21.439 -6.695 17.126 1.00 96.06 935 PRO A CA 1
ATOM 6563 C C . PRO A 1 935 ? -20.754 -5.740 16.140 1.00 96.06 935 PRO A C 1
ATOM 6565 O O . PRO A 1 935 ? -19.908 -6.186 15.366 1.00 96.06 935 PRO A O 1
ATOM 6568 N N . VAL A 1 936 ? -21.069 -4.443 16.166 1.00 96.81 936 VAL A N 1
ATOM 6569 C CA . VAL A 1 936 ? -20.453 -3.474 15.234 1.00 96.81 936 VAL A CA 1
ATOM 6570 C C . VAL A 1 936 ? -18.972 -3.214 15.555 1.00 96.81 936 VAL A C 1
ATOM 6572 O O . VAL A 1 936 ? -18.192 -2.963 14.635 1.00 96.81 936 VAL A O 1
ATOM 6575 N N . ILE A 1 937 ? -18.562 -3.366 16.822 1.00 98.56 937 ILE A N 1
ATOM 6576 C CA . ILE A 1 937 ? -17.156 -3.438 17.246 1.00 98.56 937 ILE A CA 1
ATOM 6577 C C . ILE A 1 937 ? -16.881 -4.797 17.917 1.00 98.56 937 ILE A C 1
ATOM 6579 O O . ILE A 1 937 ? -17.537 -5.174 18.892 1.00 98.56 937 ILE A O 1
ATOM 6583 N N . GLN A 1 938 ? -15.871 -5.517 17.428 1.00 98.19 938 GLN A N 1
ATOM 6584 C CA . GLN A 1 938 ? -15.369 -6.770 17.999 1.00 98.19 938 GLN A CA 1
ATOM 6585 C C . GLN A 1 938 ? -13.885 -6.632 18.357 1.00 98.19 938 GLN A C 1
ATOM 6587 O O . GLN A 1 938 ? -13.071 -6.277 17.511 1.00 98.19 938 GLN A O 1
ATOM 6592 N N . LEU A 1 939 ? -13.534 -6.949 19.608 1.00 98.56 939 LEU A N 1
ATOM 6593 C CA . LEU A 1 939 ? -12.158 -6.928 20.120 1.00 98.56 939 LEU A CA 1
ATOM 6594 C C . LEU A 1 939 ? -11.784 -8.289 20.731 1.00 98.56 939 LEU A C 1
ATOM 6596 O O . LEU A 1 939 ? -12.578 -8.871 21.481 1.00 98.56 939 LEU A O 1
ATOM 6600 N N . ALA A 1 940 ? -10.580 -8.789 20.452 1.00 98.25 940 ALA A N 1
ATOM 6601 C CA . ALA A 1 940 ? -10.068 -10.052 20.991 1.00 98.25 940 ALA A CA 1
ATOM 6602 C C . ALA A 1 940 ? -8.575 -9.942 21.351 1.00 98.25 940 ALA A C 1
ATOM 6604 O O . ALA A 1 940 ? -7.716 -10.004 20.482 1.00 98.25 940 ALA A O 1
ATOM 6605 N N . ASP A 1 941 ? -8.251 -9.768 22.634 1.00 98.00 941 ASP A N 1
ATOM 6606 C CA . ASP A 1 941 ? -6.884 -9.520 23.130 1.00 98.00 941 ASP A CA 1
ATOM 6607 C C . ASP A 1 941 ? -6.193 -8.269 22.524 1.00 98.00 941 ASP A C 1
ATOM 6609 O O . ASP A 1 941 ? -4.971 -8.155 22.566 1.00 98.00 941 ASP A O 1
ATOM 6613 N N . THR A 1 942 ? -6.970 -7.300 22.018 1.00 98.31 942 THR A N 1
ATOM 6614 C CA . THR A 1 942 ? -6.515 -5.978 21.534 1.00 98.31 942 THR A CA 1
ATOM 6615 C C . THR A 1 942 ? -6.699 -4.913 22.618 1.00 98.31 942 THR A C 1
ATOM 6617 O O . THR A 1 942 ? -7.834 -4.473 22.831 1.00 98.31 942 THR A O 1
ATOM 6620 N N . PRO A 1 943 ? -5.663 -4.474 23.359 1.00 98.31 943 PRO A N 1
ATOM 6621 C CA . PRO A 1 943 ? -5.813 -3.395 24.333 1.00 98.31 943 PRO A CA 1
ATOM 6622 C C . PRO A 1 943 ? -6.153 -2.084 23.619 1.00 98.31 943 PRO A C 1
ATOM 6624 O O . PRO A 1 943 ? -5.560 -1.785 22.583 1.00 98.31 943 PRO A O 1
ATOM 6627 N N . VAL A 1 944 ? -7.083 -1.306 24.178 1.00 98.62 944 VAL A N 1
ATOM 6628 C CA . VAL A 1 944 ? -7.527 -0.030 23.590 1.00 98.62 944 VAL A CA 1
ATOM 6629 C C . VAL A 1 944 ? -7.406 1.091 24.613 1.00 98.62 944 VAL A C 1
ATOM 6631 O O . VAL A 1 944 ? -7.930 0.958 25.719 1.00 98.62 944 VAL A O 1
ATOM 6634 N N . SER A 1 945 ? -6.770 2.206 24.255 1.00 98.44 945 SER A N 1
ATOM 6635 C CA . SER A 1 945 ? -6.753 3.433 25.062 1.00 98.44 945 SER A CA 1
ATOM 6636 C C . SER A 1 945 ? -7.242 4.649 24.280 1.00 98.44 945 SER A C 1
ATOM 6638 O O . SER A 1 945 ? -6.909 4.788 23.105 1.00 98.44 945 SER A O 1
ATOM 6640 N N . GLY A 1 946 ? -7.991 5.522 24.962 1.00 97.94 946 GLY A N 1
ATOM 6641 C CA . GLY A 1 946 ? -8.477 6.800 24.432 1.00 97.94 946 GLY A CA 1
ATOM 6642 C C . GLY A 1 946 ? -9.477 7.492 25.357 1.00 97.94 946 GLY A C 1
ATOM 6643 O O . GLY A 1 946 ? -9.455 7.290 26.576 1.00 97.94 946 GLY A O 1
ATOM 6644 N N . THR A 1 947 ? -10.364 8.318 24.803 1.00 98.00 947 THR A N 1
ATOM 6645 C CA . THR A 1 947 ? -11.436 8.982 25.570 1.00 98.00 947 THR A CA 1
ATOM 6646 C C . THR A 1 947 ? -12.637 8.069 25.781 1.00 98.00 947 THR A C 1
ATOM 6648 O O . THR A 1 947 ? -12.830 7.559 26.887 1.00 98.00 947 THR A O 1
ATOM 6651 N N . VAL A 1 948 ? -13.403 7.824 24.721 1.00 98.44 948 VAL A N 1
ATOM 6652 C CA . VAL A 1 948 ? -14.625 7.013 24.715 1.00 98.44 948 VAL A CA 1
ATOM 6653 C C . VAL A 1 948 ? -14.578 5.980 23.588 1.00 98.44 948 VAL A C 1
ATOM 6655 O O . VAL A 1 948 ? -13.905 6.191 22.578 1.00 98.44 948 VAL A O 1
ATOM 6658 N N . LEU A 1 949 ? -15.282 4.855 23.748 1.00 98.69 949 LEU A N 1
ATOM 6659 C CA . LEU A 1 949 ? -15.453 3.898 22.652 1.00 98.69 949 LEU A CA 1
ATOM 6660 C C . LEU A 1 949 ? -16.414 4.453 21.583 1.00 98.69 949 LEU A C 1
ATOM 6662 O O . LEU A 1 949 ? -16.042 4.471 20.418 1.00 98.69 949 LEU A O 1
ATOM 6666 N N . LEU A 1 950 ? -17.600 4.933 21.970 1.00 98.69 950 LEU A N 1
ATOM 6667 C CA . LEU A 1 950 ? -18.568 5.593 21.085 1.00 98.69 950 LEU A CA 1
ATOM 6668 C C . LEU A 1 950 ? -18.914 7.004 21.587 1.00 98.69 950 LEU A C 1
ATOM 6670 O O . LEU A 1 950 ? -19.439 7.148 22.692 1.00 98.69 950 LEU A O 1
ATOM 6674 N N . ASP A 1 951 ? -18.684 8.011 20.744 1.00 97.88 951 ASP A N 1
ATOM 6675 C CA . ASP A 1 951 ? -19.188 9.381 20.891 1.00 97.88 951 ASP A CA 1
ATOM 6676 C C . ASP A 1 951 ? -20.277 9.651 19.840 1.00 97.88 951 ASP A C 1
ATOM 6678 O O . ASP A 1 951 ? -20.020 9.529 18.639 1.00 97.88 951 ASP A O 1
ATOM 6682 N N . LEU A 1 952 ? -21.495 9.989 20.274 1.00 97.62 952 LEU A N 1
ATOM 6683 C CA . LEU A 1 952 ? -22.661 10.154 19.400 1.00 97.62 952 LEU A CA 1
ATOM 6684 C C . LEU A 1 952 ? -23.401 11.463 19.716 1.00 97.62 952 LEU A C 1
ATOM 6686 O O . LEU A 1 952 ? -24.009 11.600 20.780 1.00 97.62 952 LEU A O 1
ATOM 6690 N N . PHE A 1 953 ? -23.367 12.436 18.799 1.00 94.12 953 PHE A N 1
ATOM 6691 C CA . PHE A 1 953 ? -23.960 13.759 19.043 1.00 94.12 953 PHE A CA 1
ATOM 6692 C C . PHE A 1 953 ? -24.483 14.479 17.791 1.00 94.12 953 PHE A C 1
ATOM 6694 O O . PHE A 1 953 ? -24.144 14.155 16.656 1.00 94.12 953 PHE A O 1
ATOM 6701 N N . GLY A 1 954 ? -25.316 15.500 18.007 1.00 91.12 954 GLY A N 1
ATOM 6702 C CA . GLY A 1 954 ? -26.156 16.076 16.952 1.00 91.12 954 GLY A CA 1
ATOM 6703 C C . GLY A 1 954 ? -27.405 15.217 16.758 1.00 91.12 954 GLY A C 1
ATOM 6704 O O . GLY A 1 954 ? -27.812 14.529 17.683 1.00 91.12 954 GLY A O 1
ATOM 6705 N N . THR A 1 955 ? -27.998 15.203 15.567 1.00 92.94 955 THR A N 1
ATOM 6706 C CA . THR A 1 955 ? -29.101 14.283 15.223 1.00 92.94 955 THR A CA 1
ATOM 6707 C C . THR A 1 955 ? -28.567 12.994 14.585 1.00 92.94 955 THR A C 1
ATOM 6709 O O . THR A 1 955 ? -29.136 12.490 13.615 1.00 92.94 955 THR A O 1
ATOM 6712 N N . ALA A 1 956 ? -27.422 12.511 15.068 1.00 97.12 956 ALA A N 1
ATOM 6713 C CA . ALA A 1 956 ? -26.722 11.358 14.524 1.00 97.12 956 ALA A CA 1
ATOM 6714 C C . ALA A 1 956 ? -27.335 10.041 15.028 1.00 97.12 956 ALA A C 1
ATOM 6716 O O . ALA A 1 956 ? -27.660 9.912 16.210 1.00 97.12 956 ALA A O 1
ATOM 6717 N N . THR A 1 957 ? -27.476 9.056 14.140 1.00 97.56 957 THR A N 1
ATOM 6718 C CA . THR A 1 957 ? -28.105 7.761 14.455 1.00 97.56 957 THR A CA 1
ATOM 6719 C C . THR A 1 957 ? -27.172 6.594 14.141 1.00 97.56 957 THR A C 1
ATOM 6721 O O . THR A 1 957 ? -26.621 6.516 13.042 1.00 97.56 957 THR A O 1
ATOM 6724 N N . LEU A 1 958 ? -27.042 5.665 15.091 1.00 98.44 958 LEU A N 1
ATOM 6725 C CA . LEU A 1 958 ? -26.400 4.362 14.914 1.00 98.44 958 LEU A CA 1
ATOM 6726 C C . LEU A 1 958 ? -27.457 3.272 15.140 1.00 98.44 958 LEU A C 1
ATOM 6728 O O . LEU A 1 958 ? -27.825 3.001 16.280 1.00 98.44 958 LEU A O 1
ATOM 6732 N N . ASP A 1 959 ? -27.965 2.687 14.058 1.00 98.06 959 ASP A N 1
ATOM 6733 C CA . ASP A 1 959 ? -29.037 1.683 14.059 1.00 98.06 959 ASP A CA 1
ATOM 6734 C C . ASP A 1 959 ? -28.470 0.291 13.750 1.00 98.06 959 ASP A C 1
ATOM 6736 O O . ASP A 1 959 ? -27.813 0.096 12.727 1.00 98.06 959 ASP A O 1
ATOM 6740 N N . LEU A 1 960 ? -28.665 -0.675 14.647 1.00 97.25 960 LEU A N 1
ATOM 6741 C CA . LEU A 1 960 ? -27.972 -1.963 14.640 1.00 97.25 960 LEU A CA 1
ATOM 6742 C C . LEU A 1 960 ? -28.938 -3.148 14.727 1.00 97.25 960 LEU A C 1
ATOM 6744 O O . LEU A 1 960 ? -29.764 -3.255 15.633 1.00 97.25 960 LEU A O 1
ATOM 6748 N N . THR A 1 961 ? -28.743 -4.122 13.839 1.00 96.06 961 THR A N 1
ATOM 6749 C CA . THR A 1 961 ? -29.340 -5.460 13.974 1.00 96.06 961 THR A CA 1
ATOM 6750 C C . THR A 1 961 ? -28.636 -6.271 15.077 1.00 96.06 961 THR A C 1
ATOM 6752 O O . THR A 1 961 ? -29.284 -7.032 15.796 1.00 96.06 961 THR A O 1
ATOM 6755 N N . GLY A 1 962 ? -27.318 -6.097 15.225 1.00 95.38 962 GLY A N 1
ATOM 6756 C CA . GLY A 1 962 ? -26.479 -6.679 16.277 1.00 95.38 962 GLY A CA 1
ATOM 6757 C C . GLY A 1 962 ? -26.333 -5.790 17.518 1.00 95.38 962 GLY A C 1
ATOM 6758 O O . GLY A 1 962 ? -27.211 -4.992 17.830 1.00 95.38 962 GLY A O 1
ATOM 6759 N N . THR A 1 963 ? -25.224 -5.947 18.246 1.00 97.50 963 THR A N 1
ATOM 6760 C CA . THR A 1 963 ? -24.897 -5.182 19.471 1.00 97.50 963 THR A CA 1
ATOM 6761 C C . THR A 1 963 ? -23.785 -4.149 19.224 1.00 97.50 963 THR A C 1
ATOM 6763 O O . THR A 1 963 ? -23.201 -4.107 18.141 1.00 97.50 963 THR A O 1
ATOM 6766 N N . LEU A 1 964 ? -23.467 -3.297 20.212 1.00 98.50 964 LEU A N 1
ATOM 6767 C CA . LEU A 1 964 ? -22.406 -2.293 20.063 1.00 98.50 964 LEU A CA 1
ATOM 6768 C C . LEU A 1 964 ? -21.006 -2.918 20.178 1.00 98.50 964 LEU A C 1
ATOM 6770 O O . LEU A 1 964 ? -20.205 -2.804 19.252 1.00 98.50 964 LEU A O 1
ATOM 6774 N N . LEU A 1 965 ? -20.708 -3.563 21.313 1.00 98.62 965 LEU A N 1
ATOM 6775 C CA . LEU A 1 965 ? -19.370 -4.077 21.621 1.00 98.62 965 LEU A CA 1
ATOM 6776 C C . LEU A 1 965 ? -19.395 -5.511 22.154 1.00 98.62 965 LEU A C 1
ATOM 6778 O O . LEU A 1 965 ? -20.025 -5.810 23.170 1.00 98.62 965 LEU A O 1
ATOM 6782 N N . SER A 1 966 ? -18.564 -6.351 21.545 1.00 98.31 966 SER A N 1
ATOM 6783 C CA . SER A 1 966 ? -18.079 -7.610 22.112 1.00 98.31 966 SER A CA 1
ATOM 6784 C C . SER A 1 966 ? -16.570 -7.505 22.315 1.00 98.31 966 SER A C 1
ATOM 6786 O O . SER A 1 966 ? -15.833 -7.293 21.352 1.00 98.31 966 SER A O 1
ATOM 6788 N N . ALA A 1 967 ? -16.088 -7.650 23.549 1.00 98.56 967 ALA A N 1
ATOM 6789 C CA . ALA A 1 967 ? -14.659 -7.598 23.845 1.00 98.56 967 ALA A CA 1
ATOM 6790 C C . ALA A 1 967 ? -14.223 -8.767 24.737 1.00 98.56 967 ALA A C 1
ATOM 6792 O O . ALA A 1 967 ? -14.781 -8.972 25.816 1.00 98.56 967 ALA A O 1
ATOM 6793 N N . THR A 1 968 ? -13.213 -9.524 24.303 1.00 98.50 968 THR A N 1
ATOM 6794 C CA . THR A 1 968 ? -12.645 -10.657 25.056 1.00 98.50 968 THR A CA 1
ATOM 6795 C C . THR A 1 968 ? -11.159 -10.444 25.326 1.00 98.50 968 THR A C 1
ATOM 6797 O O . THR A 1 968 ? -10.417 -10.094 24.415 1.00 98.50 968 THR A O 1
ATOM 6800 N N . TYR A 1 969 ? -10.723 -10.679 26.565 1.00 97.69 969 TYR A N 1
ATOM 6801 C CA . TYR A 1 969 ? -9.352 -10.449 27.021 1.00 97.69 969 TYR A CA 1
ATOM 6802 C C . TYR A 1 969 ? -8.845 -11.553 27.952 1.00 97.69 969 TYR A C 1
ATOM 6804 O O . TYR A 1 969 ? -9.411 -11.813 29.017 1.00 97.69 969 TYR A O 1
ATOM 6812 N N . THR A 1 970 ? -7.702 -12.134 27.604 1.00 94.81 970 THR A N 1
ATOM 6813 C CA . THR A 1 970 ? -6.872 -12.944 28.505 1.00 94.81 970 THR A CA 1
ATOM 6814 C C . THR A 1 970 ? -6.019 -12.059 29.417 1.00 94.81 970 THR A C 1
ATOM 6816 O O . THR A 1 970 ? -5.861 -12.354 30.603 1.00 94.81 970 THR A O 1
ATOM 6819 N N . THR A 1 971 ? -5.499 -10.949 28.881 1.00 87.50 971 THR A N 1
ATOM 6820 C CA . THR A 1 971 ? -4.714 -9.923 29.585 1.00 87.50 971 THR A CA 1
ATOM 6821 C C . THR A 1 971 ? -4.963 -8.546 28.959 1.00 87.50 971 THR A C 1
ATOM 6823 O O . THR A 1 971 ? -5.505 -8.453 27.862 1.00 87.50 971 THR A O 1
ATOM 6826 N N . GLY A 1 972 ? -4.605 -7.462 29.656 1.00 91.94 972 GLY A N 1
ATOM 6827 C CA . GLY A 1 972 ? -4.970 -6.108 29.220 1.00 91.94 972 GLY A CA 1
ATOM 6828 C C . GLY A 1 972 ? -6.479 -5.849 29.317 1.00 91.94 972 GLY A C 1
ATOM 6829 O O . GLY A 1 972 ? -7.169 -6.491 30.114 1.00 91.94 972 GLY A O 1
ATOM 6830 N N . GLY A 1 973 ? -6.973 -4.890 28.535 1.00 96.31 973 GLY A N 1
ATOM 6831 C CA . GLY A 1 973 ? -8.370 -4.455 28.524 1.00 96.31 973 GLY A CA 1
ATOM 6832 C C . GLY A 1 973 ? -8.527 -3.066 27.902 1.00 96.31 973 GLY A C 1
ATOM 6833 O O . GLY A 1 973 ? -7.639 -2.590 27.190 1.00 96.31 973 GLY A O 1
ATOM 6834 N N . LEU A 1 974 ? -9.649 -2.412 28.202 1.00 98.62 974 LEU A N 1
ATOM 6835 C CA . LEU A 1 974 ? -9.957 -1.042 27.786 1.00 98.62 974 LEU A CA 1
ATOM 6836 C C . LEU A 1 974 ? -9.428 -0.016 28.804 1.00 98.62 974 LEU A C 1
ATOM 6838 O O . LEU A 1 974 ? -9.574 -0.204 30.011 1.00 98.62 974 LEU A O 1
ATOM 6842 N N . SER A 1 975 ? -8.859 1.088 28.321 1.00 98.44 975 SER A N 1
ATOM 6843 C CA . SER A 1 975 ? -8.344 2.219 29.103 1.00 98.44 975 SER A CA 1
ATOM 6844 C C . SER A 1 975 ? -8.932 3.534 28.575 1.00 98.44 975 SER A C 1
ATOM 6846 O O . SER A 1 975 ? -8.257 4.316 27.904 1.00 98.44 975 SER A O 1
ATOM 6848 N N . LEU A 1 976 ? -10.215 3.750 28.860 1.00 98.69 976 LEU A N 1
ATOM 6849 C CA . LEU A 1 976 ? -11.043 4.830 28.325 1.00 98.69 976 LEU A CA 1
ATOM 6850 C C . LEU A 1 976 ? -11.265 5.907 29.396 1.00 98.69 976 LEU A C 1
ATOM 6852 O O . LEU A 1 976 ? -11.787 5.636 30.484 1.00 98.69 976 LEU A O 1
ATOM 6856 N N . THR A 1 977 ? -10.829 7.136 29.125 1.00 98.25 977 THR A N 1
ATOM 6857 C CA . THR A 1 977 ? -10.823 8.209 30.131 1.00 98.25 977 THR A CA 1
ATOM 6858 C C . THR A 1 977 ? -12.215 8.754 30.453 1.00 98.25 977 THR A C 1
ATOM 6860 O O . THR A 1 977 ? -12.453 9.088 31.616 1.00 98.25 977 THR A O 1
ATOM 6863 N N . THR A 1 978 ? -13.149 8.761 29.496 1.00 97.25 978 THR A N 1
ATOM 6864 C CA . THR A 1 978 ? -14.514 9.285 29.677 1.00 97.25 978 THR A CA 1
ATOM 6865 C C . THR A 1 978 ? -15.599 8.206 29.718 1.00 97.25 978 THR A C 1
ATOM 6867 O O . THR A 1 978 ? -16.458 8.299 30.585 1.00 97.25 978 THR A O 1
ATOM 6870 N N . GLY A 1 979 ? -15.566 7.149 28.896 1.00 97.88 979 GLY A N 1
ATOM 6871 C CA . GLY A 1 979 ? -16.614 6.115 28.963 1.00 97.88 979 GLY A CA 1
ATOM 6872 C C . GLY A 1 979 ? -16.548 5.005 27.913 1.00 97.88 979 GLY A C 1
ATOM 6873 O O . GLY A 1 979 ? -15.588 4.899 27.158 1.00 97.88 979 GLY A O 1
ATOM 6874 N N . LEU A 1 980 ? -17.589 4.170 27.859 1.00 98.62 980 LEU A N 1
ATOM 6875 C CA . LEU A 1 980 ? -17.886 3.293 26.718 1.00 98.62 980 LEU A CA 1
ATOM 6876 C C . LEU A 1 980 ? -18.819 4.001 25.733 1.00 98.62 980 LEU A C 1
ATOM 6878 O O . LEU A 1 980 ? -18.567 3.971 24.535 1.00 98.62 980 LEU A O 1
ATOM 6882 N N . VAL A 1 981 ? -19.881 4.638 26.227 1.00 98.56 981 VAL A N 1
ATOM 6883 C CA . VAL A 1 981 ? -20.898 5.271 25.383 1.00 98.56 981 VAL A CA 1
ATOM 6884 C C . VAL A 1 981 ? -21.238 6.658 25.911 1.00 98.56 981 VAL A C 1
ATOM 6886 O O . VAL A 1 981 ? -21.726 6.792 27.034 1.00 98.56 981 VAL A O 1
ATOM 6889 N N . SER A 1 982 ? -21.029 7.663 25.069 1.00 97.81 982 SER A N 1
ATOM 6890 C CA . SER A 1 982 ? -21.522 9.027 25.239 1.00 97.81 982 SER A CA 1
ATOM 6891 C C . SER A 1 982 ? -22.604 9.283 24.193 1.00 97.81 982 SER A C 1
ATOM 6893 O O . SER A 1 982 ? -22.333 9.136 23.001 1.00 97.81 982 SER A O 1
ATOM 6895 N N . VAL A 1 983 ? -23.814 9.669 24.612 1.00 97.50 983 VAL A N 1
ATOM 6896 C CA . VAL A 1 983 ? -24.863 10.109 23.673 1.00 97.50 983 VAL A CA 1
ATOM 6897 C C . VAL A 1 983 ? -25.461 11.430 24.129 1.00 97.50 983 VAL A C 1
ATOM 6899 O O . VAL A 1 983 ? -26.004 11.526 25.232 1.00 97.50 983 VAL A O 1
ATOM 6902 N N . PHE A 1 984 ? -25.372 12.446 23.271 1.00 93.00 984 PHE A N 1
ATOM 6903 C CA . PHE A 1 984 ? -25.718 13.828 23.598 1.00 93.00 984 PHE A CA 1
ATOM 6904 C C . PHE A 1 984 ? -26.510 14.521 22.478 1.00 93.00 984 PHE A C 1
ATOM 6906 O O . PHE A 1 984 ? -26.483 14.119 21.318 1.00 93.00 984 PHE A O 1
ATOM 6913 N N . ALA A 1 985 ? -27.166 15.636 22.816 1.00 83.00 985 ALA A N 1
ATOM 6914 C CA . ALA A 1 985 ? -27.664 16.642 21.865 1.00 83.00 985 ALA A CA 1
ATOM 6915 C C . ALA A 1 985 ? -28.628 16.146 20.756 1.00 83.00 985 ALA A C 1
ATOM 6917 O O . ALA A 1 985 ? -28.766 16.819 19.734 1.00 83.00 985 ALA A O 1
ATOM 6918 N N . GLY A 1 986 ? -29.322 15.025 20.982 1.00 86.50 986 GLY A N 1
ATOM 6919 C CA . GLY A 1 986 ? -30.290 14.437 20.044 1.00 86.50 986 GLY A CA 1
ATOM 6920 C C . GLY A 1 986 ? -29.830 13.159 19.331 1.00 86.50 986 GLY A C 1
ATOM 6921 O O . GLY A 1 986 ? -30.551 12.686 18.455 1.00 86.50 986 GLY A O 1
ATOM 6922 N N . GLY A 1 987 ? -28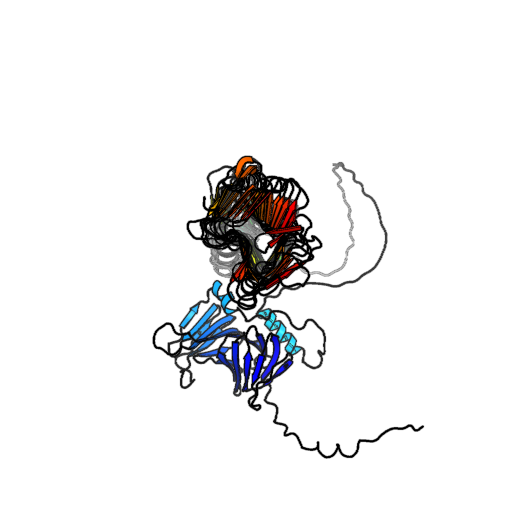.660 12.610 19.682 1.00 95.75 987 GLY A N 1
ATOM 6923 C CA . GLY A 1 987 ? -28.160 11.360 19.107 1.00 95.75 987 GLY A CA 1
ATOM 6924 C C . GLY A 1 987 ? -28.944 10.130 19.581 1.00 95.75 987 GLY A C 1
ATOM 6925 O O . GLY A 1 987 ? -29.514 10.143 20.675 1.00 95.75 987 GLY A O 1
ATOM 6926 N N . ALA A 1 988 ? -28.955 9.063 18.776 1.00 96.94 988 ALA A N 1
ATOM 6927 C CA . ALA A 1 988 ? -29.679 7.825 19.082 1.00 96.94 988 ALA A CA 1
ATOM 6928 C C . ALA A 1 988 ? -28.902 6.556 18.681 1.00 96.94 988 ALA A C 1
ATOM 6930 O O . ALA A 1 988 ? -28.583 6.350 17.508 1.00 96.94 988 ALA A O 1
ATOM 6931 N N . LEU A 1 989 ? -28.634 5.683 19.656 1.00 98.31 989 LEU A N 1
ATOM 6932 C CA . LEU A 1 989 ? -28.127 4.325 19.447 1.00 98.31 989 LEU A CA 1
ATOM 6933 C C . LEU A 1 989 ? -29.285 3.325 19.560 1.00 98.31 989 LEU A C 1
ATOM 6935 O O . LEU A 1 989 ? -29.846 3.133 20.638 1.00 98.31 989 LEU A O 1
ATOM 6939 N N . ILE A 1 990 ? -29.620 2.665 18.457 1.00 98.06 990 ILE A N 1
ATOM 6940 C CA . ILE A 1 990 ? -30.703 1.684 18.365 1.00 98.06 990 ILE A CA 1
ATOM 6941 C C . ILE A 1 990 ? -30.086 0.300 18.139 1.00 98.06 990 ILE A C 1
ATOM 6943 O O . ILE A 1 990 ? -29.197 0.132 17.310 1.00 98.06 990 ILE A O 1
ATOM 6947 N N . SER A 1 991 ? -30.538 -0.701 18.894 1.00 97.62 991 SER A N 1
ATOM 6948 C CA . SER A 1 991 ? -30.084 -2.092 18.796 1.00 97.62 991 SER A CA 1
ATOM 6949 C C . SER A 1 991 ? -31.273 -3.045 18.877 1.00 97.62 991 SER A C 1
ATOM 6951 O O . SER A 1 991 ? -31.855 -3.240 19.947 1.00 97.62 991 SER A O 1
ATOM 6953 N N . ALA A 1 992 ? -31.590 -3.710 17.767 1.00 95.44 992 ALA A N 1
ATOM 6954 C CA . ALA A 1 992 ? -32.641 -4.725 17.694 1.00 95.44 992 ALA A CA 1
ATOM 6955 C C . ALA A 1 992 ? -32.274 -6.049 18.402 1.00 95.44 992 ALA A C 1
ATOM 6957 O O . ALA A 1 992 ? -33.138 -6.913 18.575 1.00 95.44 992 ALA A O 1
ATOM 6958 N N . SER A 1 993 ? -31.012 -6.223 18.813 1.00 96.00 993 SER A N 1
ATOM 6959 C CA . SER A 1 993 ? -30.545 -7.431 19.495 1.00 96.00 993 SER A CA 1
ATOM 6960 C C . SER A 1 993 ? -31.061 -7.565 20.937 1.00 96.00 993 SER A C 1
ATOM 6962 O O . SER A 1 993 ? -31.289 -6.583 21.646 1.00 96.00 993 SER A O 1
ATOM 6964 N N . THR A 1 994 ? -31.207 -8.819 21.378 1.00 95.81 994 THR A N 1
ATOM 6965 C CA . THR A 1 994 ? -31.463 -9.210 22.777 1.00 95.81 994 THR A CA 1
ATOM 6966 C C . THR A 1 994 ? -30.196 -9.616 23.535 1.00 95.81 994 THR A C 1
ATOM 6968 O O . THR A 1 994 ? -30.252 -9.836 24.747 1.00 95.81 994 THR A O 1
ATOM 6971 N N . ASP A 1 995 ? -29.062 -9.741 22.842 1.00 97.31 995 ASP A N 1
ATOM 6972 C CA . ASP A 1 995 ? -27.754 -9.952 23.467 1.00 97.31 995 ASP A CA 1
ATOM 6973 C C . ASP A 1 995 ? -27.243 -8.645 24.113 1.00 97.31 995 ASP A C 1
ATOM 6975 O O . ASP A 1 995 ? -27.770 -7.568 23.820 1.00 97.31 995 ASP A O 1
ATOM 6979 N N . PRO A 1 996 ? -26.251 -8.688 25.025 1.00 98.12 996 PRO A N 1
ATOM 6980 C CA . PRO A 1 996 ? -25.798 -7.487 25.720 1.00 98.12 996 PRO A CA 1
ATOM 6981 C C . PRO A 1 996 ? -25.246 -6.430 24.758 1.00 98.12 996 PRO A C 1
ATOM 6983 O O . PRO A 1 996 ? -24.361 -6.731 23.956 1.00 98.12 996 PRO A O 1
ATOM 6986 N N . LEU A 1 997 ? -25.721 -5.184 24.876 1.00 98.50 997 LEU A N 1
ATOM 6987 C CA . LEU A 1 997 ? -25.285 -4.065 24.036 1.00 98.50 997 LEU A CA 1
ATOM 6988 C C . LEU A 1 997 ? -23.767 -3.865 24.146 1.00 98.50 997 LEU A C 1
ATOM 6990 O O . LEU A 1 997 ? -23.097 -3.685 23.130 1.00 98.50 997 LEU A O 1
ATOM 6994 N N . VAL A 1 998 ? -23.230 -3.969 25.366 1.00 98.81 998 VAL A N 1
ATOM 6995 C CA . VAL A 1 998 ? -21.794 -4.101 25.629 1.00 98.81 998 VAL A CA 1
ATOM 6996 C C . VAL A 1 998 ? -21.518 -5.340 26.481 1.00 98.81 998 VAL A C 1
ATOM 6998 O O . VAL A 1 998 ? -22.042 -5.473 27.591 1.00 98.81 998 VAL A O 1
ATOM 7001 N N . LEU A 1 999 ? -20.630 -6.207 25.987 1.00 98.69 999 LEU A N 1
ATOM 7002 C CA . LEU A 1 999 ? -20.088 -7.366 26.695 1.00 98.69 999 LEU A CA 1
ATOM 7003 C C . LEU A 1 999 ? -18.567 -7.244 26.876 1.00 98.69 999 LEU A C 1
ATOM 7005 O O . LEU A 1 999 ? -17.825 -7.222 25.894 1.00 98.69 999 LEU A O 1
ATOM 7009 N N . LEU A 1 1000 ? -18.100 -7.259 28.130 1.00 98.75 1000 LEU A N 1
ATOM 7010 C CA . LEU A 1 1000 ? -16.678 -7.386 28.477 1.00 98.75 1000 LEU A CA 1
ATOM 7011 C C . LEU A 1 1000 ? -16.397 -8.759 29.112 1.00 98.75 1000 LEU A C 1
ATOM 7013 O O . LEU A 1 1000 ? -16.880 -9.065 30.205 1.00 98.75 1000 LEU A O 1
ATOM 7017 N N . SER A 1 1001 ? -15.598 -9.586 28.441 1.00 98.50 1001 SER A N 1
ATOM 7018 C CA . SER A 1 1001 ? -15.215 -10.930 28.881 1.00 98.50 1001 SER A CA 1
ATOM 7019 C C . SER A 1 1001 ? -13.731 -10.971 29.255 1.00 98.50 1001 SER A C 1
ATOM 7021 O O . SER A 1 1001 ? -12.867 -10.740 28.412 1.00 98.50 1001 SER A O 1
ATOM 7023 N N . GLY A 1 1002 ? -13.423 -11.256 30.520 1.00 98.00 1002 GLY A N 1
ATOM 7024 C CA . GLY A 1 1002 ? -12.058 -11.243 31.051 1.00 98.00 1002 GLY A CA 1
ATOM 7025 C C . GLY A 1 1002 ? -11.387 -9.859 31.062 1.00 98.00 1002 GLY A C 1
ATOM 7026 O O . GLY A 1 1002 ? -12.030 -8.816 30.918 1.00 98.00 1002 GLY A O 1
ATOM 7027 N N . GLY A 1 1003 ? -10.068 -9.852 31.261 1.00 97.75 1003 GLY A N 1
ATOM 7028 C CA . GLY A 1 1003 ? -9.244 -8.639 31.287 1.00 97.75 1003 GLY A CA 1
ATOM 7029 C C . GLY A 1 1003 ? -9.398 -7.745 32.525 1.00 97.75 1003 GLY A C 1
ATOM 7030 O O . GLY A 1 1003 ? -10.135 -8.031 33.474 1.00 97.75 1003 GLY A O 1
ATOM 7031 N N . THR A 1 1004 ? -8.648 -6.643 32.512 1.00 98.12 1004 THR A N 1
ATOM 7032 C CA . THR A 1 1004 ? -8.672 -5.558 33.503 1.00 98.12 1004 THR A CA 1
ATOM 7033 C C . THR A 1 1004 ? -8.841 -4.229 32.776 1.00 98.12 1004 THR A C 1
ATOM 7035 O O . THR A 1 1004 ? -8.009 -3.865 31.949 1.00 98.12 1004 THR A O 1
ATOM 7038 N N . HIS A 1 1005 ? -9.911 -3.508 33.097 1.00 98.69 1005 HIS A N 1
ATOM 7039 C CA . HIS A 1 1005 ? -10.384 -2.339 32.362 1.00 98.69 1005 HIS A CA 1
ATOM 7040 C C . HIS A 1 1005 ? -10.466 -1.108 33.273 1.00 98.69 1005 HIS A C 1
ATOM 7042 O O . HIS A 1 1005 ? -10.937 -1.193 34.409 1.00 98.69 1005 HIS A O 1
ATOM 7048 N N . SER A 1 1006 ? -10.060 0.046 32.754 1.00 98.44 1006 SER A N 1
ATOM 7049 C CA . SER A 1 1006 ? -10.198 1.366 33.370 1.00 98.44 1006 SER A CA 1
ATOM 7050 C C . SER A 1 1006 ? -11.075 2.214 32.454 1.00 98.44 1006 SER A C 1
ATOM 7052 O O . SER A 1 1006 ? -10.626 2.630 31.391 1.00 98.44 1006 SER A O 1
ATOM 7054 N N . ILE A 1 1007 ? -12.342 2.411 32.810 1.00 98.62 1007 ILE A N 1
ATOM 7055 C CA . ILE A 1 1007 ? -13.362 3.008 31.933 1.00 98.62 1007 ILE A CA 1
ATOM 7056 C C . ILE A 1 1007 ? -14.061 4.120 32.707 1.00 98.62 1007 ILE A C 1
ATOM 7058 O O . ILE A 1 1007 ? -14.482 3.882 33.835 1.00 98.62 1007 ILE A O 1
ATOM 7062 N N . ALA A 1 1008 ? -14.207 5.308 32.113 1.00 98.25 1008 ALA A N 1
ATOM 7063 C CA . ALA A 1 1008 ? -14.699 6.501 32.809 1.00 98.25 1008 ALA A CA 1
ATOM 7064 C C . ALA A 1 1008 ? -13.835 6.824 34.041 1.00 98.25 1008 ALA A C 1
ATOM 7066 O O . ALA A 1 1008 ? -14.312 6.867 35.175 1.00 98.25 1008 ALA A O 1
ATOM 7067 N N . SER A 1 1009 ? -12.523 6.961 33.832 1.00 97.06 1009 SER A N 1
ATOM 7068 C CA . SER A 1 1009 ? -11.546 7.207 34.905 1.00 97.06 1009 SER A CA 1
ATOM 7069 C C . SER A 1 1009 ? -11.407 8.686 35.296 1.00 97.06 1009 SER A C 1
ATOM 7071 O O . SER A 1 1009 ? -10.893 8.987 36.375 1.00 97.06 1009 SER A O 1
ATOM 7073 N N . VAL A 1 1010 ? -11.894 9.618 34.470 1.00 97.81 1010 VAL A N 1
ATOM 7074 C CA . VAL A 1 1010 ? -11.897 11.062 34.759 1.00 97.81 1010 VAL A CA 1
ATOM 7075 C C . VAL A 1 1010 ? -13.094 11.438 35.631 1.00 97.81 1010 VAL A C 1
ATOM 7077 O O . VAL A 1 1010 ? -14.236 11.081 35.345 1.00 97.81 1010 VAL A O 1
ATOM 7080 N N . ALA A 1 1011 ? -12.846 12.195 36.702 1.00 96.38 1011 ALA A N 1
ATOM 7081 C CA . ALA A 1 1011 ? -13.875 12.610 37.653 1.00 96.38 1011 ALA A CA 1
ATOM 7082 C C . ALA A 1 1011 ? -15.030 13.381 36.981 1.00 96.38 1011 ALA A C 1
ATOM 7084 O O . ALA A 1 1011 ? -14.807 14.414 36.357 1.00 96.38 1011 ALA A O 1
ATOM 7085 N N . GLY A 1 1012 ? -16.263 12.898 37.174 1.00 94.00 1012 GLY A N 1
ATOM 7086 C CA . GLY A 1 1012 ? -17.484 13.475 36.594 1.00 94.00 1012 GLY A CA 1
ATOM 7087 C C . GLY A 1 1012 ? -18.011 12.765 35.341 1.00 94.00 1012 GLY A C 1
ATOM 7088 O O . GLY A 1 1012 ? -18.980 13.242 34.767 1.00 94.00 1012 GLY A O 1
ATOM 7089 N N . THR A 1 1013 ? -17.394 11.652 34.933 1.00 97.56 1013 THR A N 1
ATOM 7090 C CA . THR A 1 1013 ? -17.796 10.847 33.764 1.00 97.56 1013 THR A CA 1
ATOM 7091 C C . THR A 1 1013 ? -18.456 9.515 34.166 1.00 97.56 1013 THR A C 1
ATOM 7093 O O . THR A 1 1013 ? -18.431 9.135 35.342 1.00 97.56 1013 THR A O 1
ATOM 7096 N N . ALA A 1 1014 ? -19.050 8.800 33.206 1.00 98.31 1014 ALA A N 1
ATOM 7097 C CA . ALA A 1 1014 ? -19.731 7.518 33.409 1.00 98.31 1014 ALA A CA 1
ATOM 7098 C C . ALA A 1 1014 ? -19.449 6.548 32.250 1.00 98.31 1014 ALA A C 1
ATOM 7100 O O . ALA A 1 1014 ? -19.196 6.977 31.129 1.00 98.31 1014 ALA A O 1
ATOM 7101 N N . MET A 1 1015 ? -19.507 5.231 32.492 1.00 98.75 1015 MET A N 1
ATOM 7102 C CA . MET A 1 1015 ? -19.319 4.241 31.416 1.00 98.75 1015 MET A CA 1
ATOM 7103 C C . MET A 1 1015 ? -20.393 4.390 30.325 1.00 98.75 1015 MET A C 1
ATOM 7105 O O . MET A 1 1015 ? -20.083 4.234 29.148 1.00 98.75 1015 MET A O 1
ATOM 7109 N N . PHE A 1 1016 ? -21.615 4.751 30.712 1.00 98.69 1016 PHE A N 1
ATOM 7110 C CA . PHE A 1 1016 ? -22.689 5.213 29.838 1.00 98.69 1016 PHE A CA 1
ATOM 7111 C C . PHE A 1 1016 ? -23.128 6.593 30.337 1.00 98.69 1016 PHE A C 1
ATOM 7113 O O . PHE A 1 1016 ? -23.672 6.682 31.440 1.00 98.69 1016 PHE A O 1
ATOM 7120 N N . ASP A 1 1017 ? -22.874 7.649 29.565 1.00 97.88 1017 ASP A N 1
ATOM 7121 C CA . ASP A 1 1017 ? -23.274 9.026 29.880 1.00 97.88 1017 ASP A CA 1
ATOM 7122 C C . ASP A 1 1017 ? -24.280 9.516 28.830 1.00 97.88 1017 ASP A C 1
ATOM 7124 O O . ASP A 1 1017 ? -23.939 9.730 27.665 1.00 97.88 1017 ASP A O 1
ATOM 7128 N N . LEU A 1 1018 ? -25.551 9.605 29.228 1.00 98.00 1018 LEU A N 1
ATOM 7129 C CA . LEU A 1 1018 ? -26.687 9.775 28.319 1.00 98.00 1018 LEU A CA 1
ATOM 7130 C C . LEU A 1 1018 ? -27.406 11.090 28.630 1.00 98.00 1018 LEU A C 1
ATOM 7132 O O . LEU A 1 1018 ? -28.003 11.207 29.706 1.00 98.00 1018 LEU A O 1
ATOM 7136 N N . ALA A 1 1019 ? -27.384 12.059 27.705 1.00 95.94 1019 ALA A N 1
ATOM 7137 C CA . ALA A 1 1019 ? -28.082 13.334 27.884 1.00 95.94 1019 ALA A CA 1
ATOM 7138 C C . ALA A 1 1019 ? -29.082 13.685 26.772 1.00 95.94 1019 ALA A C 1
ATOM 7140 O O . ALA A 1 1019 ? -28.747 13.721 25.586 1.00 95.94 1019 ALA A O 1
ATOM 7141 N N . GLY A 1 1020 ? -30.304 14.010 27.195 1.00 94.69 1020 GLY A N 1
ATOM 7142 C CA . GLY A 1 1020 ? -31.398 14.482 26.347 1.00 94.69 1020 GLY A CA 1
ATOM 7143 C C . GLY A 1 1020 ? -31.509 16.007 26.323 1.00 94.69 1020 GLY A C 1
ATOM 7144 O O . GLY A 1 1020 ? -30.840 16.716 27.077 1.00 94.69 1020 GLY A O 1
ATOM 7145 N N . ILE A 1 1021 ? -32.376 16.515 25.451 1.00 92.56 1021 ILE A N 1
ATOM 7146 C CA . ILE A 1 1021 ? -32.685 17.944 25.293 1.00 92.56 1021 ILE A CA 1
ATOM 7147 C C . ILE A 1 1021 ? -34.191 18.239 25.384 1.00 92.56 1021 ILE A C 1
ATOM 7149 O O . ILE A 1 1021 ? -34.567 19.349 25.767 1.00 92.56 1021 ILE A O 1
ATOM 7153 N N . ASN A 1 1022 ? -35.053 17.268 25.071 1.00 94.69 1022 ASN A N 1
ATOM 7154 C CA . ASN A 1 1022 ? -36.507 17.397 25.121 1.00 94.69 1022 ASN A CA 1
ATOM 7155 C C . ASN A 1 1022 ? -37.081 16.869 26.441 1.00 94.69 1022 ASN A C 1
ATOM 7157 O O . ASN A 1 1022 ? -36.686 15.814 26.944 1.00 94.69 1022 ASN A O 1
ATOM 7161 N N . THR A 1 1023 ? -38.073 17.585 26.975 1.00 96.25 1023 THR A N 1
ATOM 7162 C CA . THR A 1 1023 ? -38.785 17.217 28.203 1.00 96.25 1023 THR A CA 1
ATOM 7163 C C . THR A 1 1023 ? -40.303 17.322 28.050 1.00 96.25 1023 THR A C 1
ATOM 7165 O O . THR A 1 1023 ? -40.829 18.115 27.265 1.00 96.25 1023 THR A O 1
ATOM 7168 N N . ALA A 1 1024 ? -41.033 16.556 28.862 1.00 97.25 1024 ALA A N 1
ATOM 7169 C CA . ALA A 1 1024 ? -42.481 16.655 29.011 1.00 97.25 1024 ALA A CA 1
ATOM 7170 C C . ALA A 1 1024 ? -42.902 16.517 30.480 1.00 97.25 1024 ALA A C 1
ATOM 7172 O O . ALA A 1 1024 ? -42.236 15.866 31.283 1.00 97.25 1024 ALA A O 1
ATOM 7173 N N . VAL A 1 1025 ? -44.050 17.097 30.842 1.00 97.12 1025 VAL A N 1
ATOM 7174 C CA . VAL A 1 1025 ? -44.645 16.868 32.166 1.00 97.12 1025 VAL A CA 1
ATOM 7175 C C . VAL A 1 1025 ? -45.349 15.514 32.172 1.00 97.12 1025 VAL A C 1
ATOM 7177 O O . VAL A 1 1025 ? -46.377 15.340 31.519 1.00 97.12 1025 VAL A O 1
ATOM 7180 N N . GLN A 1 1026 ? -44.803 14.570 32.932 1.00 95.06 1026 GLN A N 1
ATOM 7181 C CA . GLN A 1 1026 ? -45.324 13.218 33.112 1.00 95.06 1026 GLN A CA 1
ATOM 7182 C C . GLN A 1 1026 ? -45.834 13.031 34.549 1.00 95.06 1026 GLN A C 1
ATOM 7184 O O . GLN A 1 1026 ? -45.388 13.704 35.483 1.00 95.06 1026 GLN A O 1
ATOM 7189 N N . VAL A 1 1027 ? -46.772 12.101 34.744 1.00 93.38 1027 VAL A N 1
ATOM 7190 C CA . VAL A 1 1027 ? -47.193 11.651 36.079 1.00 93.38 1027 VAL A CA 1
ATOM 7191 C C . VAL A 1 1027 ? -46.624 10.258 36.306 1.00 93.38 1027 VAL A C 1
ATOM 7193 O O . VAL A 1 1027 ? -47.085 9.300 35.694 1.00 93.38 1027 VAL A O 1
ATOM 7196 N N . VAL A 1 1028 ? -45.626 10.159 37.182 1.00 91.12 1028 VAL A N 1
ATOM 7197 C CA . VAL A 1 1028 ? -44.989 8.893 37.570 1.00 91.12 1028 VAL A CA 1
ATOM 7198 C C . VAL A 1 1028 ? -45.560 8.367 38.884 1.00 91.12 1028 VAL A C 1
ATOM 7200 O O . VAL A 1 1028 ? -46.043 9.136 39.723 1.00 91.12 1028 VAL A O 1
ATOM 7203 N N . GLY A 1 1029 ? -45.481 7.050 39.073 1.00 85.06 1029 GLY A N 1
ATOM 7204 C CA . GLY A 1 1029 ? -46.070 6.349 40.211 1.00 85.06 1029 GLY A CA 1
ATOM 7205 C C . GLY A 1 1029 ? -47.527 5.946 39.994 1.00 85.06 1029 GLY A C 1
ATOM 7206 O O . GLY A 1 1029 ? -47.998 5.839 38.865 1.00 85.06 1029 GLY A O 1
ATOM 7207 N N . ASP A 1 1030 ? -48.238 5.695 41.091 1.00 82.69 1030 ASP A N 1
ATOM 7208 C CA . ASP A 1 1030 ? -49.601 5.159 41.073 1.00 82.69 1030 ASP A CA 1
ATOM 7209 C C . ASP A 1 1030 ? -50.496 5.781 42.164 1.00 82.69 1030 ASP A C 1
ATOM 7211 O O . ASP A 1 1030 ? -50.217 6.864 42.689 1.00 82.69 1030 ASP A O 1
ATOM 7215 N N . VAL A 1 1031 ? -51.616 5.118 42.471 1.00 81.62 1031 VAL A N 1
ATOM 7216 C CA . VAL A 1 1031 ? -52.633 5.584 43.426 1.00 81.62 1031 VAL A CA 1
ATOM 7217 C C . VAL A 1 1031 ? -52.086 5.714 44.856 1.00 81.62 1031 VAL A C 1
ATOM 7219 O O . VAL A 1 1031 ? -52.559 6.578 45.593 1.00 81.62 1031 VAL A O 1
ATOM 7222 N N . ASP A 1 1032 ? -51.080 4.921 45.245 1.00 80.75 1032 ASP A N 1
ATOM 7223 C CA . ASP A 1 1032 ? -50.519 4.966 46.605 1.00 80.75 1032 ASP A CA 1
ATOM 7224 C C . ASP A 1 1032 ? -49.465 6.073 46.757 1.00 80.75 1032 ASP A C 1
ATOM 7226 O O . ASP A 1 1032 ? -49.327 6.673 47.825 1.00 80.75 1032 ASP A O 1
ATOM 7230 N N . LEU A 1 1033 ? -48.693 6.332 45.694 1.00 88.31 1033 LEU A N 1
ATOM 7231 C CA . LEU A 1 1033 ? -47.726 7.425 45.638 1.00 88.31 1033 LEU A CA 1
ATOM 7232 C C . LEU A 1 1033 ? -47.436 7.822 44.188 1.00 88.31 1033 LEU A C 1
ATOM 7234 O O . LEU A 1 1033 ? -46.885 7.032 43.423 1.00 88.31 1033 LEU A O 1
ATOM 7238 N N . SER A 1 1034 ? -47.712 9.083 43.853 1.00 88.56 1034 SER A N 1
ATOM 7239 C CA . SER A 1 1034 ? -47.428 9.663 42.537 1.00 88.56 1034 SER A CA 1
ATOM 7240 C C . SER A 1 1034 ? -46.720 11.018 42.614 1.00 88.56 1034 SER A C 1
ATOM 7242 O O . SER A 1 1034 ? -46.685 11.698 43.654 1.00 88.56 1034 SER A O 1
ATOM 7244 N N . ALA A 1 1035 ? -46.127 11.426 41.495 1.00 91.38 1035 ALA A N 1
ATOM 7245 C CA . ALA A 1 1035 ? -45.551 12.747 41.290 1.00 91.38 1035 ALA A CA 1
ATOM 7246 C C . ALA A 1 1035 ? -45.795 13.220 39.854 1.00 91.38 1035 ALA A C 1
ATOM 7248 O O . ALA A 1 1035 ? -45.523 12.490 38.910 1.00 91.38 1035 ALA A O 1
ATOM 7249 N N . SER A 1 1036 ? -46.265 14.460 39.697 1.00 94.25 1036 SER A N 1
ATOM 7250 C CA . SER A 1 1036 ? -46.155 15.167 38.422 1.00 94.25 1036 SER A CA 1
ATOM 7251 C C . SER A 1 1036 ? -44.755 15.772 38.366 1.00 94.25 1036 SER A C 1
ATOM 7253 O O . SER A 1 1036 ? -44.425 16.605 39.213 1.00 94.25 1036 SER A O 1
ATOM 7255 N N . LEU A 1 1037 ? -43.941 15.327 37.417 1.00 95.56 1037 LEU A N 1
ATOM 7256 C CA . LEU A 1 1037 ? -42.564 15.772 37.212 1.00 95.56 1037 LEU A CA 1
ATOM 7257 C C . LEU A 1 1037 ? -42.398 16.206 35.758 1.00 95.56 1037 LEU A C 1
ATOM 7259 O O . LEU A 1 1037 ? -43.052 15.673 34.868 1.00 95.56 1037 LEU A O 1
ATOM 7263 N N . GLU A 1 1038 ? -41.532 17.180 35.519 1.00 97.19 1038 GLU A N 1
ATOM 7264 C CA . GLU A 1 1038 ? -41.030 17.446 34.175 1.00 97.19 1038 GLU A CA 1
ATOM 7265 C C . GLU A 1 1038 ? -39.844 16.503 33.955 1.00 97.19 1038 GLU A C 1
ATOM 7267 O O . GLU A 1 1038 ? -38.893 16.560 34.734 1.00 97.19 1038 GLU A O 1
ATOM 7272 N N . LEU A 1 1039 ? -39.935 15.614 32.966 1.00 97.62 1039 LEU A N 1
ATOM 7273 C CA . LEU A 1 1039 ? -38.987 14.525 32.723 1.00 97.62 1039 LEU A CA 1
ATOM 7274 C C . LEU A 1 1039 ? -38.502 14.516 31.273 1.00 97.62 1039 LEU A C 1
ATOM 7276 O O . LEU A 1 1039 ? -39.218 14.979 30.385 1.00 97.62 1039 LEU A O 1
ATOM 7280 N N . GLY A 1 1040 ? -37.310 13.967 31.046 1.00 96.50 1040 GLY A N 1
ATOM 7281 C CA . GLY A 1 1040 ? -36.749 13.719 29.719 1.00 96.50 1040 GLY A CA 1
ATOM 7282 C C . GLY A 1 1040 ? -37.632 12.823 28.848 1.00 96.50 1040 GLY A C 1
ATOM 7283 O O . GLY A 1 1040 ? -38.314 11.929 29.356 1.00 96.50 1040 GLY A O 1
ATOM 7284 N N . THR A 1 1041 ? -37.625 13.078 27.540 1.00 95.75 1041 THR A N 1
ATOM 7285 C CA . THR A 1 1041 ? -38.387 12.302 26.540 1.00 95.75 1041 THR A CA 1
ATOM 7286 C C . THR A 1 1041 ? -37.564 11.786 25.367 1.00 95.75 1041 THR A C 1
ATOM 7288 O O . THR A 1 1041 ? -38.089 10.997 24.590 1.00 95.75 1041 THR A O 1
ATOM 7291 N N . ASP A 1 1042 ? -36.313 12.221 25.214 1.00 96.31 1042 ASP A N 1
ATOM 7292 C CA . ASP A 1 1042 ? -35.400 11.604 24.247 1.00 96.31 1042 ASP A CA 1
ATOM 7293 C C . ASP A 1 1042 ? -34.937 10.243 24.775 1.00 96.31 1042 ASP A C 1
ATOM 7295 O O . ASP A 1 1042 ? -34.715 10.109 25.978 1.00 96.31 1042 ASP A O 1
ATOM 7299 N N . GLU A 1 1043 ? -34.751 9.266 23.887 1.00 95.69 1043 GLU A N 1
ATOM 7300 C CA . GLU A 1 1043 ? -34.262 7.916 24.199 1.00 95.69 1043 GLU A CA 1
ATOM 7301 C C . GLU A 1 1043 ? -32.885 7.706 23.535 1.00 95.69 1043 GLU A C 1
ATOM 7303 O O . GLU A 1 1043 ? -32.820 7.203 22.413 1.00 95.69 1043 GLU A O 1
ATOM 7308 N N . PRO A 1 1044 ? -31.762 8.099 24.175 1.00 96.88 1044 PRO A N 1
ATOM 7309 C CA . PRO A 1 1044 ? -30.446 8.082 23.527 1.00 96.88 1044 PRO A CA 1
ATOM 7310 C C . PRO A 1 1044 ? -29.910 6.665 23.271 1.00 96.88 1044 PRO A C 1
ATOM 7312 O O . PRO A 1 1044 ? -29.016 6.478 22.447 1.00 96.88 1044 PRO A O 1
ATOM 7315 N N . ILE A 1 1045 ? -30.450 5.665 23.980 1.00 97.81 1045 ILE A N 1
ATOM 7316 C CA . ILE A 1 1045 ? -30.217 4.239 23.738 1.00 97.81 1045 ILE A CA 1
ATOM 7317 C C . ILE A 1 1045 ? -31.559 3.501 23.740 1.00 97.81 1045 ILE A C 1
ATOM 7319 O O . ILE A 1 1045 ? -32.298 3.563 24.723 1.00 97.81 1045 ILE A O 1
ATOM 7323 N N . GLN A 1 1046 ? -31.810 2.723 22.688 1.00 97.38 1046 GLN A N 1
ATOM 7324 C CA . GLN A 1 1046 ? -32.871 1.719 22.610 1.00 97.38 1046 GLN A CA 1
ATOM 7325 C C . GLN A 1 1046 ? -32.235 0.335 22.414 1.00 97.38 1046 GLN A C 1
ATOM 7327 O O . GLN A 1 1046 ? -31.514 0.111 21.443 1.00 97.38 1046 GLN A O 1
ATOM 7332 N N . THR A 1 1047 ? -32.484 -0.616 23.320 1.00 96.25 1047 THR A N 1
ATOM 7333 C CA . THR A 1 1047 ? -31.998 -2.001 23.176 1.00 96.25 1047 THR A CA 1
ATOM 7334 C C . THR A 1 1047 ? -32.954 -3.017 23.799 1.00 96.25 1047 THR A C 1
ATOM 7336 O O . THR A 1 1047 ? -33.589 -2.745 24.819 1.00 96.25 1047 THR A O 1
ATOM 7339 N N . GLY A 1 1048 ? -33.060 -4.200 23.187 1.00 92.75 1048 GLY A N 1
ATOM 7340 C CA . GLY A 1 1048 ? -33.786 -5.344 23.747 1.00 92.75 1048 GLY A CA 1
ATOM 7341 C C . GLY A 1 1048 ? -32.963 -6.187 24.729 1.00 92.75 1048 GLY A C 1
ATOM 7342 O O . GLY A 1 1048 ? -33.516 -7.088 25.364 1.00 92.75 1048 GLY A O 1
ATOM 7343 N N . GLY A 1 1049 ? -31.655 -5.933 24.829 1.00 95.88 1049 GLY A N 1
ATOM 7344 C CA . GLY A 1 1049 ? -30.707 -6.706 25.628 1.00 95.88 1049 GLY A CA 1
ATOM 7345 C C . GLY A 1 1049 ? -30.282 -6.043 26.939 1.00 95.88 1049 GLY A C 1
ATOM 7346 O O . GLY A 1 1049 ? -30.809 -5.021 27.372 1.00 95.88 1049 GLY A O 1
ATOM 7347 N N . VAL A 1 1050 ? -29.290 -6.649 27.595 1.00 97.81 1050 VAL A N 1
ATOM 7348 C CA . VAL A 1 1050 ? -28.617 -6.062 28.767 1.00 97.81 1050 VAL A CA 1
ATOM 7349 C C . VAL A 1 1050 ? -27.770 -4.865 28.326 1.00 97.81 1050 VAL A C 1
ATOM 7351 O O . VAL A 1 1050 ? -26.960 -5.004 27.414 1.00 97.81 1050 VAL A O 1
ATOM 7354 N N . LEU A 1 1051 ? -27.887 -3.713 28.995 1.00 97.88 1051 LEU A N 1
ATOM 7355 C CA . LEU A 1 1051 ? -27.092 -2.524 28.647 1.00 97.88 1051 LEU A CA 1
ATOM 7356 C C . LEU A 1 1051 ? -25.582 -2.763 28.858 1.00 97.88 1051 LEU A C 1
ATOM 7358 O O . LEU A 1 1051 ? -24.788 -2.554 27.942 1.00 97.88 1051 LEU A O 1
ATOM 7362 N N . PHE A 1 1052 ? -25.191 -3.251 30.041 1.00 98.69 1052 PHE A N 1
ATOM 7363 C CA . PHE A 1 1052 ? -23.800 -3.566 30.377 1.00 98.69 1052 PHE A CA 1
ATOM 7364 C C . PHE A 1 1052 ? -23.655 -4.955 31.009 1.00 98.69 1052 PHE A C 1
ATOM 7366 O O . PHE A 1 1052 ? -24.161 -5.198 32.111 1.00 98.69 1052 PHE A O 1
ATOM 7373 N N . GLN A 1 1053 ? -22.926 -5.858 30.343 1.00 98.75 1053 GLN A N 1
ATOM 7374 C CA . GLN A 1 1053 ? -22.574 -7.170 30.886 1.00 98.75 1053 GLN A CA 1
ATOM 7375 C C . GLN A 1 1053 ? -21.062 -7.366 31.032 1.00 98.75 1053 GLN A C 1
ATOM 7377 O O . GLN A 1 1053 ? -20.278 -7.056 30.135 1.00 98.75 1053 GLN A O 1
ATOM 7382 N N . THR A 1 1054 ? -20.662 -7.987 32.143 1.00 98.75 1054 THR A N 1
ATOM 7383 C CA . THR A 1 1054 ? -19.299 -8.489 32.349 1.00 98.75 1054 THR A CA 1
ATOM 7384 C C . THR A 1 1054 ? -19.280 -9.990 32.644 1.00 98.75 1054 THR A C 1
ATOM 7386 O O . THR A 1 1054 ? -20.202 -10.531 33.264 1.00 98.75 1054 THR A O 1
ATOM 7389 N N . SER A 1 1055 ? -18.226 -10.679 32.199 1.00 98.44 1055 SER A N 1
ATOM 7390 C CA . SER A 1 1055 ? -17.989 -12.111 32.427 1.00 98.44 1055 SER A CA 1
ATOM 7391 C C . SER A 1 1055 ? -16.527 -12.352 32.814 1.00 98.44 1055 SER A C 1
ATOM 7393 O O . SER A 1 1055 ? -15.642 -12.279 31.967 1.00 98.44 1055 SER A O 1
ATOM 7395 N N . GLY A 1 1056 ? -16.249 -12.607 34.094 1.00 97.94 1056 GLY A N 1
ATOM 7396 C CA . GLY A 1 1056 ? -14.885 -12.755 34.623 1.00 97.94 1056 GLY A CA 1
ATOM 7397 C C . GLY A 1 1056 ? -13.977 -11.521 34.476 1.00 97.94 1056 GLY A C 1
ATOM 7398 O O . GLY A 1 1056 ? -12.761 -11.652 34.599 1.00 97.94 1056 GLY A O 1
ATOM 7399 N N . ALA A 1 1057 ? -14.532 -10.339 34.190 1.00 98.44 1057 ALA A N 1
ATOM 7400 C CA . ALA A 1 1057 ? -13.772 -9.116 33.918 1.00 98.44 1057 ALA A CA 1
ATOM 7401 C C . ALA A 1 1057 ? -13.588 -8.254 35.178 1.00 98.44 1057 ALA A C 1
ATOM 7403 O O . ALA A 1 1057 ? -14.506 -8.127 35.993 1.00 98.44 1057 ALA A O 1
ATOM 7404 N N . THR A 1 1058 ? -12.428 -7.607 35.317 1.00 98.62 1058 THR A N 1
ATOM 7405 C CA . THR A 1 1058 ? -12.202 -6.569 36.340 1.00 98.62 1058 THR A CA 1
ATOM 7406 C C . THR A 1 1058 ? -12.378 -5.189 35.715 1.00 98.62 1058 THR A C 1
ATOM 7408 O O . THR A 1 1058 ? -11.722 -4.900 34.722 1.00 98.62 1058 THR A O 1
ATOM 7411 N N . VAL A 1 1059 ? -13.228 -4.324 36.273 1.00 98.81 1059 VAL A N 1
ATOM 7412 C CA . VAL A 1 1059 ? -13.496 -2.977 35.729 1.00 98.81 1059 VAL A CA 1
ATOM 7413 C C . VAL A 1 1059 ? -13.471 -1.934 36.846 1.00 98.81 1059 VAL A C 1
ATOM 7415 O O . VAL A 1 1059 ? -14.131 -2.109 37.870 1.00 98.81 1059 VAL A O 1
ATOM 7418 N N . SER A 1 1060 ? -12.760 -0.827 36.647 1.00 98.50 1060 SER A N 1
ATOM 7419 C CA . SER A 1 1060 ? -12.788 0.344 37.534 1.00 98.50 1060 SER A CA 1
ATOM 7420 C C . SER A 1 1060 ? -13.187 1.609 36.779 1.00 98.50 1060 SER A C 1
ATOM 7422 O O . SER A 1 1060 ? -12.685 1.839 35.680 1.00 98.50 1060 SER A O 1
ATOM 7424 N N . GLY A 1 1061 ? -14.033 2.440 37.387 1.00 98.44 1061 GLY A N 1
ATOM 7425 C CA . GLY A 1 1061 ? -14.490 3.706 36.811 1.00 98.44 1061 GLY A CA 1
ATOM 7426 C C . GLY A 1 1061 ? -15.143 4.635 37.828 1.00 98.44 1061 GLY A C 1
ATOM 7427 O O . GLY A 1 1061 ? -15.236 4.316 39.011 1.00 98.44 1061 GLY A O 1
ATOM 7428 N N . GLN A 1 1062 ? -15.635 5.785 37.379 1.00 98.31 1062 GLN A N 1
ATOM 7429 C CA . GLN A 1 1062 ? -16.365 6.725 38.227 1.00 98.31 1062 GLN A CA 1
ATOM 7430 C C . GLN A 1 1062 ? -17.799 6.264 38.505 1.00 98.31 1062 GLN A C 1
ATOM 7432 O O . GLN A 1 1062 ? -18.176 6.173 39.675 1.00 98.31 1062 GLN A O 1
ATOM 7437 N N . GLN A 1 1063 ? -18.561 5.954 37.452 1.00 98.31 1063 GLN A N 1
ATOM 7438 C CA . GLN A 1 1063 ? -19.974 5.543 37.468 1.00 98.31 1063 GLN A CA 1
ATOM 7439 C C . GLN A 1 1063 ? -20.213 4.518 36.354 1.00 98.31 1063 GLN A C 1
ATOM 7441 O O . GLN A 1 1063 ? -19.500 4.551 35.353 1.00 98.31 1063 GLN A O 1
ATOM 7446 N N . ILE A 1 1064 ? -21.218 3.645 36.479 1.00 98.69 1064 ILE A N 1
ATOM 7447 C CA . ILE A 1 1064 ? -21.617 2.765 35.368 1.00 98.69 1064 ILE A CA 1
ATOM 7448 C C . ILE A 1 1064 ? -22.577 3.516 34.444 1.00 98.69 1064 ILE A C 1
ATOM 7450 O O . ILE A 1 1064 ? -22.300 3.630 33.258 1.00 98.69 1064 ILE A O 1
ATOM 7454 N N . VAL A 1 1065 ? -23.671 4.069 34.976 1.00 98.69 1065 VAL A N 1
ATOM 7455 C CA . VAL A 1 1065 ? -24.683 4.774 34.171 1.00 98.69 1065 VAL A CA 1
ATOM 7456 C C . VAL A 1 1065 ? -24.979 6.146 34.766 1.00 98.69 1065 VAL A C 1
ATOM 7458 O O . VAL A 1 1065 ? -25.339 6.245 35.940 1.00 98.69 1065 VAL A O 1
ATOM 7461 N N . ARG A 1 1066 ? -24.901 7.190 33.943 1.00 98.25 1066 ARG A N 1
ATOM 7462 C CA . ARG A 1 1066 ? -25.492 8.502 34.201 1.00 98.25 1066 ARG A CA 1
ATOM 7463 C C . ARG A 1 1066 ? -26.550 8.784 33.135 1.00 98.25 1066 ARG A C 1
ATOM 7465 O O . ARG A 1 1066 ? -26.303 8.627 31.943 1.00 98.25 1066 ARG A O 1
ATOM 7472 N N . VAL A 1 1067 ? -27.728 9.206 33.585 1.00 98.38 1067 VAL A N 1
ATOM 7473 C CA . VAL A 1 1067 ? -28.805 9.715 32.728 1.00 98.38 1067 VAL A CA 1
ATOM 7474 C C . VAL A 1 1067 ? -29.117 11.145 33.160 1.00 98.38 1067 VAL A C 1
ATOM 7476 O O . VAL A 1 1067 ? -29.267 11.413 34.357 1.00 98.38 1067 VAL A O 1
ATOM 7479 N N . ASP A 1 1068 ? -29.206 12.052 32.193 1.00 96.25 1068 ASP A N 1
ATOM 7480 C CA . ASP A 1 1068 ? -29.397 13.488 32.392 1.00 96.25 1068 ASP A CA 1
ATOM 7481 C C . ASP A 1 1068 ? -30.436 14.014 31.390 1.00 96.25 1068 ASP A C 1
ATOM 7483 O O . ASP A 1 1068 ? -30.250 13.901 30.184 1.00 96.25 1068 ASP A O 1
ATOM 7487 N N . THR A 1 1069 ? -31.574 14.540 31.844 1.00 96.38 1069 THR A N 1
ATOM 7488 C CA . THR A 1 1069 ? -32.619 15.092 30.950 1.00 96.38 1069 THR A CA 1
ATOM 7489 C C . THR A 1 1069 ? -33.141 14.108 29.862 1.00 96.38 1069 THR A C 1
ATOM 7491 O O . THR A 1 1069 ? -33.833 14.510 28.933 1.00 96.38 1069 THR A O 1
ATOM 7494 N N . ALA A 1 1070 ? -32.869 12.801 29.984 1.00 97.38 1070 ALA A N 1
ATOM 7495 C CA . ALA A 1 1070 ? -33.216 11.740 29.023 1.00 97.38 1070 ALA A CA 1
ATOM 7496 C C . ALA A 1 1070 ? -34.105 10.641 29.632 1.00 97.38 1070 ALA A C 1
ATOM 7498 O O . ALA A 1 1070 ? -34.187 10.505 30.856 1.00 97.38 1070 ALA A O 1
ATOM 7499 N N . LEU A 1 1071 ? -34.731 9.842 28.765 1.00 97.19 1071 LEU A N 1
ATOM 7500 C CA . LEU A 1 1071 ? -35.409 8.586 29.074 1.00 97.19 1071 LEU A CA 1
ATOM 7501 C C . LEU A 1 1071 ? -34.484 7.391 28.772 1.00 97.19 1071 LEU A C 1
ATOM 7503 O O . LEU A 1 1071 ? -33.817 7.343 27.741 1.00 97.19 1071 LEU A O 1
ATOM 7507 N N . LEU A 1 1072 ? -34.472 6.409 29.672 1.00 97.75 1072 LEU A N 1
ATOM 7508 C CA . LEU A 1 1072 ? -33.903 5.079 29.459 1.00 97.75 1072 LEU A CA 1
ATOM 7509 C C . LEU A 1 1072 ? -34.954 4.027 29.843 1.00 97.75 1072 LEU A C 1
ATOM 7511 O O . LEU A 1 1072 ? -35.298 3.881 31.019 1.00 97.75 1072 LEU A O 1
ATOM 7515 N N . GLU A 1 1073 ? -35.459 3.304 28.845 1.00 96.38 1073 GLU A N 1
ATOM 7516 C CA . GLU A 1 1073 ? -36.355 2.153 29.009 1.00 96.38 1073 GLU A CA 1
ATOM 7517 C C . GLU A 1 1073 ? -35.543 0.850 29.087 1.00 96.38 1073 GLU A C 1
ATOM 7519 O O . GLU A 1 1073 ? -34.600 0.647 28.323 1.00 96.38 1073 GLU A O 1
ATOM 7524 N N . ALA A 1 1074 ? -35.895 -0.047 30.015 1.00 95.25 1074 ALA A N 1
ATOM 7525 C CA . ALA A 1 1074 ? -35.128 -1.266 30.288 1.00 95.25 1074 ALA A CA 1
ATOM 7526 C C . ALA A 1 1074 ? -36.018 -2.498 30.547 1.00 95.25 1074 ALA A C 1
ATOM 7528 O O . ALA A 1 1074 ? -36.539 -2.709 31.649 1.00 95.25 1074 ALA A O 1
ATOM 7529 N N . THR A 1 1075 ? -36.154 -3.356 29.535 1.00 95.50 1075 THR A N 1
ATOM 7530 C CA . THR A 1 1075 ? -36.837 -4.666 29.615 1.00 95.50 1075 THR A CA 1
ATOM 7531 C C . THR A 1 1075 ? -35.966 -5.756 30.253 1.00 95.50 1075 THR A C 1
ATOM 7533 O O . THR A 1 1075 ? -36.484 -6.712 30.832 1.00 95.50 1075 THR A O 1
ATOM 7536 N N . MET A 1 1076 ? -34.645 -5.589 30.181 1.00 97.06 1076 MET A N 1
ATOM 7537 C CA . MET A 1 1076 ? -33.606 -6.446 30.757 1.00 97.06 1076 MET A CA 1
ATOM 7538 C C . MET A 1 1076 ? -32.810 -5.675 31.831 1.00 97.06 1076 MET A C 1
ATOM 7540 O O . MET A 1 1076 ? -32.947 -4.453 31.932 1.00 97.06 1076 MET A O 1
ATOM 7544 N N . PRO A 1 1077 ? -31.976 -6.345 32.652 1.00 97.12 1077 PRO A N 1
ATOM 7545 C CA . PRO A 1 1077 ? -31.125 -5.657 33.622 1.00 97.12 1077 PRO A CA 1
ATOM 7546 C C . PRO A 1 1077 ? -30.155 -4.695 32.924 1.00 97.12 1077 PRO A C 1
ATOM 7548 O O . PRO A 1 1077 ? -29.495 -5.078 31.959 1.00 97.12 1077 PRO A O 1
ATOM 7551 N N . ILE A 1 1078 ? -30.009 -3.470 33.435 1.00 98.06 1078 ILE A N 1
ATOM 7552 C CA . ILE A 1 1078 ? -29.049 -2.497 32.879 1.00 98.06 1078 ILE A CA 1
ATOM 7553 C C . ILE A 1 1078 ? -27.601 -2.810 33.283 1.00 98.06 1078 ILE A C 1
ATOM 7555 O O . ILE A 1 1078 ? -26.665 -2.385 32.614 1.00 98.06 1078 ILE A O 1
ATOM 7559 N N . VAL A 1 1079 ? -27.404 -3.591 34.350 1.00 98.62 1079 VAL A N 1
ATOM 7560 C CA . VAL A 1 1079 ? -26.090 -4.098 34.768 1.00 98.62 1079 VAL A CA 1
ATOM 7561 C C . VAL A 1 1079 ? -26.203 -5.580 35.115 1.00 98.62 1079 VAL A C 1
ATOM 7563 O O . VAL A 1 1079 ? -26.977 -5.946 36.004 1.00 98.62 1079 VAL A O 1
ATOM 7566 N N . ASN A 1 1080 ? -25.408 -6.420 34.450 1.00 98.56 1080 ASN A N 1
ATOM 7567 C CA . ASN A 1 1080 ? -25.311 -7.859 34.703 1.00 98.56 1080 ASN A CA 1
ATOM 7568 C C . ASN A 1 1080 ? -23.844 -8.278 34.902 1.00 98.56 1080 ASN A C 1
ATOM 7570 O O . ASN A 1 1080 ? -23.071 -8.311 33.946 1.00 98.56 1080 ASN A O 1
ATOM 7574 N N . LEU A 1 1081 ? -23.436 -8.606 36.130 1.00 98.75 1081 LEU A N 1
ATOM 7575 C CA . LEU A 1 1081 ? -22.065 -9.054 36.415 1.00 98.75 1081 LEU A CA 1
ATOM 7576 C C . LEU A 1 1081 ? -22.042 -10.568 36.622 1.00 98.75 1081 LEU A C 1
ATOM 7578 O O . LEU A 1 1081 ? -22.737 -11.070 37.505 1.00 98.75 1081 LEU A O 1
ATOM 7582 N N . THR A 1 1082 ? -21.240 -11.289 35.839 1.00 98.38 1082 THR A N 1
ATOM 7583 C CA . THR A 1 1082 ? -21.239 -12.763 35.816 1.00 98.38 1082 THR A CA 1
ATOM 7584 C C . THR A 1 1082 ? -19.835 -13.371 35.921 1.00 98.38 1082 THR A C 1
ATOM 7586 O O . THR A 1 1082 ? -18.821 -12.698 35.705 1.00 98.38 1082 THR A O 1
ATOM 7589 N N . ALA A 1 1083 ? -19.779 -14.668 36.246 1.00 96.50 1083 ALA A N 1
ATOM 7590 C CA . ALA A 1 1083 ? -18.592 -15.523 36.131 1.00 96.50 1083 ALA A CA 1
ATOM 7591 C C . ALA A 1 1083 ? -17.322 -15.025 36.864 1.00 96.50 1083 ALA A C 1
ATOM 7593 O O . ALA A 1 1083 ? -16.210 -15.212 36.375 1.00 96.50 1083 ALA A O 1
ATOM 7594 N N . GLY A 1 1084 ? -17.468 -14.409 38.042 1.00 97.50 1084 GLY A N 1
ATOM 7595 C CA . GLY A 1 1084 ? -16.332 -13.930 38.841 1.00 97.50 1084 GLY A CA 1
ATOM 7596 C C . GLY A 1 1084 ? -15.879 -12.504 38.525 1.00 97.50 1084 GLY A C 1
ATOM 7597 O O . GLY A 1 1084 ? -14.784 -12.122 38.930 1.00 97.50 1084 GLY A O 1
ATOM 7598 N N . SER A 1 1085 ? -16.696 -11.714 37.820 1.00 98.69 1085 SER A N 1
ATOM 7599 C CA . SER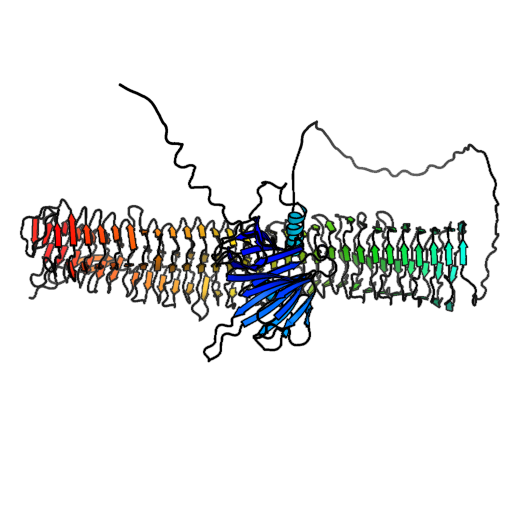 A 1 1085 ? -16.383 -10.310 37.520 1.00 98.69 1085 SER A CA 1
ATOM 7600 C C . SER A 1 1085 ? -16.223 -9.458 38.784 1.00 98.69 1085 SER A C 1
ATOM 7602 O O . SER A 1 1085 ? -16.852 -9.723 39.811 1.00 98.69 1085 SER A O 1
ATOM 7604 N N . ALA A 1 1086 ? -15.429 -8.393 38.694 1.00 98.62 1086 ALA A N 1
ATOM 7605 C CA . ALA A 1 1086 ? -15.186 -7.442 39.775 1.00 98.62 1086 ALA A CA 1
ATOM 7606 C C . ALA A 1 1086 ? -15.284 -5.999 39.255 1.00 98.62 1086 ALA A C 1
ATOM 7608 O O . ALA A 1 1086 ? -14.340 -5.483 38.660 1.00 98.62 1086 ALA A O 1
ATOM 7609 N N . VAL A 1 1087 ? -16.421 -5.336 39.483 1.00 98.81 1087 VAL A N 1
ATOM 7610 C CA . VAL A 1 1087 ? -16.638 -3.935 39.077 1.00 98.81 1087 VAL A CA 1
ATOM 7611 C C . VAL A 1 1087 ? -16.508 -3.003 40.282 1.00 98.81 1087 VAL A C 1
ATOM 7613 O O . VAL A 1 1087 ? -17.033 -3.294 41.357 1.00 98.81 1087 VAL A O 1
ATOM 7616 N N . THR A 1 1088 ? -15.821 -1.875 40.110 1.00 98.81 1088 THR A N 1
ATOM 7617 C CA . THR A 1 1088 ? -15.646 -0.838 41.137 1.00 98.81 1088 THR A CA 1
ATOM 7618 C C . THR A 1 1088 ? -16.016 0.540 40.594 1.00 98.81 1088 THR A C 1
ATOM 7620 O O . THR A 1 1088 ? -15.491 0.948 39.559 1.00 98.81 1088 THR A O 1
ATOM 7623 N N . THR A 1 1089 ? -16.874 1.272 41.309 1.00 98.75 1089 THR A N 1
ATOM 7624 C CA . THR A 1 1089 ? -17.188 2.682 41.032 1.00 98.75 1089 THR A CA 1
ATOM 7625 C C . THR A 1 1089 ? -16.598 3.598 42.105 1.00 98.75 1089 THR A C 1
ATOM 7627 O O . THR A 1 1089 ? -16.565 3.247 43.291 1.00 98.75 1089 THR A O 1
ATOM 7630 N N . SER A 1 1090 ? -16.118 4.778 41.717 1.00 98.50 1090 SER A N 1
ATOM 7631 C CA . SER A 1 1090 ? -15.642 5.805 42.656 1.00 98.50 1090 SER A CA 1
ATOM 7632 C C . SER A 1 1090 ? -16.789 6.552 43.341 1.00 98.50 1090 SER A C 1
ATOM 7634 O O . SER A 1 1090 ? -16.674 6.894 44.520 1.00 98.50 1090 SER A O 1
ATOM 7636 N N . VAL A 1 1091 ? -17.874 6.823 42.603 1.00 97.88 1091 VAL A N 1
ATOM 7637 C CA . VAL A 1 1091 ? -19.074 7.534 43.079 1.00 97.88 1091 VAL A CA 1
ATOM 7638 C C . VAL A 1 1091 ? -20.348 6.718 42.773 1.00 97.88 1091 VAL A C 1
ATOM 7640 O O . VAL A 1 1091 ? -20.254 5.509 42.533 1.00 97.88 1091 VAL A O 1
ATOM 7643 N N . ASP A 1 1092 ? -21.528 7.356 42.817 1.00 98.25 1092 ASP A N 1
ATOM 7644 C CA . ASP A 1 1092 ? -22.842 6.753 42.539 1.00 98.25 1092 ASP A CA 1
ATOM 7645 C C . ASP A 1 1092 ? -22.810 5.848 41.290 1.00 98.25 1092 ASP A C 1
ATOM 7647 O O . ASP A 1 1092 ? -22.523 6.324 40.191 1.00 98.25 1092 ASP A O 1
ATOM 7651 N N . ALA A 1 1093 ? -23.110 4.552 41.439 1.00 98.44 1093 ALA A N 1
ATOM 7652 C CA . ALA A 1 1093 ? -22.944 3.585 40.347 1.00 98.44 1093 ALA A CA 1
ATOM 7653 C C . ALA A 1 1093 ? -23.967 3.766 39.216 1.00 98.44 1093 ALA A C 1
ATOM 7655 O O . ALA A 1 1093 ? -23.615 3.620 38.044 1.00 98.44 1093 ALA A O 1
ATOM 7656 N N . ILE A 1 1094 ? -25.210 4.104 39.567 1.00 98.81 1094 ILE A N 1
ATOM 7657 C CA . ILE A 1 1094 ? -26.259 4.558 38.652 1.00 98.81 1094 ILE A CA 1
ATOM 7658 C C . ILE A 1 1094 ? -26.772 5.905 39.170 1.00 98.81 1094 ILE A C 1
ATOM 7660 O O . ILE A 1 1094 ? -27.243 5.993 40.308 1.00 98.81 1094 ILE A O 1
ATOM 7664 N N . GLN A 1 1095 ? -26.714 6.946 38.343 1.00 98.38 1095 GLN A N 1
ATOM 7665 C CA . GLN A 1 1095 ? -27.189 8.285 38.683 1.00 98.38 1095 GLN A CA 1
ATOM 7666 C C . GLN A 1 1095 ? -28.228 8.787 37.680 1.00 98.38 1095 GLN A C 1
ATOM 7668 O O . GLN A 1 1095 ? -27.996 8.806 36.475 1.00 98.38 1095 GLN A O 1
ATOM 7673 N N . LEU A 1 1096 ? -29.354 9.263 38.209 1.00 98.56 1096 LEU A N 1
ATOM 7674 C CA . LEU A 1 1096 ? -30.368 10.011 37.477 1.00 98.56 1096 LEU A CA 1
ATOM 7675 C C . LEU A 1 1096 ? -30.304 11.466 37.948 1.00 98.56 1096 LEU A C 1
ATOM 7677 O O . LEU A 1 1096 ? -30.553 11.767 39.127 1.00 98.56 1096 LEU A O 1
ATOM 7681 N N . ALA A 1 1097 ? -29.920 12.356 37.041 1.00 94.44 1097 ALA A N 1
ATOM 7682 C CA . ALA A 1 1097 ? -29.750 13.782 37.280 1.00 94.44 1097 ALA A CA 1
ATOM 7683 C C . ALA A 1 1097 ? -30.696 14.601 36.393 1.00 94.44 1097 ALA A C 1
ATOM 7685 O O . ALA A 1 1097 ? -31.182 14.108 35.382 1.00 94.44 1097 ALA A O 1
ATOM 7686 N N . PHE A 1 1098 ? -30.971 15.841 36.814 1.00 93.88 1098 PHE A N 1
ATOM 7687 C CA . PHE A 1 1098 ? -31.716 16.860 36.062 1.00 93.88 1098 PHE A CA 1
ATOM 7688 C C . PHE A 1 1098 ? -32.855 16.296 35.187 1.00 93.88 1098 PHE A C 1
ATOM 7690 O O . PHE A 1 1098 ? -32.708 16.152 33.982 1.00 93.88 1098 PHE A O 1
ATOM 7697 N N . LYS A 1 1099 ? -34.015 15.988 35.780 1.00 96.62 1099 LYS A N 1
ATOM 7698 C CA . LYS A 1 1099 ? -35.211 15.507 35.050 1.00 96.62 1099 LYS A CA 1
ATOM 7699 C C . LYS A 1 1099 ? -35.058 14.161 34.306 1.00 96.62 1099 LYS A C 1
ATOM 7701 O O . LYS A 1 1099 ? -35.946 13.812 33.534 1.00 96.62 1099 LYS A O 1
ATOM 7706 N N . ALA A 1 1100 ? -33.998 13.382 34.509 1.00 98.12 1100 ALA A N 1
ATOM 7707 C CA . ALA A 1 1100 ? -33.872 12.066 33.877 1.00 98.12 1100 ALA A CA 1
ATOM 7708 C C . ALA A 1 1100 ? -35.002 11.097 34.279 1.00 98.12 1100 ALA A C 1
ATOM 7710 O O . ALA A 1 1100 ? -35.541 11.167 35.387 1.00 98.12 1100 ALA A O 1
ATOM 7711 N N . HIS A 1 1101 ? -35.331 10.151 33.402 1.00 97.69 1101 HIS A N 1
ATOM 7712 C CA . HIS A 1 1101 ? -36.299 9.089 33.650 1.00 97.69 1101 HIS A CA 1
ATOM 7713 C C . HIS A 1 1101 ? -35.669 7.730 33.325 1.00 97.69 1101 HIS A C 1
ATOM 7715 O O . HIS A 1 1101 ? -35.230 7.492 32.208 1.00 97.69 1101 HIS A O 1
ATOM 7721 N N . LEU A 1 1102 ? -35.628 6.828 34.304 1.00 98.19 1102 LEU A N 1
ATOM 7722 C CA . LEU A 1 1102 ? -35.269 5.424 34.102 1.00 98.19 1102 LEU A CA 1
ATOM 7723 C C . LEU A 1 1102 ? -36.478 4.566 34.452 1.00 98.19 1102 LEU A C 1
ATOM 7725 O O . LEU A 1 1102 ? -36.896 4.524 35.614 1.00 98.19 1102 LEU A O 1
ATOM 7729 N N . ASN A 1 1103 ? -37.029 3.890 33.451 1.00 96.62 1103 ASN A N 1
ATOM 7730 C CA . ASN A 1 1103 ? -38.155 2.983 33.601 1.00 96.62 1103 ASN A CA 1
ATOM 7731 C C . ASN A 1 1103 ? -37.697 1.560 33.269 1.00 96.62 1103 ASN A C 1
ATOM 7733 O O . ASN A 1 1103 ? -37.215 1.278 32.177 1.00 96.62 1103 ASN A O 1
ATOM 7737 N N . SER A 1 1104 ? -37.806 0.652 34.235 1.00 96.88 1104 SER A N 1
ATOM 7738 C CA . SER A 1 1104 ? -37.410 -0.742 34.081 1.00 96.88 1104 SER A CA 1
ATOM 7739 C C . SER A 1 1104 ? -38.614 -1.654 34.251 1.00 96.88 1104 SER A C 1
ATOM 7741 O O . SER A 1 1104 ? -39.181 -1.785 35.339 1.00 96.88 1104 SER A O 1
ATOM 7743 N N . THR A 1 1105 ? -38.998 -2.298 33.154 1.00 94.81 1105 THR A N 1
ATOM 7744 C CA . THR A 1 1105 ? -40.122 -3.239 33.075 1.00 94.81 1105 THR A CA 1
ATOM 7745 C C . THR A 1 1105 ? -39.693 -4.694 33.307 1.00 94.81 1105 THR A C 1
ATOM 7747 O O . THR A 1 1105 ? -40.548 -5.560 33.497 1.00 94.81 1105 THR A O 1
ATOM 7750 N N . GLY A 1 1106 ? -38.380 -4.958 33.343 1.00 91.69 1106 GLY A N 1
ATOM 7751 C CA . GLY A 1 1106 ? -37.779 -6.271 33.592 1.00 91.69 1106 GLY A CA 1
ATOM 7752 C C . GLY A 1 1106 ? -37.885 -6.792 35.033 1.00 91.69 1106 GLY A C 1
ATOM 7753 O O . GLY A 1 1106 ? -38.385 -6.127 35.942 1.00 91.69 1106 GLY A O 1
ATOM 7754 N N . THR A 1 1107 ? -37.387 -8.015 35.258 1.00 93.06 1107 THR A N 1
ATOM 7755 C CA . THR A 1 1107 ? -37.458 -8.708 36.562 1.00 93.06 1107 THR A CA 1
ATOM 7756 C C . THR A 1 1107 ? -36.454 -8.200 37.598 1.00 93.06 1107 THR A C 1
ATOM 7758 O O . THR A 1 1107 ? -36.712 -8.310 38.800 1.00 93.06 1107 THR A O 1
ATOM 7761 N N . GLU A 1 1108 ? -35.341 -7.605 37.170 1.00 95.56 1108 GLU A N 1
ATOM 7762 C CA . GLU A 1 1108 ? -34.409 -6.890 38.038 1.00 95.56 1108 GLU A CA 1
ATOM 7763 C C . GLU A 1 1108 ? -33.664 -5.784 37.277 1.00 95.56 1108 GLU A C 1
ATOM 7765 O O . GLU A 1 1108 ? -33.323 -5.967 36.112 1.00 95.56 1108 GLU A O 1
ATOM 7770 N N . LEU A 1 1109 ? -33.393 -4.652 37.938 1.00 98.06 1109 LEU A N 1
ATOM 7771 C CA . LEU A 1 1109 ? -32.625 -3.540 37.358 1.00 98.06 1109 LEU A CA 1
ATOM 7772 C C . LEU A 1 1109 ? -31.118 -3.851 37.321 1.00 98.06 1109 LEU A C 1
ATOM 7774 O O . LEU A 1 1109 ? -30.450 -3.611 36.317 1.00 98.06 1109 LEU A O 1
ATOM 7778 N N . VAL A 1 1110 ? -30.587 -4.397 38.420 1.00 98.69 1110 VAL A N 1
ATOM 7779 C CA . VAL A 1 1110 ? -29.176 -4.781 38.581 1.00 98.69 1110 VAL A CA 1
ATOM 7780 C C . VAL A 1 1110 ? -29.084 -6.245 39.005 1.00 98.69 1110 VAL A C 1
ATOM 7782 O O . VAL A 1 1110 ? -29.770 -6.671 39.939 1.00 98.69 1110 VAL A O 1
ATOM 7785 N N . LYS A 1 1111 ? -28.198 -7.006 38.359 1.00 98.50 1111 LYS A N 1
ATOM 7786 C CA . LYS A 1 1111 ? -27.949 -8.425 38.629 1.00 98.50 1111 LYS A CA 1
ATOM 7787 C C . LYS A 1 1111 ? -26.463 -8.696 38.845 1.00 98.50 1111 LYS A C 1
ATOM 7789 O O . LYS A 1 1111 ? -25.633 -8.348 38.010 1.00 98.50 1111 LYS A O 1
ATOM 7794 N N . ILE A 1 1112 ? -26.131 -9.349 39.955 1.00 98.62 1112 ILE A N 1
ATOM 7795 C CA . ILE A 1 1112 ? -24.763 -9.747 40.302 1.00 98.62 1112 ILE A CA 1
ATOM 7796 C C . ILE A 1 1112 ? -24.771 -11.254 40.577 1.00 98.62 1112 ILE A C 1
ATOM 7798 O O . ILE A 1 1112 ? -25.416 -11.688 41.529 1.00 98.62 1112 ILE A O 1
ATOM 7802 N N . ASP A 1 1113 ? -24.079 -12.053 39.767 1.00 98.25 1113 ASP A N 1
ATOM 7803 C CA . ASP A 1 1113 ? -24.065 -13.519 39.840 1.00 98.25 1113 ASP A CA 1
ATOM 7804 C C . ASP A 1 1113 ? -22.627 -14.046 39.960 1.00 98.25 1113 ASP A C 1
ATOM 7806 O O . ASP A 1 1113 ? -21.783 -13.795 39.093 1.00 98.25 1113 ASP A O 1
ATOM 7810 N N . ALA A 1 1114 ? -22.325 -14.711 41.082 1.00 98.06 1114 ALA A N 1
ATOM 7811 C CA . ALA A 1 1114 ? -20.991 -15.197 41.456 1.00 98.06 1114 ALA A CA 1
ATOM 7812 C C . ALA A 1 1114 ? -19.865 -14.145 41.285 1.00 98.06 1114 ALA A C 1
ATOM 7814 O O . ALA A 1 1114 ? -18.730 -14.484 40.959 1.00 98.06 1114 ALA A O 1
ATOM 7815 N N . SER A 1 1115 ? -20.193 -12.860 41.464 1.00 98.81 1115 SER A N 1
ATOM 7816 C CA . SER A 1 1115 ? -19.366 -11.698 41.091 1.00 98.81 1115 SER A CA 1
ATOM 7817 C C . SER A 1 1115 ? -19.373 -10.619 42.183 1.00 98.81 1115 SER A C 1
ATOM 7819 O O . SER A 1 1115 ? -20.156 -10.691 43.133 1.00 98.81 1115 SER A O 1
ATOM 7821 N N . THR A 1 1116 ? -18.507 -9.610 42.062 1.00 98.75 1116 THR A N 1
ATOM 7822 C CA . THR A 1 1116 ? -18.387 -8.496 43.015 1.00 98.75 1116 THR A CA 1
ATOM 7823 C C . THR A 1 1116 ? -18.690 -7.141 42.371 1.00 98.75 1116 THR A C 1
ATOM 7825 O O . THR A 1 1116 ? -18.163 -6.826 41.306 1.00 98.75 1116 THR A O 1
ATOM 7828 N N . LEU A 1 1117 ? -19.472 -6.307 43.062 1.00 98.81 1117 LEU A N 1
ATOM 7829 C CA . LEU A 1 1117 ? -19.625 -4.875 42.780 1.00 98.81 1117 LEU A CA 1
ATOM 7830 C C . LEU A 1 1117 ? -19.216 -4.060 44.014 1.00 98.81 1117 LEU A C 1
ATOM 7832 O O . LEU A 1 1117 ? -19.673 -4.352 45.117 1.00 98.81 1117 LEU A O 1
ATOM 7836 N N . THR A 1 1118 ? -18.378 -3.037 43.846 1.00 98.88 1118 THR A N 1
ATOM 7837 C CA . THR A 1 1118 ? -17.939 -2.151 44.936 1.00 98.88 1118 THR A CA 1
ATOM 7838 C C . THR A 1 1118 ? -18.167 -0.683 44.588 1.00 98.88 1118 THR A C 1
ATOM 7840 O O . THR A 1 1118 ? -17.526 -0.143 43.696 1.00 98.88 1118 THR A O 1
ATOM 7843 N N . VAL A 1 1119 ? -19.046 -0.021 45.334 1.00 98.81 1119 VAL A N 1
ATOM 7844 C CA . VAL A 1 1119 ? -19.270 1.427 45.297 1.00 98.81 1119 VAL A CA 1
ATOM 7845 C C . VAL A 1 1119 ? -18.406 2.064 46.384 1.00 98.81 1119 VAL A C 1
ATOM 7847 O O . VAL A 1 1119 ? -18.638 1.858 47.579 1.00 98.81 1119 VAL A O 1
ATOM 7850 N N . SER A 1 1120 ? -17.370 2.797 45.982 1.00 98.38 1120 SER A N 1
ATOM 7851 C CA . SER A 1 1120 ? -16.350 3.336 46.898 1.00 98.38 1120 SER A CA 1
ATOM 7852 C C . SER A 1 1120 ? -16.882 4.493 47.745 1.00 98.38 1120 SER A C 1
ATOM 7854 O O . SER A 1 1120 ? -16.559 4.613 48.926 1.00 98.38 1120 SER A O 1
ATOM 7856 N N . SER A 1 1121 ? -17.738 5.321 47.153 1.00 97.06 1121 SER A N 1
ATOM 7857 C CA . SER A 1 1121 ? -18.497 6.382 47.807 1.00 97.06 1121 SER A CA 1
ATOM 7858 C C . SER A 1 1121 ? -19.795 6.607 47.035 1.00 97.06 1121 SER A C 1
ATOM 7860 O O . SER A 1 1121 ? -19.863 6.282 45.856 1.00 97.06 1121 SER A O 1
ATOM 7862 N N . GLY A 1 1122 ? -20.821 7.165 47.671 1.00 97.06 1122 GLY A N 1
ATOM 7863 C CA . GLY A 1 1122 ? -22.125 7.329 47.026 1.00 97.06 1122 GLY A CA 1
ATOM 7864 C C . GLY A 1 1122 ? -22.975 6.055 47.050 1.00 97.06 1122 GLY A C 1
ATOM 7865 O O . GLY A 1 1122 ? -22.735 5.141 47.844 1.00 97.06 1122 GLY A O 1
ATOM 7866 N N . ALA A 1 1123 ? -24.028 6.029 46.242 1.00 98.44 1123 ALA A N 1
ATOM 7867 C CA . ALA A 1 1123 ? -25.070 5.010 46.263 1.00 98.44 1123 ALA A CA 1
ATOM 7868 C C . ALA A 1 1123 ? -24.965 3.983 45.124 1.00 98.44 1123 ALA A C 1
ATOM 7870 O O . ALA A 1 1123 ? -24.329 4.229 44.102 1.00 98.44 1123 ALA A O 1
ATOM 7871 N N . LEU A 1 1124 ? -25.649 2.838 45.259 1.00 98.69 1124 LEU A N 1
ATOM 7872 C CA . LEU A 1 1124 ? -25.867 1.961 44.099 1.00 98.69 1124 LEU A CA 1
ATOM 7873 C C . LEU A 1 1124 ? -26.767 2.658 43.068 1.00 98.69 1124 LEU A C 1
ATOM 7875 O O . LEU A 1 1124 ? -26.437 2.662 41.886 1.00 98.69 1124 LEU A O 1
ATOM 7879 N N . VAL A 1 1125 ? -27.870 3.270 43.518 1.00 98.75 1125 VAL A N 1
ATOM 7880 C CA . VAL A 1 1125 ? -28.739 4.102 42.674 1.00 98.75 1125 VAL A CA 1
ATOM 7881 C C . VAL A 1 1125 ? -29.030 5.441 43.354 1.00 98.75 1125 VAL A C 1
ATOM 7883 O O . VAL A 1 1125 ? -29.393 5.487 44.533 1.00 98.75 1125 VAL A O 1
ATOM 7886 N N . SER A 1 1126 ? -28.882 6.532 42.605 1.00 98.44 1126 SER A N 1
ATOM 7887 C CA . SER A 1 1126 ? -29.017 7.909 43.083 1.00 98.44 1126 SER A CA 1
ATOM 7888 C C . SER A 1 1126 ? -29.961 8.696 42.176 1.00 98.44 1126 SER A C 1
ATOM 7890 O O . SER A 1 1126 ? -29.696 8.861 40.990 1.00 98.44 1126 SER A O 1
ATOM 7892 N N . VAL A 1 1127 ? -31.085 9.160 42.721 1.00 98.50 1127 VAL A N 1
ATOM 7893 C CA . VAL A 1 1127 ? -32.155 9.848 41.984 1.00 98.50 1127 VAL A CA 1
ATOM 7894 C C . VAL A 1 1127 ? -32.256 11.286 42.481 1.00 98.50 1127 VAL A C 1
ATOM 7896 O O . VAL A 1 1127 ? -32.560 11.533 43.652 1.00 98.50 1127 VAL A O 1
ATOM 7899 N N . THR A 1 1128 ? -31.958 12.244 41.605 1.00 96.75 1128 THR A N 1
ATOM 7900 C CA . THR A 1 1128 ? -31.692 13.640 41.984 1.00 96.75 1128 THR A CA 1
ATOM 7901 C C . THR A 1 1128 ? -32.327 14.639 41.013 1.00 96.75 1128 THR A C 1
ATOM 7903 O O . THR A 1 1128 ? -32.675 14.287 39.890 1.00 96.75 1128 THR A O 1
ATOM 7906 N N . GLY A 1 1129 ? -32.491 15.901 41.424 1.00 94.56 1129 GLY A N 1
ATOM 7907 C CA . GLY A 1 1129 ? -32.839 17.002 40.510 1.00 94.56 1129 GLY A CA 1
ATOM 7908 C C . GLY A 1 1129 ? -34.156 16.818 39.744 1.00 94.56 1129 GLY A C 1
ATOM 7909 O O . GLY A 1 1129 ? -34.200 17.064 38.542 1.00 94.56 1129 GLY A O 1
ATOM 7910 N N . GLY A 1 1130 ? -35.209 16.349 40.419 1.00 95.50 1130 GLY A N 1
ATOM 7911 C CA . GLY A 1 1130 ? -36.525 16.098 39.815 1.00 95.50 1130 GLY A CA 1
ATOM 7912 C C . GLY A 1 1130 ? -36.631 14.841 38.941 1.00 95.50 1130 GLY A C 1
ATOM 7913 O O . GLY A 1 1130 ? -37.672 14.646 38.326 1.00 95.50 1130 GLY A O 1
ATOM 7914 N N . SER A 1 1131 ? -35.596 13.998 38.891 1.00 98.38 1131 SER A N 1
ATOM 7915 C CA . SER A 1 1131 ? -35.581 12.751 38.107 1.00 98.38 1131 SER A CA 1
ATOM 7916 C C . SER A 1 1131 ? -36.511 11.665 38.668 1.00 98.38 1131 SER A C 1
ATOM 7918 O O . SER A 1 1131 ? -36.839 11.669 39.860 1.00 98.38 1131 SER A O 1
ATOM 7920 N N . ALA A 1 1132 ? -36.881 10.693 37.831 1.00 98.38 1132 ALA A N 1
ATOM 7921 C CA . ALA A 1 1132 ? -37.734 9.560 38.181 1.00 98.38 1132 ALA A CA 1
ATOM 7922 C C . ALA A 1 1132 ? -37.064 8.198 37.921 1.00 98.38 1132 ALA A C 1
ATOM 7924 O O . ALA A 1 1132 ? -36.492 7.963 36.860 1.00 98.38 1132 ALA A O 1
ATOM 7925 N N . LEU A 1 1133 ? -37.207 7.282 38.879 1.00 98.38 1133 LEU A N 1
ATOM 7926 C CA . LEU A 1 1133 ? -36.875 5.863 38.768 1.00 98.38 1133 LEU A CA 1
ATOM 7927 C C . LEU A 1 1133 ? -38.146 5.025 38.951 1.00 98.38 1133 LEU A C 1
ATOM 7929 O O . LEU A 1 1133 ? -38.783 5.098 40.005 1.00 98.38 1133 LEU A O 1
ATOM 7933 N N . THR A 1 1134 ? -38.461 4.175 37.981 1.00 96.75 1134 THR A N 1
ATOM 7934 C CA . THR A 1 1134 ? -39.544 3.188 38.065 1.00 96.75 1134 THR A CA 1
ATOM 7935 C C . THR A 1 1134 ? -38.967 1.799 37.810 1.00 96.75 1134 THR A C 1
ATOM 7937 O O . THR A 1 1134 ? -38.263 1.594 36.828 1.00 96.75 1134 THR A O 1
ATOM 7940 N N . VAL A 1 1135 ? -39.240 0.837 38.693 1.00 96.75 1135 VAL A N 1
ATOM 7941 C CA . VAL A 1 1135 ? -38.800 -0.559 38.555 1.00 96.75 1135 VAL A CA 1
ATOM 7942 C C . VAL A 1 1135 ? -39.980 -1.488 38.838 1.00 96.75 1135 VAL A C 1
ATOM 7944 O O . VAL A 1 1135 ? -40.497 -1.528 39.958 1.00 96.75 1135 VAL A O 1
ATOM 7947 N N . ALA A 1 1136 ? -40.415 -2.243 37.829 1.00 93.75 1136 ALA A N 1
ATOM 7948 C CA . ALA A 1 1136 ? -41.469 -3.251 37.944 1.00 93.75 1136 ALA A CA 1
ATOM 7949 C C . ALA A 1 1136 ? -40.983 -4.500 38.706 1.00 93.75 1136 ALA A C 1
ATOM 7951 O O . ALA A 1 1136 ? -41.704 -5.059 39.534 1.00 93.75 1136 ALA A O 1
ATOM 7952 N N . GLY A 1 1137 ? -39.741 -4.911 38.449 1.00 94.06 1137 GLY A N 1
ATOM 7953 C CA . GLY A 1 1137 ? -39.055 -5.990 39.151 1.00 94.06 1137 GLY A CA 1
ATOM 7954 C C . GLY A 1 1137 ? -38.328 -5.551 40.425 1.00 94.06 1137 GLY A C 1
ATOM 7955 O O . GLY A 1 1137 ? -38.753 -4.653 41.155 1.00 94.06 1137 GLY A O 1
ATOM 7956 N N . ASN A 1 1138 ? -37.217 -6.228 40.707 1.00 95.69 1138 ASN A N 1
ATOM 7957 C CA . ASN A 1 1138 ? -36.361 -5.985 41.867 1.00 95.69 1138 ASN A CA 1
ATOM 7958 C C . ASN A 1 1138 ? -35.332 -4.874 41.588 1.00 95.69 1138 ASN A C 1
ATOM 7960 O O . ASN A 1 1138 ? -34.810 -4.787 40.478 1.00 95.69 1138 ASN A O 1
ATOM 7964 N N . LEU A 1 1139 ? -34.954 -4.075 42.591 1.00 97.38 1139 LEU A N 1
ATOM 7965 C CA . LEU A 1 1139 ? -33.872 -3.090 42.411 1.00 97.38 1139 LEU A CA 1
ATOM 7966 C C . LEU A 1 1139 ? -32.506 -3.779 42.228 1.00 97.38 1139 LEU A C 1
ATOM 7968 O O . LEU A 1 1139 ? -31.705 -3.365 41.394 1.00 97.38 1139 LEU A O 1
ATOM 7972 N N . LEU A 1 1140 ? -32.253 -4.840 42.999 1.00 98.44 1140 LEU A N 1
ATOM 7973 C CA . LEU A 1 1140 ? -30.997 -5.587 42.991 1.00 98.44 1140 LEU A CA 1
ATOM 7974 C C . LEU A 1 1140 ? -31.247 -7.085 43.211 1.00 98.44 1140 LEU A C 1
ATOM 7976 O O . LEU A 1 1140 ? -31.835 -7.471 44.222 1.00 98.44 1140 LEU A O 1
ATOM 7980 N N . THR A 1 1141 ? -30.728 -7.928 42.318 1.00 98.44 1141 THR A N 1
ATOM 7981 C CA . THR A 1 1141 ? -30.605 -9.380 42.517 1.00 98.44 1141 THR A CA 1
ATOM 7982 C C . THR A 1 1141 ? -29.141 -9.750 42.774 1.00 98.44 1141 THR A C 1
ATOM 7984 O O . THR A 1 1141 ? -28.265 -9.409 41.979 1.00 98.44 1141 THR A O 1
ATOM 7987 N N . ILE A 1 1142 ? -28.875 -10.471 43.869 1.00 98.50 1142 ILE A N 1
ATOM 7988 C CA . ILE A 1 1142 ? -27.546 -10.983 44.246 1.00 98.50 1142 ILE A CA 1
ATOM 7989 C C . ILE A 1 1142 ? -27.607 -12.517 44.269 1.00 98.50 1142 ILE A C 1
ATOM 7991 O O . ILE A 1 1142 ? -28.407 -13.092 45.015 1.00 98.50 1142 ILE A O 1
ATOM 7995 N N . ALA A 1 1143 ? -26.796 -13.174 43.440 1.00 98.00 1143 ALA A N 1
ATOM 7996 C CA . ALA A 1 1143 ? -26.892 -14.596 43.134 1.00 98.00 1143 ALA A CA 1
ATOM 7997 C C . ALA A 1 1143 ? -25.578 -15.379 43.338 1.00 98.00 1143 ALA A C 1
ATOM 7999 O O . ALA A 1 1143 ? -24.478 -14.889 43.080 1.00 98.00 1143 ALA A O 1
ATOM 8000 N N . ASN A 1 1144 ? -25.721 -16.636 43.770 1.00 95.94 1144 ASN A N 1
ATOM 8001 C CA . ASN A 1 1144 ? -24.682 -17.676 43.778 1.00 95.94 1144 ASN A CA 1
ATOM 8002 C C . ASN A 1 1144 ? -23.357 -17.307 44.483 1.00 95.94 1144 ASN A C 1
ATOM 8004 O O . ASN A 1 1144 ? -22.280 -17.724 44.060 1.00 95.94 1144 ASN A O 1
ATOM 8008 N N . GLY A 1 1145 ? -23.432 -16.556 45.584 1.00 96.69 1145 GLY A N 1
ATOM 8009 C CA . GLY A 1 1145 ? -22.270 -16.135 46.378 1.00 96.69 1145 GLY A CA 1
ATOM 8010 C C . GLY A 1 1145 ? -21.703 -14.772 45.976 1.00 96.69 1145 GLY A C 1
ATOM 8011 O O . GLY A 1 1145 ? -20.612 -14.409 46.414 1.00 96.69 1145 GLY A O 1
ATOM 8012 N N . ALA A 1 1146 ? -22.430 -14.008 45.158 1.00 98.62 1146 ALA A N 1
ATOM 8013 C CA . ALA A 1 1146 ? -22.063 -12.647 44.798 1.00 98.62 1146 ALA A CA 1
ATOM 8014 C C . ALA A 1 1146 ? -21.997 -11.701 46.014 1.00 98.62 1146 ALA A C 1
ATOM 8016 O O . ALA A 1 1146 ? -22.682 -11.881 47.029 1.00 98.62 1146 ALA A O 1
ATOM 8017 N N . THR A 1 1147 ? -21.168 -10.663 45.888 1.00 98.56 1147 THR A N 1
ATOM 8018 C CA . THR A 1 1147 ? -20.950 -9.643 46.922 1.00 98.56 1147 THR A CA 1
ATOM 8019 C C . THR A 1 1147 ? -21.156 -8.238 46.364 1.00 98.56 1147 THR A C 1
ATOM 8021 O O . THR A 1 1147 ? -20.583 -7.871 45.342 1.00 98.56 1147 THR A O 1
ATOM 8024 N N . VAL A 1 1148 ? -21.929 -7.415 47.067 1.00 98.81 1148 VAL A N 1
ATOM 8025 C CA . VAL A 1 1148 ? -22.062 -5.980 46.794 1.00 98.81 1148 VAL A CA 1
ATOM 8026 C C . VAL A 1 1148 ? -21.541 -5.206 47.997 1.00 98.81 1148 VAL A C 1
ATOM 8028 O O . VAL A 1 1148 ? -21.967 -5.449 49.123 1.00 98.81 1148 VAL A O 1
ATOM 8031 N N . ASN A 1 1149 ? -20.620 -4.275 47.774 1.00 98.75 1149 ASN A N 1
ATOM 8032 C CA . ASN A 1 1149 ? -20.052 -3.408 48.801 1.00 98.75 1149 ASN A CA 1
ATOM 8033 C C . ASN A 1 1149 ? -20.412 -1.952 48.495 1.00 98.75 1149 ASN A C 1
ATOM 8035 O O . ASN A 1 1149 ? -20.215 -1.498 47.375 1.00 98.75 1149 ASN A O 1
ATOM 8039 N N . ILE A 1 1150 ? -20.884 -1.206 49.489 1.00 98.75 1150 ILE A N 1
ATOM 8040 C CA . ILE A 1 1150 ? -21.126 0.238 49.411 1.00 98.75 1150 ILE A CA 1
ATOM 8041 C C . ILE A 1 1150 ? -20.384 0.862 50.592 1.00 98.75 1150 ILE A C 1
ATOM 8043 O O . ILE A 1 1150 ? -20.837 0.786 51.734 1.00 98.75 1150 ILE A O 1
ATOM 8047 N N . LEU A 1 1151 ? -19.180 1.380 50.340 1.00 98.12 1151 LEU A N 1
ATOM 8048 C CA . LEU A 1 1151 ? -18.188 1.667 51.384 1.00 98.12 1151 LEU A CA 1
ATOM 8049 C C . LEU A 1 1151 ? -18.395 3.021 52.081 1.00 98.12 1151 LEU A C 1
ATOM 8051 O O . LEU A 1 1151 ? -17.996 3.174 53.235 1.00 98.12 1151 LEU A O 1
ATOM 8055 N N . ASN A 1 1152 ? -19.032 3.979 51.404 1.00 97.12 1152 ASN A N 1
ATOM 8056 C CA . ASN A 1 1152 ? -19.411 5.277 51.965 1.00 97.12 1152 ASN A CA 1
ATOM 8057 C C . ASN A 1 1152 ? -20.711 5.794 51.317 1.00 97.12 1152 ASN A C 1
ATOM 8059 O O . ASN A 1 1152 ? -20.695 6.732 50.518 1.00 97.12 1152 ASN A O 1
ATOM 8063 N N . GLY A 1 1153 ? -21.843 5.162 51.638 1.00 97.50 1153 GLY A N 1
ATOM 8064 C CA . GLY A 1 1153 ? -23.154 5.555 51.110 1.00 97.50 1153 GLY A CA 1
ATOM 8065 C C . GLY A 1 1153 ? -24.263 4.525 51.331 1.00 97.50 1153 GLY A C 1
ATOM 8066 O O . GLY A 1 1153 ? -24.247 3.795 52.320 1.00 97.50 1153 GLY A O 1
ATOM 8067 N N . VAL A 1 1154 ? -25.268 4.510 50.453 1.00 98.38 1154 VAL A N 1
ATOM 8068 C CA . VAL A 1 1154 ? -26.553 3.801 50.639 1.00 98.38 1154 VAL A CA 1
ATOM 8069 C C . VAL A 1 1154 ? -26.933 2.957 49.418 1.00 98.38 1154 VAL A C 1
ATOM 8071 O O . VAL A 1 1154 ? -26.383 3.134 48.340 1.00 98.38 1154 VAL A O 1
ATOM 8074 N N . LEU A 1 1155 ? -27.899 2.046 49.546 1.00 98.00 1155 LEU A N 1
ATOM 8075 C CA . LEU A 1 1155 ? -28.397 1.281 48.398 1.00 98.00 1155 LEU A CA 1
ATOM 8076 C C . LEU A 1 1155 ? -29.218 2.169 47.446 1.00 98.00 1155 LEU A C 1
ATOM 8078 O O . LEU A 1 1155 ? -29.046 2.093 46.233 1.00 98.00 1155 LEU A O 1
ATOM 8082 N N . LEU A 1 1156 ? -30.071 3.038 47.996 1.00 98.38 1156 LEU A N 1
ATOM 8083 C CA . LEU A 1 1156 ? -30.896 3.974 47.227 1.00 98.38 1156 LEU A CA 1
ATOM 8084 C C . LEU A 1 1156 ? -30.861 5.374 47.860 1.00 98.38 1156 LEU A C 1
ATOM 8086 O O . LEU A 1 1156 ? -31.197 5.542 49.033 1.00 98.38 1156 LEU A O 1
ATOM 8090 N N . ASN A 1 1157 ? -30.471 6.380 47.082 1.00 98.06 1157 ASN A N 1
ATOM 8091 C CA . ASN A 1 1157 ? -30.488 7.792 47.460 1.00 98.06 1157 ASN A CA 1
ATOM 8092 C C . ASN A 1 1157 ? -31.541 8.535 46.627 1.00 98.06 1157 ASN A C 1
ATOM 8094 O O . ASN A 1 1157 ? -31.507 8.450 45.404 1.00 98.06 1157 ASN A O 1
ATOM 8098 N N . VAL A 1 1158 ? -32.469 9.262 47.257 1.00 97.69 1158 VAL A N 1
ATOM 8099 C CA . VAL A 1 1158 ? -33.528 10.011 46.549 1.00 97.69 1158 VAL A CA 1
ATOM 8100 C C . VAL A 1 1158 ? -33.646 11.422 47.114 1.00 97.69 1158 VAL A C 1
ATOM 8102 O O . VAL A 1 1158 ? -34.104 11.626 48.242 1.00 97.69 1158 VAL A O 1
ATOM 8105 N N . THR A 1 1159 ? -33.205 12.413 46.339 1.00 95.44 1159 THR A N 1
ATOM 8106 C CA . THR A 1 1159 ? -33.063 13.800 46.807 1.00 95.44 1159 THR A CA 1
ATOM 8107 C C . THR A 1 1159 ? -33.490 14.841 45.771 1.00 95.44 1159 THR A C 1
ATOM 8109 O O . THR A 1 1159 ? -33.718 14.526 44.607 1.00 95.44 1159 THR A O 1
ATOM 8112 N N . GLY A 1 1160 ? -33.636 16.102 46.196 1.00 93.00 1160 GLY A N 1
ATOM 8113 C CA . GLY A 1 1160 ? -33.878 17.234 45.290 1.00 93.00 1160 GLY A CA 1
ATOM 8114 C C . GLY A 1 1160 ? -35.130 17.066 44.426 1.00 93.00 1160 GLY A C 1
ATOM 8115 O O . GLY A 1 1160 ? -35.056 17.202 43.208 1.00 93.00 1160 GLY A O 1
ATOM 8116 N N . GLY A 1 1161 ? -36.255 16.698 45.044 1.00 92.75 1161 GLY A N 1
ATOM 8117 C CA . GLY A 1 1161 ? -37.528 16.437 44.363 1.00 92.75 1161 GLY A CA 1
ATOM 8118 C C . GLY A 1 1161 ? -37.612 15.128 43.563 1.00 92.75 1161 GLY A C 1
ATOM 8119 O O . GLY A 1 1161 ? -38.652 14.883 42.961 1.00 92.75 1161 GLY A O 1
ATOM 8120 N N . GLY A 1 1162 ? -36.565 14.293 43.555 1.00 96.56 1162 GLY A N 1
ATOM 8121 C CA . GLY A 1 1162 ? -36.561 13.017 42.834 1.00 96.56 1162 GLY A CA 1
ATOM 8122 C C . GLY A 1 1162 ? -37.615 12.013 43.327 1.00 96.56 1162 GLY A C 1
ATOM 8123 O O . GLY A 1 1162 ? -38.045 12.046 44.486 1.00 96.56 1162 GLY A O 1
ATOM 8124 N N . PHE A 1 1163 ? -38.014 11.099 42.445 1.00 97.81 1163 PHE A N 1
ATOM 8125 C CA . PHE A 1 1163 ? -39.019 10.062 42.691 1.00 97.81 1163 PHE A CA 1
ATOM 8126 C C . PHE A 1 1163 ? -38.450 8.667 42.408 1.00 97.81 1163 PHE A C 1
ATOM 8128 O O . PHE A 1 1163 ? -37.857 8.453 41.358 1.00 97.81 1163 PHE A O 1
ATOM 8135 N N . ALA A 1 1164 ? -38.671 7.702 43.300 1.00 97.12 1164 ALA A N 1
ATOM 8136 C CA . ALA A 1 1164 ? -38.343 6.298 43.064 1.00 97.12 1164 ALA A CA 1
ATOM 8137 C C . ALA A 1 1164 ? -39.518 5.375 43.413 1.00 97.12 1164 ALA A C 1
ATOM 8139 O O . ALA A 1 1164 ? -40.119 5.508 44.480 1.00 97.12 1164 ALA A O 1
ATOM 8140 N N . SER A 1 1165 ? -39.808 4.400 42.555 1.00 94.62 1165 SER A N 1
ATOM 8141 C CA . SER A 1 1165 ? -40.777 3.333 42.808 1.00 94.62 1165 SER A CA 1
ATOM 8142 C C . SER A 1 1165 ? -40.181 1.974 42.451 1.00 94.62 1165 SER A C 1
ATOM 8144 O O . SER A 1 1165 ? -39.762 1.765 41.315 1.00 94.62 1165 SER A O 1
ATOM 8146 N N . VAL A 1 1166 ? -40.140 1.053 43.416 1.00 93.94 1166 VAL A N 1
ATOM 8147 C CA . VAL A 1 1166 ? -39.700 -0.338 43.218 1.00 93.94 1166 VAL A CA 1
ATOM 8148 C C . VAL A 1 1166 ? -40.854 -1.262 43.584 1.00 93.94 1166 VAL A C 1
ATOM 8150 O O . VAL A 1 1166 ? -41.250 -1.321 44.744 1.00 93.94 1166 VAL A O 1
ATOM 8153 N N . THR A 1 1167 ? -41.401 -1.973 42.600 1.00 91.12 1167 THR A N 1
ATOM 8154 C CA . THR A 1 1167 ? -42.597 -2.823 42.736 1.00 91.12 1167 THR A CA 1
ATOM 8155 C C . THR A 1 1167 ? -42.267 -4.224 43.267 1.00 91.12 1167 THR A C 1
ATOM 8157 O O . THR A 1 1167 ? -43.047 -4.787 44.045 1.00 91.12 1167 THR A O 1
ATOM 8160 N N . GLY A 1 1168 ? -41.107 -4.776 42.895 1.00 91.31 1168 GLY A N 1
ATOM 8161 C CA . GLY A 1 1168 ? -40.551 -6.009 43.455 1.00 91.31 1168 GLY A CA 1
ATOM 8162 C C . GLY A 1 1168 ? -39.783 -5.786 44.763 1.00 91.31 1168 GLY A C 1
ATOM 8163 O O . GLY A 1 1168 ? -40.098 -4.892 45.551 1.00 91.31 1168 GLY A O 1
ATOM 8164 N N . ALA A 1 1169 ? -38.770 -6.618 45.019 1.00 92.88 1169 ALA A N 1
ATOM 8165 C CA . ALA A 1 1169 ? -37.928 -6.496 46.206 1.00 92.88 1169 ALA A CA 1
ATOM 8166 C C . ALA A 1 1169 ? -36.861 -5.398 46.051 1.00 92.88 1169 ALA A C 1
ATOM 8168 O O . ALA A 1 1169 ? -36.332 -5.150 44.966 1.00 92.88 1169 ALA A O 1
ATOM 8169 N N . LEU A 1 1170 ? -36.474 -4.787 47.171 1.00 93.62 1170 LEU A N 1
ATOM 8170 C CA . LEU A 1 1170 ? -35.319 -3.893 47.240 1.00 93.62 1170 LEU A CA 1
ATOM 8171 C C . LEU A 1 1170 ? -34.005 -4.686 47.101 1.00 93.62 1170 LEU A C 1
ATOM 8173 O O . LEU A 1 1170 ? -33.076 -4.217 46.451 1.00 93.62 1170 LEU A O 1
ATOM 8177 N N . VAL A 1 1171 ? -33.947 -5.898 47.671 1.00 96.62 1171 VAL A N 1
ATOM 8178 C CA . VAL A 1 1171 ? -32.884 -6.885 47.406 1.00 96.62 1171 VAL A CA 1
ATOM 8179 C C . VAL A 1 1171 ? -33.485 -8.287 47.295 1.00 96.62 1171 VAL A C 1
ATOM 8181 O O . VAL A 1 1171 ? -34.225 -8.728 48.179 1.00 96.62 1171 VAL A O 1
ATOM 8184 N N . ASN A 1 1172 ? -33.130 -9.002 46.232 1.00 96.50 1172 ASN A N 1
ATOM 8185 C CA . ASN A 1 1172 ? -33.500 -10.390 45.979 1.00 96.50 1172 ASN A CA 1
ATOM 8186 C C . ASN A 1 1172 ? -32.256 -11.293 46.035 1.00 96.50 1172 ASN A C 1
ATOM 8188 O O . ASN A 1 1172 ? -31.334 -11.134 45.238 1.00 96.50 1172 ASN A O 1
ATOM 8192 N N . PHE A 1 1173 ? -32.219 -12.240 46.973 1.00 97.75 1173 PHE A N 1
ATOM 8193 C CA . PHE A 1 1173 ? -31.110 -13.181 47.131 1.00 97.75 1173 PHE A CA 1
ATOM 8194 C C . PHE A 1 1173 ? -31.417 -14.540 46.493 1.00 97.75 1173 PHE A C 1
ATOM 8196 O O . PHE A 1 1173 ? -32.365 -15.220 46.890 1.00 97.75 1173 PHE A O 1
ATOM 8203 N N . VAL A 1 1174 ? -30.565 -14.971 45.559 1.00 96.50 1174 VAL A N 1
ATOM 8204 C CA . VAL A 1 1174 ? -30.696 -16.242 44.829 1.00 96.50 1174 VAL A CA 1
ATOM 8205 C C . VAL A 1 1174 ? -29.542 -17.181 45.191 1.00 96.50 1174 VAL A C 1
ATOM 8207 O O . VAL A 1 1174 ? -28.369 -16.817 45.129 1.00 96.50 1174 VAL A O 1
ATOM 8210 N N . GLY A 1 1175 ? -29.855 -18.411 45.597 1.00 94.25 1175 GLY A N 1
ATOM 8211 C CA . GLY A 1 1175 ? -28.847 -19.351 46.097 1.00 94.25 1175 GLY A CA 1
ATOM 8212 C C . GLY A 1 1175 ? -28.373 -19.015 47.518 1.00 94.25 1175 GLY A C 1
ATOM 8213 O O . GLY A 1 1175 ? -29.181 -18.686 48.393 1.00 94.25 1175 GLY A O 1
ATOM 8214 N N . SER A 1 1176 ? -27.069 -19.152 47.766 1.00 94.81 1176 SER A N 1
ATOM 8215 C CA . SER A 1 1176 ? -26.461 -19.149 49.107 1.00 94.81 1176 SER A CA 1
ATOM 8216 C C . SER A 1 1176 ? -25.239 -18.237 49.230 1.00 94.81 1176 SER A C 1
ATOM 8218 O O . SER A 1 1176 ? -24.555 -17.984 48.243 1.00 94.81 1176 SER A O 1
ATOM 8220 N N . SER A 1 1177 ? -24.913 -17.846 50.466 1.00 95.94 1177 SER A N 1
ATOM 8221 C CA . SER A 1 1177 ? -23.710 -17.077 50.846 1.00 95.94 1177 SER A CA 1
ATOM 8222 C C . SER A 1 1177 ? -23.560 -15.697 50.187 1.00 95.94 1177 SER A C 1
ATOM 8224 O O . SER A 1 1177 ? -22.475 -15.119 50.197 1.00 95.94 1177 SER A O 1
ATOM 8226 N N . ASN A 1 1178 ? -24.639 -15.146 49.633 1.00 98.31 1178 ASN A N 1
ATOM 8227 C CA . ASN A 1 1178 ? -24.648 -13.815 49.033 1.00 98.31 1178 ASN A CA 1
ATOM 8228 C C . ASN A 1 1178 ? -24.517 -12.717 50.099 1.00 98.31 1178 ASN A C 1
ATOM 8230 O O . ASN A 1 1178 ? -25.080 -12.840 51.189 1.00 98.31 1178 ASN A O 1
ATOM 8234 N N . THR A 1 1179 ? -23.832 -11.619 49.782 1.00 98.31 1179 THR A N 1
ATOM 8235 C CA . THR A 1 1179 ? -23.556 -10.555 50.762 1.00 98.31 1179 THR A CA 1
ATOM 8236 C C . THR A 1 1179 ? -23.787 -9.156 50.192 1.00 98.31 1179 THR A C 1
ATOM 8238 O O . THR A 1 1179 ? -23.283 -8.828 49.124 1.00 98.31 1179 THR A O 1
ATOM 8241 N N . LEU A 1 1180 ? -24.492 -8.300 50.935 1.00 98.62 1180 LEU A N 1
ATOM 8242 C CA . LEU A 1 1180 ? -24.544 -6.850 50.712 1.00 98.62 1180 LEU A CA 1
ATOM 8243 C C . LEU A 1 1180 ? -23.966 -6.123 51.935 1.00 98.62 1180 LEU A C 1
ATOM 8245 O O . LEU A 1 1180 ? -24.581 -6.107 52.998 1.00 98.62 1180 LEU A O 1
ATOM 8249 N N . ASN A 1 1181 ? -22.799 -5.504 51.791 1.00 98.56 1181 ASN A N 1
ATOM 8250 C CA . ASN A 1 1181 ? -22.162 -4.688 52.822 1.00 98.56 1181 ASN A CA 1
ATOM 8251 C C . ASN A 1 1181 ? -22.432 -3.205 52.545 1.00 98.56 1181 ASN A C 1
ATOM 8253 O O . ASN A 1 1181 ? -22.153 -2.730 51.448 1.00 98.56 1181 ASN A O 1
ATOM 8257 N N . VAL A 1 1182 ? -22.933 -2.462 53.531 1.00 98.56 1182 VAL A N 1
ATOM 8258 C CA . VAL A 1 1182 ? -23.223 -1.024 53.425 1.00 98.56 1182 VAL A CA 1
ATOM 8259 C C . VAL A 1 1182 ? -22.635 -0.289 54.627 1.00 98.56 1182 VAL A C 1
ATOM 8261 O O . VAL A 1 1182 ? -22.908 -0.642 55.774 1.00 98.56 1182 VAL A O 1
ATOM 8264 N N . THR A 1 1183 ? -21.852 0.755 54.370 1.00 98.19 1183 THR A N 1
ATOM 8265 C CA . THR A 1 1183 ? -21.216 1.584 55.397 1.00 98.19 1183 THR A CA 1
ATOM 8266 C C . THR A 1 1183 ? -21.541 3.056 55.155 1.00 98.19 1183 THR A C 1
ATOM 8268 O O . THR A 1 1183 ? -21.313 3.579 54.066 1.00 98.19 1183 THR A O 1
ATOM 8271 N N . ASN A 1 1184 ? -22.093 3.732 56.167 1.00 97.81 1184 ASN A N 1
ATOM 8272 C CA . ASN A 1 1184 ? -22.380 5.171 56.149 1.00 97.81 1184 ASN A CA 1
ATOM 8273 C C . ASN A 1 1184 ? -22.628 5.740 57.558 1.00 97.81 1184 ASN A C 1
ATOM 8275 O O . ASN A 1 1184 ? -22.847 5.019 58.531 1.00 97.81 1184 ASN A O 1
ATOM 8279 N N . THR A 1 1185 ? -22.637 7.070 57.648 1.00 97.19 1185 THR A N 1
ATOM 8280 C CA . THR A 1 1185 ? -22.920 7.847 58.867 1.00 97.19 1185 THR A CA 1
ATOM 8281 C C . THR A 1 1185 ? -24.403 8.214 59.041 1.00 97.19 1185 THR A C 1
ATOM 8283 O O . THR A 1 1185 ? -24.753 8.935 59.977 1.00 97.19 1185 THR A O 1
ATOM 8286 N N . LEU A 1 1186 ? -25.289 7.749 58.152 1.00 96.62 1186 LEU A N 1
ATOM 8287 C CA . LEU A 1 1186 ? -26.697 8.148 58.106 1.00 96.62 1186 LEU A CA 1
ATOM 8288 C C . LEU A 1 1186 ? -27.533 7.292 59.064 1.00 96.62 1186 LEU A C 1
ATOM 8290 O O . LEU A 1 1186 ? -28.163 6.312 58.664 1.00 96.62 1186 LEU A O 1
ATOM 8294 N N . VAL A 1 1187 ? -27.529 7.662 60.347 1.00 95.50 1187 VAL A N 1
ATOM 8295 C CA . VAL A 1 1187 ? -28.262 6.948 61.406 1.00 95.50 1187 VAL A CA 1
ATOM 8296 C C . VAL A 1 1187 ? -29.766 6.890 61.075 1.00 95.50 1187 VAL A C 1
ATOM 8298 O O . VAL A 1 1187 ? -30.387 7.944 60.922 1.00 95.50 1187 VAL A O 1
ATOM 8301 N N . PRO A 1 1188 ? -30.375 5.693 60.980 1.00 95.94 1188 PRO A N 1
ATOM 8302 C CA . PRO A 1 1188 ? -31.758 5.528 60.540 1.00 95.94 1188 PRO A CA 1
ATOM 8303 C C . PRO A 1 1188 ? -32.740 6.097 61.565 1.00 95.94 1188 PRO A C 1
ATOM 8305 O O . PRO A 1 1188 ? -32.725 5.724 62.741 1.00 95.94 1188 PRO A O 1
ATOM 8308 N N . ASN A 1 1189 ? -33.622 6.981 61.100 1.00 93.50 1189 ASN A N 1
ATOM 8309 C CA . ASN A 1 1189 ? -34.682 7.608 61.895 1.00 93.50 1189 ASN A CA 1
ATOM 8310 C C . ASN A 1 1189 ? -36.093 7.149 61.480 1.00 93.50 1189 ASN A C 1
ATOM 8312 O O . ASN A 1 1189 ? -37.065 7.462 62.165 1.00 93.50 1189 ASN A O 1
ATOM 8316 N N . VAL A 1 1190 ? -36.196 6.364 60.404 1.00 92.31 1190 VAL A N 1
ATOM 8317 C CA . VAL A 1 1190 ? -37.396 5.635 59.987 1.00 92.31 1190 VAL A CA 1
ATOM 8318 C C . VAL A 1 1190 ? -37.020 4.165 59.799 1.00 92.31 1190 VAL A C 1
ATOM 8320 O O . VAL A 1 1190 ? -35.999 3.851 59.193 1.00 92.31 1190 VAL A O 1
ATOM 8323 N N . TYR A 1 1191 ? -37.859 3.260 60.298 1.00 90.81 1191 TYR A N 1
ATOM 8324 C CA . TYR A 1 1191 ? -37.800 1.835 59.977 1.00 90.81 1191 TYR A CA 1
ATOM 8325 C C . TYR A 1 1191 ? -39.129 1.437 59.343 1.00 90.81 1191 TYR A C 1
ATOM 8327 O O . TYR A 1 1191 ? -40.186 1.692 59.919 1.00 90.81 1191 TYR A O 1
ATOM 8335 N N . LEU A 1 1192 ? -39.078 0.836 58.155 1.00 87.25 1192 LEU A N 1
ATOM 8336 C CA . LEU A 1 1192 ? -40.264 0.506 57.366 1.00 87.25 1192 LEU A CA 1
ATOM 8337 C C . LEU A 1 1192 ? -40.136 -0.927 56.844 1.00 87.25 1192 LEU A C 1
ATOM 8339 O O . LEU A 1 1192 ? -39.224 -1.225 56.081 1.00 87.25 1192 LEU A O 1
ATOM 8343 N N . ASN A 1 1193 ? -41.004 -1.828 57.312 1.00 80.81 1193 ASN A N 1
ATOM 8344 C CA . ASN A 1 1193 ? -41.018 -3.259 56.966 1.00 80.81 1193 ASN A CA 1
ATOM 8345 C C . ASN A 1 1193 ? -39.635 -3.955 57.060 1.00 80.81 1193 ASN A C 1
ATOM 8347 O O . ASN A 1 1193 ? -39.307 -4.822 56.256 1.00 80.81 1193 ASN A O 1
ATOM 8351 N N . GLY A 1 1194 ? -38.817 -3.571 58.048 1.00 87.31 1194 GLY A N 1
ATOM 8352 C CA . GLY A 1 1194 ? -37.463 -4.102 58.262 1.00 87.31 1194 GLY A CA 1
ATOM 8353 C C . GLY A 1 1194 ? -36.326 -3.305 57.611 1.00 87.31 1194 GLY A C 1
ATOM 8354 O O . GLY A 1 1194 ? -35.163 -3.598 57.878 1.00 87.31 1194 GLY A O 1
ATOM 8355 N N . ILE A 1 1195 ? -36.626 -2.301 56.780 1.00 93.00 1195 ILE A N 1
ATOM 8356 C CA . ILE A 1 1195 ? -35.632 -1.458 56.102 1.00 93.00 1195 ILE A CA 1
ATOM 8357 C C . ILE A 1 1195 ? -35.223 -0.290 57.021 1.00 93.00 1195 ILE A C 1
ATOM 8359 O O . ILE A 1 1195 ? -36.104 0.482 57.411 1.00 93.00 1195 ILE A O 1
ATOM 8363 N N . PRO A 1 1196 ? -33.925 -0.091 57.329 1.00 95.50 1196 PRO A N 1
ATOM 8364 C CA . PRO A 1 1196 ? -33.436 1.112 58.008 1.00 95.50 1196 PRO A CA 1
ATOM 8365 C C . PRO A 1 1196 ? -33.267 2.272 57.013 1.00 95.50 1196 PRO A C 1
ATOM 8367 O O . PRO A 1 1196 ? -32.548 2.141 56.016 1.00 95.50 1196 PRO A O 1
ATOM 8370 N N . ILE A 1 1197 ? -33.922 3.405 57.278 1.00 95.88 1197 ILE A N 1
ATOM 8371 C CA . ILE A 1 1197 ? -34.001 4.559 56.372 1.00 95.88 1197 ILE A CA 1
ATOM 8372 C C . ILE A 1 1197 ? -33.619 5.855 57.103 1.00 95.88 1197 ILE A C 1
ATOM 8374 O O . ILE A 1 1197 ? -34.084 6.127 58.215 1.00 95.88 1197 ILE A O 1
ATOM 8378 N N . PHE A 1 1198 ? -32.830 6.697 56.434 1.00 97.06 1198 PHE A N 1
ATOM 8379 C CA . PHE A 1 1198 ? -32.570 8.075 56.836 1.00 97.06 1198 PHE A CA 1
ATOM 8380 C C . PHE A 1 1198 ? -33.490 9.029 56.067 1.00 97.06 1198 PHE A C 1
ATOM 8382 O O . PHE A 1 1198 ? -33.353 9.205 54.855 1.00 97.06 1198 PHE A O 1
ATOM 8389 N N . LYS A 1 1199 ? -34.421 9.663 56.781 1.00 95.00 1199 LYS A N 1
ATOM 8390 C CA . LYS A 1 1199 ? -35.288 10.731 56.279 1.00 95.00 1199 LYS A CA 1
ATOM 8391 C C . LYS A 1 1199 ? -34.750 12.084 56.750 1.00 95.00 1199 LYS A C 1
ATOM 8393 O O . LYS A 1 1199 ? -34.761 12.365 57.948 1.00 95.00 1199 LYS A O 1
ATOM 8398 N N . ALA A 1 1200 ? -34.289 12.926 55.830 1.00 90.75 1200 ALA A N 1
ATOM 8399 C CA . ALA A 1 1200 ? -33.601 14.175 56.169 1.00 90.75 1200 ALA A CA 1
ATOM 8400 C C . ALA A 1 1200 ? -34.524 15.291 56.705 1.00 90.75 1200 ALA A C 1
ATOM 8402 O O . ALA A 1 1200 ? -34.035 16.226 57.337 1.00 90.75 1200 ALA A O 1
ATOM 8403 N N . GLY A 1 1201 ? -35.839 15.218 56.466 1.00 84.62 1201 GLY A N 1
ATOM 8404 C CA . GLY A 1 1201 ? -36.785 16.267 56.842 1.00 84.62 1201 GLY A CA 1
ATOM 8405 C C . GLY A 1 1201 ? -38.237 15.794 56.978 1.00 84.62 1201 GLY A C 1
ATOM 8406 O O . GLY A 1 1201 ? -38.529 14.642 57.310 1.00 84.62 1201 GLY A O 1
ATOM 8407 N N . VAL A 1 1202 ? -39.167 16.730 56.765 1.00 80.00 1202 VAL A N 1
ATOM 8408 C CA . VAL A 1 1202 ? -40.621 16.498 56.867 1.00 80.00 1202 VAL A CA 1
ATOM 8409 C C . VAL A 1 1202 ? -41.333 16.460 55.514 1.00 80.00 1202 VAL A C 1
ATOM 8411 O O . VAL A 1 1202 ? -42.444 15.943 55.439 1.00 80.00 1202 VAL A O 1
ATOM 8414 N N . THR A 1 1203 ? -40.701 16.977 54.460 1.00 82.88 1203 THR A N 1
ATOM 8415 C CA . THR A 1 1203 ? -41.246 17.109 53.097 1.00 82.88 1203 THR A CA 1
ATOM 8416 C C . THR A 1 1203 ? -41.200 15.818 52.287 1.00 82.88 1203 THR A C 1
ATOM 8418 O O . THR A 1 1203 ? -41.925 15.667 51.308 1.00 82.88 1203 THR A O 1
ATOM 8421 N N . GLU A 1 1204 ? -40.350 14.878 52.685 1.00 89.19 1204 GLU A N 1
ATOM 8422 C CA . GLU A 1 1204 ? -40.124 13.627 51.973 1.00 89.19 1204 GLU A CA 1
ATOM 8423 C C . GLU A 1 1204 ? -41.284 12.660 52.231 1.00 89.19 1204 GLU A C 1
ATOM 8425 O O . GLU A 1 1204 ? -41.771 12.537 53.362 1.00 89.19 1204 GLU A O 1
ATOM 8430 N N . THR A 1 1205 ? -41.711 11.937 51.198 1.00 88.44 1205 THR A N 1
ATOM 8431 C CA . THR A 1 1205 ? -42.812 10.966 51.300 1.00 88.44 1205 THR A CA 1
ATOM 8432 C C . THR A 1 1205 ? -42.286 9.562 51.045 1.00 88.44 1205 THR A C 1
ATOM 8434 O O . THR A 1 1205 ? -41.600 9.331 50.054 1.00 88.44 1205 THR A O 1
ATOM 8437 N N . ILE A 1 1206 ? -42.596 8.628 51.943 1.00 88.94 1206 ILE A N 1
ATOM 8438 C CA . ILE A 1 1206 ? -42.147 7.237 51.856 1.00 88.94 1206 ILE A CA 1
ATOM 8439 C C . ILE A 1 1206 ? -43.363 6.342 52.077 1.00 88.94 1206 ILE A C 1
ATOM 8441 O O . ILE A 1 1206 ? -44.035 6.466 53.102 1.00 88.94 1206 ILE A O 1
ATOM 8445 N N . VAL A 1 1207 ? -43.637 5.461 51.120 1.00 87.12 1207 VAL A N 1
ATOM 8446 C CA . VAL A 1 1207 ? -44.735 4.488 51.150 1.00 87.12 1207 VAL A CA 1
ATOM 8447 C C . VAL A 1 1207 ? -44.145 3.098 50.940 1.00 87.12 1207 VAL A C 1
ATOM 8449 O O . VAL A 1 1207 ? -43.283 2.914 50.084 1.00 87.12 1207 VAL A O 1
ATOM 8452 N N . ALA A 1 1208 ? -44.602 2.105 51.701 1.00 82.56 1208 ALA A N 1
ATOM 8453 C CA . ALA A 1 1208 ? -44.268 0.714 51.423 1.00 82.56 1208 ALA A CA 1
ATOM 8454 C C . ALA A 1 1208 ? -45.465 -0.205 51.645 1.00 82.56 1208 ALA A C 1
ATOM 8456 O O . ALA A 1 1208 ? -46.174 -0.083 52.646 1.00 82.56 1208 ALA A O 1
ATOM 8457 N N . ASN A 1 1209 ? -45.650 -1.152 50.731 1.00 77.25 1209 ASN A N 1
ATOM 8458 C CA . ASN A 1 1209 ? -46.636 -2.210 50.878 1.00 77.25 1209 ASN A CA 1
ATOM 8459 C C . ASN A 1 1209 ? -46.135 -3.257 51.891 1.00 77.25 1209 ASN A C 1
ATOM 8461 O O . ASN A 1 1209 ? -44.956 -3.609 51.913 1.00 77.25 1209 ASN A O 1
ATOM 8465 N N . THR A 1 1210 ? -47.026 -3.751 52.750 1.00 67.00 1210 THR A N 1
ATOM 8466 C CA . THR A 1 1210 ? -46.741 -4.814 53.731 1.00 67.00 1210 THR A CA 1
ATOM 8467 C C . THR A 1 1210 ? -46.921 -6.224 53.163 1.00 67.00 1210 THR A C 1
ATOM 8469 O O . THR A 1 1210 ? -46.455 -7.180 53.779 1.00 67.00 1210 THR A O 1
ATOM 8472 N N . ALA A 1 1211 ? -47.573 -6.370 52.004 1.00 68.25 1211 ALA A N 1
ATOM 8473 C CA . ALA A 1 1211 ? -47.814 -7.658 51.350 1.00 68.25 1211 ALA A CA 1
ATOM 8474 C C . ALA A 1 1211 ? -46.609 -8.177 50.539 1.00 68.25 1211 ALA A C 1
ATOM 8476 O O . ALA A 1 1211 ? -46.458 -9.389 50.389 1.00 68.25 1211 ALA A O 1
ATOM 8477 N N . SER A 1 1212 ? -45.742 -7.283 50.048 1.00 72.19 1212 SER A N 1
ATOM 8478 C CA . SER A 1 1212 ? -44.527 -7.636 49.299 1.00 72.19 1212 SER A CA 1
ATOM 8479 C C . SER A 1 1212 ? -43.283 -7.499 50.187 1.00 72.19 1212 SER A C 1
ATOM 8481 O O . SER A 1 1212 ? -43.042 -6.414 50.719 1.00 72.19 1212 SER A O 1
ATOM 8483 N N . PRO A 1 1213 ? -42.460 -8.551 50.361 1.00 81.38 1213 PRO A N 1
ATOM 8484 C CA . PRO A 1 1213 ? -41.258 -8.468 51.185 1.00 81.38 1213 PRO A CA 1
ATOM 8485 C C . PRO A 1 1213 ? -40.169 -7.642 50.489 1.00 81.38 1213 PRO A C 1
ATOM 8487 O O . PRO A 1 1213 ? -39.702 -7.991 49.408 1.00 81.38 1213 PRO A O 1
ATOM 8490 N N . ALA A 1 1214 ? -39.701 -6.579 51.147 1.00 86.00 1214 ALA A N 1
ATOM 8491 C CA . ALA A 1 1214 ? -38.614 -5.742 50.632 1.00 86.00 1214 ALA A CA 1
ATOM 8492 C C . ALA A 1 1214 ? -37.277 -6.495 50.480 1.00 86.00 1214 ALA A C 1
ATOM 8494 O O . ALA A 1 1214 ? -36.441 -6.100 49.669 1.00 86.00 1214 ALA A O 1
ATOM 8495 N N . PHE A 1 1215 ? -37.081 -7.582 51.231 1.00 92.75 1215 PHE A N 1
ATOM 8496 C CA . PHE A 1 1215 ? -35.927 -8.466 51.107 1.00 92.75 1215 PHE A CA 1
ATOM 8497 C C . PHE A 1 1215 ? -36.390 -9.906 50.878 1.00 92.75 1215 PHE A C 1
ATOM 8499 O O . PHE A 1 1215 ? -37.020 -10.507 51.751 1.00 92.75 1215 PHE A O 1
ATOM 8506 N N . VAL A 1 1216 ? -36.045 -10.481 49.726 1.00 92.94 1216 VAL A N 1
ATOM 8507 C CA . VAL A 1 1216 ? -36.300 -11.894 49.412 1.00 92.94 1216 VAL A CA 1
ATOM 8508 C C . VAL A 1 1216 ? -35.032 -12.694 49.707 1.00 92.94 1216 VAL A C 1
ATOM 8510 O O . VAL A 1 1216 ? -33.944 -12.313 49.293 1.00 92.94 1216 VAL A O 1
ATOM 8513 N N . GLY A 1 1217 ? -35.153 -13.786 50.467 1.00 92.75 1217 GLY A N 1
ATOM 8514 C CA . GLY A 1 1217 ? -34.036 -14.685 50.799 1.00 92.75 1217 GLY A CA 1
ATOM 8515 C C . GLY A 1 1217 ? -33.069 -14.206 51.899 1.00 92.75 1217 GLY A C 1
ATOM 8516 O O . GLY A 1 1217 ? -32.164 -14.960 52.266 1.00 92.75 1217 GLY A O 1
ATOM 8517 N N . LEU A 1 1218 ? -33.259 -13.011 52.474 1.00 94.31 1218 LEU A N 1
ATOM 8518 C CA . LEU A 1 1218 ? -32.437 -12.479 53.575 1.00 94.31 1218 LEU A CA 1
ATOM 8519 C C . LEU A 1 1218 ? -32.427 -13.413 54.802 1.00 94.31 1218 LEU A C 1
ATOM 8521 O O . LEU A 1 1218 ? -33.457 -13.961 55.191 1.00 94.31 1218 LEU A O 1
ATOM 8525 N N . ASN A 1 1219 ? -31.250 -13.577 55.417 1.00 93.12 1219 ASN A N 1
ATOM 8526 C CA . ASN A 1 1219 ? -30.962 -14.473 56.546 1.00 93.12 1219 ASN A CA 1
ATOM 8527 C C . ASN A 1 1219 ? -31.213 -15.976 56.278 1.00 93.12 1219 ASN A C 1
ATOM 8529 O O . ASN A 1 1219 ? -30.997 -16.794 57.172 1.00 93.12 1219 ASN A O 1
ATOM 8533 N N . SER A 1 1220 ? -31.617 -16.366 55.064 1.00 92.06 1220 SER A N 1
ATOM 8534 C CA . SER A 1 1220 ? -31.694 -17.767 54.628 1.00 92.06 1220 SER A CA 1
ATOM 8535 C C . SER A 1 1220 ? -30.426 -18.164 53.866 1.00 92.06 1220 SER A C 1
ATOM 8537 O O . SER A 1 1220 ? -29.772 -17.306 53.282 1.00 92.06 1220 SER A O 1
ATOM 8539 N N . SER A 1 1221 ? -30.051 -19.447 53.878 1.00 91.44 1221 SER A N 1
ATOM 8540 C CA . SER A 1 1221 ? -28.933 -19.989 53.075 1.00 91.44 1221 SER A CA 1
ATOM 8541 C C . SER A 1 1221 ? -27.586 -19.245 53.204 1.00 91.44 1221 SER A C 1
ATOM 8543 O O . SER A 1 1221 ? -26.776 -19.260 52.282 1.00 91.44 1221 SER A O 1
ATOM 8545 N N . GLY A 1 1222 ? -27.331 -18.579 54.336 1.00 93.19 1222 GLY A N 1
ATOM 8546 C CA . GLY A 1 1222 ? -26.127 -17.763 54.548 1.00 93.19 1222 GLY A CA 1
ATOM 8547 C C . GLY A 1 1222 ? -26.144 -16.381 53.877 1.00 93.19 1222 GLY A C 1
ATOM 8548 O O . GLY A 1 1222 ? -25.129 -15.697 53.910 1.00 93.19 1222 GLY A O 1
ATOM 8549 N N . ASN A 1 1223 ? -27.267 -15.957 53.291 1.00 97.31 1223 ASN A N 1
ATOM 8550 C CA . ASN A 1 1223 ? -27.408 -14.656 52.638 1.00 97.31 1223 ASN A CA 1
ATOM 8551 C C . ASN A 1 1223 ? -27.517 -13.523 53.679 1.00 97.31 1223 ASN A C 1
ATOM 8553 O O . ASN A 1 1223 ? -28.363 -13.582 54.583 1.00 97.31 1223 ASN A O 1
ATOM 8557 N N . THR A 1 1224 ? -26.689 -12.480 53.556 1.00 97.62 1224 THR A N 1
ATOM 8558 C CA . THR A 1 1224 ? -26.592 -11.387 54.542 1.00 97.62 1224 THR A CA 1
ATOM 8559 C C . THR A 1 1224 ? -26.674 -9.990 53.927 1.00 97.62 1224 THR A C 1
ATOM 8561 O O . THR A 1 1224 ? -26.198 -9.737 52.822 1.00 97.62 1224 THR A O 1
ATOM 8564 N N . ILE A 1 1225 ? -27.246 -9.061 54.694 1.00 98.25 1225 ILE A N 1
ATOM 8565 C CA . ILE A 1 1225 ? -27.025 -7.620 54.546 1.00 98.25 1225 ILE A CA 1
ATOM 8566 C C . ILE A 1 1225 ? -26.302 -7.174 55.819 1.00 98.25 1225 ILE A C 1
ATOM 8568 O O . ILE A 1 1225 ? -26.780 -7.485 56.908 1.00 98.25 1225 ILE A O 1
ATOM 8572 N N . ASN A 1 1226 ? -25.186 -6.457 55.711 1.00 97.94 1226 ASN A N 1
ATOM 8573 C CA . ASN A 1 1226 ? -24.402 -5.965 56.845 1.00 97.94 1226 ASN A CA 1
ATOM 8574 C C . ASN A 1 1226 ? -24.317 -4.439 56.779 1.00 97.94 1226 ASN A C 1
ATOM 8576 O O . ASN A 1 1226 ? -23.839 -3.893 55.789 1.00 97.94 1226 ASN A O 1
ATOM 8580 N N . ILE A 1 1227 ? -24.757 -3.749 57.831 1.00 97.62 1227 ILE A N 1
ATOM 8581 C CA . ILE A 1 1227 ? -24.796 -2.284 57.907 1.00 97.62 1227 ILE A CA 1
ATOM 8582 C C . ILE A 1 1227 ? -23.822 -1.828 58.991 1.00 97.62 1227 ILE A C 1
ATOM 8584 O O . ILE A 1 1227 ? -23.987 -2.197 60.155 1.00 97.62 1227 ILE A O 1
ATOM 8588 N N . ASN A 1 1228 ? -22.791 -1.061 58.622 1.00 97.31 1228 ASN A N 1
ATOM 8589 C CA . ASN A 1 1228 ? -21.677 -0.688 59.510 1.00 97.31 1228 ASN A CA 1
ATOM 8590 C C . ASN A 1 1228 ? -21.105 -1.910 60.272 1.00 97.31 1228 ASN A C 1
ATOM 8592 O O . ASN A 1 1228 ? -20.883 -1.869 61.482 1.00 97.31 1228 ASN A O 1
ATOM 8596 N N . GLY A 1 1229 ? -20.947 -3.041 59.570 1.00 93.75 1229 GLY A N 1
ATOM 8597 C CA . GLY A 1 1229 ? -20.483 -4.318 60.133 1.00 93.75 1229 GLY A CA 1
ATOM 8598 C C . GLY A 1 1229 ? -21.510 -5.104 60.966 1.00 93.75 1229 GLY A C 1
ATOM 8599 O O . GLY A 1 1229 ? -21.194 -6.195 61.434 1.00 93.75 1229 GLY A O 1
ATOM 8600 N N . THR A 1 1230 ? -22.735 -4.599 61.145 1.00 96.19 1230 THR A N 1
ATOM 8601 C CA . THR A 1 1230 ? -23.806 -5.273 61.902 1.00 96.19 1230 THR A CA 1
ATOM 8602 C C . THR A 1 1230 ? -24.795 -5.946 60.952 1.00 96.19 1230 THR A C 1
ATOM 8604 O O . THR A 1 1230 ? -25.410 -5.275 60.125 1.00 96.19 1230 THR A O 1
ATOM 8607 N N . ALA A 1 1231 ? -24.986 -7.261 61.073 1.00 96.00 1231 ALA A N 1
ATOM 8608 C CA . ALA A 1 1231 ? -25.922 -8.007 60.229 1.00 96.00 1231 ALA A CA 1
ATOM 8609 C C . ALA A 1 1231 ? -27.380 -7.550 60.440 1.00 96.00 1231 ALA A C 1
ATOM 8611 O O . ALA A 1 1231 ? -27.864 -7.455 61.573 1.00 96.00 1231 ALA A O 1
ATOM 8612 N N . LEU A 1 1232 ? -28.092 -7.278 59.346 1.00 95.81 1232 LEU A N 1
ATOM 8613 C CA . LEU A 1 1232 ? -29.508 -6.926 59.343 1.00 95.81 1232 LEU A CA 1
ATOM 8614 C C . LEU A 1 1232 ? -30.359 -8.172 59.604 1.00 95.81 1232 LEU A C 1
ATOM 8616 O O . LEU A 1 1232 ? -30.275 -9.157 58.867 1.00 95.81 1232 LEU A O 1
ATOM 8620 N N . VAL A 1 1233 ? -31.199 -8.110 60.636 1.00 91.06 1233 VAL A N 1
ATOM 8621 C CA . VAL A 1 1233 ? -32.234 -9.119 60.888 1.00 91.06 1233 VAL A CA 1
ATOM 8622 C C . VAL A 1 1233 ? -33.515 -8.758 60.139 1.00 91.06 1233 VAL A C 1
ATOM 8624 O O . VAL A 1 1233 ? -33.928 -7.596 60.113 1.00 91.06 1233 VAL A O 1
ATOM 8627 N N . ASN A 1 1234 ? -34.161 -9.752 59.536 1.00 83.44 1234 ASN A N 1
ATOM 8628 C CA . ASN A 1 1234 ? -35.447 -9.565 58.874 1.00 83.44 1234 ASN A CA 1
ATOM 8629 C C . ASN A 1 1234 ? -36.492 -8.994 59.860 1.00 83.44 1234 ASN A C 1
ATOM 8631 O O . ASN A 1 1234 ? -36.638 -9.493 60.976 1.00 83.44 1234 ASN A O 1
ATOM 8635 N N . GLY A 1 1235 ? -37.199 -7.933 59.458 1.00 83.44 1235 GLY A N 1
ATOM 8636 C CA . GLY A 1 1235 ? -38.165 -7.226 60.308 1.00 83.44 1235 GLY A CA 1
ATOM 8637 C C . GLY A 1 1235 ? -37.570 -6.261 61.349 1.00 83.44 1235 GLY A C 1
ATOM 8638 O O . GLY A 1 1235 ? -38.272 -5.897 62.290 1.00 83.44 1235 GLY A O 1
ATOM 8639 N N . ALA A 1 1236 ? -36.307 -5.836 61.214 1.00 87.62 1236 ALA A N 1
ATOM 8640 C CA . ALA A 1 1236 ? -35.667 -4.880 62.127 1.00 87.62 1236 ALA A CA 1
ATOM 8641 C C . ALA A 1 1236 ? -36.453 -3.563 62.337 1.00 87.62 1236 ALA A C 1
ATOM 8643 O O . ALA A 1 1236 ? -36.935 -2.942 61.390 1.00 87.62 1236 ALA A O 1
ATOM 8644 N N . THR A 1 1237 ? -36.505 -3.091 63.588 1.00 89.81 1237 THR A N 1
ATOM 8645 C CA . THR A 1 1237 ? -37.181 -1.835 63.990 1.00 89.81 1237 THR A CA 1
ATOM 8646 C C . THR A 1 1237 ? -36.261 -0.815 64.672 1.00 89.81 1237 THR A C 1
ATOM 8648 O O . THR A 1 1237 ? -36.689 0.295 64.976 1.00 89.81 1237 THR A O 1
ATOM 8651 N N . SER A 1 1238 ? -35.027 -1.208 64.998 1.00 88.81 1238 SER A N 1
ATOM 8652 C CA . SER A 1 1238 ? -34.027 -0.409 65.720 1.00 88.81 1238 SER A CA 1
ATOM 8653 C C . SER A 1 1238 ? -32.678 -1.140 65.732 1.00 88.81 1238 SER A C 1
ATOM 8655 O O . SER A 1 1238 ? -32.643 -2.342 65.480 1.00 88.81 1238 SER A O 1
ATOM 8657 N N . GLY A 1 1239 ? -31.597 -0.458 66.127 1.00 87.50 1239 GLY A N 1
ATOM 8658 C CA . GLY A 1 1239 ? -30.311 -1.093 66.470 1.00 87.50 1239 GLY A CA 1
ATOM 8659 C C . GLY A 1 1239 ? -29.169 -0.889 65.470 1.00 87.50 1239 GLY A C 1
ATOM 8660 O O . GLY A 1 1239 ? -28.053 -1.315 65.749 1.00 87.50 1239 GLY A O 1
ATOM 8661 N N . TYR A 1 1240 ? -29.416 -0.209 64.349 1.00 94.69 1240 TYR A N 1
ATOM 8662 C CA . TYR A 1 1240 ? -28.425 0.035 63.295 1.00 94.69 1240 TYR A CA 1
ATOM 8663 C C . TYR A 1 1240 ? -27.937 1.488 63.310 1.00 94.69 1240 TYR A C 1
ATOM 8665 O O . TYR A 1 1240 ? -28.698 2.402 63.624 1.00 94.69 1240 TYR A O 1
ATOM 8673 N N . THR A 1 1241 ? -26.658 1.699 62.984 1.00 95.81 1241 THR A N 1
ATOM 8674 C CA . THR A 1 1241 ? -25.987 3.017 63.002 1.00 95.81 1241 THR A CA 1
ATOM 8675 C C . THR A 1 1241 ? -25.849 3.663 61.620 1.00 95.81 1241 THR A C 1
ATOM 8677 O O . THR A 1 1241 ? -25.319 4.764 61.518 1.00 95.81 1241 THR A O 1
ATOM 8680 N N . GLY A 1 1242 ? -26.334 2.995 60.573 1.00 96.81 1242 GLY A N 1
ATOM 8681 C CA . GLY A 1 1242 ? -26.374 3.470 59.191 1.00 96.81 1242 GLY A CA 1
ATOM 8682 C C . GLY A 1 1242 ? -27.666 3.017 58.505 1.00 96.81 1242 GLY A C 1
ATOM 8683 O O . GLY A 1 1242 ? -28.408 2.199 59.056 1.00 96.81 1242 GLY A O 1
ATOM 8684 N N . SER A 1 1243 ? -27.942 3.552 57.318 1.00 97.38 1243 SER A N 1
ATOM 8685 C CA . SER A 1 1243 ? -29.189 3.311 56.573 1.00 97.38 1243 SER A CA 1
ATOM 8686 C C . SER A 1 1243 ? -28.953 2.604 55.241 1.00 97.38 1243 SER A C 1
ATOM 8688 O O . SER A 1 1243 ? -27.878 2.715 54.658 1.00 97.38 1243 SER A O 1
ATOM 8690 N N . LEU A 1 1244 ? -29.974 1.911 54.728 1.00 96.88 1244 LEU A N 1
ATOM 8691 C CA . LEU A 1 1244 ? -29.978 1.374 53.360 1.00 96.88 1244 LEU A CA 1
ATOM 8692 C C . LEU A 1 1244 ? -30.566 2.356 52.345 1.00 96.88 1244 LEU A C 1
ATOM 8694 O O . LEU A 1 1244 ? -30.222 2.284 51.170 1.00 96.88 1244 LEU A O 1
ATOM 8698 N N . ILE A 1 1245 ? -31.435 3.267 52.785 1.00 97.44 1245 ILE A N 1
ATOM 8699 C CA . ILE A 1 1245 ? -32.041 4.297 51.936 1.00 97.44 1245 ILE A CA 1
ATOM 8700 C C . ILE A 1 1245 ? -31.817 5.669 52.573 1.00 97.44 1245 ILE A C 1
ATOM 8702 O O . ILE A 1 1245 ? -31.980 5.820 53.788 1.00 97.44 1245 ILE A O 1
ATOM 8706 N N . ALA A 1 1246 ? -31.484 6.665 51.754 1.00 97.38 1246 ALA A N 1
ATOM 8707 C CA . ALA A 1 1246 ? -31.503 8.076 52.123 1.00 97.38 1246 ALA A CA 1
ATOM 8708 C C . ALA A 1 1246 ? -32.583 8.809 51.316 1.00 97.38 1246 ALA A C 1
ATOM 8710 O O . ALA A 1 1246 ? -32.644 8.674 50.094 1.00 97.38 1246 ALA A O 1
ATOM 8711 N N . VAL A 1 1247 ? -33.429 9.591 51.991 1.00 96.94 1247 VAL A N 1
ATOM 8712 C CA . VAL A 1 1247 ? -34.449 10.433 51.349 1.00 96.94 1247 VAL A CA 1
ATOM 8713 C C . VAL A 1 1247 ? -34.370 11.849 51.912 1.00 96.94 1247 VAL A C 1
ATOM 8715 O O . VAL A 1 1247 ? -34.382 12.032 53.131 1.00 96.94 1247 VAL A O 1
ATOM 8718 N N . GLY A 1 1248 ? -34.300 12.861 51.047 1.00 94.44 1248 GLY A N 1
ATOM 8719 C CA . GLY A 1 1248 ? -34.165 14.264 51.459 1.00 94.44 1248 GLY A CA 1
ATOM 8720 C C . GLY A 1 1248 ? -34.633 15.266 50.406 1.00 94.44 1248 GLY A C 1
ATOM 8721 O O . GLY A 1 1248 ? -34.957 14.891 49.285 1.00 94.44 1248 GLY A O 1
ATOM 8722 N N . GLY A 1 1249 ? -34.675 16.554 50.752 1.00 90.81 1249 GLY A N 1
ATOM 8723 C CA . GLY A 1 1249 ? -34.978 17.635 49.804 1.00 90.81 1249 GLY A CA 1
ATOM 8724 C C . GLY A 1 1249 ? -36.280 17.438 49.015 1.00 90.81 1249 GLY A C 1
ATOM 8725 O O . GLY A 1 1249 ? -36.295 17.665 47.808 1.00 90.81 1249 GLY A O 1
ATOM 8726 N N . GLY A 1 1250 ? -37.339 16.948 49.667 1.00 91.31 1250 GLY A N 1
ATOM 8727 C CA . GLY A 1 1250 ? -38.640 16.673 49.047 1.00 91.31 1250 GLY A CA 1
ATOM 8728 C C . GLY A 1 1250 ? -38.733 15.375 48.232 1.00 91.31 1250 GLY A C 1
ATOM 8729 O O . GLY A 1 1250 ? -39.728 15.185 47.537 1.00 91.31 1250 GLY A O 1
ATOM 8730 N N . GLY A 1 1251 ? -37.734 14.489 48.309 1.00 95.12 1251 GLY A N 1
ATOM 8731 C CA . GLY A 1 1251 ? -37.732 13.199 47.611 1.00 95.12 1251 GLY A CA 1
ATOM 8732 C C . GLY A 1 1251 ? -38.907 12.276 47.980 1.00 95.12 1251 GLY A C 1
ATOM 8733 O O . GLY A 1 1251 ? -39.443 12.320 49.095 1.00 95.12 1251 GLY A O 1
ATOM 8734 N N . LYS A 1 1252 ? -39.303 11.420 47.033 1.00 95.19 1252 LYS A N 1
ATOM 8735 C CA . LYS A 1 1252 ? -40.436 10.485 47.141 1.00 95.19 1252 LYS A CA 1
ATOM 8736 C C . LYS A 1 1252 ? -40.005 9.045 46.865 1.00 95.19 1252 LYS A C 1
ATOM 8738 O O . LYS A 1 1252 ? -39.355 8.799 45.856 1.00 95.19 1252 LYS A O 1
ATOM 8743 N N . VAL A 1 1253 ? -40.400 8.095 47.716 1.00 94.81 1253 VAL A N 1
ATOM 8744 C CA . VAL A 1 1253 ? -40.045 6.670 47.566 1.00 94.81 1253 VAL A CA 1
ATOM 8745 C C . VAL A 1 1253 ? -41.253 5.752 47.786 1.00 94.81 1253 VAL A C 1
ATOM 8747 O O . VAL A 1 1253 ? -41.893 5.828 48.837 1.00 94.81 1253 VAL A O 1
ATOM 8750 N N . LYS A 1 1254 ? -41.527 4.847 46.837 1.00 91.62 1254 LYS A N 1
ATOM 8751 C CA . LYS A 1 1254 ? -42.446 3.706 46.988 1.00 91.62 1254 LYS A CA 1
ATOM 8752 C C . LYS A 1 1254 ? -41.686 2.377 46.936 1.00 91.62 1254 LYS A C 1
ATOM 8754 O O . LYS A 1 1254 ? -40.827 2.203 46.075 1.00 91.62 1254 LYS A O 1
ATOM 8759 N N . LEU A 1 1255 ? -42.024 1.442 47.829 1.00 90.62 1255 LEU A N 1
ATOM 8760 C CA . LEU A 1 1255 ? -41.428 0.100 47.903 1.00 90.62 1255 LEU A CA 1
ATOM 8761 C C . LEU A 1 1255 ? -42.504 -0.997 47.995 1.00 90.62 1255 LEU A C 1
ATOM 8763 O O . LEU A 1 1255 ? -43.393 -0.943 48.847 1.00 90.62 1255 LEU A O 1
ATOM 8767 N N . GLY A 1 1256 ? -42.394 -2.017 47.151 1.00 80.50 1256 GLY A N 1
ATOM 8768 C CA . GLY A 1 1256 ? -43.442 -3.007 46.922 1.00 80.50 1256 GLY A CA 1
ATOM 8769 C C . GLY A 1 1256 ? -44.574 -2.473 46.031 1.00 80.50 1256 GLY A C 1
ATOM 8770 O O . GLY A 1 1256 ? -44.836 -1.271 45.969 1.00 80.50 1256 GLY A O 1
ATOM 8771 N N . GLY A 1 1257 ? -45.249 -3.392 45.337 1.00 70.44 1257 GLY A N 1
ATOM 8772 C CA . GLY A 1 1257 ? -46.359 -3.099 44.425 1.00 70.44 1257 GLY A CA 1
ATOM 8773 C C . GLY A 1 1257 ? -47.608 -2.488 45.082 1.00 70.44 1257 GLY A C 1
ATOM 8774 O O . GLY A 1 1257 ? -47.608 -2.216 46.285 1.00 70.44 1257 GLY A O 1
ATOM 8775 N N . PRO A 1 1258 ? -48.689 -2.265 44.314 1.00 60.47 1258 PRO A N 1
ATOM 8776 C CA . PRO A 1 1258 ? -49.873 -1.542 44.777 1.00 60.47 1258 PRO A CA 1
ATOM 8777 C C . PRO A 1 1258 ? -50.515 -2.162 46.023 1.00 60.47 1258 PRO A C 1
ATOM 8779 O O . PRO A 1 1258 ? -50.638 -3.385 46.139 1.00 60.47 1258 PRO A O 1
ATOM 8782 N N . ILE A 1 1259 ? -50.918 -1.307 46.962 1.00 58.59 1259 ILE A N 1
ATOM 8783 C CA . ILE A 1 1259 ? -51.612 -1.702 48.186 1.00 58.59 1259 ILE A CA 1
ATOM 8784 C C . ILE A 1 1259 ? -53.032 -2.165 47.803 1.00 58.59 1259 ILE A C 1
ATOM 8786 O O . ILE A 1 1259 ? -53.740 -1.439 47.102 1.00 58.59 1259 ILE A O 1
ATOM 8790 N N . PRO A 1 1260 ? -53.482 -3.362 48.230 1.00 52.28 1260 PRO A N 1
ATOM 8791 C CA . PRO A 1 1260 ? -54.865 -3.787 48.019 1.00 52.28 1260 PRO A CA 1
ATOM 8792 C C . PRO A 1 1260 ? -55.850 -2.833 48.715 1.00 52.28 1260 PRO A C 1
ATOM 8794 O O . PRO A 1 1260 ? -55.664 -2.527 49.894 1.00 52.28 1260 PRO A O 1
ATOM 8797 N N . GLN A 1 1261 ? -56.878 -2.382 47.985 1.00 41.72 1261 GLN A N 1
ATOM 8798 C CA . GLN A 1 1261 ? -57.949 -1.508 48.496 1.00 41.72 1261 GLN A CA 1
ATOM 8799 C C . GLN A 1 1261 ? -58.981 -2.261 49.348 1.00 41.72 1261 GLN A C 1
ATOM 8801 O O . GLN A 1 1261 ? -59.272 -3.434 49.016 1.00 41.72 1261 GLN A O 1
#

Radius of gyration: 45.61 Å; chains: 1; bounding box: 130×96×145 Å

Sequence (1261 aa):
MLRFRRPAVSLLVMLTLWPTLVFGQGVKAGVVTTLEGNVTAARATVPQPVSLKFKDDVFLQDKITTGDRSVARLLLGGAAVVTVRERSVLTITEVPGKSTVNLESGKIALTVARERMRAGESLEIRTPNAVAGVRGTVVVAEVSRATAQVGAGSPVVVSAFYVLQGVIEALQLDPVTLNPVGVAALVNVLQSFTVAGGAAGRIEPIRPDQIGQIRSGLAPSAPQHTGTANQEQVSGQQVATAVSLINALIGPAGGTPTQEGAEQLLTLTGAPEPIIEGFGAVGVSTLTDIPLLPGESGGSISFLLTEPTPAPGPTGGPGLLIQGTTLVLLPGQTLLTFSGAQNLTSDPIVQLIDAGVIHLGFDSTLVVDVGAAITLATTLLDASNSSLTVGDTLLQILGSLTSTGTAPLIALDPTTVTTTNDFIHVAAGGSLTVAAPLLVDLGGTYNIGFDFLDVEGGTLTSTGLGALLQFTDSTVTIGADSQLTYLFRVIEPGATASLAGPLVSATNSDLTVLGHALFEAFDSGVFTGTGTGPLIELTGGSLTLGAGVNFLFVSNSGSATLAGGLFKATGTTLTPDTAVPFISLRNGGVLTVGGPLLDLIGTSLDIGTTQALVDLDNGSTVNVTAGPAIRLDGSSLTAEQLFDGSGQGNVVTLVGTLLDATNSTVTLAAIFDTSTTGSTDQLAVTLGVNEPLIRLTSSSLTLTRAGETLVDANVDSGSPVTLGGVALIATGGSTLTLAGSLLELGGVTLTDPNAQVQLSQTTVNQTGVFSLIDIFGQAVTAMGPLLEAIQSTLTVSDLVLGIFGPFTATTTSPLVNLVSSAVTSSGGLIQICCDGNSVSLAAELLDTTGGSITVGDFLIAIEDVALSFGPTPVGLVSLDGTAVSGTGVLIDICCGASVTLGGQLLNASGGSIAVDGAVLRISSSTTVTGTSALPVIQLADTPVSGTVLLDLFGTATLDLTGTLLSATYTTGGLSLTTGLVSVFAGGALISASTDPLVLLSGGTHSIASVAGTAMFDLAGINTAVQVVGDVDLSASLELGTDEPIQTGGVLFQTSGATVSGQQIVRVDTALLEATMPIVNLTAGSAVTTSVDAIQLAFKAHLNSTGTELVKIDASTLTVSSGALVSVTGGSALTVAGNLLTIANGATVNILNGVLLNVTGGGFASVTGALVNFVGSSNTLNVTNTLVPNVYLNGIPIFKAGVTETIVANTASPAFVGLNSSGNTININGTALVNGATSGYTGSLIAVGGGGKVKLGGPIPQ